Protein AF-A0A7V4J2F8-F1 (afdb_monomer_lite)

Secondary structure (DSSP, 8-state):
-EEEEEEETTSSS--TT-EEE-----S--SS-----EEE-TTEEEEEEEEE-GGG--SSEEEEEEEEEEGGGGSGGGTT-EEEEEEEEEETTEEEEEEEEEEE--SS-TT---EEEEEEEGGG--SEEEEEEEEE---HHHHGGGS-HHHHHHH-HHHHHHHHT-EEEEEEEEEEES---PSSEEE---SEEETT--EEEEEEESSSSSSEEEEEEESEEEEEEEEEEETTEEEEEEEEEE-STTS-EEEEEEETTEEEEEEESEEEPP-S-----EEEEEESS--HHHHHHHHHHHHHHT--SEEEEEEE-SS-------HHHHHHHHHHHHHTT-EEEEEE-S-GGG-SS-HHHHHHHHHHHGGGEEEEEEE-GGGHHHH-TTGGGS-HHHHHHHHHHHHHHHHHHHPPTTS-EEEEBS-GGGHHHHHHTT-SEEEEEESSS-HHHHHHHHHHHHHHHT-EEEEEEEIIIIISSSSSS---HHHHHHHHHHHHHHHHTT-SEEEEEEESS--GGG--S---TTGGG-----TT-HHHHHHHHHHHHHHHHHHHH---PPB--EEEEE-TT--TT---TTGGGGS-HHHHHHGGGGGGT-TT--SSS--TTS-S--------TT--EEEEETTS-HHHHTT-SEEEEES-----HHHHHHHHHHHHTT-EEEEEGGGGB--SSSS----BGGGGB-HHHHSEEEEEEEEE--EEEE-SHHHHTTS-SSEES----TTS-TTGGGS-TT-SS----EEEEEEESS-EEEEEETTS-EEEEEEEETTEEEEEE--SS-TTSHHHHHHHHHHHHHHHTTS--SEEEE-TTS-EEEEEE--SS-EEEEEEE--TTSTT-PEEEEEEETTEEEEEEE-BS--EEEEESSSEEEEE-STT-EEEEEEEETTEEEEEEE-TTS-EEEEEE--SS-EEEE-

Structure (mmCIF, N/CA/C/O backbone):
data_AF-A0A7V4J2F8-F1
#
_entry.id   AF-A0A7V4J2F8-F1
#
loop_
_atom_site.group_PDB
_atom_site.id
_atom_site.type_symbol
_atom_site.label_atom_id
_atom_site.label_alt_id
_atom_site.label_comp_id
_atom_site.label_asym_id
_atom_site.label_entity_id
_atom_site.label_seq_id
_atom_site.pdbx_PDB_ins_code
_atom_site.Cartn_x
_atom_site.Cartn_y
_atom_site.Cartn_z
_atom_site.occupancy
_atom_site.B_iso_or_equiv
_atom_site.auth_seq_id
_atom_site.auth_comp_id
_atom_site.auth_asym_id
_atom_site.auth_atom_id
_atom_site.pdbx_PDB_model_num
ATOM 1 N N . MET A 1 1 ? -4.121 13.197 54.131 1.00 58.00 1 MET A N 1
ATOM 2 C CA . MET A 1 1 ? -4.238 14.346 53.210 1.00 58.00 1 MET A CA 1
ATOM 3 C C . MET A 1 1 ? -4.792 15.534 53.979 1.00 58.00 1 MET A C 1
ATOM 5 O O . MET A 1 1 ? -5.691 15.304 54.782 1.00 58.00 1 MET A O 1
ATOM 9 N N . LYS A 1 2 ? -4.275 16.751 53.781 1.00 62.59 2 LYS A N 1
ATOM 10 C CA . LYS A 1 2 ? -4.737 17.962 54.493 1.00 62.59 2 LYS A CA 1
ATOM 11 C C . LYS A 1 2 ? -5.650 18.815 53.582 1.00 62.59 2 LYS A C 1
ATOM 13 O O . LYS A 1 2 ? -5.285 18.998 52.422 1.00 62.59 2 LYS A O 1
ATOM 18 N N . PRO A 1 3 ? -6.830 19.281 54.044 1.00 67.75 3 PRO A N 1
ATOM 19 C CA . PRO A 1 3 ? -7.666 20.204 53.271 1.00 67.75 3 PRO A CA 1
ATOM 20 C C . PRO A 1 3 ? -7.012 21.585 53.222 1.00 67.75 3 PRO A C 1
ATOM 22 O O . PRO A 1 3 ? -6.679 22.123 54.275 1.00 67.75 3 PRO A O 1
ATOM 25 N N . ILE A 1 4 ? -6.867 22.169 52.030 1.00 66.56 4 ILE A N 1
ATOM 26 C CA . ILE A 1 4 ? -6.385 23.559 51.893 1.00 66.56 4 ILE A CA 1
ATOM 27 C C . ILE A 1 4 ? -7.553 24.533 51.811 1.00 66.56 4 ILE A C 1
ATOM 29 O O . ILE A 1 4 ? -7.504 25.622 52.379 1.00 66.56 4 ILE A O 1
ATOM 33 N N . ARG A 1 5 ? -8.604 24.173 51.066 1.00 68.94 5 ARG A N 1
ATOM 34 C CA . ARG A 1 5 ? -9.694 25.100 50.756 1.00 68.94 5 ARG A CA 1
ATOM 35 C C . ARG A 1 5 ? -10.992 24.356 50.456 1.00 68.94 5 ARG A C 1
ATOM 37 O O . ARG A 1 5 ? -10.973 23.359 49.734 1.00 68.94 5 ARG A O 1
ATOM 44 N N . LYS A 1 6 ? -12.102 24.871 50.994 1.00 67.75 6 LYS A N 1
ATOM 45 C CA . LYS A 1 6 ? -13.468 24.549 50.562 1.00 67.75 6 LYS A CA 1
ATOM 46 C C . LYS A 1 6 ? -13.977 25.707 49.710 1.00 67.75 6 LYS A C 1
ATOM 48 O O . LYS A 1 6 ? -13.969 26.843 50.181 1.00 67.75 6 LYS A O 1
ATOM 53 N N . ILE A 1 7 ? -14.349 25.442 48.464 1.00 67.25 7 ILE A N 1
ATOM 54 C CA . ILE A 1 7 ? -14.753 26.464 47.493 1.00 67.25 7 ILE A CA 1
ATOM 55 C C . ILE A 1 7 ? -16.164 26.139 47.012 1.00 67.25 7 ILE A C 1
ATOM 57 O O . ILE A 1 7 ? -16.407 25.048 46.511 1.00 67.25 7 ILE A O 1
ATOM 61 N N . ASN A 1 8 ? -17.094 27.080 47.145 1.00 61.78 8 ASN A N 1
ATOM 62 C CA . ASN A 1 8 ? -18.420 26.939 46.551 1.00 61.78 8 ASN A CA 1
ATOM 63 C C . ASN A 1 8 ? -18.364 27.447 45.102 1.00 61.78 8 ASN A C 1
ATOM 65 O O . ASN A 1 8 ? -18.103 28.629 44.883 1.00 61.78 8 ASN A O 1
ATOM 69 N N . LEU A 1 9 ? -18.595 26.571 44.121 1.00 59.03 9 LEU A N 1
ATOM 70 C CA . LEU A 1 9 ? -18.497 26.904 42.694 1.00 59.03 9 LEU A CA 1
ATOM 71 C C . LEU A 1 9 ? -19.540 27.948 42.247 1.00 59.03 9 LEU A C 1
ATOM 73 O O . LEU A 1 9 ? -19.343 28.587 41.218 1.00 59.03 9 LEU A O 1
ATOM 77 N N . PHE A 1 10 ? -20.613 28.167 43.021 1.00 57.00 10 PHE A N 1
ATOM 78 C CA . PHE A 1 10 ? -21.730 29.053 42.666 1.00 57.00 10 PHE A CA 1
ATOM 79 C C . PHE A 1 10 ? -21.766 30.404 43.406 1.00 57.00 10 PHE A C 1
ATOM 81 O O . PHE A 1 10 ? -22.718 31.161 43.233 1.00 57.00 10 PHE A O 1
ATOM 88 N N . SER A 1 11 ? -20.764 30.759 44.224 1.00 48.66 11 SER A N 1
ATOM 89 C CA . SER A 1 11 ? -20.798 32.019 44.996 1.00 48.66 11 SER A CA 1
ATOM 90 C C . SER A 1 11 ? -20.391 33.278 44.209 1.00 48.66 11 SER A C 1
ATOM 92 O O . SER A 1 11 ? -20.384 34.370 44.772 1.00 48.66 11 SER A O 1
ATOM 94 N N . THR A 1 12 ? -20.037 33.160 42.926 1.00 42.59 12 THR A N 1
ATOM 95 C CA . THR A 1 12 ? -19.690 34.296 42.052 1.00 42.59 12 THR A CA 1
ATOM 96 C C . THR A 1 12 ? -20.675 34.385 40.891 1.00 42.59 12 THR A C 1
ATOM 98 O O . THR A 1 12 ? -20.758 33.471 40.080 1.00 42.59 12 THR A O 1
ATOM 101 N N . ALA A 1 13 ? -21.412 35.495 40.815 1.00 34.69 13 ALA A N 1
ATOM 102 C CA . ALA A 1 13 ? -22.593 35.727 39.976 1.00 34.69 13 ALA A CA 1
ATOM 103 C C . ALA A 1 13 ? -22.368 35.784 38.443 1.00 34.69 13 ALA A C 1
ATOM 105 O O . ALA A 1 13 ? -23.110 36.460 37.735 1.00 34.69 13 ALA A O 1
ATOM 106 N N . VAL A 1 14 ? -21.364 35.096 37.895 1.00 37.19 14 VAL A N 1
ATOM 107 C CA . VAL A 1 14 ? -21.058 35.126 36.459 1.00 37.19 14 VAL A CA 1
ATOM 108 C C . VAL A 1 14 ? -20.750 33.715 35.965 1.00 37.19 14 VAL A C 1
ATOM 110 O O . VAL A 1 14 ? -19.599 33.297 35.978 1.00 37.19 14 VAL A O 1
ATOM 113 N N . ASN A 1 15 ? -21.786 32.971 35.561 1.00 39.72 15 ASN A N 1
ATOM 114 C CA . ASN A 1 15 ? -21.872 32.283 34.261 1.00 39.72 15 ASN A CA 1
ATOM 115 C C . ASN A 1 15 ? -22.824 31.082 34.286 1.00 39.72 15 ASN A C 1
ATOM 117 O O . ASN A 1 15 ? -22.682 30.153 35.075 1.00 39.72 15 ASN A O 1
ATOM 121 N N . LYS A 1 16 ? -23.674 31.022 33.257 1.00 43.28 16 LYS A N 1
ATOM 122 C CA . LYS A 1 16 ? -24.413 29.834 32.795 1.00 43.28 16 LYS A CA 1
ATOM 123 C C . LYS A 1 16 ? -23.517 28.618 32.444 1.00 43.28 16 LYS A C 1
ATOM 125 O O . LYS A 1 16 ? -24.044 27.598 32.028 1.00 43.28 16 LYS A O 1
ATOM 130 N N . LYS A 1 17 ? -22.186 28.716 32.595 1.00 47.84 17 LYS A N 1
ATOM 131 C CA . LYS A 1 17 ? -21.175 27.712 32.207 1.00 47.84 17 LYS A CA 1
ATOM 132 C C . LYS A 1 17 ? -20.668 26.810 33.349 1.00 47.84 17 LYS A C 1
ATOM 134 O O . LYS A 1 17 ? -19.792 25.999 33.116 1.00 47.84 17 LYS A O 1
ATOM 139 N N . ARG A 1 18 ? -21.187 26.930 34.585 1.00 59.16 18 ARG A N 1
ATOM 140 C CA . ARG A 1 18 ? -20.761 26.097 35.746 1.00 59.16 18 ARG A CA 1
ATOM 141 C C . ARG A 1 18 ? -19.228 26.035 35.920 1.00 59.16 18 ARG A C 1
ATOM 143 O O . ARG A 1 18 ? -18.645 24.991 36.203 1.00 59.16 18 ARG A O 1
ATOM 150 N N . SER A 1 19 ? -18.587 27.187 35.760 1.00 56.09 19 SER A N 1
ATOM 151 C CA . SER A 1 19 ? -17.135 27.364 35.773 1.00 56.09 19 SER A CA 1
ATOM 152 C C . SER A 1 19 ? -16.706 28.208 36.974 1.00 56.09 19 SER A C 1
ATOM 154 O O . SER A 1 19 ? -17.251 29.297 37.176 1.00 56.09 19 SER A O 1
ATOM 156 N N . CYS A 1 20 ? -15.691 27.780 37.721 1.00 58.53 20 CYS A N 1
ATOM 157 C CA . CYS A 1 20 ? -14.977 28.632 38.667 1.00 58.53 20 CYS A CA 1
ATOM 158 C C . CYS A 1 20 ? -13.574 28.899 38.127 1.00 58.53 20 CYS A C 1
ATOM 160 O O . CYS A 1 20 ? -12.706 28.028 38.137 1.00 58.53 20 CYS A O 1
ATOM 162 N N . TYR A 1 21 ? -13.355 30.129 37.666 1.00 56.81 21 TYR A N 1
ATOM 163 C CA . TYR A 1 21 ? -12.029 30.596 37.291 1.00 56.81 21 TYR A CA 1
ATOM 164 C C . TYR A 1 21 ? -11.292 31.070 38.547 1.00 56.81 21 TYR A C 1
ATOM 166 O O . TYR A 1 21 ? -11.590 32.138 39.091 1.00 56.81 21 TYR A O 1
ATOM 174 N N . PHE A 1 22 ? -10.294 30.313 38.995 1.00 58.47 22 PHE A N 1
ATOM 175 C CA . PHE A 1 22 ? -9.264 30.779 39.923 1.00 58.47 22 PHE A CA 1
ATOM 176 C C . PHE A 1 22 ? -8.337 31.730 39.150 1.00 58.47 22 PHE A C 1
ATOM 178 O O . PHE A 1 22 ? -7.242 31.351 38.756 1.00 58.47 22 PHE A O 1
ATOM 185 N N . ARG A 1 23 ? -8.812 32.949 38.841 1.00 37.19 23 ARG A N 1
ATOM 186 C CA . ARG A 1 23 ? -8.096 33.925 37.991 1.00 37.19 23 ARG A CA 1
ATOM 187 C C . ARG A 1 23 ? -6.603 34.044 38.386 1.00 37.19 23 ARG A C 1
ATOM 189 O O . ARG A 1 23 ? -6.294 34.792 39.308 1.00 37.19 23 ARG A O 1
ATOM 196 N N . CYS A 1 24 ? -5.760 33.353 37.593 1.00 51.09 24 CYS A N 1
ATOM 197 C CA . CYS A 1 24 ? -4.451 32.666 37.795 1.00 51.09 24 CYS A CA 1
ATOM 198 C C . CYS A 1 24 ? -3.259 33.463 38.339 1.00 51.09 24 CYS A C 1
ATOM 200 O O . CYS A 1 24 ? -3.351 34.654 38.346 1.00 51.09 24 CYS A O 1
ATOM 202 N N . ARG A 1 25 ? -2.067 32.891 38.603 1.00 40.47 25 ARG A N 1
ATOM 203 C CA . ARG A 1 25 ? -0.754 33.519 38.257 1.00 40.47 25 ARG A CA 1
ATOM 204 C C . ARG A 1 25 ? 0.366 32.485 38.253 1.00 40.47 25 ARG A C 1
ATOM 206 O O . ARG A 1 25 ? 0.522 31.753 39.227 1.00 40.47 25 ARG A O 1
ATOM 213 N N . ASP A 1 26 ? 1.163 32.498 37.197 1.00 40.62 26 ASP A N 1
ATOM 214 C CA . ASP A 1 26 ? 2.503 31.916 37.110 1.00 40.62 26 ASP A CA 1
ATOM 215 C C . ASP A 1 26 ? 3.554 33.048 37.131 1.00 40.62 26 ASP A C 1
ATOM 217 O O . ASP A 1 26 ? 3.219 34.235 37.114 1.00 40.62 26 ASP A O 1
ATOM 221 N N . LYS A 1 27 ? 4.839 32.700 37.238 1.00 38.84 27 LYS A N 1
ATOM 222 C CA . LYS A 1 27 ? 5.956 33.664 37.278 1.00 38.84 27 LYS A CA 1
ATOM 223 C C . LYS A 1 27 ? 6.390 34.182 35.891 1.00 38.84 27 LYS A C 1
ATOM 225 O O . LYS A 1 27 ? 7.415 34.853 35.825 1.00 38.84 27 LYS A O 1
ATOM 230 N N . TYR A 1 28 ? 5.671 33.879 34.807 1.00 46.75 28 TYR A N 1
ATOM 231 C CA . TYR A 1 28 ? 6.245 33.941 33.456 1.00 46.75 28 TYR A CA 1
ATOM 232 C C . TYR A 1 28 ? 5.604 34.993 32.535 1.00 46.75 28 TYR A C 1
ATOM 234 O O . TYR A 1 28 ? 6.234 35.407 31.565 1.00 46.75 28 TYR A O 1
ATOM 242 N N . SER A 1 29 ? 4.374 35.455 32.799 1.00 42.09 29 SER A N 1
ATOM 243 C CA . SER A 1 29 ? 3.724 36.467 31.948 1.00 42.09 29 SER A CA 1
ATOM 244 C C . SER A 1 29 ? 4.232 37.882 32.275 1.00 42.09 29 SER A C 1
ATOM 246 O O . SER A 1 29 ? 4.095 38.339 33.412 1.00 42.09 29 SER A O 1
ATOM 248 N N . LEU A 1 30 ? 4.749 38.600 31.269 1.00 39.88 30 LEU A N 1
ATOM 249 C CA . LEU A 1 30 ? 5.246 39.990 31.334 1.00 39.88 30 LEU A CA 1
ATOM 250 C C . LEU A 1 30 ? 4.185 41.052 31.727 1.00 39.88 30 LEU A C 1
ATOM 252 O O . LEU A 1 30 ? 4.470 42.244 31.676 1.00 39.88 30 LEU A O 1
ATOM 256 N N . SER A 1 31 ? 2.979 40.661 32.156 1.00 36.88 31 SER A N 1
ATOM 257 C CA . SER A 1 31 ? 1.929 41.577 32.625 1.00 36.88 31 SER A CA 1
ATOM 258 C C . SER A 1 31 ? 1.246 41.096 33.923 1.00 36.88 31 SER A C 1
ATOM 260 O O . SER A 1 31 ? 0.548 40.085 33.926 1.00 36.88 31 SER A O 1
ATOM 262 N N . ASP A 1 32 ? 1.441 41.859 35.007 1.00 37.00 32 ASP A N 1
ATOM 263 C CA . ASP A 1 32 ? 0.617 42.050 36.224 1.00 37.00 32 ASP A CA 1
ATOM 264 C C . ASP A 1 32 ? 0.119 40.889 37.126 1.00 37.00 32 ASP A C 1
ATOM 266 O O . ASP A 1 32 ? 0.135 39.703 36.805 1.00 37.00 32 ASP A O 1
ATOM 270 N N . LYS A 1 33 ? -0.180 41.254 38.392 1.00 42.25 33 LYS A N 1
ATOM 271 C CA . LYS A 1 33 ? -0.530 40.400 39.559 1.00 42.25 33 LYS A CA 1
ATOM 272 C C . LYS A 1 33 ? -1.893 39.721 39.418 1.00 42.25 33 LYS A C 1
ATOM 274 O O . LYS A 1 33 ? -2.879 40.411 39.222 1.00 42.25 33 LYS A O 1
ATOM 279 N N . ARG A 1 34 ? -1.971 38.388 39.567 1.00 50.59 34 ARG A N 1
ATOM 280 C CA . ARG A 1 34 ? -3.223 37.593 39.597 1.00 50.59 34 ARG A CA 1
ATOM 281 C C . ARG A 1 34 ? -3.101 36.395 40.626 1.00 50.59 34 ARG A C 1
ATOM 283 O O . ARG A 1 34 ? -2.074 36.341 41.301 1.00 50.59 34 ARG A O 1
ATOM 290 N N . LEU A 1 35 ? -4.097 35.514 40.873 1.00 52.66 35 LEU A N 1
ATOM 291 C CA . LEU A 1 35 ? -4.219 34.535 42.003 1.00 52.66 35 LEU A CA 1
ATOM 292 C C . LEU A 1 35 ? -4.551 33.056 41.588 1.00 52.66 35 LEU A C 1
ATOM 294 O O . LEU A 1 35 ? -5.578 32.813 40.975 1.00 52.66 35 LEU A O 1
ATOM 298 N N . CYS A 1 36 ? -3.787 32.023 41.993 1.00 65.69 36 CYS A N 1
ATOM 299 C CA . CYS A 1 36 ? -4.056 30.583 41.701 1.00 65.69 36 CYS A CA 1
ATOM 300 C C . CYS A 1 36 ? -4.268 29.708 42.963 1.00 65.69 36 CYS A C 1
ATOM 302 O O . CYS A 1 36 ? -3.901 30.107 44.073 1.00 65.69 36 CYS A O 1
ATOM 304 N N . LEU A 1 37 ? -4.849 28.503 42.820 1.00 76.56 37 LEU A N 1
ATOM 305 C CA . LEU A 1 37 ? -4.942 27.529 43.921 1.00 76.56 37 LEU A CA 1
ATOM 306 C C . LEU A 1 37 ? -3.707 26.615 43.935 1.00 76.56 37 LEU A C 1
ATOM 308 O O . LEU A 1 37 ? -3.561 25.762 43.064 1.00 76.56 37 LEU A O 1
ATOM 312 N N . LYS A 1 38 ? -2.833 26.790 44.933 1.00 82.12 38 LYS A N 1
ATOM 313 C CA . LYS A 1 38 ? -1.652 25.945 45.169 1.00 82.12 38 LYS A CA 1
ATOM 314 C C . LYS A 1 38 ? -2.044 24.695 45.960 1.00 82.12 38 LYS A C 1
ATOM 316 O O . LYS A 1 38 ? -2.624 24.821 47.033 1.00 82.12 38 LYS A O 1
ATOM 321 N N . LEU A 1 39 ? -1.705 23.516 45.448 1.00 85.25 39 LEU A N 1
ATOM 322 C CA . LEU A 1 39 ? -1.874 22.210 46.082 1.00 85.25 39 LEU A CA 1
ATOM 323 C C . LEU A 1 39 ? -0.512 21.522 46.221 1.00 85.25 39 LEU A C 1
ATOM 325 O O . LEU A 1 39 ? 0.051 21.054 45.231 1.00 85.25 39 LEU A O 1
ATOM 329 N N . GLY A 1 40 ? 0.010 21.426 47.437 1.00 85.62 40 GLY A N 1
ATOM 330 C CA . GLY A 1 40 ? 1.216 20.670 47.760 1.00 85.62 40 GLY A CA 1
ATOM 331 C C . GLY A 1 40 ? 0.975 19.165 47.932 1.00 85.62 40 GLY A C 1
ATOM 332 O O . GLY A 1 40 ? -0.119 18.628 47.719 1.00 85.62 40 GLY A O 1
ATOM 333 N N . LYS A 1 41 ? 2.028 18.460 48.359 1.00 84.00 41 LYS A N 1
ATOM 334 C CA . LYS A 1 41 ? 2.027 17.001 48.527 1.00 84.00 41 LYS A CA 1
ATOM 335 C C . LYS A 1 41 ? 0.937 16.523 49.488 1.00 84.00 41 LYS A C 1
ATOM 337 O O . LYS A 1 41 ? 1.008 16.749 50.696 1.00 84.00 41 LYS A O 1
ATOM 342 N N . GLY A 1 42 ? 0.006 15.721 48.976 1.00 81.69 42 GLY A N 1
ATOM 343 C CA . GLY A 1 42 ? -1.054 15.118 49.784 1.00 81.69 42 GLY A CA 1
ATOM 344 C C . GLY A 1 42 ? -2.086 16.136 50.264 1.00 81.69 42 GLY A C 1
ATOM 345 O O . GLY A 1 42 ? -2.820 15.857 51.216 1.00 81.69 42 GLY A O 1
ATOM 346 N N . GLU A 1 43 ? -2.137 17.305 49.643 1.00 88.62 43 GLU A N 1
ATOM 347 C CA . GLU A 1 43 ? -3.151 18.307 49.901 1.00 88.62 43 GLU A CA 1
ATOM 348 C C . GLU A 1 43 ? -4.310 18.188 48.905 1.00 88.62 43 GLU A C 1
ATOM 350 O O . GLU A 1 43 ? -4.172 17.608 47.823 1.00 88.62 43 GLU A O 1
ATOM 355 N N . TYR A 1 44 ? -5.483 18.688 49.290 1.00 89.75 44 TYR A N 1
ATOM 356 C CA . TYR A 1 44 ? -6.666 18.643 48.437 1.00 89.75 44 TYR A CA 1
ATOM 357 C C . TYR A 1 44 ? -7.519 19.902 48.538 1.00 89.75 44 TYR A C 1
ATOM 359 O O . TYR A 1 44 ? -7.546 20.584 49.570 1.00 89.75 44 TYR A O 1
ATOM 367 N N . ALA A 1 45 ? -8.252 20.149 47.460 1.00 86.44 45 ALA A N 1
ATOM 368 C CA . ALA A 1 45 ? -9.330 21.114 47.384 1.00 86.44 45 ALA A CA 1
ATOM 369 C C . ALA A 1 45 ? -10.671 20.385 47.320 1.00 86.44 45 ALA A C 1
ATOM 371 O O . ALA A 1 45 ? -10.795 19.344 46.667 1.00 86.44 45 ALA A O 1
ATOM 372 N N . GLU A 1 46 ? -11.658 20.932 48.020 1.00 87.19 46 GLU A N 1
ATOM 373 C CA . GLU A 1 46 ? -13.042 20.477 47.960 1.00 87.19 46 GLU A CA 1
ATOM 374 C C . GLU A 1 46 ? -13.885 21.582 47.325 1.00 87.19 46 GLU A C 1
ATOM 376 O O . GLU A 1 46 ? -13.890 22.719 47.799 1.00 87.19 46 GLU A O 1
ATOM 381 N N . PHE A 1 47 ? -14.570 21.250 46.241 1.00 85.62 47 PHE A N 1
ATOM 382 C CA . PHE A 1 47 ? -15.447 22.145 45.508 1.00 85.62 47 PHE A CA 1
ATOM 383 C C . PHE A 1 47 ? -16.882 21.684 45.723 1.00 85.62 47 PHE A C 1
ATOM 385 O O . PHE A 1 47 ? -17.191 20.532 45.429 1.00 85.62 47 PHE A O 1
ATOM 392 N N . SER A 1 48 ? -17.756 22.540 46.243 1.00 83.31 48 SER A N 1
ATOM 393 C CA . SER A 1 48 ? -19.174 22.217 46.399 1.00 83.31 48 SER A CA 1
ATOM 394 C C . SER A 1 48 ? -20.036 23.025 45.445 1.00 83.31 48 SER A C 1
ATOM 396 O O . SER A 1 48 ? -19.710 24.160 45.095 1.00 83.31 48 SER A O 1
ATOM 398 N N . PHE A 1 49 ? -21.121 22.419 44.979 1.00 82.25 49 PHE A N 1
ATOM 399 C CA . PHE A 1 49 ? -22.002 23.024 43.989 1.00 82.25 49 PHE A CA 1
ATOM 400 C C . PHE A 1 49 ? -23.414 22.436 44.130 1.00 82.25 49 PHE A C 1
ATOM 402 O O . PHE A 1 49 ? -23.565 21.262 44.455 1.00 82.25 49 PHE A O 1
ATOM 409 N N . LYS A 1 50 ? -24.464 23.247 43.960 1.00 81.50 50 LYS A N 1
ATOM 410 C CA . LYS A 1 50 ? -25.863 22.814 44.058 1.00 81.50 50 LYS A CA 1
ATOM 411 C C . LYS A 1 50 ? -26.506 22.671 42.681 1.00 81.50 50 LYS A C 1
ATOM 413 O O . LYS A 1 50 ? -26.314 23.542 41.846 1.00 81.50 50 LYS A O 1
ATOM 418 N N . LEU A 1 51 ? -27.282 21.614 42.473 1.00 80.12 51 LEU A N 1
ATOM 419 C CA . LEU A 1 51 ? -28.068 21.411 41.253 1.00 80.12 51 LEU A CA 1
ATOM 420 C C . LEU A 1 51 ? -29.552 21.276 41.599 1.00 80.12 51 LEU A C 1
ATOM 422 O O . LEU A 1 51 ? -29.903 20.579 42.555 1.00 80.12 51 LEU A O 1
ATOM 426 N N . SER A 1 52 ? -30.416 21.934 40.832 1.00 81.50 52 SER A N 1
ATOM 427 C CA . SER A 1 52 ? -31.855 21.655 40.830 1.00 81.50 52 SER A CA 1
ATOM 428 C C . SER A 1 52 ? -32.182 20.430 39.966 1.00 81.50 52 SER A C 1
ATOM 430 O O . SER A 1 52 ? -31.351 19.951 39.198 1.00 81.50 52 SER A O 1
ATOM 432 N N . GLU A 1 53 ? -33.394 19.894 40.100 1.00 78.50 53 GLU A N 1
ATOM 433 C CA . GLU A 1 53 ? -33.829 18.703 39.356 1.00 78.50 53 GLU A CA 1
ATOM 434 C C . GLU A 1 53 ? -33.785 18.914 37.832 1.00 78.50 53 GLU A C 1
ATOM 436 O O . GLU A 1 53 ? -33.266 18.072 37.108 1.00 78.50 53 GLU A O 1
ATOM 441 N N . ASN A 1 54 ? -34.192 20.095 37.355 1.00 77.25 54 ASN A N 1
ATOM 442 C CA . ASN A 1 54 ? -34.191 20.457 35.930 1.00 77.25 54 ASN A CA 1
ATOM 443 C C . ASN A 1 54 ? -32.783 20.699 35.347 1.00 77.25 54 ASN A C 1
ATOM 445 O O . ASN A 1 54 ? -32.642 20.954 34.154 1.00 77.25 54 ASN A O 1
ATOM 449 N N . GLU A 1 55 ? -31.747 20.683 36.186 1.00 73.06 55 GLU A N 1
ATOM 450 C CA . GLU A 1 55 ? -30.354 20.944 35.811 1.00 73.06 55 GLU A CA 1
ATOM 451 C C . GLU A 1 55 ? -29.511 19.671 35.660 1.00 73.06 55 GLU A C 1
ATOM 453 O O . GLU A 1 55 ? -28.350 19.753 35.228 1.00 73.06 55 GLU A O 1
ATOM 458 N N . ILE A 1 56 ? -30.066 18.520 36.044 1.00 77.75 56 ILE A N 1
ATOM 459 C CA . ILE A 1 56 ? -29.448 17.209 35.871 1.00 77.75 56 ILE A CA 1
ATOM 460 C C . ILE A 1 56 ? -30.020 16.600 34.592 1.00 77.75 56 ILE A C 1
ATOM 462 O O . ILE A 1 56 ? -31.133 16.085 34.560 1.00 77.75 56 ILE A O 1
ATOM 466 N N . GLU A 1 57 ? -29.237 16.671 33.522 1.00 72.19 57 GLU A N 1
ATOM 467 C CA . GLU A 1 57 ? -29.537 16.020 32.256 1.00 72.19 57 GLU A CA 1
ATOM 468 C C . GLU A 1 57 ? -28.986 14.593 32.274 1.00 72.19 57 GLU A C 1
ATOM 470 O O . GLU A 1 57 ? -27.852 14.346 32.689 1.00 72.19 57 GLU A O 1
ATOM 475 N N . ASN A 1 58 ? -29.778 13.635 31.790 1.00 66.25 58 ASN A N 1
ATOM 476 C CA . ASN A 1 58 ? -29.313 12.262 31.617 1.00 66.25 58 ASN A CA 1
ATOM 477 C C . ASN A 1 58 ? -28.228 12.216 30.531 1.00 66.25 58 ASN A C 1
ATOM 479 O O . ASN A 1 58 ? -28.514 12.375 29.342 1.00 66.25 58 ASN A O 1
ATOM 483 N N . GLY A 1 59 ? -26.985 11.960 30.934 1.00 63.25 59 GLY A N 1
ATOM 484 C CA . GLY A 1 59 ? -25.855 11.883 30.018 1.00 63.25 59 GLY A CA 1
ATOM 485 C C . GLY A 1 59 ? -24.502 11.917 30.717 1.00 63.25 59 GLY A C 1
ATOM 486 O O . GLY A 1 59 ? -24.367 11.584 31.897 1.00 63.25 59 GLY A O 1
ATOM 487 N N . THR A 1 60 ? -23.486 12.306 29.953 1.00 67.75 60 THR A N 1
ATOM 488 C CA . THR A 1 60 ? -22.101 12.385 30.413 1.00 67.75 60 THR A CA 1
ATOM 489 C C . THR A 1 60 ? -21.743 13.836 30.703 1.00 67.75 60 THR A C 1
ATOM 491 O O . THR A 1 60 ? -22.025 14.744 29.924 1.00 67.75 60 THR A O 1
ATOM 494 N N . TYR A 1 61 ? -21.109 14.041 31.844 1.00 76.69 61 TYR A N 1
ATOM 495 C CA . TYR A 1 61 ? -20.532 15.308 32.249 1.00 76.69 61 TYR A CA 1
ATOM 496 C C . TYR A 1 61 ? -19.011 15.199 32.201 1.00 76.69 61 TYR A C 1
ATOM 498 O O . TYR A 1 61 ? -18.447 14.118 32.377 1.00 76.69 61 TYR A O 1
ATOM 506 N N . GLU A 1 62 ? -18.339 16.322 31.999 1.00 76.31 62 GLU A N 1
ATOM 507 C CA . GLU A 1 62 ? -16.890 16.426 32.147 1.00 76.31 62 GLU A CA 1
ATOM 508 C C . GLU A 1 62 ? -16.555 17.397 33.274 1.00 76.31 62 GLU A C 1
ATOM 510 O O . GLU A 1 62 ? -17.235 18.409 33.464 1.00 76.31 62 GLU A O 1
ATOM 515 N N . ILE A 1 63 ? -15.507 17.078 34.030 1.00 83.00 63 ILE A N 1
ATOM 516 C CA . ILE A 1 63 ? -14.824 18.049 34.879 1.00 83.00 63 ILE A CA 1
ATOM 517 C C . ILE A 1 63 ? -13.534 18.437 34.176 1.00 83.00 63 ILE A C 1
ATOM 519 O O . ILE A 1 63 ? -12.622 17.617 34.064 1.00 83.00 63 ILE A O 1
ATOM 523 N N . CYS A 1 64 ? -13.464 19.682 33.736 1.00 76.56 64 CYS A N 1
ATOM 524 C CA . CYS A 1 64 ? -12.290 20.267 33.118 1.00 76.56 64 CYS A CA 1
ATOM 525 C C . CYS A 1 64 ? -11.494 21.031 34.169 1.00 76.56 64 CYS A C 1
ATOM 527 O O . CYS A 1 64 ? -12.053 21.818 34.931 1.00 76.56 64 CYS A O 1
ATOM 529 N N . PHE A 1 65 ? -10.188 20.802 34.213 1.00 79.44 65 PHE A N 1
ATOM 530 C CA . PHE A 1 65 ? -9.251 21.566 35.025 1.00 79.44 65 PHE A CA 1
ATOM 531 C C . PHE A 1 65 ? -8.144 22.096 34.140 1.00 79.44 65 PHE A C 1
ATOM 533 O O . PHE A 1 65 ? -7.548 21.320 33.399 1.00 79.44 65 PHE A O 1
ATOM 540 N N . ALA A 1 66 ? -7.780 23.359 34.299 1.00 73.81 66 ALA A N 1
ATOM 541 C CA . ALA A 1 66 ? -6.499 23.838 33.809 1.00 73.81 66 ALA A CA 1
ATOM 542 C C . ALA A 1 66 ? -5.532 24.046 34.976 1.00 73.81 66 ALA A C 1
ATOM 544 O O . ALA A 1 66 ? -5.905 24.464 36.081 1.00 73.81 66 ALA A O 1
ATOM 545 N N . GLY A 1 67 ? -4.275 23.667 34.757 1.00 76.31 67 GLY A N 1
ATOM 546 C CA . GLY A 1 67 ? -3.267 23.647 35.810 1.00 76.31 67 GLY A CA 1
ATOM 547 C C . GLY A 1 67 ? -1.847 23.855 35.305 1.00 76.31 67 GLY A C 1
ATOM 548 O O . GLY A 1 67 ? -1.597 23.903 34.105 1.00 76.31 67 GLY A O 1
ATOM 549 N N . SER A 1 68 ? -0.898 23.908 36.235 1.00 75.50 68 SER A N 1
ATOM 550 C CA . SER A 1 68 ? 0.534 23.822 35.942 1.00 75.50 68 SER A CA 1
ATOM 551 C C . SER A 1 68 ? 1.315 23.353 37.170 1.00 75.50 68 SER A C 1
ATOM 553 O O . SER A 1 68 ? 0.925 23.626 38.305 1.00 75.50 68 SER A O 1
ATOM 555 N N . LEU A 1 69 ? 2.427 22.646 36.976 1.00 77.56 69 LEU A N 1
ATOM 556 C CA . LEU A 1 69 ? 3.327 22.291 38.075 1.00 77.56 69 LEU A CA 1
ATOM 557 C C . LEU A 1 69 ? 4.207 23.476 38.460 1.00 77.56 69 LEU A C 1
ATOM 559 O O . LEU A 1 69 ? 4.684 24.206 37.593 1.00 77.56 69 LEU A O 1
ATOM 563 N N . GLU A 1 70 ? 4.517 23.605 39.753 1.00 79.69 70 GLU A N 1
ATOM 564 C CA . GLU A 1 70 ? 5.504 24.590 40.209 1.00 79.69 70 GLU A CA 1
ATOM 565 C C . GLU A 1 70 ? 6.863 24.361 39.563 1.00 79.69 70 GLU A C 1
ATOM 567 O O . GLU A 1 70 ? 7.584 25.315 39.358 1.00 79.69 70 GLU A O 1
ATOM 572 N N . LEU A 1 71 ? 7.197 23.137 39.153 1.00 75.62 71 LEU A N 1
ATOM 573 C CA . LEU A 1 71 ? 8.447 22.859 38.447 1.00 75.62 71 LEU A CA 1
ATOM 574 C C . LEU A 1 71 ? 8.652 23.691 37.167 1.00 75.62 71 LEU A C 1
ATOM 576 O O . LEU A 1 71 ? 9.791 23.985 36.811 1.00 75.62 71 LEU A O 1
ATOM 580 N N . PHE A 1 72 ? 7.578 24.100 36.491 1.00 68.94 72 PHE A N 1
ATOM 581 C CA . PHE A 1 72 ? 7.678 24.963 35.310 1.00 68.94 72 PHE A CA 1
ATOM 582 C C . PHE A 1 72 ? 7.948 26.427 35.653 1.00 68.94 72 PHE A C 1
ATOM 584 O O . PHE A 1 72 ? 8.015 27.268 34.764 1.00 68.94 72 PHE A O 1
ATOM 591 N N . ASP A 1 73 ? 8.140 26.739 36.935 1.00 63.75 73 ASP A N 1
ATOM 592 C CA . ASP A 1 73 ? 8.458 28.073 37.402 1.00 63.75 73 ASP A CA 1
ATOM 593 C C . ASP A 1 73 ? 9.930 28.490 37.181 1.00 63.75 73 ASP A C 1
ATOM 595 O O . ASP A 1 73 ? 10.311 29.594 37.583 1.00 63.75 73 ASP A O 1
ATOM 599 N N . SER A 1 74 ? 10.742 27.670 36.497 1.00 54.72 74 SER A N 1
ATOM 600 C CA . SER A 1 74 ? 12.098 27.987 36.005 1.00 54.72 74 SER A CA 1
ATOM 601 C C . SER A 1 74 ? 12.201 27.804 34.473 1.00 54.72 74 SER A C 1
ATOM 603 O O . SER A 1 74 ? 11.868 26.733 33.963 1.00 54.72 74 SER A O 1
ATOM 605 N N . HIS A 1 75 ? 12.733 28.802 33.737 1.00 51.97 75 HIS A N 1
ATOM 606 C CA . HIS A 1 75 ? 13.042 28.723 32.291 1.00 51.97 75 HIS A CA 1
ATOM 607 C C . HIS A 1 75 ? 13.971 27.541 31.950 1.00 51.97 75 HIS A C 1
ATOM 609 O O . HIS A 1 75 ? 14.072 27.143 30.794 1.00 51.97 75 HIS A O 1
ATOM 615 N N . ALA A 1 76 ? 14.618 26.933 32.950 1.00 52.28 76 ALA A N 1
ATOM 616 C CA . ALA A 1 76 ? 15.418 25.723 32.787 1.00 52.28 76 ALA A CA 1
ATOM 617 C C . ALA A 1 76 ? 14.602 24.481 32.358 1.00 52.28 76 ALA A C 1
ATOM 619 O O . ALA A 1 76 ? 15.189 23.497 31.907 1.00 52.28 76 ALA A O 1
ATOM 620 N N . TYR A 1 77 ? 13.265 24.506 32.471 1.00 57.78 77 TYR A N 1
ATOM 621 C CA . TYR A 1 77 ? 12.400 23.343 32.213 1.00 57.78 77 TYR A CA 1
ATOM 622 C C . TYR A 1 77 ? 11.488 23.496 30.998 1.00 57.78 77 TYR A C 1
ATOM 624 O O . TYR A 1 77 ? 10.502 22.769 30.895 1.00 57.78 77 TYR A O 1
ATOM 632 N N . VAL A 1 78 ? 11.804 24.402 30.072 1.00 53.81 78 VAL A N 1
ATOM 633 C CA . VAL A 1 78 ? 11.120 24.541 28.774 1.00 53.81 78 VAL A CA 1
ATOM 634 C C . VAL A 1 78 ? 11.354 23.273 27.925 1.00 53.81 78 VAL A C 1
ATOM 636 O O . VAL A 1 78 ? 12.402 22.640 28.042 1.00 53.81 78 VAL A O 1
ATOM 639 N N . HIS A 1 79 ? 10.366 22.849 27.123 1.00 53.91 79 HIS A N 1
ATOM 640 C CA . HIS A 1 79 ? 10.356 21.603 26.319 1.00 53.91 79 HIS A CA 1
ATOM 641 C C . HIS A 1 79 ? 10.363 20.272 27.069 1.00 53.91 79 HIS A C 1
ATOM 643 O O . HIS A 1 79 ? 10.631 19.213 26.485 1.00 53.91 79 HIS A O 1
ATOM 649 N N . ARG A 1 80 ? 10.075 20.285 28.364 1.00 57.62 80 ARG A N 1
ATOM 650 C CA . ARG A 1 80 ? 10.084 19.068 29.166 1.00 57.62 80 ARG A CA 1
ATOM 651 C C . ARG A 1 80 ? 8.674 18.572 29.395 1.00 57.62 80 ARG A C 1
ATOM 653 O O . ARG A 1 80 ? 7.733 19.331 29.616 1.00 57.62 80 ARG A O 1
ATOM 660 N N . PHE A 1 81 ? 8.554 17.255 29.354 1.00 60.06 81 PHE A N 1
ATOM 661 C CA . PHE A 1 81 ? 7.351 16.573 29.774 1.00 60.06 81 PHE A CA 1
ATOM 662 C C . PHE A 1 81 ? 7.563 16.158 31.216 1.00 60.06 81 PHE A C 1
ATOM 664 O O . PHE A 1 81 ? 8.628 15.649 31.556 1.00 60.06 81 PHE A O 1
ATOM 671 N N . ILE A 1 82 ? 6.563 16.357 32.065 1.00 72.12 82 ILE A N 1
ATOM 672 C CA . ILE A 1 82 ? 6.651 16.086 33.505 1.00 72.12 82 ILE A CA 1
ATOM 673 C C . ILE A 1 82 ? 5.414 15.298 33.943 1.00 72.12 82 ILE A C 1
ATOM 675 O O . ILE A 1 82 ? 4.367 15.422 33.320 1.00 72.12 82 ILE A O 1
ATOM 679 N N . ASN A 1 83 ? 5.528 14.455 34.970 1.00 73.88 83 ASN A N 1
ATOM 680 C CA . ASN A 1 83 ? 4.401 13.695 35.514 1.00 73.88 83 ASN A CA 1
ATOM 681 C C . ASN A 1 83 ? 3.960 14.236 36.863 1.00 73.88 83 ASN A C 1
ATOM 683 O O . ASN A 1 83 ? 4.784 14.620 37.694 1.00 73.88 83 ASN A O 1
ATOM 687 N N . SER A 1 84 ? 2.666 14.137 37.122 1.00 81.62 84 SER A N 1
ATOM 688 C CA . SER A 1 84 ? 2.098 14.249 38.457 1.00 81.62 84 SER A CA 1
ATOM 689 C C . SER A 1 84 ? 1.070 13.141 38.670 1.00 81.62 84 SER A C 1
ATOM 691 O O . SER A 1 84 ? 0.668 12.461 37.731 1.00 81.62 84 SER A O 1
ATOM 693 N N . THR A 1 85 ? 0.660 12.913 39.911 1.00 85.31 85 THR A N 1
ATOM 694 C CA . THR A 1 85 ? -0.403 11.954 40.237 1.00 85.31 85 THR A CA 1
ATOM 695 C C . THR A 1 85 ? -1.498 12.654 41.012 1.00 85.31 85 THR A C 1
ATOM 697 O O . THR A 1 85 ? -1.215 13.295 42.032 1.00 85.31 85 THR A O 1
ATOM 700 N N . VAL A 1 86 ? -2.750 12.466 40.613 1.00 89.06 86 VAL A N 1
ATOM 701 C CA . VAL A 1 86 ? -3.899 13.080 41.285 1.00 89.06 86 VAL A CA 1
ATOM 702 C C . VAL A 1 86 ? -4.981 12.056 41.585 1.00 89.06 86 VAL A C 1
ATOM 704 O O . VAL A 1 86 ? -5.049 11.001 40.960 1.00 89.06 86 VAL A O 1
ATOM 707 N N . LEU A 1 87 ? -5.824 12.397 42.552 1.00 89.31 87 LEU A N 1
ATOM 708 C CA . LEU A 1 87 ? -7.033 11.663 42.893 1.00 89.31 87 LEU A CA 1
ATOM 709 C C . LEU A 1 87 ? -8.213 12.630 42.828 1.00 89.31 87 LEU A C 1
ATOM 711 O O . LEU A 1 87 ? -8.216 13.652 43.516 1.00 89.31 87 LEU A O 1
ATOM 715 N N . LEU A 1 88 ? -9.221 12.275 42.045 1.00 90.12 88 LEU A N 1
ATOM 716 C CA . LEU A 1 88 ? -10.448 13.023 41.856 1.00 90.12 88 LEU A CA 1
ATOM 717 C C . LEU A 1 88 ? -11.639 12.183 42.318 1.00 90.12 88 LEU A C 1
ATOM 719 O O . LEU A 1 88 ? -11.822 11.038 41.891 1.00 90.12 88 LEU A O 1
ATOM 723 N N . LYS A 1 89 ? -12.458 12.756 43.199 1.00 91.94 89 LYS A N 1
ATOM 724 C CA . LYS A 1 89 ? -13.702 12.141 43.668 1.00 91.94 89 LYS A CA 1
ATOM 725 C C . LYS A 1 89 ? -14.886 13.070 43.461 1.00 91.94 89 LYS A C 1
ATOM 727 O O . LYS A 1 89 ? -14.762 14.256 43.743 1.00 91.94 89 LYS A O 1
ATOM 732 N N . LEU A 1 90 ? -16.029 12.516 43.078 1.00 89.88 90 LEU A N 1
ATOM 733 C CA . LEU A 1 90 ? -17.323 13.192 43.047 1.00 89.88 90 LEU A CA 1
ATOM 734 C C . LEU A 1 90 ? -18.259 12.490 44.032 1.00 89.88 90 LEU A C 1
ATOM 736 O O . LEU A 1 90 ? -18.438 11.277 43.957 1.00 89.88 90 LEU A O 1
ATOM 740 N N . ASN A 1 91 ? -18.814 13.237 44.987 1.00 89.19 91 ASN A N 1
ATOM 741 C CA . ASN A 1 91 ? -19.713 12.726 46.024 1.00 89.19 91 ASN A CA 1
ATOM 742 C C . ASN A 1 91 ? -19.165 11.485 46.762 1.00 89.19 91 ASN A C 1
ATOM 744 O O . ASN A 1 91 ? -19.907 10.592 47.155 1.00 89.19 91 ASN A O 1
ATOM 748 N N . GLY A 1 92 ? -17.842 11.426 46.951 1.00 85.62 92 GLY A N 1
ATOM 749 C CA . GLY A 1 92 ? -17.142 10.311 47.604 1.00 85.62 92 GLY A CA 1
ATOM 750 C C . GLY A 1 92 ? -16.696 9.182 46.665 1.00 85.62 92 GLY A C 1
ATOM 751 O O . GLY A 1 92 ? -15.745 8.467 47.004 1.00 85.62 92 GLY A O 1
ATOM 752 N N . THR A 1 93 ? -17.287 9.081 45.475 1.00 83.75 93 THR A N 1
ATOM 753 C CA . THR A 1 93 ? -16.930 8.108 44.434 1.00 83.75 93 THR A CA 1
ATOM 754 C C . THR A 1 93 ? -15.681 8.560 43.690 1.00 83.75 93 THR A C 1
ATOM 756 O O . THR A 1 93 ? -15.597 9.702 43.247 1.00 83.75 93 THR A O 1
ATOM 759 N N . THR A 1 94 ? -14.688 7.680 43.552 1.00 85.19 94 THR A N 1
ATOM 760 C CA . THR A 1 94 ? -13.489 7.963 42.752 1.00 85.19 94 THR A CA 1
ATOM 761 C C . THR A 1 94 ? -13.848 7.983 41.274 1.00 85.19 94 THR A C 1
ATOM 763 O O . THR A 1 94 ? -14.296 6.969 40.750 1.00 85.19 94 THR A O 1
ATOM 766 N N . ILE A 1 95 ? -13.613 9.118 40.617 1.00 80.12 95 ILE A N 1
ATOM 767 C CA . ILE A 1 95 ? -13.774 9.256 39.163 1.00 80.12 95 ILE A CA 1
ATOM 768 C C . ILE A 1 95 ? -12.428 9.202 38.432 1.00 80.12 95 ILE A C 1
ATOM 770 O O . ILE A 1 95 ? -12.379 8.807 37.275 1.00 80.12 95 ILE A O 1
ATOM 774 N N . TYR A 1 96 ? -11.321 9.519 39.114 1.00 81.38 96 TYR A N 1
ATOM 775 C CA . TYR A 1 96 ? -9.973 9.353 38.573 1.00 81.38 96 TYR A CA 1
ATOM 776 C C . TYR A 1 96 ? -8.940 9.168 39.696 1.00 81.38 96 TYR A C 1
ATOM 778 O O . TYR A 1 96 ? -8.970 9.897 40.682 1.00 81.38 96 TYR A O 1
ATOM 786 N N . ASP A 1 97 ? -8.015 8.218 39.562 1.00 85.81 97 ASP A N 1
ATOM 787 C CA . ASP A 1 97 ? -6.830 8.065 40.427 1.00 85.81 97 ASP A CA 1
ATOM 788 C C . ASP A 1 97 ? -5.664 7.611 39.553 1.00 85.81 97 ASP A C 1
ATOM 790 O O . ASP A 1 97 ? -5.605 6.454 39.129 1.00 85.81 97 ASP A O 1
ATOM 794 N N . GLY A 1 98 ? -4.777 8.535 39.195 1.00 79.62 98 GLY A N 1
ATOM 795 C CA . GLY A 1 98 ? -3.813 8.245 38.142 1.00 79.62 98 GLY A CA 1
ATOM 796 C C . GLY A 1 98 ? -2.823 9.356 37.832 1.00 79.62 98 GLY A C 1
ATOM 797 O O . GLY A 1 98 ? -2.703 10.347 38.557 1.00 79.62 98 GLY A O 1
ATOM 798 N N . LEU A 1 99 ? -2.070 9.126 36.756 1.00 71.81 99 LEU A N 1
ATOM 799 C CA . LEU A 1 99 ? -1.012 9.996 36.254 1.00 71.81 99 LEU A CA 1
ATOM 800 C C . LEU A 1 99 ? -1.552 11.078 35.316 1.00 71.81 99 LEU A C 1
ATOM 802 O O . LEU A 1 99 ? -2.134 10.781 34.275 1.00 71.81 99 LEU A O 1
ATOM 806 N N . ILE A 1 100 ? -1.230 12.328 35.627 1.00 71.25 100 ILE A N 1
ATOM 807 C CA . ILE A 1 100 ? -1.361 13.448 34.700 1.00 71.25 100 ILE A CA 1
ATOM 808 C C . ILE A 1 100 ? 0.009 13.724 34.084 1.00 71.25 100 ILE A C 1
ATOM 810 O O . ILE A 1 100 ? 1.008 13.819 34.803 1.00 71.25 100 ILE A O 1
ATOM 814 N N . HIS A 1 101 ? 0.052 13.883 32.761 1.00 67.75 101 HIS A N 1
ATOM 815 C CA . HIS A 1 101 ? 1.257 14.330 32.068 1.00 67.75 101 HIS A CA 1
ATOM 816 C C . HIS A 1 101 ? 1.148 15.811 31.740 1.00 67.75 101 HIS A C 1
ATOM 818 O O . HIS A 1 101 ? 0.087 16.309 31.383 1.00 67.75 101 HIS A O 1
ATOM 824 N N . TRP A 1 102 ? 2.270 16.499 31.847 1.00 68.44 102 TRP A N 1
ATOM 825 C CA . TRP A 1 102 ? 2.404 17.929 31.645 1.00 68.44 102 TRP A CA 1
ATOM 826 C C . TRP A 1 102 ? 3.428 18.198 30.554 1.00 68.44 102 TRP A C 1
ATOM 828 O O . TRP A 1 102 ? 4.371 17.419 30.413 1.00 68.44 102 TRP A O 1
ATOM 838 N N . ARG A 1 103 ? 3.289 19.321 29.845 1.00 59.97 103 ARG A N 1
ATOM 839 C CA . ARG A 1 103 ? 4.256 19.804 28.854 1.00 59.97 103 ARG A CA 1
ATOM 840 C C . ARG A 1 103 ? 4.504 21.299 29.057 1.00 59.97 103 ARG A C 1
ATOM 842 O O . ARG A 1 103 ? 3.541 22.051 29.167 1.00 59.97 103 ARG A O 1
ATOM 849 N N . SER A 1 104 ? 5.767 21.718 29.068 1.00 57.41 104 SER A N 1
ATOM 850 C CA . SER A 1 104 ? 6.162 23.134 29.022 1.00 57.41 104 SER A CA 1
ATOM 851 C C . SER A 1 104 ? 6.388 23.623 27.580 1.00 57.41 104 SER A C 1
ATOM 853 O O . SER A 1 104 ? 6.889 22.865 26.745 1.00 57.41 104 SER A O 1
ATOM 855 N N . HIS A 1 105 ? 6.012 24.874 27.274 1.00 51.81 105 HIS A N 1
ATOM 856 C CA . HIS A 1 105 ? 6.060 25.484 25.929 1.00 51.81 105 HIS A CA 1
ATOM 857 C C . HIS A 1 105 ? 7.119 26.609 25.823 1.00 51.81 105 HIS A C 1
ATOM 859 O O . HIS A 1 105 ? 7.411 27.245 26.833 1.00 51.81 105 HIS A O 1
ATOM 865 N N . GLU A 1 106 ? 7.682 26.841 24.621 1.00 43.22 106 GLU A N 1
ATOM 866 C CA . GLU A 1 106 ? 8.827 27.746 24.347 1.00 43.22 106 GLU A CA 1
ATOM 867 C C . GLU A 1 106 ? 8.575 29.228 24.614 1.00 43.22 106 GLU A C 1
ATOM 869 O O . GLU A 1 106 ? 9.428 29.901 25.185 1.00 43.22 106 GLU A O 1
ATOM 874 N N . GLU A 1 107 ? 7.424 29.749 24.192 1.00 42.53 107 GLU A N 1
ATOM 875 C CA . GLU A 1 107 ? 7.312 31.199 23.967 1.00 42.53 107 GLU A CA 1
ATOM 876 C C . GLU A 1 107 ? 6.249 31.909 24.800 1.00 42.53 107 GLU A C 1
ATOM 878 O O . GLU A 1 107 ? 6.228 33.136 24.846 1.00 42.53 107 GLU A O 1
ATOM 883 N N . THR A 1 108 ? 5.398 31.182 25.528 1.00 41.84 108 THR A N 1
ATOM 884 C CA . THR A 1 108 ? 4.490 31.819 26.483 1.00 41.84 108 THR A CA 1
ATOM 885 C C . THR A 1 108 ? 4.330 30.986 27.748 1.00 41.84 108 THR A C 1
ATOM 887 O O . THR A 1 108 ? 3.800 29.880 27.764 1.00 41.84 108 THR A O 1
ATOM 890 N N . ALA A 1 109 ? 4.717 31.614 28.851 1.00 41.97 109 ALA A N 1
ATOM 891 C CA . ALA A 1 109 ? 4.162 31.483 30.195 1.00 41.97 109 ALA A CA 1
ATOM 892 C C . ALA A 1 109 ? 2.690 31.064 30.321 1.00 41.97 109 ALA A C 1
ATOM 894 O O . ALA A 1 109 ? 2.264 30.578 31.359 1.00 41.97 109 ALA A O 1
ATOM 895 N N . SER A 1 110 ? 1.898 31.394 29.303 1.00 47.12 110 SER A N 1
ATOM 896 C CA . SER A 1 110 ? 0.460 31.603 29.375 1.00 47.12 110 SER A CA 1
ATOM 897 C C . SER A 1 110 ? -0.355 30.349 29.063 1.00 47.12 110 SER A C 1
ATOM 899 O O . SER A 1 110 ? -1.574 30.385 29.212 1.00 47.12 110 SER A O 1
ATOM 901 N N . TYR A 1 111 ? 0.283 29.257 28.629 1.00 53.28 111 TYR A N 1
ATOM 902 C CA . TYR A 1 111 ? -0.406 28.011 28.295 1.00 53.28 111 TYR A CA 1
ATOM 903 C C . TYR A 1 111 ? -0.510 27.085 29.515 1.00 53.28 111 TYR A C 1
ATOM 905 O O . TYR A 1 111 ? 0.475 26.481 29.940 1.00 53.28 111 TYR A O 1
ATOM 913 N N . TRP A 1 112 ? -1.716 26.964 30.073 1.00 62.62 112 TRP A N 1
ATOM 914 C CA . TRP A 1 112 ? -2.047 25.991 31.116 1.00 62.62 112 TRP A CA 1
ATOM 915 C C . TRP A 1 112 ? -2.767 24.807 30.458 1.00 62.62 112 TRP A C 1
ATOM 917 O O . TRP A 1 112 ? -3.856 25.008 29.918 1.00 62.62 112 TRP A O 1
ATOM 927 N N . PRO A 1 113 ? -2.189 23.588 30.460 1.00 62.59 113 PRO A N 1
ATOM 928 C CA . PRO A 1 113 ? -2.855 22.417 29.904 1.00 62.59 113 PRO A CA 1
ATOM 929 C C . PRO A 1 113 ? -4.225 22.194 30.551 1.00 62.59 113 PRO A C 1
ATOM 931 O O . PRO A 1 113 ? -4.344 22.262 31.778 1.00 62.59 113 PRO A O 1
ATOM 934 N N . ILE A 1 114 ? -5.229 21.913 29.719 1.00 68.62 114 ILE A N 1
ATOM 935 C CA . ILE A 1 114 ? -6.583 21.549 30.142 1.00 68.62 114 ILE A CA 1
ATOM 936 C C . ILE A 1 114 ? -6.660 20.022 30.237 1.00 68.62 114 ILE A C 1
ATOM 938 O O . ILE A 1 114 ? -6.221 19.317 29.330 1.00 68.62 114 ILE A O 1
ATOM 942 N N . PHE A 1 115 ? -7.221 19.524 31.333 1.00 71.12 115 PHE A N 1
ATOM 943 C CA . PHE A 1 115 ? -7.470 18.112 31.594 1.00 71.12 115 PHE A CA 1
ATOM 944 C C . PHE A 1 115 ? -8.954 17.896 31.831 1.00 71.12 115 PHE A C 1
ATOM 946 O O . PHE A 1 115 ? -9.523 18.496 32.744 1.00 71.12 115 PHE A O 1
ATOM 953 N N . ASP A 1 116 ? -9.552 17.014 31.048 1.00 73.50 116 ASP A N 1
ATOM 954 C CA . ASP A 1 116 ? -10.946 16.619 31.156 1.00 73.50 116 ASP A CA 1
ATOM 955 C C . ASP A 1 116 ? -11.084 15.244 31.830 1.00 73.50 116 ASP A C 1
ATOM 957 O O . ASP A 1 116 ? -10.353 14.292 31.550 1.00 73.50 116 ASP A O 1
ATOM 961 N N . PHE A 1 117 ? -12.035 15.143 32.758 1.00 76.00 117 PHE A N 1
ATOM 962 C CA . PHE A 1 117 ? -12.392 13.899 33.434 1.00 76.00 117 PHE A CA 1
ATOM 963 C C . PHE A 1 117 ? -13.885 13.654 33.274 1.00 76.00 117 PHE A C 1
ATOM 965 O O . PHE A 1 117 ? -14.708 14.342 33.883 1.00 76.00 117 PHE A O 1
ATOM 972 N N . GLN A 1 118 ? -14.237 12.664 32.458 1.00 73.62 118 GLN A N 1
ATOM 973 C CA . GLN A 1 118 ? -15.630 12.314 32.211 1.00 73.62 118 GLN A CA 1
ATOM 974 C C . GLN A 1 118 ? -16.227 11.507 33.365 1.00 73.62 118 GLN A C 1
ATOM 976 O O . GLN A 1 118 ? -15.577 10.644 33.961 1.00 73.62 118 GLN A O 1
ATOM 981 N N . PHE A 1 119 ? -17.491 11.777 33.662 1.00 74.06 119 PHE A N 1
ATOM 982 C CA . PHE A 1 119 ? -18.289 11.052 34.638 1.00 74.06 119 PHE A CA 1
ATOM 983 C C . PHE A 1 119 ? -19.764 11.083 34.233 1.00 74.06 119 PHE A C 1
ATOM 985 O O . PHE A 1 119 ? -20.185 11.854 33.375 1.00 74.06 119 PHE A O 1
ATOM 992 N N . ASP A 1 120 ? -20.577 10.228 34.837 1.00 71.69 120 ASP A N 1
ATOM 993 C CA . ASP A 1 120 ? -21.990 10.141 34.485 1.00 71.69 120 ASP A CA 1
ATOM 994 C C . ASP A 1 120 ? -22.895 10.935 35.432 1.00 71.69 120 ASP A C 1
ATOM 996 O O . ASP A 1 120 ? -22.628 11.031 36.636 1.00 71.69 120 ASP A O 1
ATOM 1000 N N . ALA A 1 121 ? -24.002 11.440 34.881 1.00 75.88 121 ALA A N 1
ATOM 1001 C CA . ALA A 1 121 ? -25.063 12.141 35.596 1.00 75.88 121 ALA A CA 1
ATOM 1002 C C . ALA A 1 121 ? -25.524 11.444 36.888 1.00 75.88 121 ALA A C 1
ATOM 1004 O O . ALA A 1 121 ? -25.844 12.124 37.856 1.00 75.88 121 ALA A O 1
ATOM 1005 N N . SER A 1 122 ? -25.509 10.110 36.963 1.00 75.31 122 SER A N 1
ATOM 1006 C CA . SER A 1 122 ? -25.933 9.361 38.154 1.00 75.31 122 SER A CA 1
ATOM 1007 C C . SER A 1 122 ? -25.077 9.604 39.395 1.00 75.31 122 SER A C 1
ATOM 1009 O O . SER A 1 122 ? -25.463 9.220 40.496 1.00 75.31 122 SER A O 1
ATOM 1011 N N . LEU A 1 123 ? -23.861 10.128 39.221 1.00 80.75 123 LEU A N 1
ATOM 1012 C CA . LEU A 1 123 ? -23.014 10.518 40.344 1.00 80.75 123 LEU A CA 1
ATOM 1013 C C . LEU A 1 123 ? -23.404 11.891 40.898 1.00 80.75 123 LEU A C 1
ATOM 1015 O O . LEU A 1 123 ? -22.902 12.263 41.957 1.00 80.75 123 LEU A O 1
ATOM 1019 N N . LEU A 1 124 ? -24.277 12.631 40.211 1.00 83.38 124 LEU A N 1
ATOM 1020 C CA . LEU A 1 124 ? -24.867 13.876 40.678 1.00 83.38 124 LEU A CA 1
ATOM 1021 C C . LEU A 1 124 ? -26.129 13.592 41.493 1.00 83.38 124 LEU A C 1
ATOM 1023 O O . LEU A 1 124 ? -26.847 12.620 41.277 1.00 83.38 124 LEU A O 1
ATOM 1027 N N . LYS A 1 125 ? -26.410 14.484 42.434 1.00 87.12 125 LYS A N 1
ATOM 1028 C CA . LYS A 1 125 ? -27.625 14.485 43.249 1.00 87.12 125 LYS A CA 1
ATOM 1029 C C . LYS A 1 125 ? -28.297 15.844 43.168 1.00 87.12 125 LYS A C 1
ATOM 1031 O O . LYS A 1 125 ? -27.620 16.869 43.067 1.00 87.12 125 LYS A O 1
ATOM 1036 N N . VAL A 1 126 ? -29.623 15.848 43.262 1.00 84.00 126 VAL A N 1
ATOM 1037 C CA . VAL A 1 126 ? -30.382 17.079 43.499 1.00 84.00 126 VAL A CA 1
ATOM 1038 C C . VAL A 1 126 ? -29.927 17.668 44.837 1.00 84.00 126 VAL A C 1
ATOM 1040 O O . VAL A 1 126 ? -29.764 16.951 45.827 1.00 84.00 126 VAL A O 1
ATOM 1043 N N . GLY A 1 127 ? -29.672 18.973 44.864 1.00 85.94 127 GLY A N 1
ATOM 1044 C CA . GLY A 1 127 ? -29.059 19.650 46.001 1.00 85.94 127 GLY A CA 1
ATOM 1045 C C . GLY A 1 127 ? -27.532 19.664 45.923 1.00 85.94 127 GLY A C 1
ATOM 1046 O O . GLY A 1 127 ? -26.958 19.897 44.863 1.00 85.94 127 GLY A O 1
ATOM 1047 N N . GLU A 1 128 ? -26.860 19.515 47.065 1.00 86.75 128 GLU A N 1
ATOM 1048 C CA . GLU A 1 128 ? -25.418 19.757 47.188 1.00 86.75 128 GLU A CA 1
ATOM 1049 C C . GLU A 1 128 ? -24.564 18.572 46.723 1.00 86.75 128 GLU A C 1
ATOM 1051 O O . GLU A 1 128 ? -24.675 17.464 47.249 1.00 86.75 128 GLU A O 1
ATOM 1056 N N . ASN A 1 129 ? -23.652 18.848 45.795 1.00 88.00 129 ASN A N 1
ATOM 1057 C CA . ASN A 1 129 ? -22.641 17.954 45.247 1.00 88.00 129 ASN A CA 1
ATOM 1058 C C . ASN A 1 129 ? -21.243 18.415 45.664 1.00 88.00 129 ASN A C 1
ATOM 1060 O O . ASN A 1 129 ? -21.012 19.614 45.832 1.00 88.00 129 ASN A O 1
ATOM 1064 N N . THR A 1 130 ? -20.302 17.479 45.807 1.00 90.12 130 THR A N 1
ATOM 1065 C CA . THR A 1 130 ? -18.918 17.777 46.200 1.00 90.12 130 THR A CA 1
ATOM 1066 C C . THR A 1 130 ? -17.893 17.093 45.301 1.00 90.12 130 THR A C 1
ATOM 1068 O O . THR A 1 130 ? -17.939 15.885 45.084 1.00 90.12 130 THR A O 1
ATOM 1071 N N . ILE A 1 131 ? -16.921 17.860 44.814 1.00 89.88 131 ILE A N 1
ATOM 1072 C CA . ILE A 1 131 ? -15.745 17.375 44.092 1.00 89.88 131 ILE A CA 1
ATOM 1073 C C . ILE A 1 131 ? -14.533 17.525 44.990 1.00 89.88 131 ILE A C 1
ATOM 1075 O O . ILE A 1 131 ? -14.282 18.591 45.542 1.00 89.88 131 ILE A O 1
ATOM 1079 N N . LYS A 1 132 ? -13.737 16.470 45.099 1.00 91.38 132 LYS A N 1
ATOM 1080 C CA . LYS A 1 132 ? -12.458 16.490 45.796 1.00 91.38 132 LYS A CA 1
ATOM 1081 C C . LYS A 1 132 ? -11.339 16.242 44.802 1.00 91.38 132 LYS A C 1
ATOM 1083 O O . LYS A 1 132 ? -11.215 15.122 44.313 1.00 91.38 132 LYS A O 1
ATOM 1088 N N . PHE A 1 133 ? -10.509 17.254 44.573 1.00 90.50 133 PHE A N 1
ATOM 1089 C CA . PHE A 1 133 ? -9.279 17.142 43.791 1.00 90.50 133 PHE A CA 1
ATOM 1090 C C . PHE A 1 133 ? -8.084 17.106 44.746 1.00 90.50 133 PHE A C 1
ATOM 1092 O O . PHE A 1 133 ? -7.841 18.065 45.482 1.00 90.50 133 PHE A O 1
ATOM 1099 N N . ALA A 1 134 ? -7.337 16.006 44.754 1.00 90.88 134 ALA A N 1
ATOM 1100 C CA . ALA A 1 134 ? -6.180 15.812 45.617 1.00 90.88 134 ALA A CA 1
ATOM 1101 C C . ALA A 1 134 ? -4.895 15.647 44.803 1.00 90.88 134 ALA A C 1
ATOM 1103 O O . ALA A 1 134 ? -4.792 14.752 43.962 1.00 90.88 134 ALA A O 1
ATOM 1104 N N . ASN A 1 135 ? -3.881 16.456 45.117 1.00 91.19 135 ASN A N 1
ATOM 1105 C CA . ASN A 1 135 ? -2.540 16.257 44.589 1.00 91.19 135 ASN A CA 1
ATOM 1106 C C . ASN A 1 135 ? -1.841 15.164 45.408 1.00 91.19 135 ASN A C 1
ATOM 1108 O O . ASN A 1 135 ? -1.563 15.320 46.599 1.00 91.19 135 ASN A O 1
ATOM 1112 N N . THR A 1 136 ? -1.546 14.035 44.772 1.00 91.19 136 THR A N 1
ATOM 1113 C CA . THR A 1 136 ? -0.889 12.891 45.425 1.00 91.19 136 THR A CA 1
ATOM 1114 C C . THR A 1 136 ? 0.575 12.729 45.006 1.00 91.19 136 THR A C 1
ATOM 1116 O O . THR A 1 136 ? 1.224 11.750 45.378 1.00 91.19 136 THR A O 1
ATOM 1119 N N . THR A 1 137 ? 1.104 13.701 44.260 1.00 89.88 137 THR A N 1
ATOM 1120 C CA . THR A 1 137 ? 2.423 13.652 43.622 1.00 89.88 137 THR A CA 1
ATOM 1121 C C . THR A 1 137 ? 3.560 13.610 44.630 1.00 89.88 137 THR A C 1
ATOM 1123 O O . THR A 1 137 ? 3.596 14.351 45.610 1.00 89.88 137 THR A O 1
ATOM 1126 N N . SER A 1 138 ? 4.516 12.717 44.389 1.00 89.44 138 SER A N 1
ATOM 1127 C CA . SER A 1 138 ? 5.804 12.688 45.081 1.00 89.44 138 SER A CA 1
ATOM 1128 C C . SER A 1 138 ? 6.804 11.858 44.291 1.00 89.44 138 SER A C 1
ATOM 1130 O O . SER A 1 138 ? 6.388 10.933 43.599 1.00 89.44 138 SER A O 1
ATOM 1132 N N . ILE A 1 139 ? 8.108 12.096 44.475 1.00 83.38 139 ILE A N 1
ATOM 1133 C CA . ILE A 1 139 ? 9.167 11.270 43.862 1.00 83.38 139 ILE A CA 1
ATOM 1134 C C . ILE A 1 139 ? 8.926 9.776 44.130 1.00 83.38 139 ILE A C 1
ATOM 1136 O O . ILE A 1 139 ? 9.013 8.964 43.221 1.00 83.38 139 ILE A O 1
ATOM 1140 N N . LYS A 1 140 ? 8.536 9.403 45.359 1.00 85.12 140 LYS A N 1
ATOM 1141 C CA . LYS A 1 140 ? 8.248 8.003 45.713 1.00 85.12 140 LYS A CA 1
ATOM 1142 C C . LYS A 1 140 ? 7.043 7.428 44.956 1.00 85.12 140 LYS A C 1
ATOM 1144 O O . LYS A 1 140 ? 7.104 6.279 44.543 1.00 85.12 140 LYS A O 1
ATOM 1149 N N . LYS A 1 141 ? 5.948 8.191 44.820 1.00 80.50 141 LYS A N 1
ATOM 1150 C CA . LYS A 1 141 ? 4.730 7.728 44.123 1.00 80.50 141 LYS A CA 1
ATOM 1151 C C . LYS A 1 141 ? 4.923 7.712 42.602 1.00 80.50 141 LYS A C 1
ATOM 1153 O O . LYS A 1 141 ? 4.369 6.847 41.941 1.00 80.50 141 LYS A O 1
ATOM 1158 N N . LEU A 1 142 ? 5.729 8.636 42.080 1.00 71.25 142 LEU A N 1
ATOM 1159 C CA . LEU A 1 142 ? 6.165 8.644 40.688 1.00 71.25 142 LEU A CA 1
ATOM 1160 C C . LEU A 1 142 ? 7.151 7.505 40.399 1.00 71.25 142 LEU A C 1
ATOM 1162 O O . LEU A 1 142 ? 7.098 6.941 39.323 1.00 71.25 142 LEU A O 1
ATOM 1166 N N . GLY A 1 143 ? 8.029 7.116 41.324 1.00 77.50 143 GLY A N 1
ATOM 1167 C CA . GLY A 1 143 ? 8.971 6.018 41.089 1.00 77.50 143 GLY A CA 1
ATOM 1168 C C . GLY A 1 143 ? 9.798 6.245 39.817 1.00 77.50 143 GLY A C 1
ATOM 1169 O O . GLY A 1 143 ? 10.465 7.267 39.689 1.00 77.50 143 GLY A O 1
ATOM 1170 N N . GLU A 1 144 ? 9.709 5.320 38.861 1.00 58.22 144 GLU A N 1
ATOM 1171 C CA . GLU A 1 144 ? 10.381 5.401 37.551 1.00 58.22 144 GLU A CA 1
ATOM 1172 C C . GLU A 1 144 ? 9.841 6.501 36.618 1.00 58.22 144 GLU A C 1
ATOM 1174 O O . GLU A 1 144 ? 10.489 6.861 35.639 1.00 58.22 144 GLU A O 1
ATOM 1179 N N . PHE A 1 145 ? 8.675 7.071 36.929 1.00 57.56 145 PHE A N 1
ATOM 1180 C CA . PHE A 1 145 ? 8.094 8.206 36.211 1.00 57.56 145 PHE A CA 1
ATOM 1181 C C . PHE A 1 145 ? 8.699 9.555 36.621 1.00 57.56 145 PHE A C 1
ATOM 1183 O O . PHE A 1 145 ? 8.350 10.588 36.046 1.00 57.56 145 PHE A O 1
ATOM 1190 N N . PHE A 1 146 ? 9.547 9.588 37.649 1.00 74.69 146 PHE A N 1
ATOM 1191 C CA . PHE A 1 146 ? 10.287 10.791 38.005 1.00 74.69 146 PHE A CA 1
ATOM 1192 C C . PHE A 1 146 ? 11.537 10.901 37.127 1.00 74.69 146 PHE A C 1
ATOM 1194 O O . PHE A 1 146 ? 12.339 9.974 37.088 1.00 74.69 146 PHE A O 1
ATOM 1201 N N . ASP A 1 147 ? 11.720 12.034 36.446 1.00 69.06 147 ASP A N 1
ATOM 1202 C CA . ASP A 1 147 ? 12.931 12.291 35.665 1.00 69.06 147 ASP A CA 1
ATOM 1203 C C . ASP A 1 147 ? 14.097 12.644 36.611 1.00 69.06 147 ASP A C 1
ATOM 1205 O O . ASP A 1 147 ? 14.078 13.719 37.225 1.00 69.06 147 ASP A O 1
ATOM 1209 N N . PRO A 1 148 ? 15.112 11.767 36.758 1.00 72.75 148 PRO A N 1
ATOM 1210 C CA . PRO A 1 148 ? 16.196 11.979 37.714 1.00 72.75 148 PRO A CA 1
ATOM 1211 C C . PRO A 1 148 ? 17.017 13.236 37.407 1.00 72.75 148 PRO A C 1
ATOM 1213 O O . PRO A 1 148 ? 17.530 13.849 38.345 1.00 72.75 148 PRO A O 1
ATOM 1216 N N . ARG A 1 149 ? 17.047 13.692 36.146 1.00 72.06 149 ARG A N 1
ATOM 1217 C CA . ARG A 1 149 ? 17.766 14.906 35.721 1.00 72.06 149 ARG A CA 1
ATOM 1218 C C . ARG A 1 149 ? 17.261 16.162 36.429 1.00 72.06 149 ARG A C 1
ATOM 1220 O O . ARG A 1 149 ? 18.034 17.069 36.700 1.00 72.06 149 ARG A O 1
ATOM 1227 N N . ILE A 1 150 ? 15.988 16.187 36.834 1.00 75.75 150 ILE A N 1
ATOM 1228 C CA . ILE A 1 150 ? 15.431 17.296 37.627 1.00 75.75 150 ILE A CA 1
ATOM 1229 C C . ILE A 1 150 ? 16.139 17.395 38.989 1.00 75.75 150 ILE A C 1
ATOM 1231 O O . ILE A 1 150 ? 16.389 18.487 39.492 1.00 75.75 150 ILE A O 1
ATOM 1235 N N . SER A 1 151 ? 16.469 16.251 39.602 1.00 83.56 151 SER A N 1
ATOM 1236 C CA . SER A 1 151 ? 17.227 16.238 40.862 1.00 83.56 151 SER A CA 1
ATOM 1237 C C . SER A 1 151 ? 18.695 16.592 40.668 1.00 83.56 151 SER A C 1
ATOM 1239 O O . SER A 1 151 ? 19.283 17.149 41.590 1.00 83.56 151 SER A O 1
ATOM 1241 N N . GLU A 1 152 ? 19.281 16.258 39.518 1.00 79.50 152 GLU A N 1
ATOM 1242 C CA . GLU A 1 152 ? 20.654 16.646 39.170 1.00 79.50 152 GLU A CA 1
ATOM 1243 C C . GLU A 1 152 ? 20.766 18.167 38.989 1.00 79.50 152 GLU A C 1
ATOM 1245 O O . GLU A 1 152 ? 21.738 18.765 39.438 1.00 79.50 152 GLU A O 1
ATOM 1250 N N . GLU A 1 153 ? 19.740 18.797 38.413 1.00 78.81 153 GLU A N 1
ATOM 1251 C CA . GLU A 1 153 ? 19.734 20.228 38.091 1.00 78.81 153 GLU A CA 1
ATOM 1252 C C . GLU A 1 153 ? 19.300 21.138 39.258 1.00 78.81 153 GLU A C 1
ATOM 1254 O O . GLU A 1 153 ? 19.883 22.205 39.433 1.00 78.81 153 GLU A O 1
ATOM 1259 N N . LEU A 1 154 ? 18.299 20.752 40.067 1.00 79.75 154 LEU A N 1
ATOM 1260 C CA . LEU A 1 154 ? 17.797 21.570 41.201 1.00 79.75 154 LEU A CA 1
ATOM 1261 C C . LEU A 1 154 ? 18.286 21.101 42.570 1.00 79.75 154 LEU A C 1
ATOM 1263 O O . LEU A 1 154 ? 18.039 21.740 43.590 1.00 79.75 154 LEU A O 1
ATOM 1267 N N . GLY A 1 155 ? 18.894 19.921 42.633 1.00 86.69 155 GLY A N 1
ATOM 1268 C CA . GLY A 1 155 ? 19.015 19.181 43.878 1.00 86.69 155 GLY A CA 1
ATOM 1269 C C . GLY A 1 155 ? 17.713 18.458 44.249 1.00 86.69 155 GLY A C 1
ATOM 1270 O O . GLY A 1 155 ? 16.589 18.941 44.091 1.00 86.69 155 GLY A O 1
ATOM 1271 N N . LYS A 1 156 ? 17.864 17.256 44.813 1.00 86.44 156 LYS A N 1
ATOM 1272 C CA . LYS A 1 156 ? 16.765 16.323 45.129 1.00 86.44 156 LYS A CA 1
ATOM 1273 C C . LYS A 1 156 ? 15.653 16.916 46.006 1.00 86.44 156 LYS A C 1
ATOM 1275 O O . LYS A 1 156 ? 14.496 16.515 45.881 1.00 86.44 156 LYS A O 1
ATOM 1280 N N . LYS A 1 157 ? 16.000 17.832 46.917 1.00 87.88 157 LYS A N 1
ATOM 1281 C CA . LYS A 1 157 ? 15.040 18.467 47.831 1.00 87.88 157 LYS A CA 1
ATOM 1282 C C . LYS A 1 157 ? 14.118 19.429 47.080 1.00 87.88 157 LYS A C 1
ATOM 1284 O O . LYS A 1 157 ? 12.907 19.237 47.124 1.00 87.88 157 LYS A O 1
ATOM 1289 N N . GLU A 1 158 ? 14.683 20.388 46.348 1.00 86.06 158 GLU A N 1
ATOM 1290 C CA . GLU A 1 158 ? 13.911 21.362 45.567 1.00 86.06 158 GLU A CA 1
ATOM 1291 C C . GLU A 1 158 ? 13.104 20.668 44.463 1.00 86.06 158 GLU A C 1
ATOM 1293 O O . GLU A 1 158 ? 11.912 20.932 44.311 1.00 86.06 158 GLU A O 1
ATOM 1298 N N . ALA A 1 159 ? 13.701 19.692 43.770 1.00 84.44 159 ALA A N 1
ATOM 1299 C CA . ALA A 1 159 ? 12.999 18.871 42.786 1.00 84.44 159 ALA A CA 1
ATOM 1300 C C . ALA A 1 159 ? 11.765 18.174 43.385 1.00 84.44 159 ALA A C 1
ATOM 1302 O O . ALA A 1 159 ? 10.692 18.163 42.780 1.00 84.44 159 ALA A O 1
ATOM 1303 N N . GLY A 1 160 ? 11.907 17.607 44.588 1.00 87.38 160 GLY A N 1
ATOM 1304 C CA . GLY A 1 160 ? 10.827 16.931 45.302 1.00 87.38 160 GLY A CA 1
ATOM 1305 C C . GLY A 1 160 ? 9.722 17.864 45.795 1.00 87.38 160 GLY A C 1
ATOM 1306 O O . GLY A 1 160 ? 8.565 17.444 45.844 1.00 87.38 160 GLY A O 1
ATOM 1307 N N . GLU A 1 161 ? 10.059 19.105 46.142 1.00 87.50 161 GLU A N 1
ATOM 1308 C CA . GLU A 1 161 ? 9.098 20.137 46.541 1.00 87.50 161 GLU A CA 1
ATOM 1309 C C . GLU A 1 161 ? 8.326 20.656 45.322 1.00 87.50 161 GLU A C 1
ATOM 1311 O O . GLU A 1 161 ? 7.098 20.569 45.296 1.00 87.50 161 GLU A O 1
ATOM 1316 N N . LYS A 1 162 ? 9.031 21.079 44.266 1.00 86.00 162 LYS A N 1
ATOM 1317 C CA . LYS A 1 162 ? 8.417 21.656 43.061 1.00 86.00 162 LYS A CA 1
ATOM 1318 C C . LYS A 1 162 ? 7.556 20.670 42.275 1.00 86.00 162 LYS A C 1
ATOM 1320 O O . LYS A 1 162 ? 6.486 21.043 41.802 1.00 86.00 162 LYS A O 1
ATOM 1325 N N . ILE A 1 163 ? 7.966 19.402 42.160 1.00 86.12 163 ILE A N 1
ATOM 1326 C CA . ILE A 1 163 ? 7.152 18.368 41.491 1.00 86.12 163 ILE A CA 1
ATOM 1327 C C . ILE A 1 163 ? 5.871 18.054 42.271 1.00 86.12 163 ILE A C 1
ATOM 1329 O O . ILE A 1 163 ? 4.864 17.639 41.702 1.00 86.12 163 ILE A O 1
ATOM 1333 N N . ALA A 1 164 ? 5.911 18.218 43.592 1.00 90.06 164 ALA A N 1
ATOM 1334 C CA . ALA A 1 164 ? 4.790 17.920 44.463 1.00 90.06 164 ALA A CA 1
ATOM 1335 C C . ALA A 1 164 ? 3.868 19.126 44.679 1.00 90.06 164 ALA A C 1
ATOM 1337 O O . ALA A 1 164 ? 2.872 18.984 45.387 1.00 90.06 164 ALA A O 1
ATOM 1338 N N . THR A 1 165 ? 4.157 20.267 44.053 1.00 87.69 165 THR A N 1
ATOM 1339 C CA . THR A 1 165 ? 3.286 21.439 44.038 1.00 87.69 165 THR A CA 1
ATOM 1340 C C . THR A 1 165 ? 2.601 21.580 42.684 1.00 87.69 165 THR A C 1
ATOM 1342 O O . THR A 1 165 ? 3.244 21.710 41.643 1.00 87.69 165 THR A O 1
ATOM 1345 N N . LEU A 1 166 ? 1.275 21.630 42.724 1.00 86.31 166 LEU A N 1
ATOM 1346 C CA . LEU A 1 166 ? 0.406 21.864 41.582 1.00 86.31 166 LEU A CA 1
ATOM 1347 C C . LEU A 1 166 ? -0.342 23.186 41.755 1.00 86.31 166 LEU A C 1
ATOM 1349 O O . LEU A 1 166 ? -0.866 23.464 42.831 1.00 86.31 166 LEU A O 1
ATOM 1353 N N . TYR A 1 167 ? -0.446 23.961 40.688 1.00 81.19 167 TYR A N 1
ATOM 1354 C CA . TYR A 1 167 ? -1.311 25.126 40.593 1.00 81.19 167 TYR A CA 1
ATOM 1355 C C . TYR A 1 167 ? -2.534 24.796 39.733 1.00 81.19 167 TYR A C 1
ATOM 1357 O O . TYR A 1 167 ? -2.389 24.188 38.677 1.00 81.19 167 TYR A O 1
ATOM 1365 N N . LEU A 1 168 ? -3.728 25.201 40.175 1.00 78.94 168 LEU A N 1
ATOM 1366 C CA . LEU A 1 168 ? -4.977 25.122 39.403 1.00 78.94 168 LEU A CA 1
ATOM 1367 C C . LEU A 1 168 ? -5.489 26.536 39.077 1.00 78.94 168 LEU A C 1
ATOM 1369 O O . LEU A 1 168 ? -5.526 27.392 39.973 1.00 78.94 168 LEU A O 1
ATOM 1373 N N . SER A 1 169 ? -5.844 26.775 37.810 1.00 71.25 169 SER A N 1
ATOM 1374 C CA . SER A 1 169 ? -6.331 28.066 37.291 1.00 71.25 169 SER A CA 1
ATOM 1375 C C . SER A 1 169 ? -7.834 28.103 37.193 1.00 71.25 169 SER A C 1
ATOM 1377 O O . SER A 1 169 ? -8.439 29.136 37.436 1.00 71.25 169 SER A O 1
ATOM 1379 N N . ASP A 1 170 ? -8.461 26.990 36.857 1.00 72.19 170 ASP A N 1
ATOM 1380 C CA . ASP A 1 170 ? -9.903 26.921 36.738 1.00 72.19 170 ASP A CA 1
ATOM 1381 C C . ASP A 1 170 ? -10.380 25.482 36.833 1.00 72.19 170 ASP A C 1
ATOM 1383 O O . ASP A 1 170 ? -9.625 24.525 36.639 1.00 72.19 170 ASP A O 1
ATOM 1387 N N . ILE A 1 171 ? -11.643 25.373 37.222 1.00 76.62 171 ILE A N 1
ATOM 1388 C CA . ILE A 1 171 ? -12.438 24.162 37.146 1.00 76.62 171 ILE A CA 1
ATOM 1389 C C . ILE A 1 171 ? -13.737 24.512 36.428 1.00 76.62 171 ILE A C 1
ATOM 1391 O O . ILE A 1 171 ? -14.410 25.485 36.780 1.00 76.62 171 ILE A O 1
ATOM 1395 N N . GLU A 1 172 ? -14.112 23.710 35.448 1.00 74.88 172 GLU A N 1
ATOM 1396 C CA . GLU A 1 172 ? -15.383 23.814 34.744 1.00 74.88 172 GLU A CA 1
ATOM 1397 C C . GLU A 1 172 ? -16.088 22.460 34.770 1.00 74.88 172 GLU A C 1
ATOM 1399 O O . GLU A 1 172 ? -15.445 21.416 34.677 1.00 74.88 172 GLU A O 1
ATOM 1404 N N . ILE A 1 173 ? -17.408 22.471 34.959 1.00 74.69 173 ILE A N 1
ATOM 1405 C CA . ILE A 1 173 ? -18.235 21.269 34.848 1.00 74.69 173 ILE A CA 1
ATOM 1406 C C . ILE A 1 173 ? -19.176 21.463 33.672 1.00 74.69 173 ILE A C 1
ATOM 1408 O O . ILE A 1 173 ? -20.204 22.132 33.801 1.00 74.69 173 ILE A O 1
ATOM 1412 N N . ASN A 1 174 ? -18.855 20.844 32.544 1.00 71.06 174 ASN A N 1
ATOM 1413 C CA . ASN A 1 174 ? -19.690 20.935 31.357 1.00 71.06 174 ASN A CA 1
ATOM 1414 C C . ASN A 1 174 ? -20.573 19.699 31.236 1.00 71.06 174 ASN A C 1
ATOM 1416 O O . ASN A 1 174 ? -20.149 18.569 31.487 1.00 71.06 174 ASN A O 1
ATOM 1420 N N . PHE A 1 175 ? -21.821 19.916 30.826 1.00 61.50 175 PHE A N 1
ATOM 1421 C CA . PHE A 1 175 ? -22.581 18.842 30.208 1.00 61.50 175 PHE A CA 1
ATOM 1422 C C . PHE A 1 175 ? -22.030 18.649 28.799 1.00 61.50 175 PHE A C 1
ATOM 1424 O O . PHE A 1 175 ? -22.036 19.585 27.995 1.00 61.50 175 PHE A O 1
ATOM 1431 N N . VAL A 1 176 ? -21.534 17.453 28.505 1.00 60.72 176 VAL A N 1
ATOM 1432 C CA . VAL A 1 176 ? -21.042 17.128 27.171 1.00 60.72 176 VAL A CA 1
ATOM 1433 C C . VAL A 1 176 ? -22.187 16.455 26.444 1.00 60.72 176 VAL A C 1
ATOM 1435 O O . VAL A 1 176 ? -22.685 15.419 26.884 1.00 60.72 176 VAL A O 1
ATOM 1438 N N . HIS A 1 177 ? -22.603 17.024 25.312 1.00 45.06 177 HIS A N 1
ATOM 1439 C CA . HIS A 1 177 ? -23.614 16.424 24.442 1.00 45.06 177 HIS A CA 1
ATOM 1440 C C . HIS A 1 177 ? -23.029 15.216 23.687 1.00 45.06 177 HIS A C 1
ATOM 1442 O O . HIS A 1 177 ? -22.942 15.183 22.466 1.00 45.06 177 HIS A O 1
ATOM 1448 N N . SER A 1 178 ? -22.568 14.225 24.438 1.00 48.81 178 SER A N 1
ATOM 1449 C CA . SER A 1 178 ? -22.239 12.891 23.970 1.00 48.81 178 SER A CA 1
ATOM 1450 C C . SER A 1 178 ? -22.620 11.945 25.100 1.00 48.81 178 SER A C 1
ATOM 1452 O O . SER A 1 178 ? -21.789 11.585 25.935 1.00 48.81 178 SER A O 1
ATOM 1454 N N . PRO A 1 179 ? -23.916 11.625 25.241 1.00 46.53 179 PRO A N 1
ATOM 1455 C CA . PRO A 1 179 ? -24.346 10.780 26.329 1.00 46.53 179 PRO A CA 1
ATOM 1456 C C . PRO A 1 179 ? -23.808 9.380 26.043 1.00 46.53 179 PRO A C 1
ATOM 1458 O O . PRO A 1 179 ? -24.268 8.706 25.116 1.00 46.53 179 PRO A O 1
ATOM 1461 N N . ARG A 1 180 ? -22.870 8.901 26.864 1.00 54.78 180 ARG A N 1
ATOM 1462 C CA . ARG A 1 180 ? -22.676 7.458 27.006 1.00 54.78 180 ARG A CA 1
ATOM 1463 C C . ARG A 1 180 ? -23.944 6.916 27.672 1.00 54.78 180 ARG A C 1
ATOM 1465 O O . ARG A 1 180 ? -24.016 6.786 28.885 1.00 54.78 180 ARG A O 1
ATOM 1472 N N . LYS A 1 181 ? -25.001 6.698 26.884 1.00 62.03 181 LYS A N 1
ATOM 1473 C CA . LYS A 1 181 ? -26.251 6.109 27.374 1.00 62.03 181 LYS A CA 1
ATOM 1474 C C . LYS A 1 181 ? -25.970 4.657 27.719 1.00 62.03 181 LYS A C 1
ATOM 1476 O O . LYS A 1 181 ? -25.477 3.923 26.869 1.00 62.03 181 LYS A O 1
ATOM 1481 N N . TYR A 1 182 ? -26.276 4.257 28.947 1.00 67.75 182 TYR A N 1
ATOM 1482 C CA . TYR A 1 182 ? -26.233 2.856 29.339 1.00 67.75 182 TYR A CA 1
ATOM 1483 C C . TYR A 1 182 ? -27.643 2.277 29.372 1.00 67.75 182 TYR A C 1
ATOM 1485 O O . TYR A 1 182 ? -28.571 2.970 29.790 1.00 67.75 182 TYR A O 1
ATOM 1493 N N . PRO A 1 183 ? -27.791 1.012 28.973 1.00 82.44 183 PRO A N 1
ATOM 1494 C CA . PRO A 1 183 ? -26.750 0.176 28.373 1.00 82.44 183 PRO A CA 1
ATOM 1495 C C . PRO A 1 183 ? -26.474 0.560 26.906 1.00 82.44 183 PRO A C 1
ATOM 1497 O O . PRO A 1 183 ? -27.325 1.151 26.242 1.00 82.44 183 PRO A O 1
ATOM 1500 N N . ARG A 1 184 ? -25.279 0.238 26.393 1.00 85.44 184 ARG A N 1
ATOM 1501 C CA . ARG A 1 184 ? -24.880 0.534 24.998 1.00 85.44 184 ARG A CA 1
ATOM 1502 C C . ARG A 1 184 ? -24.330 -0.682 24.281 1.00 85.44 184 ARG A C 1
ATOM 1504 O O . ARG A 1 184 ? -23.771 -1.575 24.915 1.00 85.44 184 ARG A O 1
ATOM 1511 N N . ILE A 1 185 ? -24.427 -0.651 22.956 1.00 91.00 185 ILE A N 1
ATOM 1512 C CA . ILE A 1 185 ? -23.839 -1.636 22.055 1.00 91.00 185 ILE A CA 1
ATOM 1513 C C . ILE A 1 185 ? -22.736 -0.992 21.207 1.00 91.00 185 ILE A C 1
ATOM 1515 O O . ILE A 1 185 ? -22.916 0.109 20.691 1.00 91.00 185 ILE A O 1
ATOM 1519 N N . SER A 1 186 ? -21.603 -1.679 21.077 1.00 91.75 186 SER A N 1
ATOM 1520 C CA . SER A 1 186 ? -20.413 -1.209 20.356 1.00 91.75 186 SER A CA 1
ATOM 1521 C C . SER A 1 186 ? -19.804 -2.327 19.509 1.00 91.75 186 SER A C 1
ATOM 1523 O O . SER A 1 186 ? -20.017 -3.513 19.770 1.00 91.75 186 SER A O 1
ATOM 1525 N N . GLY A 1 187 ? -19.002 -1.955 18.506 1.00 91.56 187 GLY A N 1
ATOM 1526 C CA . GLY A 1 187 ? -18.272 -2.911 17.666 1.00 91.56 187 GLY A CA 1
ATOM 1527 C C . GLY A 1 187 ? -19.096 -3.532 16.536 1.00 91.56 187 GLY A C 1
ATOM 1528 O O . GLY A 1 187 ? -18.639 -4.490 15.915 1.00 91.56 187 GLY A O 1
ATOM 1529 N N . VAL A 1 188 ? -20.287 -2.997 16.247 1.00 93.50 188 VAL A N 1
ATOM 1530 C CA . VAL A 1 188 ? -21.116 -3.434 15.114 1.00 93.50 188 VAL A CA 1
ATOM 1531 C C . VAL A 1 188 ? -20.480 -2.927 13.810 1.00 93.50 188 VAL A C 1
ATOM 1533 O O . VAL A 1 188 ? -20.378 -1.714 13.622 1.00 93.50 188 VAL A O 1
ATOM 1536 N N . PRO A 1 189 ? -19.997 -3.809 12.917 1.00 92.62 189 PRO A N 1
ATOM 1537 C CA . PRO A 1 189 ? -19.380 -3.383 11.668 1.00 92.62 189 PRO A CA 1
ATOM 1538 C C . PRO A 1 189 ? -20.436 -2.892 10.667 1.00 92.62 189 PRO A C 1
ATOM 1540 O O . PRO A 1 189 ? -21.576 -3.344 10.698 1.00 92.62 189 PRO A O 1
ATOM 1543 N N . GLY A 1 190 ? -20.040 -2.025 9.728 1.00 88.88 190 GLY A N 1
ATOM 1544 C CA . GLY A 1 190 ? -20.935 -1.580 8.648 1.00 88.88 190 GLY A CA 1
ATOM 1545 C C . GLY A 1 190 ? -21.364 -2.724 7.722 1.00 88.88 190 GLY A C 1
ATOM 1546 O O . GLY A 1 190 ? -22.501 -2.774 7.266 1.00 88.88 190 GLY A O 1
ATOM 1547 N N . THR A 1 191 ? -20.460 -3.675 7.488 1.00 94.19 191 THR A N 1
ATOM 1548 C CA . THR A 1 191 ? -20.696 -4.873 6.669 1.00 94.19 191 THR A CA 1
ATOM 1549 C C . THR A 1 191 ? -20.013 -6.102 7.269 1.00 94.19 191 THR A C 1
ATOM 1551 O O . THR A 1 191 ? -19.048 -5.972 8.035 1.00 94.19 191 THR A O 1
ATOM 1554 N N . ALA A 1 192 ? -20.461 -7.303 6.905 1.00 95.62 192 ALA A N 1
ATOM 1555 C CA . ALA A 1 192 ? -19.840 -8.558 7.332 1.00 95.62 192 ALA A CA 1
ATOM 1556 C C . ALA A 1 192 ? -19.685 -9.552 6.171 1.00 95.62 192 ALA A C 1
ATOM 1558 O O . ALA A 1 192 ? -20.157 -9.310 5.064 1.00 95.62 192 ALA A O 1
ATOM 1559 N N . VAL A 1 193 ? -19.003 -10.668 6.427 1.00 97.12 193 VAL A N 1
ATOM 1560 C CA . VAL A 1 193 ? -18.818 -11.765 5.468 1.00 97.12 193 VAL A CA 1
ATOM 1561 C C . VAL A 1 193 ? -19.343 -13.045 6.106 1.00 97.12 193 VAL A C 1
ATOM 1563 O O . VAL A 1 193 ? -19.093 -13.302 7.285 1.00 97.12 193 VAL A O 1
ATOM 1566 N N . GLU A 1 194 ? -20.076 -13.839 5.335 1.00 96.81 194 GLU A N 1
ATOM 1567 C CA . GLU A 1 194 ? -20.581 -15.147 5.749 1.00 96.81 194 GLU A CA 1
ATOM 1568 C C . GLU A 1 194 ? -19.467 -16.023 6.351 1.00 96.81 194 GLU A C 1
ATOM 1570 O O . GLU A 1 194 ? -18.384 -16.186 5.781 1.00 96.81 194 GLU A O 1
ATOM 1575 N N . GLY A 1 195 ? -19.715 -16.567 7.544 1.00 97.12 195 GLY A N 1
ATOM 1576 C CA . GLY A 1 195 ? -18.763 -17.415 8.262 1.00 97.12 195 GLY A CA 1
ATOM 1577 C C . GLY A 1 195 ? -17.565 -16.688 8.891 1.00 97.12 195 GLY A C 1
ATOM 1578 O O . GLY A 1 195 ? -16.811 -17.321 9.632 1.00 97.12 195 GLY A O 1
ATOM 1579 N N . VAL A 1 196 ? -17.379 -15.382 8.662 1.00 96.31 196 VAL A N 1
ATOM 1580 C CA . VAL A 1 196 ? -16.280 -14.607 9.262 1.00 96.31 196 VAL A CA 1
ATOM 1581 C C . VAL A 1 196 ? -16.764 -13.934 10.554 1.00 96.31 196 VAL A C 1
ATOM 1583 O O . VAL A 1 196 ? -17.682 -13.112 10.506 1.00 96.31 196 VAL A O 1
ATOM 1586 N N . PRO A 1 197 ? -16.173 -14.256 11.722 1.00 96.31 197 PRO A N 1
ATOM 1587 C CA . PRO A 1 197 ? -16.620 -13.705 12.994 1.00 96.31 197 PRO A CA 1
ATOM 1588 C C . PRO A 1 197 ? -16.273 -12.220 13.158 1.00 96.31 197 PRO A C 1
ATOM 1590 O O . PRO A 1 197 ? -15.250 -11.745 12.666 1.00 96.31 197 PRO A O 1
ATOM 1593 N N . PHE A 1 198 ? -17.075 -11.521 13.959 1.00 95.81 198 PHE A N 1
ATOM 1594 C CA . PHE A 1 198 ? -16.734 -10.221 14.539 1.00 95.81 198 PHE A CA 1
ATOM 1595 C C . PHE A 1 198 ? -17.168 -10.143 16.011 1.00 95.81 198 PHE A C 1
ATOM 1597 O O . PHE A 1 198 ? -17.927 -10.987 16.497 1.00 95.81 198 PHE A O 1
ATOM 1604 N N . ILE A 1 199 ? -16.650 -9.148 16.736 1.00 96.88 199 ILE A N 1
ATOM 1605 C CA . ILE A 1 199 ? -16.908 -8.960 18.168 1.00 96.88 199 ILE A CA 1
ATOM 1606 C C . ILE A 1 199 ? -17.872 -7.798 18.386 1.00 96.88 199 ILE A C 1
ATOM 1608 O O . ILE A 1 199 ? -17.595 -6.681 17.956 1.00 96.88 199 ILE A O 1
ATOM 1612 N N . ILE A 1 200 ? -18.951 -8.066 19.118 1.00 96.31 200 ILE A N 1
ATOM 1613 C CA . ILE A 1 200 ? -19.865 -7.063 19.667 1.00 96.31 200 ILE A CA 1
ATOM 1614 C C . ILE A 1 200 ? -19.610 -6.932 21.166 1.00 96.31 200 ILE A C 1
ATOM 1616 O O . ILE A 1 200 ? -19.376 -7.923 21.864 1.00 96.31 200 ILE A O 1
ATOM 1620 N N . GLU A 1 201 ? -19.695 -5.706 21.661 1.00 94.38 201 GLU A N 1
ATOM 1621 C CA . GLU A 1 201 ? -19.679 -5.386 23.081 1.00 94.38 201 GLU A CA 1
ATOM 1622 C C . GLU A 1 201 ? -21.028 -4.818 23.515 1.00 94.38 201 GLU A C 1
ATOM 1624 O O . GLU A 1 201 ? -21.540 -3.898 22.881 1.00 94.38 201 GLU A O 1
ATOM 1629 N N . VAL A 1 202 ? -21.552 -5.309 24.638 1.00 92.88 202 VAL A N 1
ATOM 1630 C CA . VAL A 1 202 ? -22.627 -4.655 25.389 1.00 92.88 202 VAL A CA 1
ATOM 1631 C C . VAL A 1 202 ? -22.041 -4.128 26.698 1.00 92.88 202 VAL A C 1
ATOM 1633 O O . VAL A 1 202 ? -21.492 -4.899 27.487 1.00 92.88 202 VAL A O 1
ATOM 1636 N N . SER A 1 203 ? -22.115 -2.814 26.918 1.00 87.31 203 SER A N 1
ATOM 1637 C CA . SER A 1 203 ? -21.653 -2.181 28.163 1.00 87.31 203 SER A CA 1
ATOM 1638 C C . SER A 1 203 ? -22.824 -1.947 29.119 1.00 87.31 203 SER A C 1
ATOM 1640 O O . SER A 1 203 ? -23.843 -1.383 28.714 1.00 87.31 203 SER A O 1
ATOM 1642 N N . SER A 1 204 ? -22.649 -2.326 30.386 1.00 82.12 204 SER A N 1
ATOM 1643 C CA . SER A 1 204 ? -23.624 -2.133 31.467 1.00 82.12 204 SER A CA 1
ATOM 1644 C C . SER A 1 204 ? -22.957 -1.676 32.762 1.00 82.12 204 SER A C 1
ATOM 1646 O O . SER A 1 204 ? -21.748 -1.819 32.952 1.00 82.12 204 SER A O 1
ATOM 1648 N N . ARG A 1 205 ? -23.759 -1.195 33.713 1.00 74.44 205 ARG A N 1
ATOM 1649 C CA . ARG A 1 205 ? -23.270 -0.804 35.050 1.00 74.44 205 ARG A CA 1
ATOM 1650 C C . ARG A 1 205 ? -23.271 -1.926 36.073 1.00 74.44 205 ARG A C 1
ATOM 1652 O O . ARG A 1 205 ? -22.630 -1.806 37.110 1.00 74.44 205 ARG A O 1
ATOM 1659 N N . GLN A 1 206 ? -23.988 -3.004 35.784 1.00 70.69 206 GLN A N 1
ATOM 1660 C CA . GLN A 1 206 ? -24.142 -4.141 36.682 1.00 70.69 206 GLN A CA 1
ATOM 1661 C C . GLN A 1 206 ? -23.319 -5.346 36.208 1.00 70.69 206 GLN A C 1
ATOM 1663 O O . GLN A 1 206 ? -23.084 -5.518 35.012 1.00 70.69 206 GLN A O 1
ATOM 1668 N N . GLU A 1 207 ? -22.873 -6.167 37.162 1.00 66.88 207 GLU A N 1
ATOM 1669 C CA . GLU A 1 207 ? -21.803 -7.153 36.973 1.00 66.88 207 GLU A CA 1
ATOM 1670 C C . GLU A 1 207 ? -22.181 -8.370 36.127 1.00 66.88 207 GLU A C 1
ATOM 1672 O O . GLU A 1 207 ? -21.384 -8.795 35.291 1.00 66.88 207 GLU A O 1
ATOM 1677 N N . LYS A 1 208 ? -23.356 -8.977 36.353 1.00 54.12 208 LYS A N 1
ATOM 1678 C CA . LYS A 1 208 ? -23.579 -10.361 35.884 1.00 54.12 208 LYS A CA 1
ATOM 1679 C C . LYS A 1 208 ? -25.012 -10.801 35.559 1.00 54.12 208 LYS A C 1
ATOM 1681 O O . LYS A 1 208 ? -25.179 -11.935 35.131 1.00 54.12 208 LYS A O 1
ATOM 1686 N N . LYS A 1 209 ? -26.028 -9.948 35.722 1.00 54.44 209 LYS A N 1
ATOM 1687 C CA . LYS A 1 209 ? -27.431 -10.255 35.352 1.00 54.44 209 LYS A CA 1
ATOM 1688 C C . LYS A 1 209 ? -28.045 -9.265 34.363 1.00 54.44 209 LYS A C 1
ATOM 1690 O O . LYS A 1 209 ? -29.231 -9.346 34.083 1.00 54.44 209 LYS A O 1
ATOM 1695 N N . SER A 1 210 ? -27.250 -8.328 33.858 1.00 65.06 210 SER A N 1
ATOM 1696 C CA . SER A 1 210 ? -27.763 -7.286 32.985 1.00 65.06 210 SER A CA 1
ATOM 1697 C C . SER A 1 210 ? -28.031 -7.823 31.583 1.00 65.06 210 SER A C 1
ATOM 1699 O O . SER A 1 210 ? -29.129 -7.602 31.112 1.00 65.06 210 SER A O 1
ATOM 1701 N N . VAL A 1 211 ? -27.109 -8.558 30.938 1.00 86.75 211 VAL A N 1
ATOM 1702 C CA . VAL A 1 211 ? -27.199 -8.850 29.491 1.00 86.75 211 VAL A CA 1
ATOM 1703 C C . VAL A 1 211 ? -27.642 -10.280 29.154 1.00 86.75 211 VAL A C 1
ATOM 1705 O O . VAL A 1 211 ? -26.895 -11.232 29.375 1.00 86.75 211 VAL A O 1
ATOM 1708 N N . GLU A 1 212 ? -28.793 -10.421 28.496 1.00 89.56 212 GLU A N 1
ATOM 1709 C CA . GLU A 1 212 ? -29.305 -11.682 27.941 1.00 89.56 212 GLU A CA 1
ATOM 1710 C C . GLU A 1 212 ? -29.491 -11.591 26.420 1.00 89.56 212 GLU A C 1
ATOM 1712 O O . GLU A 1 212 ? -29.941 -10.575 25.893 1.00 89.56 212 GLU A O 1
ATOM 1717 N N . LEU A 1 213 ? -29.162 -12.660 25.685 1.00 93.06 213 LEU A N 1
ATOM 1718 C CA . LEU A 1 213 ? -29.470 -12.754 24.255 1.00 93.06 213 LEU A CA 1
ATOM 1719 C C . LEU A 1 213 ? -30.971 -13.026 24.083 1.00 93.06 213 LEU A C 1
ATOM 1721 O O . LEU A 1 213 ? -31.439 -14.117 24.396 1.00 93.06 213 LEU A O 1
ATOM 1725 N N . LYS A 1 214 ? -31.714 -12.055 23.547 1.00 94.12 214 LYS A N 1
ATOM 1726 C CA . LYS A 1 214 ? -33.160 -12.165 23.302 1.00 94.12 214 LYS A CA 1
ATOM 1727 C C . LYS A 1 214 ? -33.468 -12.957 22.035 1.00 94.12 214 LYS A C 1
ATOM 1729 O O . LYS A 1 214 ? -34.363 -13.795 22.024 1.00 94.12 214 LYS A O 1
ATOM 1734 N N . SER A 1 215 ? -32.767 -12.645 20.949 1.00 95.94 215 SER A N 1
ATOM 1735 C CA . SER A 1 215 ? -32.924 -13.317 19.658 1.00 95.94 215 SER A CA 1
ATOM 1736 C C . SER A 1 215 ? -31.745 -13.026 18.738 1.00 95.94 215 SER A C 1
ATOM 1738 O O . SER A 1 215 ? -31.072 -12.000 18.868 1.00 95.94 215 SER A O 1
ATOM 1740 N N . SER A 1 216 ? -31.513 -13.918 17.779 1.00 96.62 216 SER A N 1
ATOM 1741 C CA . SER A 1 216 ? -30.588 -13.700 16.673 1.00 96.62 216 SER A CA 1
ATOM 1742 C C . SER A 1 216 ? -31.222 -14.144 15.355 1.00 96.62 216 SER A C 1
ATOM 1744 O O . SER A 1 216 ? -31.933 -15.145 15.294 1.00 96.62 216 SER A O 1
ATOM 1746 N N . GLU A 1 217 ? -30.969 -13.385 14.296 1.00 97.50 217 GLU A N 1
ATOM 1747 C CA . GLU A 1 217 ? -31.411 -13.652 12.931 1.00 97.50 217 GLU A CA 1
ATOM 1748 C C . GLU A 1 217 ? -30.183 -13.635 12.020 1.00 97.50 217 GLU A C 1
ATOM 1750 O O . GLU A 1 217 ? -29.357 -12.723 12.094 1.00 97.50 217 GLU A O 1
ATOM 1755 N N . ASN A 1 218 ? -30.033 -14.676 11.194 1.00 97.12 218 ASN A N 1
ATOM 1756 C CA . ASN A 1 218 ? -28.859 -14.879 10.336 1.00 97.12 218 ASN A CA 1
ATOM 1757 C C . ASN A 1 218 ? -27.504 -14.810 11.083 1.00 97.12 218 ASN A C 1
ATOM 1759 O O . ASN A 1 218 ? -26.474 -14.460 10.507 1.00 97.12 218 ASN A O 1
ATOM 1763 N N . ALA A 1 219 ? -27.495 -15.132 12.377 1.00 97.88 219 ALA A N 1
ATOM 1764 C CA . ALA A 1 219 ? -26.340 -14.952 13.243 1.00 97.88 219 ALA A CA 1
ATOM 1765 C C . ALA A 1 219 ? -26.224 -16.087 14.265 1.00 97.88 219 ALA A C 1
ATOM 1767 O O . ALA A 1 219 ? -27.164 -16.362 15.016 1.00 97.88 219 ALA A O 1
ATOM 1768 N N . SER A 1 220 ? -25.039 -16.697 14.335 1.00 98.00 220 SER A N 1
ATOM 1769 C CA . SER A 1 220 ? -24.621 -17.531 15.464 1.00 98.00 220 SER A CA 1
ATOM 1770 C C . SER A 1 220 ? -23.868 -16.664 16.467 1.00 98.00 220 SER A C 1
ATOM 1772 O O . SER A 1 220 ? -22.865 -16.037 16.122 1.00 98.00 220 SER A O 1
ATOM 1774 N N . VAL A 1 221 ? -24.334 -16.644 17.715 1.00 98.00 221 VAL A N 1
ATOM 1775 C CA . VAL A 1 221 ? -23.811 -15.768 18.769 1.00 98.00 221 VAL A CA 1
ATOM 1776 C C . VAL A 1 221 ? -23.219 -16.612 19.891 1.00 98.00 221 VAL A C 1
ATOM 1778 O O . VAL A 1 221 ? -23.889 -17.483 20.441 1.00 98.00 221 VAL A O 1
ATOM 1781 N N . LYS A 1 222 ? -21.963 -16.342 20.253 1.00 96.75 222 LYS A N 1
ATOM 1782 C CA . LYS A 1 222 ? -21.268 -17.005 21.363 1.00 96.75 222 LYS A CA 1
ATOM 1783 C C . LYS A 1 222 ? -20.771 -15.971 22.380 1.00 96.75 222 LYS A C 1
ATOM 1785 O O . LYS A 1 222 ? -19.953 -15.127 22.006 1.00 96.75 222 LYS A O 1
ATOM 1790 N N . PRO A 1 223 ? -21.184 -16.036 23.658 1.00 94.69 223 PRO A N 1
ATOM 1791 C CA . PRO A 1 223 ? -20.621 -15.177 24.695 1.00 94.69 223 PRO A CA 1
ATOM 1792 C C . PRO A 1 223 ? -19.142 -15.522 24.934 1.00 94.69 223 PRO A C 1
ATOM 1794 O O . PRO A 1 223 ? -18.760 -16.694 24.974 1.00 94.69 223 PRO A O 1
ATOM 1797 N N . LEU A 1 224 ? -18.305 -14.495 25.085 1.00 92.94 224 LEU A N 1
ATOM 1798 C CA . LEU A 1 224 ? -16.866 -14.616 25.359 1.00 92.94 224 LEU A CA 1
ATOM 1799 C C . LEU A 1 224 ? -16.495 -14.255 26.805 1.00 92.94 224 LEU A C 1
ATOM 1801 O O . LEU A 1 224 ? -15.352 -14.449 27.213 1.00 92.94 224 LEU A O 1
ATOM 1805 N N . GLY A 1 225 ? -17.456 -13.745 27.575 1.00 89.75 225 GLY A N 1
ATOM 1806 C CA . GLY A 1 225 ? -17.299 -13.397 28.982 1.00 89.75 225 GLY A CA 1
ATOM 1807 C C . GLY A 1 225 ? -17.363 -11.896 29.254 1.00 89.75 225 GLY A C 1
ATOM 1808 O O . GLY A 1 225 ? -17.412 -11.060 28.346 1.00 89.75 225 GLY A O 1
ATOM 1809 N N . THR A 1 226 ? -17.337 -11.580 30.543 1.00 88.69 226 THR A N 1
ATOM 1810 C CA . THR A 1 226 ? -17.542 -10.235 31.086 1.00 88.69 226 THR A CA 1
ATOM 1811 C C . THR A 1 226 ? -16.318 -9.811 31.881 1.00 88.69 226 THR A C 1
ATOM 1813 O O . THR A 1 226 ? -15.739 -10.625 32.601 1.00 88.69 226 THR A O 1
ATOM 1816 N N . ALA A 1 227 ? -15.931 -8.541 31.782 1.00 85.00 227 ALA A N 1
ATOM 1817 C CA . ALA A 1 227 ? -14.972 -7.955 32.714 1.00 85.00 227 ALA A CA 1
ATOM 1818 C C . ALA A 1 227 ? -15.326 -6.501 33.015 1.00 85.00 227 ALA A C 1
ATOM 1820 O O . ALA A 1 227 ? -15.925 -5.825 32.178 1.00 85.00 227 ALA A O 1
ATOM 1821 N N . PHE A 1 228 ? -14.929 -6.041 34.198 1.00 76.94 228 PHE A N 1
ATOM 1822 C CA . PHE A 1 228 ? -15.002 -4.636 34.565 1.00 76.94 228 PHE A CA 1
ATOM 1823 C C . PHE A 1 228 ? -13.818 -3.889 33.938 1.00 76.94 228 PHE A C 1
ATOM 1825 O O . PHE A 1 228 ? -12.665 -4.114 34.314 1.00 76.94 228 PHE A O 1
ATOM 1832 N N . GLU A 1 229 ? -14.090 -3.045 32.948 1.00 75.69 229 GLU A N 1
ATOM 1833 C CA . GLU A 1 229 ? -13.097 -2.268 32.205 1.00 75.69 229 GLU A CA 1
ATOM 1834 C C . GLU A 1 229 ? -13.591 -0.829 32.069 1.00 75.69 229 GLU A C 1
ATOM 1836 O O . GLU A 1 229 ? -14.743 -0.594 31.716 1.00 75.69 229 GLU A O 1
ATOM 1841 N N . MET A 1 230 ? -12.709 0.135 32.340 1.00 68.50 230 MET A N 1
ATOM 1842 C CA . MET A 1 230 ? -12.997 1.570 32.190 1.00 68.50 230 MET A CA 1
ATOM 1843 C C . MET A 1 230 ? -14.240 2.055 32.961 1.00 68.50 230 MET A C 1
ATOM 1845 O O . MET A 1 230 ? -14.965 2.927 32.502 1.00 68.50 230 MET A O 1
ATOM 1849 N N . GLY A 1 231 ? -14.479 1.501 34.154 1.00 65.31 231 GLY A N 1
ATOM 1850 C CA . GLY A 1 231 ? -15.585 1.916 35.026 1.00 65.31 231 GLY A CA 1
ATOM 1851 C C . GLY A 1 231 ? -16.923 1.228 34.742 1.00 65.31 231 GLY A C 1
ATOM 1852 O O . GLY A 1 231 ? -17.917 1.555 35.386 1.00 65.31 231 GLY A O 1
ATOM 1853 N N . GLU A 1 232 ? -16.958 0.265 33.820 1.00 75.75 232 GLU A N 1
ATOM 1854 C CA . GLU A 1 232 ? -18.179 -0.412 33.380 1.00 75.75 232 GLU A CA 1
ATOM 1855 C C . GLU A 1 232 ? -17.959 -1.917 33.214 1.00 75.75 232 GLU A C 1
ATOM 1857 O O . GLU A 1 232 ? -16.841 -2.385 32.994 1.00 75.75 232 GLU A O 1
ATOM 1862 N N . TYR A 1 233 ? -19.041 -2.692 33.235 1.00 82.19 233 TYR A N 1
ATOM 1863 C CA . TYR A 1 233 ? -19.003 -4.099 32.853 1.00 82.19 233 TYR A CA 1
ATOM 1864 C C . TYR A 1 233 ? -19.170 -4.245 31.341 1.00 82.19 233 TYR A C 1
ATOM 1866 O O . TYR A 1 233 ? -20.175 -3.826 30.766 1.00 82.19 233 TYR A O 1
ATOM 1874 N N . LYS A 1 234 ? -18.173 -4.858 30.699 1.00 87.19 234 LYS A N 1
ATOM 1875 C CA . LYS A 1 234 ? -18.125 -5.102 29.253 1.00 87.19 234 LYS A CA 1
ATOM 1876 C C . LYS A 1 234 ? -18.393 -6.574 28.962 1.00 87.19 234 LYS A C 1
ATOM 1878 O O . LYS A 1 234 ? -17.540 -7.429 29.245 1.00 87.19 234 LYS A O 1
ATOM 1883 N N . HIS A 1 235 ? -19.557 -6.858 28.385 1.00 92.50 235 HIS A N 1
ATOM 1884 C CA . HIS A 1 235 ? -19.995 -8.192 27.969 1.00 92.50 235 HIS A CA 1
ATOM 1885 C C . HIS A 1 235 ? -19.691 -8.377 26.485 1.00 92.50 235 HIS A C 1
ATOM 1887 O O . HIS A 1 235 ? -20.193 -7.623 25.653 1.00 92.50 235 HIS A O 1
ATOM 1893 N N . LEU A 1 236 ? -18.845 -9.350 26.146 1.00 94.62 236 LEU A N 1
ATOM 1894 C CA . LEU A 1 236 ? -18.413 -9.567 24.765 1.00 94.62 236 LEU A CA 1
ATOM 1895 C C . LEU A 1 236 ? -19.104 -10.772 24.140 1.00 94.62 236 LEU A C 1
ATOM 1897 O O . LEU A 1 236 ? -19.195 -11.843 24.747 1.00 94.62 236 LEU A O 1
ATOM 1901 N N . PHE A 1 237 ? -19.507 -10.609 22.885 1.00 96.69 237 PHE A N 1
ATOM 1902 C CA . PHE A 1 237 ? -20.154 -11.635 22.083 1.00 96.69 237 PHE A CA 1
ATOM 1903 C C . PHE A 1 237 ? -19.430 -11.767 20.747 1.00 96.69 237 PHE A C 1
ATOM 1905 O O . PHE A 1 237 ? -19.210 -10.783 20.042 1.00 96.69 237 PHE A O 1
ATOM 1912 N N . ARG A 1 238 ? -19.071 -12.997 20.383 1.00 97.88 238 ARG A N 1
ATOM 1913 C CA . ARG A 1 238 ? -18.621 -13.329 19.033 1.00 97.88 238 ARG A CA 1
ATOM 1914 C C . ARG A 1 238 ? -19.840 -13.631 18.178 1.00 97.88 238 ARG A C 1
ATOM 1916 O O . ARG A 1 238 ? -20.593 -14.548 18.506 1.00 97.88 238 ARG A O 1
ATOM 1923 N N . VAL A 1 239 ? -20.001 -12.895 17.087 1.00 98.31 239 VAL A N 1
ATOM 1924 C CA . VAL A 1 239 ? -21.092 -13.072 16.127 1.00 98.31 239 VAL A CA 1
ATOM 1925 C C . VAL A 1 239 ? -20.528 -13.603 14.818 1.00 98.31 239 VAL A C 1
ATOM 1927 O O . VAL A 1 239 ? -19.546 -13.071 14.307 1.00 98.31 239 VAL A O 1
ATOM 1930 N N . VAL A 1 240 ? -21.141 -14.662 14.294 1.00 98.38 240 VAL A N 1
ATOM 1931 C CA . VAL A 1 240 ? -20.819 -15.259 12.994 1.00 98.38 240 VAL A CA 1
ATOM 1932 C C . VAL A 1 240 ? -22.054 -15.145 12.096 1.00 98.38 240 VAL A C 1
ATOM 1934 O O . VAL A 1 240 ? -23.062 -15.789 12.405 1.00 98.38 240 VAL A O 1
ATOM 1937 N N . PRO A 1 241 ? -22.009 -14.351 11.010 1.00 97.81 241 PRO A N 1
ATOM 1938 C CA . PRO A 1 241 ? -23.079 -14.318 10.017 1.00 97.81 241 PRO A CA 1
ATOM 1939 C C . PRO A 1 241 ? -23.233 -15.677 9.331 1.00 97.81 241 PRO A C 1
ATOM 1941 O O . PRO A 1 241 ? -22.231 -16.298 8.968 1.00 97.81 241 PRO A O 1
ATOM 1944 N N . LEU A 1 242 ? -24.472 -16.131 9.143 1.00 97.50 242 LEU A N 1
ATOM 1945 C CA . LEU A 1 242 ? -24.766 -17.494 8.678 1.00 97.50 242 LEU A CA 1
ATOM 1946 C C . LEU A 1 242 ? -25.053 -17.611 7.181 1.00 97.50 242 LEU A C 1
ATOM 1948 O O . LEU A 1 242 ? -24.934 -18.699 6.630 1.00 97.50 242 LEU A O 1
ATOM 1952 N N . SER A 1 243 ? -25.495 -16.538 6.535 1.00 95.06 243 SER A N 1
ATOM 1953 C CA . SER A 1 243 ? -25.867 -16.542 5.121 1.00 95.06 243 SER A CA 1
ATOM 1954 C C . SER A 1 243 ? -25.630 -15.177 4.494 1.00 95.06 243 SER A C 1
ATOM 1956 O O . SER A 1 243 ? -26.037 -14.148 5.045 1.00 95.06 243 SER A O 1
ATOM 1958 N N . ALA A 1 244 ? -25.012 -15.173 3.317 1.00 94.44 244 ALA A N 1
ATOM 1959 C CA . ALA A 1 244 ? -24.846 -13.973 2.509 1.00 94.44 244 ALA A CA 1
ATOM 1960 C C . ALA A 1 244 ? -26.193 -13.428 1.989 1.00 94.44 244 ALA A C 1
ATOM 1962 O O . ALA A 1 244 ? -27.168 -14.167 1.836 1.00 94.44 244 ALA A O 1
ATOM 1963 N N . GLY A 1 245 ? -26.257 -12.120 1.734 1.00 90.50 245 GLY A N 1
ATOM 1964 C CA . GLY A 1 245 ? -27.432 -11.431 1.187 1.00 90.50 245 GLY A CA 1
ATOM 1965 C C . GLY A 1 245 ? -28.601 -11.226 2.159 1.00 90.50 245 GLY A C 1
ATOM 1966 O O . GLY A 1 245 ? -29.614 -10.640 1.781 1.00 90.50 245 GLY A O 1
ATOM 1967 N N . LYS A 1 246 ? -28.476 -11.681 3.411 1.00 91.38 246 LYS A N 1
ATOM 1968 C CA . LYS A 1 246 ? -29.473 -11.490 4.473 1.00 91.38 246 LYS A CA 1
ATOM 1969 C C . LYS A 1 246 ? -28.935 -10.562 5.557 1.00 91.38 246 LYS A C 1
ATOM 1971 O O . LYS A 1 246 ? -27.752 -10.618 5.887 1.00 91.38 246 LYS A O 1
ATOM 1976 N N . VAL A 1 247 ? -29.822 -9.777 6.163 1.00 93.06 247 VAL A N 1
ATOM 1977 C CA . VAL A 1 247 ? -29.498 -8.945 7.330 1.00 93.06 247 VAL A CA 1
ATOM 1978 C C . VAL A 1 247 ? -29.055 -9.844 8.484 1.00 93.06 247 VAL A C 1
ATOM 1980 O O . VAL A 1 247 ? -29.701 -10.850 8.768 1.00 93.06 247 VAL A O 1
ATOM 1983 N N . CYS A 1 248 ? -27.947 -9.501 9.138 1.00 95.88 248 CYS A N 1
ATOM 1984 C CA . CYS A 1 248 ? -27.477 -10.161 10.356 1.00 95.88 248 CYS A CA 1
ATOM 1985 C C . CYS A 1 248 ? -27.885 -9.309 11.558 1.00 95.88 248 CYS A C 1
ATOM 1987 O O . CYS A 1 248 ? -27.381 -8.197 11.726 1.00 95.88 248 CYS A O 1
ATOM 1989 N N . LYS A 1 249 ? -28.784 -9.826 12.400 1.00 97.56 249 LYS A N 1
ATOM 1990 C CA . LYS A 1 249 ? -29.383 -9.070 13.504 1.00 97.56 249 LYS A CA 1
ATOM 1991 C C . LYS A 1 249 ? -29.288 -9.827 14.818 1.00 97.56 249 LYS A C 1
ATOM 1993 O O . LYS A 1 249 ? -29.558 -11.024 14.881 1.00 97.56 249 LYS A O 1
ATOM 1998 N N . VAL A 1 250 ? -28.922 -9.125 15.883 1.00 97.88 250 VAL A N 1
ATOM 1999 C CA . VAL A 1 250 ? -28.807 -9.683 17.233 1.00 97.88 250 VAL A CA 1
ATOM 2000 C C . VAL A 1 250 ? -29.440 -8.721 18.229 1.00 97.88 250 VAL A C 1
ATOM 2002 O O . VAL A 1 250 ? -29.096 -7.541 18.256 1.00 97.88 250 VAL A O 1
ATOM 2005 N N . ASN A 1 251 ? -30.355 -9.228 19.053 1.00 97.25 251 ASN A N 1
ATOM 2006 C CA . ASN A 1 251 ? -31.046 -8.451 20.076 1.00 97.25 251 ASN A CA 1
ATOM 2007 C C . ASN A 1 251 ? -30.623 -8.919 21.466 1.00 97.25 251 ASN A C 1
ATOM 2009 O O . ASN A 1 251 ? -30.696 -10.110 21.776 1.00 97.25 251 ASN A O 1
ATOM 2013 N N . PHE A 1 252 ? -30.257 -7.974 22.319 1.00 94.75 252 PHE A N 1
ATOM 2014 C CA . PHE A 1 252 ? -29.929 -8.199 23.718 1.00 94.75 252 PHE A CA 1
ATOM 2015 C C . PHE A 1 252 ? -30.962 -7.514 24.609 1.00 94.75 252 PHE A C 1
ATOM 2017 O O . PHE A 1 252 ? -31.479 -6.455 24.258 1.00 94.75 252 PHE A O 1
ATOM 2024 N N . ILE A 1 253 ? -31.251 -8.099 25.763 1.00 91.94 253 ILE A N 1
ATOM 2025 C CA . ILE A 1 253 ? -31.902 -7.412 26.878 1.00 91.94 253 ILE A CA 1
ATOM 2026 C C . ILE A 1 253 ? -30.787 -7.002 27.827 1.00 91.94 253 ILE A C 1
ATOM 2028 O O . ILE A 1 253 ? -29.994 -7.854 28.210 1.00 91.94 253 ILE A O 1
ATOM 2032 N N . CYS A 1 254 ? -30.697 -5.718 28.156 1.00 88.44 254 CYS A N 1
ATOM 2033 C CA . CYS A 1 254 ? -29.776 -5.186 29.144 1.00 88.44 254 CYS A CA 1
ATOM 2034 C C . CYS A 1 254 ? -30.485 -4.184 30.043 1.00 88.44 254 CYS A C 1
ATOM 2036 O O . CYS A 1 254 ? -31.034 -3.229 29.519 1.00 88.44 254 CYS A O 1
ATOM 2038 N N . ASP A 1 255 ? -30.466 -4.371 31.365 1.00 79.69 255 ASP A N 1
ATOM 2039 C CA . ASP A 1 255 ? -31.079 -3.432 32.322 1.00 79.69 255 ASP A CA 1
ATOM 2040 C C . ASP A 1 255 ? -32.511 -3.011 31.892 1.00 79.69 255 ASP A C 1
ATOM 2042 O O . ASP A 1 255 ? -32.828 -1.829 31.822 1.00 79.69 255 ASP A O 1
ATOM 2046 N N . GLU A 1 256 ? -33.340 -3.993 31.501 1.00 81.81 256 GLU A N 1
ATOM 2047 C CA . GLU A 1 256 ? -34.702 -3.837 30.933 1.00 81.81 256 GLU A CA 1
ATOM 2048 C C . GLU A 1 256 ? -34.792 -3.184 29.534 1.00 81.81 256 GLU A C 1
ATOM 2050 O O . GLU A 1 256 ? -35.829 -3.270 28.872 1.00 81.81 256 GLU A O 1
ATOM 2055 N N . ALA A 1 257 ? -33.705 -2.610 29.018 1.00 84.69 257 ALA A N 1
ATOM 2056 C CA . ALA A 1 257 ? -33.624 -2.067 27.667 1.00 84.69 257 ALA A CA 1
ATOM 2057 C C . ALA A 1 257 ? -33.335 -3.157 26.621 1.00 84.69 257 ALA A C 1
ATOM 2059 O O . ALA A 1 257 ? -32.522 -4.057 26.827 1.00 84.69 257 ALA A O 1
ATOM 2060 N N . VAL A 1 258 ? -33.959 -3.049 25.445 1.00 90.81 258 VAL A N 1
ATOM 2061 C CA . VAL A 1 258 ? -33.637 -3.903 24.292 1.00 90.81 258 VAL A CA 1
ATOM 2062 C C . VAL A 1 258 ? -32.604 -3.198 23.419 1.00 90.81 258 VAL A C 1
ATOM 2064 O O . VAL A 1 258 ? -32.877 -2.139 22.858 1.00 90.81 258 VAL A O 1
ATOM 2067 N N . LEU A 1 259 ? -31.430 -3.806 23.270 1.00 93.44 259 LEU A N 1
ATOM 2068 C CA . LEU A 1 259 ? -30.352 -3.327 22.409 1.00 93.44 259 LEU A CA 1
ATOM 2069 C C . LEU A 1 259 ? -30.275 -4.172 21.142 1.00 93.44 259 LEU A C 1
ATOM 2071 O O . LEU A 1 259 ? -30.255 -5.397 21.211 1.00 93.44 259 LEU A O 1
ATOM 2075 N N . THR A 1 260 ? -30.202 -3.519 19.986 1.00 95.31 260 THR A N 1
ATOM 2076 C CA . THR A 1 260 ? -30.144 -4.184 18.679 1.00 95.31 260 THR A CA 1
ATOM 2077 C C . THR A 1 260 ? -28.807 -3.899 18.007 1.00 95.31 260 THR A C 1
ATOM 2079 O O . THR A 1 260 ? -28.448 -2.739 17.825 1.00 95.31 260 THR A O 1
ATOM 2082 N N . ALA A 1 261 ? -28.093 -4.949 17.604 1.00 95.44 261 ALA A N 1
ATOM 2083 C CA . ALA A 1 261 ? -27.022 -4.862 16.618 1.00 95.44 261 ALA A CA 1
ATOM 2084 C C . ALA A 1 261 ? -27.527 -5.387 15.280 1.00 95.44 261 ALA A C 1
ATOM 2086 O O . ALA A 1 261 ? -28.025 -6.509 15.203 1.00 95.44 261 ALA A O 1
ATOM 2087 N N . GLU A 1 262 ? -27.358 -4.594 14.230 1.00 95.56 262 GLU A N 1
ATOM 2088 C CA . GLU A 1 262 ? -27.789 -4.943 12.884 1.00 95.56 262 GLU A CA 1
ATOM 2089 C C . GLU A 1 262 ? -26.667 -4.659 11.886 1.00 95.56 262 GLU A C 1
ATOM 2091 O O . GLU A 1 262 ? -26.088 -3.575 11.881 1.00 95.56 262 GLU A O 1
ATOM 2096 N N . VAL A 1 263 ? -26.363 -5.650 11.050 1.00 94.44 263 VAL A N 1
ATOM 2097 C CA . VAL A 1 263 ? -25.463 -5.529 9.904 1.00 94.44 263 VAL A CA 1
ATOM 2098 C C . VAL A 1 263 ? -26.305 -5.739 8.652 1.00 94.44 263 VAL A C 1
ATOM 2100 O O . VAL A 1 263 ? -26.747 -6.859 8.380 1.00 94.44 263 VAL A O 1
ATOM 2103 N N . GLY A 1 264 ? -26.541 -4.654 7.911 1.00 90.31 264 GLY A N 1
ATOM 2104 C CA . GLY A 1 264 ? -27.436 -4.653 6.749 1.00 90.31 264 GLY A CA 1
ATOM 2105 C C . GLY A 1 264 ? -26.936 -5.522 5.593 1.00 90.31 264 GLY A C 1
ATOM 2106 O O . GLY A 1 264 ? -27.732 -6.195 4.942 1.00 90.31 264 GLY A O 1
ATOM 2107 N N . THR A 1 265 ? -25.615 -5.580 5.392 1.00 93.50 265 THR A N 1
ATOM 2108 C CA . THR A 1 265 ? -25.005 -6.293 4.261 1.00 93.50 265 THR A CA 1
ATOM 2109 C C . THR A 1 265 ? -24.043 -7.377 4.733 1.00 93.50 265 THR A C 1
ATOM 2111 O O . THR A 1 265 ? -23.011 -7.094 5.351 1.00 93.50 265 THR A O 1
ATOM 2114 N N . VAL A 1 266 ? -24.363 -8.628 4.391 1.00 95.62 266 VAL A N 1
ATOM 2115 C CA . VAL A 1 266 ? -23.492 -9.798 4.574 1.00 95.62 266 VAL A CA 1
ATOM 2116 C C . VAL A 1 266 ? -23.045 -10.304 3.203 1.00 95.62 266 VAL A C 1
ATOM 2118 O O . VAL A 1 266 ? -23.863 -10.796 2.428 1.00 95.62 266 VAL A O 1
ATOM 2121 N N . TYR A 1 267 ? -21.755 -10.188 2.903 1.00 96.38 267 TYR A N 1
ATOM 2122 C CA . TYR A 1 267 ? -21.147 -10.647 1.655 1.00 96.38 267 TYR A CA 1
ATOM 2123 C C . TYR A 1 267 ? -20.883 -12.155 1.661 1.00 96.38 267 TYR A C 1
ATOM 2125 O O . TYR A 1 267 ? -20.662 -12.761 2.713 1.00 96.38 267 TYR A O 1
ATOM 2133 N N . SER A 1 268 ? -20.843 -12.749 0.472 1.00 95.62 268 SER A N 1
ATOM 2134 C CA . SER A 1 268 ? -20.388 -14.123 0.275 1.00 95.62 268 SER A CA 1
ATOM 2135 C C . SER A 1 268 ? -18.895 -14.240 0.558 1.00 95.62 268 SER A C 1
ATOM 2137 O O . SER A 1 268 ? -18.103 -13.346 0.241 1.00 95.62 268 SER A O 1
ATOM 2139 N N . ASN A 1 269 ? -18.494 -15.359 1.152 1.00 95.56 269 ASN A N 1
ATOM 2140 C CA . ASN A 1 269 ? -17.093 -15.655 1.414 1.00 95.56 269 ASN A CA 1
ATOM 2141 C C . ASN A 1 269 ? -16.439 -16.287 0.178 1.00 95.56 269 ASN A C 1
ATOM 2143 O O . ASN A 1 269 ? -16.861 -17.348 -0.276 1.00 95.56 269 ASN A O 1
ATOM 2147 N N . SER A 1 270 ? -15.389 -15.658 -0.351 1.00 89.50 270 SER A N 1
ATOM 2148 C CA . SER A 1 270 ? -14.619 -16.200 -1.480 1.00 89.50 270 SER A CA 1
ATOM 2149 C C . SER A 1 270 ? -13.718 -17.382 -1.098 1.00 89.50 270 SER A C 1
ATOM 2151 O O . SER A 1 270 ? -13.154 -18.028 -1.980 1.00 89.50 270 SER A O 1
ATOM 2153 N N . GLY A 1 271 ? -13.525 -17.636 0.201 1.00 87.94 271 GLY A N 1
ATOM 2154 C CA . GLY A 1 271 ? -12.595 -18.631 0.740 1.00 87.94 271 GLY A CA 1
ATOM 2155 C C . GLY A 1 271 ? -11.127 -18.188 0.760 1.00 87.94 271 GLY A C 1
ATOM 2156 O O . GLY A 1 271 ? -10.316 -18.839 1.409 1.00 87.94 271 GLY A O 1
ATOM 2157 N N . ASN A 1 272 ? -10.786 -17.071 0.106 1.00 81.75 272 ASN A N 1
ATOM 2158 C CA . ASN A 1 272 ? -9.408 -16.598 -0.079 1.00 81.75 272 ASN A CA 1
ATOM 2159 C C . ASN A 1 272 ? -9.207 -15.142 0.381 1.00 81.75 272 ASN A C 1
ATOM 2161 O O . ASN A 1 272 ? -8.332 -14.441 -0.126 1.00 81.75 272 ASN A O 1
ATOM 2165 N N . MET A 1 273 ? -10.028 -14.654 1.316 1.00 90.88 273 MET A N 1
ATOM 2166 C CA . MET A 1 273 ? -9.902 -13.289 1.830 1.00 90.88 273 MET A CA 1
ATOM 2167 C C . MET A 1 273 ? -8.600 -13.135 2.633 1.00 90.88 273 MET A C 1
ATOM 2169 O O . MET A 1 273 ? -8.471 -13.667 3.735 1.00 90.88 273 MET A O 1
ATOM 2173 N N . GLU A 1 274 ? -7.633 -12.408 2.071 1.00 91.81 274 GLU A N 1
ATOM 2174 C CA . GLU A 1 274 ? -6.370 -12.075 2.741 1.00 91.81 274 GLU A CA 1
ATOM 2175 C C . GLU A 1 274 ? -6.597 -11.151 3.949 1.00 91.81 274 GLU A C 1
ATOM 2177 O O . GLU A 1 274 ? -7.539 -10.371 3.975 1.00 91.81 274 GLU A O 1
ATOM 2182 N N . GLU A 1 275 ? -5.715 -11.196 4.948 1.00 92.38 275 GLU A N 1
ATOM 2183 C CA . GLU A 1 275 ? -5.771 -10.289 6.102 1.00 92.38 275 GLU A CA 1
ATOM 2184 C C . GLU A 1 275 ? -5.417 -8.847 5.691 1.00 92.38 275 GLU A C 1
ATOM 2186 O O . GLU A 1 275 ? -4.390 -8.614 5.052 1.00 92.38 275 GLU A O 1
ATOM 2191 N N . LEU A 1 276 ? -6.244 -7.875 6.094 1.00 96.25 276 LEU A N 1
ATOM 2192 C CA . LEU A 1 276 ? -5.960 -6.442 5.980 1.00 96.25 276 LEU A CA 1
ATOM 2193 C C . LEU A 1 276 ? -5.831 -5.830 7.377 1.00 96.25 276 LEU A C 1
ATOM 2195 O O . LEU A 1 276 ? -6.780 -5.872 8.158 1.00 96.25 276 LEU A O 1
ATOM 2199 N N . ILE A 1 277 ? -4.685 -5.219 7.669 1.00 96.06 277 ILE A N 1
ATOM 2200 C CA . ILE A 1 277 ? -4.431 -4.479 8.910 1.00 96.06 277 ILE A CA 1
ATOM 2201 C C . ILE A 1 277 ? -4.518 -2.987 8.592 1.00 96.06 277 ILE A C 1
ATOM 2203 O O . ILE A 1 277 ? -3.708 -2.467 7.827 1.00 96.06 277 ILE A O 1
ATOM 2207 N N . THR A 1 278 ? -5.491 -2.273 9.151 1.00 95.06 278 THR A N 1
ATOM 2208 C CA . THR A 1 278 ? -5.653 -0.848 8.859 1.00 95.06 278 THR A CA 1
ATOM 2209 C C . THR A 1 278 ? -6.216 -0.050 10.023 1.00 95.06 278 THR A C 1
ATOM 2211 O O . THR A 1 278 ? -7.104 -0.512 10.746 1.00 95.06 278 THR A O 1
ATOM 2214 N N . GLY A 1 279 ? -5.693 1.157 10.209 1.00 91.50 279 GLY A N 1
ATOM 2215 C CA . GLY A 1 279 ? -6.230 2.099 11.176 1.00 91.50 279 GLY A CA 1
ATOM 2216 C C . GLY A 1 279 ? -5.292 3.258 11.509 1.00 91.50 279 GLY A C 1
ATOM 2217 O O . GLY A 1 279 ? -4.188 3.354 10.957 1.00 91.50 279 GLY A O 1
ATOM 2218 N N . PRO A 1 280 ? -5.760 4.164 12.380 1.00 86.44 280 PRO A N 1
ATOM 2219 C CA . PRO A 1 280 ? -5.066 5.392 12.721 1.00 86.44 280 PRO A CA 1
ATOM 2220 C C . PRO A 1 280 ? -3.861 5.151 13.638 1.00 86.44 280 PRO A C 1
ATOM 2222 O O . PRO A 1 280 ? -3.706 4.090 14.257 1.00 86.44 280 PRO A O 1
ATOM 2225 N N . GLY A 1 281 ? -3.022 6.177 13.719 1.00 82.00 281 GLY A N 1
ATOM 2226 C CA . GLY A 1 281 ? -1.902 6.272 14.639 1.00 82.00 281 GLY A CA 1
ATOM 2227 C C . GLY A 1 281 ? -2.178 7.158 15.849 1.00 82.00 281 GLY A C 1
ATOM 2228 O O . GLY A 1 281 ? -3.135 7.942 15.880 1.00 82.00 281 GLY A O 1
ATOM 2229 N N . VAL A 1 282 ? -1.327 6.981 16.857 1.00 76.62 282 VAL A N 1
ATOM 2230 C CA . VAL A 1 282 ? -1.329 7.707 18.123 1.00 76.62 282 VAL A CA 1
ATOM 2231 C C . VAL A 1 282 ? 0.097 8.112 18.490 1.00 76.62 282 VAL A C 1
ATOM 2233 O O . VAL A 1 282 ? 0.894 7.285 18.948 1.00 76.62 282 VAL A O 1
ATOM 2236 N N . GLU A 1 283 ? 0.413 9.391 18.293 1.00 66.75 283 GLU A N 1
ATOM 2237 C CA . GLU A 1 283 ? 1.774 9.930 18.412 1.00 66.75 283 GLU A CA 1
ATOM 2238 C C . GLU A 1 283 ? 1.908 11.063 19.410 1.00 66.75 283 GLU A C 1
ATOM 2240 O O . GLU A 1 283 ? 3.040 11.400 19.703 1.00 66.75 283 GLU A O 1
ATOM 2245 N N . THR A 1 284 ? 0.832 11.652 19.937 1.00 54.88 284 THR A N 1
ATOM 2246 C CA . THR A 1 284 ? 0.925 12.684 20.987 1.00 54.88 284 THR A CA 1
ATOM 2247 C C . THR A 1 284 ? -0.330 12.719 21.852 1.00 54.88 284 THR A C 1
ATOM 2249 O O . THR A 1 284 ? -1.123 13.656 21.798 1.00 54.88 284 THR A O 1
ATOM 2252 N N . THR A 1 285 ? -0.540 11.695 22.675 1.00 55.44 285 THR A N 1
ATOM 2253 C CA . THR A 1 285 ? -1.721 11.639 23.551 1.00 55.44 285 THR A CA 1
ATOM 2254 C C . THR A 1 285 ? -1.309 11.529 25.001 1.00 55.44 285 THR A C 1
ATOM 2256 O O . THR A 1 285 ? -0.454 10.721 25.359 1.00 55.44 285 THR A O 1
ATOM 2259 N N . TYR A 1 286 ? -1.950 12.306 25.871 1.00 62.31 286 TYR A N 1
ATOM 2260 C CA . TYR A 1 286 ? -1.840 12.074 27.301 1.00 62.31 286 TYR A CA 1
ATOM 2261 C C . TYR A 1 286 ? -2.393 10.680 27.634 1.00 62.31 286 TYR A C 1
ATOM 2263 O O . TYR A 1 286 ? -3.464 10.312 27.163 1.00 62.31 286 TYR A O 1
ATOM 2271 N N . TRP A 1 287 ? -1.715 9.895 28.477 1.00 66.19 287 TRP A N 1
ATOM 2272 C CA . TRP A 1 287 ? -2.154 8.527 28.804 1.00 66.19 287 TRP A CA 1
ATOM 2273 C C . TRP A 1 287 ? -3.633 8.421 29.226 1.00 66.19 287 TRP A C 1
ATOM 2275 O O . TRP A 1 287 ? -4.300 7.444 28.897 1.00 66.19 287 TRP A O 1
ATOM 2285 N N . HIS A 1 288 ? -4.175 9.446 29.898 1.00 63.50 288 HIS A N 1
ATOM 2286 C CA . HIS A 1 288 ? -5.584 9.495 30.303 1.00 63.50 288 HIS A CA 1
ATOM 2287 C C . HIS A 1 288 ? -6.576 9.645 29.133 1.00 63.50 288 HIS A C 1
ATOM 2289 O O . HIS A 1 288 ? -7.709 9.197 29.262 1.00 63.50 288 HIS A O 1
ATOM 2295 N N . GLN A 1 289 ? -6.160 10.199 27.990 1.00 67.56 289 GLN A N 1
ATOM 2296 C CA . GLN A 1 289 ? -6.977 10.336 26.774 1.00 67.56 289 GLN A CA 1
ATOM 2297 C C . GLN A 1 289 ? -6.855 9.127 25.833 1.00 67.56 289 GLN A C 1
ATOM 2299 O O . GLN A 1 289 ? -7.749 8.878 25.023 1.00 67.56 289 GLN A O 1
ATOM 2304 N N . LEU A 1 290 ? -5.782 8.336 25.961 1.00 73.19 290 LEU A N 1
ATOM 2305 C CA . LEU A 1 290 ? -5.544 7.158 25.123 1.00 73.19 290 LEU A CA 1
ATOM 2306 C C . LEU A 1 290 ? -6.671 6.127 25.244 1.00 73.19 290 LEU A C 1
ATOM 2308 O O . LEU A 1 290 ? -7.155 5.616 24.239 1.00 73.19 290 LEU A O 1
ATOM 2312 N N . LEU A 1 291 ? -7.089 5.820 26.474 1.00 72.88 291 LEU A N 1
ATOM 2313 C CA . LEU A 1 291 ? -8.104 4.799 26.730 1.00 72.88 291 LEU A CA 1
ATOM 2314 C C . LEU A 1 291 ? -9.483 5.189 26.152 1.00 72.88 291 LEU A C 1
ATOM 2316 O O . LEU A 1 291 ? -10.012 4.385 25.382 1.00 72.88 291 LEU A O 1
ATOM 2320 N N . PRO A 1 292 ? -10.031 6.399 26.406 1.00 69.88 292 PRO A N 1
ATOM 2321 C CA . PRO A 1 292 ? -11.259 6.860 25.753 1.00 69.88 292 PRO A CA 1
ATOM 2322 C C . PRO A 1 292 ? -11.205 6.823 24.220 1.00 69.88 292 PRO A C 1
ATOM 2324 O O . PRO A 1 292 ? -12.117 6.284 23.597 1.00 69.88 292 PRO A O 1
ATOM 2327 N N . GLY A 1 293 ? -10.118 7.305 23.600 1.00 75.00 293 GLY A N 1
ATOM 2328 C CA . GLY A 1 293 ? -10.003 7.295 22.135 1.00 75.00 293 GLY A CA 1
ATOM 2329 C C . GLY A 1 293 ? -9.985 5.885 21.536 1.00 75.00 293 GLY A C 1
ATOM 2330 O O . GLY A 1 293 ? -10.465 5.674 20.425 1.00 75.00 293 GLY A O 1
ATOM 2331 N N . ILE A 1 294 ? -9.490 4.896 22.285 1.00 80.69 294 ILE A N 1
ATOM 2332 C CA . ILE A 1 294 ? -9.482 3.487 21.870 1.00 80.69 294 ILE A CA 1
ATOM 2333 C C . ILE A 1 294 ? -10.860 2.836 22.018 1.00 80.69 294 ILE A C 1
ATOM 2335 O O . ILE A 1 294 ? -11.229 1.984 21.200 1.00 80.69 294 ILE A O 1
ATOM 2339 N N . GLU A 1 295 ? -11.641 3.239 23.022 1.00 79.06 295 GLU A N 1
ATOM 2340 C CA . GLU A 1 295 ? -13.050 2.850 23.099 1.00 79.06 295 GLU A CA 1
ATOM 2341 C C . GLU A 1 295 ? -13.830 3.361 21.897 1.00 79.06 295 GLU A C 1
ATOM 2343 O O . GLU A 1 295 ? -14.522 2.576 21.243 1.00 79.06 295 GLU A O 1
ATOM 2348 N N . ASP A 1 296 ? -13.662 4.638 21.563 1.00 78.12 296 ASP A N 1
ATOM 2349 C CA . ASP A 1 296 ? -14.371 5.245 20.445 1.00 78.12 296 ASP A CA 1
ATOM 2350 C C . ASP A 1 296 ? -13.894 4.679 19.099 1.00 78.12 296 ASP A C 1
ATOM 2352 O O . ASP A 1 296 ? -14.716 4.432 18.215 1.00 78.12 296 ASP A O 1
ATOM 2356 N N . PHE A 1 297 ? -12.598 4.371 18.958 1.00 85.44 297 PHE A N 1
ATOM 2357 C CA . PHE A 1 297 ? -12.062 3.658 17.795 1.00 85.44 297 PHE A CA 1
ATOM 2358 C C . PHE A 1 297 ? -12.789 2.328 17.559 1.00 85.44 297 PHE A C 1
ATOM 2360 O O . PHE A 1 297 ? -13.222 2.020 16.443 1.00 85.44 297 PHE A O 1
ATOM 2367 N N . PHE A 1 298 ? -12.971 1.545 18.627 1.00 88.25 298 PHE A N 1
ATOM 2368 C CA . PHE A 1 298 ? -13.696 0.282 18.555 1.00 88.25 298 PHE A CA 1
ATOM 2369 C C . PHE A 1 298 ? -15.189 0.493 18.276 1.00 88.25 298 PHE A C 1
ATOM 2371 O O . PHE A 1 298 ? -15.756 -0.210 17.437 1.00 88.25 298 PHE A O 1
ATOM 2378 N N . ALA A 1 299 ? -15.817 1.448 18.965 1.00 83.62 299 ALA A N 1
ATOM 2379 C CA . ALA A 1 299 ? -17.248 1.715 18.866 1.00 83.62 299 ALA A CA 1
ATOM 2380 C C . ALA A 1 299 ? -17.649 2.204 17.469 1.00 83.62 299 ALA A C 1
ATOM 2382 O O . ALA A 1 299 ? -18.627 1.712 16.911 1.00 83.62 299 ALA A O 1
ATOM 2383 N N . MET A 1 300 ? -16.865 3.113 16.887 1.00 81.38 300 MET A N 1
ATOM 2384 C CA . MET A 1 300 ? -17.101 3.673 15.554 1.00 81.38 300 MET A CA 1
ATOM 2385 C C . MET A 1 300 ? -16.613 2.760 14.418 1.00 81.38 300 MET A C 1
ATOM 2387 O O . MET A 1 300 ? -16.886 3.032 13.248 1.00 81.38 300 MET A O 1
ATOM 2391 N N . GLY A 1 301 ? -15.860 1.700 14.737 1.00 84.94 301 GLY A N 1
ATOM 2392 C CA . GLY A 1 301 ? -15.279 0.801 13.742 1.00 84.94 301 GLY A CA 1
ATOM 2393 C C . GLY A 1 301 ? -14.296 1.507 12.805 1.00 84.94 301 GLY A C 1
ATOM 2394 O O . GLY A 1 301 ? -14.257 1.191 11.615 1.00 84.94 301 GLY A O 1
ATOM 2395 N N . THR A 1 302 ? -13.516 2.465 13.316 1.00 85.00 302 THR A N 1
ATOM 2396 C CA . THR A 1 302 ? -12.570 3.300 12.547 1.00 85.00 302 THR A CA 1
ATOM 2397 C C . THR A 1 302 ? -11.275 2.555 12.207 1.00 85.00 302 THR A C 1
ATOM 2399 O O . THR A 1 302 ? -10.173 3.074 12.355 1.00 85.00 302 THR A O 1
ATOM 2402 N N . GLY A 1 303 ? -11.412 1.319 11.724 1.00 91.56 303 GLY A N 1
ATOM 2403 C CA . GLY A 1 303 ? -10.321 0.401 11.418 1.00 91.56 303 GLY A CA 1
ATOM 2404 C C . GLY A 1 303 ? -10.353 -0.867 12.272 1.00 91.56 303 GLY A C 1
ATOM 2405 O O . GLY A 1 303 ? -11.286 -1.141 13.033 1.00 91.56 303 GLY A O 1
ATOM 2406 N N . ASN A 1 304 ? -9.324 -1.690 12.109 1.00 94.75 304 ASN A N 1
ATOM 2407 C CA . ASN A 1 304 ? -9.103 -2.897 12.903 1.00 94.75 304 ASN A CA 1
ATOM 2408 C C . ASN A 1 304 ? -7.714 -2.948 13.547 1.00 94.75 304 ASN A C 1
ATOM 2410 O O . ASN A 1 304 ? -7.448 -3.889 14.291 1.00 94.75 304 ASN A O 1
ATOM 2414 N N . CYS A 1 305 ? -6.872 -1.945 13.301 1.00 94.00 305 CYS A N 1
ATOM 2415 C CA . CYS A 1 305 ? -5.568 -1.776 13.913 1.00 94.00 305 CYS A CA 1
ATOM 2416 C C . CYS A 1 305 ? -5.447 -0.413 14.584 1.00 94.00 305 CYS A C 1
ATOM 2418 O O . CYS A 1 305 ? -5.995 0.567 14.093 1.00 94.00 305 CYS A O 1
ATOM 2420 N N . ILE A 1 306 ? -4.655 -0.343 15.646 1.00 89.88 306 ILE A N 1
ATOM 2421 C CA . ILE A 1 306 ? -4.158 0.921 16.175 1.00 89.88 306 ILE A CA 1
ATOM 2422 C C . ILE A 1 306 ? -2.633 0.927 16.191 1.00 89.88 306 ILE A C 1
ATOM 2424 O O . ILE A 1 306 ? -1.998 0.005 16.708 1.00 89.88 306 ILE A O 1
ATOM 2428 N N . ARG A 1 307 ? -2.026 1.956 15.605 1.00 87.50 307 ARG A N 1
ATOM 2429 C CA . ARG A 1 307 ? -0.582 2.172 15.715 1.00 87.50 307 ARG A CA 1
ATOM 2430 C C . ARG A 1 307 ? -0.324 3.089 16.906 1.00 87.50 307 ARG A C 1
ATOM 2432 O O . ARG A 1 307 ? -0.922 4.150 17.004 1.00 87.50 307 ARG A O 1
ATOM 2439 N N . ILE A 1 308 ? 0.568 2.687 17.803 1.00 82.19 308 ILE A N 1
ATOM 2440 C CA . ILE A 1 308 ? 0.939 3.476 18.977 1.00 82.19 308 ILE A CA 1
ATOM 2441 C C . ILE A 1 308 ? 2.450 3.671 18.964 1.00 82.19 308 ILE A C 1
ATOM 2443 O O . ILE A 1 308 ? 3.216 2.701 18.962 1.00 82.19 308 ILE A O 1
ATOM 2447 N N . SER A 1 309 ? 2.879 4.928 18.955 1.00 76.31 309 SER A N 1
ATOM 2448 C CA . SER A 1 309 ? 4.293 5.271 19.065 1.00 76.31 309 SER A CA 1
ATOM 2449 C C . SER A 1 309 ? 4.712 5.231 20.537 1.00 76.31 309 SER A C 1
ATOM 2451 O O . SER A 1 309 ? 4.186 5.986 21.355 1.00 76.31 309 SER A O 1
ATOM 2453 N N . ILE A 1 310 ? 5.622 4.321 20.901 1.00 72.88 310 ILE A N 1
ATOM 2454 C CA . ILE A 1 310 ? 6.061 4.125 22.298 1.00 72.88 310 ILE A CA 1
ATOM 2455 C C . ILE A 1 310 ? 7.370 4.855 22.628 1.00 72.88 310 ILE A C 1
ATOM 2457 O O . ILE A 1 310 ? 7.639 5.089 23.801 1.00 72.88 310 ILE A O 1
ATOM 2461 N N . ASP A 1 311 ? 8.159 5.237 21.615 1.00 63.44 311 ASP A N 1
ATOM 2462 C CA . ASP A 1 311 ? 9.455 5.921 21.755 1.00 63.44 311 ASP A CA 1
ATOM 2463 C C . ASP A 1 311 ? 9.714 6.853 20.555 1.00 63.44 311 ASP A C 1
ATOM 2465 O O . ASP A 1 311 ? 10.479 6.519 19.642 1.00 63.44 311 ASP A O 1
ATOM 2469 N N . ASP A 1 312 ? 9.047 8.004 20.531 1.00 56.66 312 ASP A N 1
ATOM 2470 C CA . ASP A 1 312 ? 9.054 8.940 19.401 1.00 56.66 312 ASP A CA 1
ATOM 2471 C C . ASP A 1 312 ? 9.947 10.177 19.636 1.00 56.66 312 ASP A C 1
ATOM 2473 O O . ASP A 1 312 ? 10.253 10.556 20.769 1.00 56.66 312 ASP A O 1
ATOM 2477 N N . PHE A 1 313 ? 10.368 10.850 18.563 1.00 46.84 313 PHE A N 1
ATOM 2478 C CA . PHE A 1 313 ? 10.828 12.243 18.615 1.00 46.84 313 PHE A CA 1
ATOM 2479 C C . PHE A 1 313 ? 9.687 13.187 19.023 1.00 46.84 313 PHE A C 1
ATOM 2481 O O . PHE A 1 313 ? 9.937 14.157 19.739 1.00 46.84 313 PHE A O 1
ATOM 2488 N N . LEU A 1 314 ? 8.455 12.839 18.636 1.00 45.75 314 LEU A N 1
ATOM 2489 C CA . LEU A 1 314 ? 7.213 13.577 18.888 1.00 45.75 314 LEU A CA 1
ATOM 2490 C C . LEU A 1 314 ? 6.632 13.389 20.299 1.00 45.75 314 LEU A C 1
ATOM 2492 O O . LEU A 1 314 ? 6.003 14.282 20.866 1.00 45.75 314 LEU A O 1
ATOM 2496 N N . ASN A 1 315 ? 6.917 12.229 20.885 1.00 46.47 315 ASN A N 1
ATOM 2497 C CA . ASN A 1 315 ? 6.488 11.767 22.192 1.00 46.47 315 ASN A CA 1
ATOM 2498 C C . ASN A 1 315 ? 7.682 11.755 23.132 1.00 46.47 315 ASN A C 1
ATOM 2500 O O . ASN A 1 315 ? 8.434 10.787 23.213 1.00 46.47 315 ASN A O 1
ATOM 2504 N N . ASN A 1 316 ? 7.742 12.744 24.007 1.00 44.25 316 ASN A N 1
ATOM 2505 C CA . ASN A 1 316 ? 8.260 12.495 25.345 1.00 44.25 316 ASN A CA 1
ATOM 2506 C C . ASN A 1 316 ? 7.118 11.950 26.222 1.00 44.25 316 ASN A C 1
ATOM 2508 O O . ASN A 1 316 ? 6.930 12.401 27.354 1.00 44.25 316 ASN A O 1
ATOM 2512 N N . LEU A 1 317 ? 6.379 10.938 25.733 1.00 46.03 317 LEU A N 1
ATOM 2513 C CA . LEU A 1 317 ? 5.705 10.029 26.651 1.00 46.03 317 LEU A CA 1
ATOM 2514 C C . LEU A 1 317 ? 6.782 9.590 27.642 1.00 46.03 317 LEU A C 1
ATOM 2516 O O . LEU A 1 317 ? 7.915 9.224 27.294 1.00 46.03 317 LEU A O 1
ATOM 2520 N N . HIS A 1 318 ? 6.484 9.769 28.918 1.00 48.94 318 HIS A N 1
ATOM 2521 C CA . HIS A 1 318 ? 7.345 9.262 29.969 1.00 48.94 318 HIS A CA 1
ATOM 2522 C C . HIS A 1 318 ? 7.523 7.759 29.810 1.00 48.94 318 HIS A C 1
ATOM 2524 O O . HIS A 1 318 ? 6.817 7.127 29.031 1.00 48.94 318 HIS A O 1
ATOM 2530 N N . HIS A 1 319 ? 8.479 7.177 30.528 1.00 57.59 319 HIS A N 1
ATOM 2531 C CA . HIS A 1 319 ? 8.547 5.725 30.626 1.00 57.59 319 HIS A CA 1
ATOM 2532 C C . HIS A 1 319 ? 7.199 5.234 31.171 1.00 57.59 319 HIS A C 1
ATOM 2534 O O . HIS A 1 319 ? 6.959 5.366 32.366 1.00 57.59 319 HIS A O 1
ATOM 2540 N N . ILE A 1 320 ? 6.296 4.759 30.304 1.00 64.69 320 ILE A N 1
ATOM 2541 C CA . ILE A 1 320 ? 5.052 4.114 30.714 1.00 64.69 320 ILE A CA 1
ATOM 2542 C C . ILE A 1 320 ? 5.429 2.661 31.002 1.00 64.69 320 ILE A C 1
ATOM 2544 O O . ILE A 1 320 ? 5.750 1.924 30.066 1.00 64.69 320 ILE A O 1
ATOM 2548 N N . PRO A 1 321 ? 5.426 2.234 32.272 1.00 66.81 321 PRO A N 1
ATOM 2549 C CA . PRO A 1 321 ? 5.843 0.918 32.688 1.00 66.81 321 PRO A CA 1
ATOM 2550 C C . PRO A 1 321 ? 4.957 -0.119 32.038 1.00 66.81 321 PRO A C 1
ATOM 2552 O O . PRO A 1 321 ? 3.740 0.058 31.927 1.00 66.81 321 PRO A O 1
ATOM 2555 N N . THR A 1 322 ? 5.552 -1.253 31.693 1.00 76.25 322 THR A N 1
ATOM 2556 C CA . THR A 1 322 ? 4.860 -2.411 31.123 1.00 76.25 322 THR A CA 1
ATOM 2557 C C . THR A 1 322 ? 3.536 -2.739 31.828 1.00 76.25 322 THR A C 1
ATOM 2559 O O . THR A 1 322 ? 2.558 -2.990 31.125 1.00 76.25 322 THR A O 1
ATOM 2562 N N . PRO A 1 323 ? 3.422 -2.700 33.179 1.00 79.19 323 PRO A N 1
ATOM 2563 C CA . PRO A 1 323 ? 2.149 -2.938 33.861 1.00 79.19 323 PRO A CA 1
ATOM 2564 C C . PRO A 1 323 ? 0.992 -2.016 33.453 1.00 79.19 323 PRO A C 1
ATOM 2566 O O . PRO A 1 323 ? -0.148 -2.471 33.451 1.00 79.19 323 PRO A O 1
ATOM 2569 N N . GLN A 1 324 ? 1.261 -0.760 33.084 1.00 75.12 324 GLN A N 1
ATOM 2570 C CA . GLN A 1 324 ? 0.225 0.180 32.639 1.00 75.12 324 GLN A CA 1
ATOM 2571 C C . GLN A 1 324 ? -0.271 -0.152 31.226 1.00 75.12 324 GLN A C 1
ATOM 2573 O O . GLN A 1 324 ? -1.451 0.006 30.937 1.00 75.12 324 GLN A O 1
ATOM 2578 N N . TRP A 1 325 ? 0.577 -0.719 30.365 1.00 81.38 325 TRP A N 1
ATOM 2579 C CA . TRP A 1 325 ? 0.167 -1.184 29.035 1.00 81.38 325 TRP A CA 1
ATOM 2580 C C . TRP A 1 325 ? -0.746 -2.412 29.072 1.00 81.38 325 TRP A C 1
ATOM 2582 O O . TRP A 1 325 ? -1.560 -2.603 28.172 1.00 81.38 325 TRP A O 1
ATOM 2592 N N . ILE A 1 326 ? -0.642 -3.252 30.107 1.00 84.19 326 ILE A N 1
ATOM 2593 C CA . ILE A 1 326 ? -1.364 -4.531 30.189 1.00 84.19 326 ILE A CA 1
ATOM 2594 C C . ILE A 1 326 ? -2.890 -4.368 30.046 1.00 84.19 326 ILE A C 1
ATOM 2596 O O . ILE A 1 326 ? -3.459 -5.096 29.230 1.00 84.19 326 ILE A O 1
ATOM 2600 N N . PRO A 1 327 ? -3.575 -3.468 30.786 1.00 82.31 327 PRO A N 1
ATOM 2601 C CA . PRO A 1 327 ? -5.004 -3.215 30.597 1.00 82.31 327 PRO A CA 1
ATOM 2602 C C . PRO A 1 327 ? -5.369 -2.850 29.158 1.00 82.31 327 PRO A C 1
ATOM 2604 O O . PRO A 1 327 ? -6.333 -3.390 28.620 1.00 82.31 327 PRO A O 1
ATOM 2607 N N . LEU A 1 328 ? -4.566 -1.999 28.517 1.00 85.25 328 LEU A N 1
ATOM 2608 C CA . LEU A 1 328 ? -4.812 -1.575 27.146 1.00 85.25 328 LEU A CA 1
ATOM 2609 C C . LEU A 1 328 ? -4.663 -2.733 26.148 1.00 85.25 328 LEU A C 1
ATOM 2611 O O . LEU A 1 328 ? -5.537 -2.960 25.313 1.00 85.25 328 LEU A O 1
ATOM 2615 N N . ILE A 1 329 ? -3.579 -3.504 26.252 1.00 90.56 329 ILE A N 1
ATOM 2616 C CA . ILE A 1 329 ? -3.363 -4.655 25.367 1.00 90.56 329 ILE A CA 1
ATOM 2617 C C . ILE A 1 329 ? -4.459 -5.706 25.578 1.00 90.56 329 ILE A C 1
ATOM 2619 O O . ILE A 1 329 ? -4.996 -6.236 24.608 1.00 90.56 329 ILE A O 1
ATOM 2623 N N . LYS A 1 330 ? -4.870 -5.965 26.827 1.00 89.00 330 LYS A N 1
ATOM 2624 C CA . LYS A 1 330 ? -6.008 -6.853 27.119 1.00 89.00 330 LYS A CA 1
ATOM 2625 C C . LYS A 1 330 ? -7.306 -6.346 26.493 1.00 89.00 330 LYS A C 1
ATOM 2627 O O . LYS A 1 330 ? -8.044 -7.155 25.930 1.00 89.00 330 LYS A O 1
ATOM 2632 N N . TYR A 1 331 ? -7.559 -5.037 26.556 1.00 89.44 331 TYR A N 1
ATOM 2633 C CA . TYR A 1 331 ? -8.728 -4.418 25.937 1.00 89.44 331 TYR A CA 1
ATOM 2634 C C . TYR A 1 331 ? -8.778 -4.709 24.427 1.00 89.44 331 TYR A C 1
ATOM 2636 O O . TYR A 1 331 ? -9.808 -5.168 23.926 1.00 89.44 331 TYR A O 1
ATOM 2644 N N . LEU A 1 332 ? -7.660 -4.510 23.721 1.00 92.75 332 LEU A N 1
ATOM 2645 C CA . LEU A 1 332 ? -7.547 -4.745 22.276 1.00 92.75 332 LEU A CA 1
ATOM 2646 C C . LEU A 1 332 ? -7.666 -6.234 21.919 1.00 92.75 332 LEU A C 1
ATOM 2648 O O . LEU A 1 332 ? -8.432 -6.595 21.024 1.00 92.75 332 LEU A O 1
ATOM 2652 N N . VAL A 1 333 ? -6.976 -7.109 22.658 1.00 94.38 333 VAL A N 1
ATOM 2653 C CA . VAL A 1 333 ? -6.965 -8.562 22.414 1.00 94.38 333 VAL A CA 1
ATOM 2654 C C . VAL A 1 333 ? -8.346 -9.182 22.604 1.00 94.38 333 VAL A C 1
ATOM 2656 O O . VAL A 1 333 ? -8.786 -9.959 21.757 1.00 94.38 333 VAL A O 1
ATOM 2659 N N . ARG A 1 334 ? -9.076 -8.808 23.665 1.00 93.00 334 ARG A N 1
ATOM 2660 C CA . ARG A 1 334 ? -10.450 -9.294 23.897 1.00 93.00 334 ARG A CA 1
ATOM 2661 C C . ARG A 1 334 ? -11.408 -8.933 22.753 1.00 93.00 334 ARG A C 1
ATOM 2663 O O . ARG A 1 334 ? -12.388 -9.641 22.539 1.00 93.00 334 ARG A O 1
ATOM 2670 N N . ARG A 1 335 ? -11.112 -7.852 22.028 1.00 93.75 335 ARG A N 1
ATOM 2671 C CA . ARG A 1 335 ? -11.893 -7.319 20.900 1.00 93.75 335 ARG A CA 1
ATOM 2672 C C . ARG A 1 335 ? -11.317 -7.696 19.532 1.00 93.75 335 ARG A C 1
ATOM 2674 O O . ARG A 1 335 ? -11.787 -7.175 18.524 1.00 93.75 335 ARG A O 1
ATOM 2681 N N . GLU A 1 336 ? -10.314 -8.577 19.509 1.00 95.19 336 GLU A N 1
ATOM 2682 C CA . GLU A 1 336 ? -9.608 -9.041 18.308 1.00 95.19 336 GLU A CA 1
ATOM 2683 C C . GLU A 1 336 ? -9.084 -7.892 17.426 1.00 95.19 336 GLU A C 1
ATOM 2685 O O . GLU A 1 336 ? -9.180 -7.933 16.200 1.00 95.19 336 GLU A O 1
ATOM 2690 N N . ARG A 1 337 ? -8.541 -6.838 18.052 1.00 94.88 337 ARG A N 1
ATOM 2691 C CA . ARG A 1 337 ? -7.961 -5.683 17.351 1.00 94.88 337 ARG A CA 1
ATOM 2692 C C . ARG A 1 337 ? -6.451 -5.797 17.244 1.00 94.88 337 ARG A C 1
ATOM 2694 O O . ARG A 1 337 ? -5.780 -6.122 18.223 1.00 94.88 337 ARG A O 1
ATOM 2701 N N . TYR A 1 338 ? -5.936 -5.503 16.052 1.00 95.94 338 TYR A N 1
ATOM 2702 C CA . TYR A 1 338 ? -4.506 -5.421 15.814 1.00 95.94 338 TYR A CA 1
ATOM 2703 C C . TYR A 1 338 ? -3.924 -4.201 16.510 1.00 95.94 338 TYR A C 1
ATOM 2705 O O . TYR A 1 338 ? -4.595 -3.183 16.708 1.00 95.94 338 TYR A O 1
ATOM 2713 N N . PHE A 1 339 ? -2.647 -4.289 16.845 1.00 93.19 339 PHE A N 1
ATOM 2714 C CA . PHE A 1 339 ? -1.902 -3.140 17.315 1.00 93.19 339 PHE A CA 1
ATOM 2715 C C . PHE A 1 339 ? -0.444 -3.211 16.889 1.00 93.19 339 PHE A C 1
ATOM 2717 O O . PHE A 1 339 ? 0.155 -4.286 16.833 1.00 93.19 339 PHE A O 1
ATOM 2724 N N . ALA A 1 340 ? 0.127 -2.047 16.611 1.00 88.75 340 ALA A N 1
ATOM 2725 C CA . ALA A 1 340 ? 1.553 -1.875 16.382 1.00 88.75 340 ALA A CA 1
ATOM 2726 C C . ALA A 1 340 ? 2.127 -1.018 17.511 1.00 88.75 340 ALA A C 1
ATOM 2728 O O . ALA A 1 340 ? 1.576 0.037 17.823 1.00 88.75 340 ALA A O 1
ATOM 2729 N N . LEU A 1 341 ? 3.231 -1.466 18.110 1.00 83.69 341 LEU A N 1
ATOM 2730 C CA . LEU A 1 341 ? 4.002 -0.681 19.075 1.00 83.69 341 LEU A CA 1
ATOM 2731 C C . LEU A 1 341 ? 5.302 -0.273 18.392 1.00 83.69 341 LEU A C 1
ATOM 2733 O O . LEU A 1 341 ? 6.196 -1.098 18.188 1.00 83.69 341 LEU A O 1
ATOM 2737 N N . GLN A 1 342 ? 5.376 0.987 17.985 1.00 75.88 342 GLN A N 1
ATOM 2738 C CA . GLN A 1 342 ? 6.457 1.481 17.147 1.00 75.88 342 GLN A CA 1
ATOM 2739 C C . GLN A 1 342 ? 7.542 2.161 17.982 1.00 75.88 342 GLN A C 1
ATOM 2741 O O . GLN A 1 342 ? 7.278 3.074 18.765 1.00 75.88 342 GLN A O 1
ATOM 2746 N N . ARG A 1 343 ? 8.782 1.711 17.769 1.00 73.31 343 ARG A N 1
ATOM 2747 C CA . ARG A 1 343 ? 9.999 2.376 18.239 1.00 73.31 343 ARG A CA 1
ATOM 2748 C C . ARG A 1 343 ? 10.536 3.235 17.104 1.00 73.31 343 ARG A C 1
ATOM 2750 O O . ARG A 1 343 ? 10.991 2.687 16.100 1.00 73.31 343 ARG A O 1
ATOM 2757 N N . ILE A 1 344 ? 10.480 4.553 17.257 1.00 63.25 344 ILE A N 1
ATOM 2758 C CA . ILE A 1 344 ? 11.055 5.482 16.274 1.00 63.25 344 ILE A CA 1
ATOM 2759 C C . ILE A 1 344 ? 12.498 5.833 16.661 1.00 63.25 344 ILE A C 1
ATOM 2761 O O . ILE A 1 344 ? 13.341 6.040 15.794 1.00 63.25 344 ILE A O 1
ATOM 2765 N N . ARG A 1 345 ? 12.849 5.763 17.954 1.00 55.19 345 ARG A N 1
ATOM 2766 C CA . ARG A 1 345 ? 14.243 5.868 18.417 1.00 55.19 345 ARG A CA 1
ATOM 2767 C C . ARG A 1 345 ? 14.984 4.523 18.472 1.00 55.19 345 ARG A C 1
ATOM 2769 O O . ARG A 1 345 ? 14.431 3.466 18.776 1.00 55.19 345 ARG A O 1
ATOM 2776 N N . VAL A 1 346 ? 16.290 4.597 18.211 1.00 48.28 346 VAL A N 1
ATOM 2777 C CA . VAL A 1 346 ? 17.284 3.510 18.316 1.00 48.28 346 VAL A CA 1
ATOM 2778 C C . VAL A 1 346 ? 17.360 2.982 19.777 1.00 48.28 346 VAL A C 1
ATOM 2780 O O . VAL A 1 346 ? 17.192 3.781 20.699 1.00 48.28 346 VAL A O 1
ATOM 2783 N N . PRO A 1 347 ? 17.624 1.676 20.036 1.00 40.59 347 PRO A N 1
ATOM 2784 C CA . PRO A 1 347 ? 17.488 0.995 21.332 1.00 40.59 347 PRO A CA 1
ATOM 2785 C C . PRO A 1 347 ? 18.126 1.674 22.540 1.00 40.59 347 PRO A C 1
ATOM 2787 O O . PRO A 1 347 ? 17.614 1.525 23.642 1.00 40.59 347 PRO A O 1
ATOM 2790 N N . HIS A 1 348 ? 19.203 2.439 22.361 1.00 41.16 348 HIS A N 1
ATOM 2791 C CA . HIS A 1 348 ? 19.862 3.134 23.470 1.00 41.16 348 HIS A CA 1
ATOM 2792 C C . HIS A 1 348 ? 19.003 4.246 24.102 1.00 41.16 348 HIS A C 1
ATOM 2794 O O . HIS A 1 348 ? 19.330 4.711 25.189 1.00 41.16 348 HIS A O 1
ATOM 2800 N N . TYR A 1 349 ? 17.899 4.645 23.454 1.00 43.50 349 TYR A N 1
ATOM 2801 C CA . TYR A 1 349 ? 16.982 5.687 23.931 1.00 43.50 349 TYR A CA 1
ATOM 2802 C C . TYR A 1 349 ? 15.540 5.200 24.142 1.00 43.50 349 TYR A C 1
ATOM 2804 O O . TYR A 1 349 ? 14.691 6.001 24.533 1.00 43.50 349 TYR A O 1
ATOM 2812 N N . SER A 1 350 ? 15.253 3.920 23.871 1.00 53.88 350 SER A N 1
ATOM 2813 C CA . SER A 1 350 ? 13.926 3.332 24.084 1.00 53.88 350 SER A CA 1
ATOM 2814 C C . SER A 1 350 ? 13.683 3.160 25.581 1.00 53.88 350 SER A C 1
ATOM 2816 O O . SER A 1 350 ? 14.484 2.535 26.283 1.00 53.88 350 SER A O 1
ATOM 2818 N N . LYS A 1 351 ? 12.589 3.732 26.084 1.00 62.75 351 LYS A N 1
ATOM 2819 C CA . LYS A 1 351 ? 12.226 3.646 27.500 1.00 62.75 351 LYS A CA 1
ATOM 2820 C C . LYS A 1 351 ? 11.690 2.243 27.819 1.00 62.75 351 LYS A C 1
ATOM 2822 O O . LYS A 1 351 ? 12.048 1.685 28.851 1.00 62.75 351 LYS A O 1
ATOM 2827 N N . ILE A 1 352 ? 10.927 1.614 26.919 1.00 72.31 352 ILE A N 1
ATOM 2828 C CA . ILE A 1 352 ? 10.450 0.231 27.108 1.00 72.31 352 ILE A CA 1
ATOM 2829 C C . ILE A 1 352 ? 11.550 -0.765 26.730 1.00 72.31 352 ILE A C 1
ATOM 2831 O O . ILE A 1 352 ? 11.913 -0.905 25.562 1.00 72.31 352 ILE A O 1
ATOM 2835 N N . GLN A 1 353 ? 12.033 -1.536 27.704 1.00 76.25 353 GLN A N 1
ATOM 2836 C CA . GLN A 1 353 ? 13.060 -2.557 27.480 1.00 76.25 353 GLN A CA 1
ATOM 2837 C C . GLN A 1 353 ? 12.595 -3.652 26.503 1.00 76.25 353 GLN A C 1
ATOM 2839 O O . GLN A 1 353 ? 11.417 -3.992 26.418 1.00 76.25 353 GLN A O 1
ATOM 2844 N N . HIS A 1 354 ? 13.533 -4.272 25.777 1.00 81.62 354 HIS A N 1
ATOM 2845 C CA . HIS A 1 354 ? 13.225 -5.310 24.775 1.00 81.62 354 HIS A CA 1
ATOM 2846 C C . HIS A 1 354 ? 12.431 -6.498 25.332 1.00 81.62 354 HIS A C 1
ATOM 2848 O O . HIS A 1 354 ? 11.470 -6.951 24.714 1.00 81.62 354 HIS A O 1
ATOM 2854 N N . LYS A 1 355 ? 12.779 -6.956 26.541 1.00 85.00 355 LYS A N 1
ATOM 2855 C CA . LYS A 1 355 ? 12.058 -8.028 27.252 1.00 85.00 355 LYS A CA 1
ATOM 2856 C C . LYS A 1 355 ? 10.598 -7.662 27.550 1.00 85.00 355 LYS A C 1
ATOM 2858 O O . LYS A 1 355 ? 9.715 -8.513 27.489 1.00 85.00 355 LYS A O 1
ATOM 2863 N N . ASP A 1 356 ? 10.355 -6.393 27.858 1.00 85.25 356 ASP A N 1
ATOM 2864 C CA . ASP A 1 356 ? 9.049 -5.865 28.224 1.00 85.25 356 ASP A CA 1
ATOM 2865 C C . ASP A 1 356 ? 8.172 -5.684 26.987 1.00 85.25 356 ASP A C 1
ATOM 2867 O O . ASP A 1 356 ? 7.014 -6.100 26.985 1.00 85.25 356 ASP A O 1
ATOM 2871 N N . LEU A 1 357 ? 8.753 -5.186 25.893 1.00 86.62 357 LEU A N 1
ATOM 2872 C CA . LEU A 1 357 ? 8.080 -5.146 24.600 1.00 86.62 357 LEU A CA 1
ATOM 2873 C C . LEU A 1 357 ? 7.712 -6.556 24.118 1.00 86.62 357 LEU A C 1
ATOM 2875 O O . LEU A 1 357 ? 6.586 -6.767 23.670 1.00 86.62 357 LEU A O 1
ATOM 2879 N N . LYS A 1 358 ? 8.612 -7.541 24.279 1.00 91.31 358 LYS A N 1
ATOM 2880 C CA . LYS A 1 358 ? 8.304 -8.945 23.971 1.00 91.31 358 LYS A CA 1
ATOM 2881 C C . LYS A 1 358 ? 7.095 -9.438 24.763 1.00 91.31 358 LYS A C 1
ATOM 2883 O O . LYS A 1 358 ? 6.216 -10.063 24.187 1.00 91.31 358 LYS A O 1
ATOM 2888 N N . LYS A 1 359 ? 7.021 -9.132 26.061 1.00 92.56 359 LYS A N 1
ATOM 2889 C CA . LYS A 1 359 ? 5.881 -9.515 26.904 1.00 92.56 359 LYS A CA 1
ATOM 2890 C C . LYS A 1 359 ? 4.562 -8.937 26.377 1.00 92.56 359 LYS A C 1
ATOM 2892 O O . LYS A 1 359 ? 3.565 -9.653 26.345 1.00 92.56 359 LYS A O 1
ATOM 2897 N N . LEU A 1 360 ? 4.552 -7.674 25.945 1.00 91.62 360 LEU A N 1
ATOM 2898 C CA . LEU A 1 360 ? 3.365 -7.049 25.345 1.00 91.62 360 LEU A CA 1
ATOM 2899 C C . LEU A 1 360 ? 3.007 -7.680 23.990 1.00 91.62 360 LEU A C 1
ATOM 2901 O O . LEU A 1 360 ? 1.833 -7.938 23.730 1.00 91.62 360 LEU A O 1
ATOM 2905 N N . ALA A 1 361 ? 4.007 -7.988 23.161 1.00 93.62 361 ALA A N 1
ATOM 2906 C CA . ALA A 1 361 ? 3.816 -8.683 21.890 1.00 93.62 361 ALA A CA 1
ATOM 2907 C C . ALA A 1 361 ? 3.264 -10.107 22.090 1.00 93.62 361 ALA A C 1
ATOM 2909 O O . ALA A 1 361 ? 2.292 -10.486 21.443 1.00 93.62 361 ALA A O 1
ATOM 2910 N N . ASP A 1 362 ? 3.810 -10.876 23.038 1.00 95.81 362 ASP A N 1
ATOM 2911 C CA . ASP A 1 362 ? 3.342 -12.225 23.387 1.00 95.81 362 ASP A CA 1
ATOM 2912 C C . ASP A 1 362 ? 1.877 -12.211 23.854 1.00 95.81 362 ASP A C 1
ATOM 2914 O O . ASP A 1 362 ? 1.114 -13.108 23.503 1.00 95.81 362 ASP A O 1
ATOM 2918 N N . MET A 1 363 ? 1.459 -11.177 24.596 1.00 95.44 363 MET A N 1
ATOM 2919 C CA . MET A 1 363 ? 0.053 -10.991 24.975 1.00 95.44 363 MET A CA 1
ATOM 2920 C C . MET A 1 363 ? -0.858 -10.730 23.769 1.00 95.44 363 MET A C 1
ATOM 2922 O O . MET A 1 363 ? -2.008 -11.166 23.777 1.00 95.44 363 MET A O 1
ATOM 2926 N N . GLY A 1 364 ? -0.363 -10.012 22.757 1.00 94.81 364 GLY A N 1
ATOM 2927 C CA . GLY A 1 364 ? -1.079 -9.772 21.503 1.00 94.81 364 GLY A CA 1
ATOM 2928 C C . GLY A 1 364 ? -1.128 -10.988 20.580 1.00 94.81 364 GLY A C 1
ATOM 2929 O O . GLY A 1 364 ? -2.091 -11.167 19.830 1.00 94.81 364 GLY A O 1
ATOM 2930 N N . GLY A 1 365 ? -0.093 -11.830 20.621 1.00 94.94 365 GLY A N 1
ATOM 2931 C CA . GLY A 1 365 ? 0.078 -12.950 19.703 1.00 94.94 365 GLY A CA 1
ATOM 2932 C C . GLY A 1 365 ? -0.019 -12.482 18.249 1.00 94.94 365 GLY A C 1
ATOM 2933 O O . GLY A 1 365 ? 0.631 -11.521 17.848 1.00 94.94 365 GLY A O 1
ATOM 2934 N N . LYS A 1 366 ? -0.900 -13.115 17.464 1.00 93.75 366 LYS A N 1
ATOM 2935 C CA . LYS A 1 366 ? -1.129 -12.764 16.049 1.00 93.75 366 LYS A CA 1
ATOM 2936 C C . LYS A 1 366 ? -1.663 -11.342 15.814 1.00 93.75 366 LYS A C 1
ATOM 2938 O O . LYS A 1 366 ? -1.582 -10.857 14.693 1.00 93.75 366 LYS A O 1
ATOM 2943 N N . LEU A 1 367 ? -2.237 -10.703 16.839 1.00 96.06 367 LEU A N 1
ATOM 2944 C CA . LEU A 1 367 ? -2.782 -9.343 16.745 1.00 96.06 367 LEU A CA 1
ATOM 2945 C C . LEU A 1 367 ? -1.686 -8.276 16.858 1.00 96.06 367 LEU A C 1
ATOM 2947 O O . LEU A 1 367 ? -1.931 -7.108 16.564 1.00 96.06 367 LEU A O 1
ATOM 2951 N N . PHE A 1 368 ? -0.469 -8.652 17.253 1.00 95.25 368 PHE A N 1
ATOM 2952 C CA . PHE A 1 368 ? 0.664 -7.744 17.189 1.00 95.25 368 PHE A CA 1
ATOM 2953 C C . PHE A 1 368 ? 1.127 -7.607 15.731 1.00 95.25 368 PHE A C 1
ATOM 2955 O O . PHE A 1 368 ? 1.686 -8.539 15.149 1.00 95.25 368 PHE A O 1
ATOM 2962 N N . ALA A 1 369 ? 0.879 -6.442 15.128 1.00 92.00 369 ALA A N 1
ATOM 2963 C CA . ALA A 1 369 ? 1.156 -6.172 13.713 1.00 92.00 369 ALA A CA 1
ATOM 2964 C C . ALA A 1 369 ? 2.662 -6.172 13.386 1.00 92.00 369 ALA A C 1
ATOM 2966 O O . ALA A 1 369 ? 3.054 -6.378 12.237 1.00 92.00 369 ALA A O 1
ATOM 2967 N N . GLY A 1 370 ? 3.497 -6.018 14.414 1.00 88.94 370 GLY A N 1
ATOM 2968 C CA . GLY A 1 370 ? 4.943 -6.149 14.352 1.00 88.94 370 GLY A CA 1
ATOM 2969 C C . GLY A 1 370 ? 5.655 -4.995 15.041 1.00 88.94 370 GLY A C 1
ATOM 2970 O O . GLY A 1 370 ? 5.051 -3.997 15.438 1.00 88.94 370 GLY A O 1
ATOM 2971 N N . VAL A 1 371 ? 6.965 -5.155 15.189 1.00 86.88 371 VAL A N 1
ATOM 2972 C CA . VAL A 1 371 ? 7.862 -4.115 15.698 1.00 86.88 371 VAL A CA 1
ATOM 2973 C C . VAL A 1 371 ? 8.621 -3.488 14.532 1.00 86.88 371 VAL A C 1
ATOM 2975 O O . VAL A 1 371 ? 9.088 -4.195 13.641 1.00 86.88 371 VAL A O 1
ATOM 2978 N N . SER A 1 372 ? 8.716 -2.162 14.518 1.00 85.88 372 SER A N 1
ATOM 2979 C CA . SER A 1 372 ? 9.270 -1.406 13.395 1.00 85.88 372 SER A CA 1
ATOM 2980 C C . SER A 1 372 ? 10.777 -1.166 13.511 1.00 85.88 372 SER A C 1
ATOM 2982 O O . SER A 1 372 ? 11.268 -0.761 14.567 1.00 85.88 372 SER A O 1
ATOM 2984 N N . ILE A 1 373 ? 11.493 -1.288 12.396 1.00 87.50 373 ILE A N 1
ATOM 2985 C CA . ILE A 1 373 ? 12.756 -0.579 12.157 1.00 87.50 373 ILE A CA 1
ATOM 2986 C C . ILE A 1 373 ? 12.397 0.746 11.475 1.00 87.50 373 ILE A C 1
ATOM 2988 O O . ILE A 1 373 ? 11.965 0.742 10.323 1.00 87.50 373 ILE A O 1
ATOM 2992 N N . ALA A 1 374 ? 12.537 1.859 12.194 1.00 82.75 374 ALA A N 1
ATOM 2993 C CA . ALA A 1 374 ? 12.231 3.186 11.668 1.00 82.75 374 ALA A CA 1
ATOM 2994 C C . ALA A 1 374 ? 13.383 3.743 10.817 1.00 82.75 374 ALA A C 1
ATOM 2996 O O . ALA A 1 374 ? 14.544 3.671 11.226 1.00 82.75 374 ALA A O 1
ATOM 2997 N N . GLU A 1 375 ? 13.020 4.260 9.645 1.00 81.75 375 GLU A N 1
ATOM 2998 C CA . GLU A 1 375 ? 13.815 5.071 8.717 1.00 81.75 375 GLU A CA 1
ATOM 2999 C C . GLU A 1 375 ? 15.266 4.601 8.500 1.00 81.75 375 GLU A C 1
ATOM 3001 O O . GLU A 1 375 ? 16.203 5.407 8.564 1.00 81.75 375 GLU A O 1
ATOM 3006 N N . PRO A 1 376 ? 15.521 3.299 8.244 1.00 85.69 376 PRO A N 1
ATOM 3007 C CA . PRO A 1 376 ? 16.884 2.826 8.051 1.00 85.69 376 PRO A CA 1
ATOM 3008 C C . PRO A 1 376 ? 17.582 3.541 6.887 1.00 85.69 376 PRO A C 1
ATOM 3010 O O . PRO A 1 376 ? 18.803 3.686 6.936 1.00 85.69 376 PRO A O 1
ATOM 3013 N N . VAL A 1 377 ? 16.851 4.034 5.877 1.00 81.88 377 VAL A N 1
ATOM 3014 C CA . VAL A 1 377 ? 17.404 4.837 4.771 1.00 81.88 377 VAL A CA 1
ATOM 3015 C C . VAL A 1 377 ? 18.230 6.046 5.220 1.00 81.88 377 VAL A C 1
ATOM 3017 O O . VAL A 1 377 ? 19.164 6.437 4.513 1.00 81.88 377 VAL A O 1
ATOM 3020 N N . LEU A 1 378 ? 17.963 6.611 6.406 1.00 80.50 378 LEU A N 1
ATOM 3021 C CA . LEU A 1 378 ? 18.706 7.760 6.936 1.00 80.50 378 LEU A CA 1
ATOM 3022 C C . LEU A 1 378 ? 20.197 7.471 7.133 1.00 80.50 378 LEU A C 1
ATOM 3024 O O . LEU A 1 378 ? 20.998 8.408 7.175 1.00 80.50 378 LEU A O 1
ATOM 3028 N N . PHE A 1 379 ? 20.600 6.195 7.153 1.00 82.88 379 PHE A N 1
ATOM 3029 C CA . PHE A 1 379 ? 22.000 5.794 7.018 1.00 82.88 379 PHE A CA 1
ATOM 3030 C C . PHE A 1 379 ? 22.713 6.562 5.892 1.00 82.88 379 PHE A C 1
ATOM 3032 O O . PHE A 1 379 ? 23.805 7.091 6.091 1.00 82.88 379 PHE A O 1
ATOM 3039 N N . PHE A 1 380 ? 22.074 6.702 4.725 1.00 77.19 380 PHE A N 1
ATOM 3040 C CA . PHE A 1 380 ? 22.680 7.371 3.575 1.00 77.19 380 PHE A CA 1
ATOM 3041 C C . PHE A 1 380 ? 22.805 8.891 3.743 1.00 77.19 380 PHE A C 1
ATOM 3043 O O . PHE A 1 380 ? 23.689 9.490 3.125 1.00 77.19 380 PHE A O 1
ATOM 3050 N N . ALA A 1 381 ? 21.961 9.516 4.566 1.00 72.12 381 ALA A N 1
ATOM 3051 C CA . ALA A 1 381 ? 22.039 10.944 4.865 1.00 72.12 381 ALA A CA 1
ATOM 3052 C C . ALA A 1 381 ? 23.155 11.260 5.878 1.00 72.12 381 ALA A C 1
ATOM 3054 O O . ALA A 1 381 ? 23.825 12.290 5.753 1.00 72.12 381 ALA A O 1
ATOM 3055 N N . HIS A 1 382 ? 23.375 10.363 6.844 1.00 72.81 382 HIS A N 1
ATOM 3056 C CA . HIS A 1 382 ? 24.274 10.569 7.984 1.00 72.81 382 HIS A CA 1
ATOM 3057 C C . HIS A 1 382 ? 25.687 9.996 7.821 1.00 72.81 382 HIS A C 1
ATOM 3059 O O . HIS A 1 382 ? 26.507 10.194 8.714 1.00 72.81 382 HIS A O 1
ATOM 3065 N N . ASP A 1 383 ? 25.996 9.330 6.706 1.00 68.62 383 ASP A N 1
ATOM 3066 C CA . ASP A 1 383 ? 27.339 8.822 6.400 1.00 68.62 383 ASP A CA 1
ATOM 3067 C C . ASP A 1 383 ? 28.084 9.730 5.392 1.00 68.62 383 ASP A C 1
ATOM 3069 O O . ASP A 1 383 ? 28.010 9.523 4.174 1.00 68.62 383 ASP A O 1
ATOM 3073 N N . PRO A 1 384 ? 28.789 10.782 5.860 1.00 59.66 384 PRO A N 1
ATOM 3074 C CA . PRO A 1 384 ? 29.554 11.673 4.995 1.00 59.66 384 PRO A CA 1
ATOM 3075 C C . PRO A 1 384 ? 30.804 11.013 4.395 1.00 59.66 384 PRO A C 1
ATOM 3077 O O . PRO A 1 384 ? 31.245 11.470 3.341 1.00 59.66 384 PRO A O 1
ATOM 3080 N N . ALA A 1 385 ? 31.356 9.959 5.012 1.00 58.66 385 ALA A N 1
ATOM 3081 C CA . ALA A 1 385 ? 32.490 9.207 4.462 1.00 58.66 385 ALA A CA 1
ATOM 3082 C C . ALA A 1 385 ? 32.039 8.340 3.276 1.00 58.66 385 ALA A C 1
ATOM 3084 O O . ALA A 1 385 ? 32.657 8.377 2.209 1.00 58.66 385 ALA A O 1
ATOM 3085 N N . GLY A 1 386 ? 30.875 7.695 3.403 1.00 60.94 386 GLY A N 1
ATOM 3086 C CA . GLY A 1 386 ? 30.240 6.924 2.337 1.00 60.94 386 GLY A CA 1
ATOM 3087 C C . GLY A 1 386 ? 29.938 7.732 1.072 1.00 60.94 386 GLY A C 1
ATOM 3088 O O . GLY A 1 386 ? 29.859 7.142 -0.003 1.00 60.94 386 GLY A O 1
ATOM 3089 N N . LYS A 1 387 ? 29.851 9.077 1.146 1.00 59.06 387 LYS A N 1
ATOM 3090 C CA . LYS A 1 387 ? 29.673 9.982 -0.017 1.00 59.06 387 LYS A CA 1
ATOM 3091 C C . LYS A 1 387 ? 30.818 9.936 -1.043 1.00 59.06 387 LYS A C 1
ATOM 3093 O O . LYS A 1 387 ? 30.659 10.476 -2.133 1.00 59.06 387 LYS A O 1
ATOM 3098 N N . GLN A 1 388 ? 31.952 9.329 -0.696 1.00 58.38 388 GLN A N 1
ATOM 3099 C CA . GLN A 1 388 ? 33.139 9.197 -1.553 1.00 58.38 388 GLN A CA 1
ATOM 3100 C C . GLN A 1 388 ? 33.455 7.731 -1.905 1.00 58.38 388 GLN A C 1
ATOM 3102 O O . GLN A 1 388 ? 34.418 7.460 -2.619 1.00 58.38 388 GLN A O 1
ATOM 3107 N N . GLU A 1 389 ? 32.669 6.779 -1.395 1.00 64.44 389 GLU A N 1
ATOM 3108 C CA . GLU A 1 389 ? 32.911 5.346 -1.561 1.00 64.44 389 GLU A CA 1
ATOM 3109 C C . GLU A 1 389 ? 32.156 4.744 -2.750 1.00 64.44 389 GLU A C 1
ATOM 3111 O O . GLU A 1 389 ? 31.134 5.253 -3.205 1.00 64.44 389 GLU A O 1
ATOM 3116 N N . ASP A 1 390 ? 32.668 3.615 -3.233 1.00 74.81 390 ASP A N 1
ATOM 3117 C CA . ASP A 1 390 ? 32.017 2.758 -4.219 1.00 74.81 390 ASP A CA 1
ATOM 3118 C C . ASP A 1 390 ? 30.594 2.361 -3.801 1.00 74.81 390 ASP A C 1
ATOM 3120 O O . ASP A 1 390 ? 30.349 2.009 -2.646 1.00 74.81 390 ASP A O 1
ATOM 3124 N N . LEU A 1 391 ? 29.648 2.422 -4.745 1.00 75.44 391 LEU A N 1
ATOM 3125 C CA . LEU A 1 391 ? 28.226 2.226 -4.461 1.00 75.44 391 LEU A CA 1
ATOM 3126 C C . LEU A 1 391 ? 27.935 0.811 -3.938 1.00 75.44 391 LEU A C 1
ATOM 3128 O O . LEU A 1 391 ? 27.108 0.657 -3.038 1.00 75.44 391 LEU A O 1
ATOM 3132 N N . GLY A 1 392 ? 28.665 -0.201 -4.420 1.00 80.94 392 GLY A N 1
ATOM 3133 C CA . GLY A 1 392 ? 28.588 -1.564 -3.896 1.00 80.94 392 GLY A CA 1
ATOM 3134 C C . GLY A 1 392 ? 29.068 -1.648 -2.448 1.00 80.94 392 GLY A C 1
ATOM 3135 O O . GLY A 1 392 ? 28.347 -2.162 -1.592 1.00 80.94 392 GLY A O 1
ATOM 3136 N N . LYS A 1 393 ? 30.224 -1.046 -2.130 1.00 83.19 393 LYS A N 1
ATOM 3137 C CA . LYS A 1 393 ? 30.720 -0.968 -0.738 1.00 83.19 393 LYS A CA 1
ATOM 3138 C C . LYS A 1 393 ? 29.736 -0.250 0.183 1.00 83.19 393 LYS A C 1
ATOM 3140 O O . LYS A 1 393 ? 29.497 -0.702 1.304 1.00 83.19 393 LYS A O 1
ATOM 3145 N N . ARG A 1 394 ? 29.122 0.829 -0.304 1.00 81.50 394 ARG A N 1
ATOM 3146 C CA . ARG A 1 394 ? 28.129 1.605 0.442 1.00 81.50 394 ARG A CA 1
ATOM 3147 C C . ARG A 1 394 ? 26.852 0.803 0.704 1.00 81.50 394 ARG A C 1
ATOM 3149 O O . ARG A 1 394 ? 26.328 0.836 1.817 1.00 81.50 394 ARG A O 1
ATOM 3156 N N . ILE A 1 395 ? 26.369 0.051 -0.286 1.00 85.31 395 ILE A N 1
ATOM 3157 C CA . ILE A 1 395 ? 25.221 -0.854 -0.130 1.00 85.31 395 ILE A CA 1
ATOM 3158 C C . ILE A 1 395 ? 25.559 -2.007 0.821 1.00 85.31 395 ILE A C 1
ATOM 3160 O O . ILE A 1 395 ? 24.723 -2.377 1.644 1.00 85.31 395 ILE A O 1
ATOM 3164 N N . ASP A 1 396 ? 26.776 -2.547 0.793 1.00 88.31 396 ASP A N 1
ATOM 3165 C CA . ASP A 1 396 ? 27.198 -3.580 1.744 1.00 88.31 396 ASP A CA 1
ATOM 3166 C C . ASP A 1 396 ? 27.305 -3.048 3.179 1.00 88.31 396 ASP A C 1
ATOM 3168 O O . ASP A 1 396 ? 26.831 -3.703 4.118 1.00 88.31 396 ASP A O 1
ATOM 3172 N N . ALA A 1 397 ? 27.846 -1.840 3.361 1.00 87.88 397 ALA A N 1
ATOM 3173 C CA . ALA A 1 397 ? 27.846 -1.147 4.648 1.00 87.88 397 ALA A CA 1
ATOM 3174 C C . ALA A 1 397 ? 26.411 -0.929 5.153 1.00 87.88 397 ALA A C 1
ATOM 3176 O O . ALA A 1 397 ? 26.103 -1.239 6.309 1.00 87.88 397 ALA A O 1
ATOM 3177 N N . TYR A 1 398 ? 25.511 -0.508 4.261 1.00 87.44 398 TYR A N 1
ATOM 3178 C CA . TYR A 1 398 ? 24.094 -0.356 4.558 1.00 87.44 398 TYR A CA 1
ATOM 3179 C C . TYR A 1 398 ? 23.421 -1.678 4.950 1.00 87.44 398 TYR A C 1
ATOM 3181 O O . TYR A 1 398 ? 22.734 -1.748 5.967 1.00 87.44 398 TYR A O 1
ATOM 3189 N N . LYS A 1 399 ? 23.654 -2.764 4.205 1.00 91.62 399 LYS A N 1
ATOM 3190 C CA . LYS A 1 399 ? 23.116 -4.099 4.516 1.00 91.62 399 LYS A CA 1
ATOM 3191 C C . LYS A 1 399 ? 23.627 -4.609 5.863 1.00 91.62 399 LYS A C 1
ATOM 3193 O O . LYS A 1 399 ? 22.864 -5.219 6.614 1.00 91.62 399 LYS A O 1
ATOM 3198 N N . LYS A 1 400 ? 24.895 -4.345 6.202 1.00 93.00 400 LYS A N 1
ATOM 3199 C CA . LYS A 1 400 ? 25.468 -4.665 7.519 1.00 93.00 400 LYS A CA 1
ATOM 3200 C C . LYS A 1 400 ? 24.797 -3.854 8.630 1.00 93.00 400 LYS A C 1
ATOM 3202 O O . LYS A 1 400 ? 24.436 -4.431 9.656 1.00 93.00 400 LYS A O 1
ATOM 3207 N N . TYR A 1 401 ? 24.594 -2.553 8.415 1.00 91.31 401 TYR A N 1
ATOM 3208 C CA . TYR A 1 401 ? 23.841 -1.690 9.326 1.00 91.31 401 TYR A CA 1
ATOM 3209 C C . TYR A 1 401 ? 22.413 -2.214 9.530 1.00 91.31 401 TYR A C 1
ATOM 3211 O O . TYR A 1 401 ? 22.009 -2.460 10.666 1.00 91.31 401 TYR A O 1
ATOM 3219 N N . PHE A 1 402 ? 21.677 -2.470 8.447 1.00 92.44 402 PHE A N 1
ATOM 3220 C CA . PHE A 1 402 ? 20.298 -2.950 8.507 1.00 92.44 402 PHE A CA 1
ATOM 3221 C C . PHE A 1 402 ? 20.194 -4.299 9.221 1.00 92.44 402 PHE A C 1
ATOM 3223 O O . PHE A 1 402 ? 19.328 -4.463 10.076 1.00 92.44 402 PHE A O 1
ATOM 3230 N N . ARG A 1 403 ? 21.098 -5.250 8.942 1.00 94.75 403 ARG A N 1
ATOM 3231 C CA . ARG A 1 403 ? 21.129 -6.547 9.638 1.00 94.75 403 ARG A CA 1
ATOM 3232 C C . ARG A 1 403 ? 21.292 -6.372 11.148 1.00 94.75 403 ARG A C 1
ATOM 3234 O O . ARG A 1 403 ? 20.539 -6.973 11.905 1.00 94.75 403 ARG A O 1
ATOM 3241 N N . LYS A 1 404 ? 22.205 -5.497 11.579 1.00 91.75 404 LYS A N 1
ATOM 3242 C CA . LYS A 1 404 ? 22.380 -5.177 13.002 1.00 91.75 404 LYS A CA 1
ATOM 3243 C C . LYS A 1 404 ? 21.094 -4.599 13.607 1.00 91.75 404 LYS A C 1
ATOM 3245 O O . LYS A 1 404 ? 20.660 -5.045 14.663 1.00 91.75 404 LYS A O 1
ATOM 3250 N N . ARG A 1 405 ? 20.443 -3.649 12.920 1.00 88.69 405 ARG A N 1
ATOM 3251 C CA . ARG A 1 405 ? 19.160 -3.072 13.368 1.00 88.69 405 ARG A CA 1
ATOM 3252 C C . ARG A 1 405 ? 18.054 -4.124 13.452 1.00 88.69 405 ARG A C 1
ATOM 3254 O O . ARG A 1 405 ? 17.269 -4.102 14.396 1.00 88.69 405 ARG A O 1
ATOM 3261 N N . LEU A 1 406 ? 18.008 -5.047 12.495 1.00 91.44 406 LEU A N 1
ATOM 3262 C CA . LEU A 1 406 ? 17.065 -6.159 12.483 1.00 91.44 406 LEU A CA 1
ATOM 3263 C C . LEU A 1 406 ? 17.281 -7.087 13.681 1.00 91.44 406 LEU A C 1
ATOM 3265 O O . LEU A 1 406 ? 16.314 -7.399 14.368 1.00 91.44 406 LEU A O 1
ATOM 3269 N N . GLU A 1 407 ? 18.521 -7.477 13.972 1.00 90.25 407 GLU A N 1
ATOM 3270 C CA . GLU A 1 407 ? 18.870 -8.303 15.138 1.00 90.25 407 GLU A CA 1
ATOM 3271 C C . GLU A 1 407 ? 18.502 -7.618 16.464 1.00 90.25 407 GLU A C 1
ATOM 3273 O O . GLU A 1 407 ? 17.934 -8.252 17.351 1.00 90.25 407 GLU A O 1
ATOM 3278 N N . GLU A 1 408 ? 18.751 -6.311 16.581 1.00 86.62 408 GLU A N 1
ATOM 3279 C CA . GLU A 1 408 ? 18.418 -5.513 17.770 1.00 86.62 408 GLU A CA 1
ATOM 3280 C C . GLU A 1 408 ? 16.905 -5.388 18.010 1.00 86.62 408 GLU A C 1
ATOM 3282 O O . GLU A 1 408 ? 16.460 -5.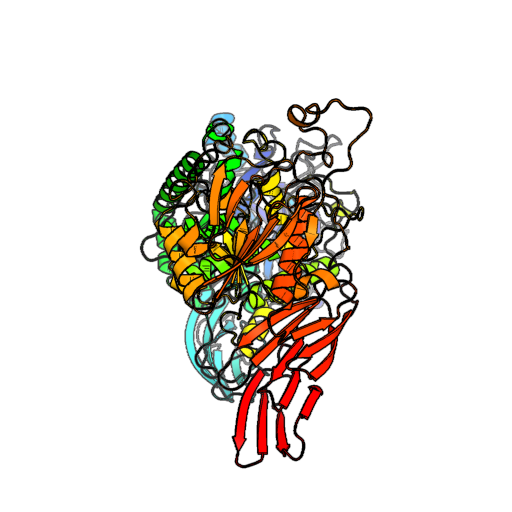278 19.154 1.00 86.62 408 GLU A O 1
ATOM 3287 N N . VAL A 1 409 ? 16.107 -5.365 16.939 1.00 86.38 409 VAL A N 1
ATOM 3288 C CA . VAL A 1 409 ? 14.658 -5.129 16.999 1.00 86.38 409 VAL A CA 1
ATOM 3289 C C . VAL A 1 409 ? 13.850 -6.431 16.967 1.00 86.38 409 VAL A C 1
ATOM 3291 O O . VAL A 1 409 ? 12.731 -6.456 17.481 1.00 86.38 409 VAL A O 1
ATOM 3294 N N . ARG A 1 410 ? 14.391 -7.533 16.431 1.00 90.31 410 ARG A N 1
ATOM 3295 C CA . ARG A 1 410 ? 13.676 -8.812 16.316 1.00 90.31 410 ARG A CA 1
ATOM 3296 C C . ARG A 1 410 ? 13.187 -9.292 17.683 1.00 90.31 410 ARG A C 1
ATOM 3298 O O . ARG A 1 410 ? 13.949 -9.464 18.635 1.00 90.31 410 ARG A O 1
ATOM 3305 N N . LEU A 1 411 ? 11.893 -9.587 17.740 1.00 91.19 411 LEU A N 1
ATOM 3306 C CA . LEU A 1 411 ? 11.261 -10.309 18.836 1.00 91.19 411 LEU A CA 1
ATOM 3307 C C . LEU A 1 411 ? 10.996 -11.747 18.363 1.00 91.19 411 LEU A C 1
ATOM 3309 O O . LEU A 1 411 ? 10.288 -11.929 17.368 1.00 91.19 411 LEU A O 1
ATOM 3313 N N . PRO A 1 412 ? 11.560 -12.781 19.017 1.00 90.19 412 PRO A N 1
ATOM 3314 C CA . PRO A 1 412 ? 11.322 -14.168 18.625 1.00 90.19 412 PRO A CA 1
ATOM 3315 C C . PRO A 1 412 ? 9.823 -14.494 18.581 1.00 90.19 412 PRO A C 1
ATOM 3317 O O . PRO A 1 412 ? 9.109 -14.214 19.543 1.00 90.19 412 PRO A O 1
ATOM 3320 N N . GLY A 1 413 ? 9.362 -15.077 17.470 1.00 90.50 413 GLY A N 1
ATOM 3321 C CA . GLY A 1 413 ? 7.954 -15.434 17.243 1.00 90.50 413 GLY A CA 1
ATOM 3322 C C . GLY A 1 413 ? 7.061 -14.315 16.690 1.00 90.50 413 GLY A C 1
ATOM 3323 O O . GLY A 1 413 ? 5.914 -14.589 16.353 1.00 90.50 413 GLY A O 1
ATOM 3324 N N . HIS A 1 414 ? 7.573 -13.087 16.543 1.00 92.19 414 HIS A N 1
ATOM 3325 C CA . HIS A 1 414 ? 6.793 -11.924 16.095 1.00 92.19 414 HIS A CA 1
ATOM 3326 C C . HIS A 1 414 ? 7.345 -11.310 14.811 1.00 92.19 414 HIS A C 1
ATOM 3328 O O . HIS A 1 414 ? 8.538 -11.439 14.517 1.00 92.19 414 HIS A O 1
ATOM 3334 N N . LYS A 1 415 ? 6.472 -10.638 14.049 1.00 92.25 415 LYS A N 1
ATOM 3335 C CA . LYS A 1 415 ? 6.827 -9.955 12.796 1.00 92.25 415 LYS A CA 1
ATOM 3336 C C . LYS A 1 415 ? 7.727 -8.743 13.070 1.00 92.25 415 LYS A C 1
ATOM 3338 O O . LYS A 1 415 ? 7.490 -7.991 14.020 1.00 92.25 415 LYS A O 1
ATOM 3343 N N . VAL A 1 416 ? 8.715 -8.526 12.208 1.00 92.12 416 VAL A N 1
ATOM 3344 C CA . VAL A 1 416 ? 9.431 -7.250 12.101 1.00 92.12 416 VAL A CA 1
ATOM 3345 C C . VAL A 1 416 ? 8.988 -6.540 10.836 1.00 92.12 416 VAL A C 1
ATOM 3347 O O . VAL A 1 416 ? 8.997 -7.114 9.744 1.00 92.12 416 VAL A O 1
ATOM 3350 N N . VAL A 1 417 ? 8.615 -5.280 11.008 1.00 92.62 417 VAL A N 1
ATOM 3351 C CA . VAL A 1 417 ? 8.221 -4.388 9.926 1.00 92.62 417 VAL A CA 1
ATOM 3352 C C . VAL A 1 417 ? 9.248 -3.272 9.776 1.00 92.62 417 VAL A C 1
ATOM 3354 O O . VAL A 1 417 ? 10.040 -3.015 10.682 1.00 92.62 417 VAL A O 1
ATOM 3357 N N . THR A 1 418 ? 9.271 -2.604 8.635 1.00 90.38 418 THR A N 1
ATOM 3358 C CA . THR A 1 418 ? 9.949 -1.305 8.505 1.00 90.38 418 THR A CA 1
ATOM 3359 C C . THR A 1 418 ? 8.950 -0.180 8.708 1.00 90.38 418 THR A C 1
ATOM 3361 O O . THR A 1 418 ? 7.753 -0.415 8.829 1.00 90.38 418 THR A O 1
ATOM 3364 N N . PHE A 1 419 ? 9.451 1.041 8.768 1.00 86.25 419 PHE A N 1
ATOM 3365 C CA . PHE A 1 419 ? 8.694 2.257 8.525 1.00 86.25 419 PHE A CA 1
ATOM 3366 C C . PHE A 1 419 ? 9.658 3.190 7.802 1.00 86.25 419 PHE A C 1
ATOM 3368 O O . PHE A 1 419 ? 10.595 3.668 8.438 1.00 86.25 419 PHE A O 1
ATOM 3375 N N . ASP A 1 420 ? 9.547 3.317 6.478 1.00 84.88 420 ASP A N 1
ATOM 3376 C CA . ASP A 1 420 ? 10.614 3.954 5.697 1.00 84.88 420 ASP A CA 1
ATOM 3377 C C . ASP A 1 420 ? 10.152 4.515 4.345 1.00 84.88 420 ASP A C 1
ATOM 3379 O O . ASP A 1 420 ? 9.455 3.824 3.598 1.00 84.88 420 ASP A O 1
ATOM 3383 N N . SER A 1 421 ? 10.590 5.723 3.987 1.00 79.06 421 SER A N 1
ATOM 3384 C CA . SER A 1 421 ? 10.345 6.379 2.688 1.00 79.06 421 SER A CA 1
ATOM 3385 C C . SER A 1 421 ? 11.416 6.008 1.657 1.00 79.06 421 SER A C 1
ATOM 3387 O O . SER A 1 421 ? 12.126 6.850 1.104 1.00 79.06 421 SER A O 1
ATOM 3389 N N . SER A 1 422 ? 11.590 4.702 1.442 1.00 78.12 422 SER A N 1
ATOM 3390 C CA . SER A 1 422 ? 12.738 4.164 0.708 1.00 78.12 422 SER A CA 1
ATOM 3391 C C . SER A 1 422 ? 12.433 2.881 -0.067 1.00 78.12 422 SER A C 1
ATOM 3393 O O . SER A 1 422 ? 13.272 1.980 -0.161 1.00 78.12 422 SER A O 1
ATOM 3395 N N . GLY A 1 423 ? 11.245 2.773 -0.667 1.00 80.19 423 GLY A N 1
ATOM 3396 C CA . GLY A 1 423 ? 10.761 1.544 -1.302 1.00 80.19 423 GLY A CA 1
ATOM 3397 C C . GLY A 1 423 ? 11.772 0.904 -2.258 1.00 80.19 423 GLY A C 1
ATOM 3398 O O . GLY A 1 423 ? 11.869 -0.320 -2.322 1.00 80.19 423 GLY A O 1
ATOM 3399 N N . GLY A 1 424 ? 12.607 1.699 -2.934 1.00 83.94 424 GLY A N 1
ATOM 3400 C CA . GLY A 1 424 ? 13.697 1.213 -3.790 1.00 83.94 424 GLY A CA 1
ATOM 3401 C C . GLY A 1 424 ? 14.678 0.225 -3.131 1.00 83.94 424 GLY A C 1
ATOM 3402 O O . GLY A 1 424 ? 15.242 -0.641 -3.808 1.00 83.94 424 GLY A O 1
ATOM 3403 N N . MET A 1 425 ? 14.832 0.299 -1.808 1.00 87.81 425 MET A N 1
ATOM 3404 C CA . MET A 1 425 ? 15.688 -0.578 -1.002 1.00 87.81 425 MET A CA 1
ATOM 3405 C C . MET A 1 425 ? 14.961 -1.824 -0.480 1.00 87.81 425 MET A C 1
ATOM 3407 O O . MET A 1 425 ? 15.608 -2.741 0.028 1.00 87.81 425 MET A O 1
ATOM 3411 N N . CYS A 1 426 ? 13.640 -1.916 -0.664 1.00 90.00 426 CYS A N 1
ATOM 3412 C CA . CYS A 1 426 ? 12.785 -2.975 -0.123 1.00 90.00 426 CYS A CA 1
ATOM 3413 C C . CYS A 1 426 ? 13.284 -4.393 -0.446 1.00 90.00 426 CYS A C 1
ATOM 3415 O O . CYS A 1 426 ? 13.283 -5.276 0.414 1.00 90.00 426 CYS A O 1
ATOM 3417 N N . GLY A 1 427 ? 13.796 -4.611 -1.662 1.00 90.94 427 GLY A N 1
ATOM 3418 C CA . GLY A 1 427 ? 14.364 -5.909 -2.031 1.00 90.94 427 GLY A CA 1
ATOM 3419 C C . GLY A 1 427 ? 15.561 -6.328 -1.172 1.00 90.94 427 GLY A C 1
ATOM 3420 O O . GLY A 1 427 ? 15.681 -7.505 -0.849 1.00 90.94 427 GLY A O 1
ATOM 3421 N N . HIS A 1 428 ? 16.410 -5.390 -0.740 1.00 91.44 428 HIS A N 1
ATOM 3422 C CA . HIS A 1 428 ? 17.499 -5.701 0.190 1.00 91.44 428 HIS A CA 1
ATOM 3423 C C . HIS A 1 428 ? 16.971 -6.047 1.585 1.00 91.44 428 HIS A C 1
ATOM 3425 O O . HIS A 1 428 ? 17.517 -6.932 2.241 1.00 91.44 428 HIS A O 1
ATOM 3431 N N . TYR A 1 429 ? 15.886 -5.412 2.036 1.00 92.62 429 TYR A N 1
ATOM 3432 C CA . TYR A 1 429 ? 15.298 -5.720 3.340 1.00 92.62 429 TYR A CA 1
ATOM 3433 C C . TYR A 1 429 ? 14.756 -7.145 3.401 1.00 92.62 429 TYR A C 1
ATOM 3435 O O . TYR A 1 429 ? 15.038 -7.871 4.357 1.00 92.62 429 TYR A O 1
ATOM 3443 N N . TYR A 1 430 ? 14.026 -7.573 2.368 1.00 94.62 430 TYR A N 1
ATOM 3444 C CA . TYR A 1 430 ? 13.492 -8.935 2.319 1.00 94.62 430 TYR A CA 1
ATOM 3445 C C . TYR A 1 430 ? 14.592 -9.993 2.242 1.00 94.62 430 TYR A C 1
ATOM 3447 O O . TYR A 1 430 ? 14.493 -11.005 2.934 1.00 94.62 430 TYR A O 1
ATOM 3455 N N . GLN A 1 431 ? 15.676 -9.743 1.501 1.00 92.44 431 GLN A N 1
ATOM 3456 C CA . GLN A 1 431 ? 16.850 -10.629 1.505 1.00 92.44 431 GLN A CA 1
ATOM 3457 C C . GLN A 1 431 ? 17.467 -10.803 2.890 1.00 92.44 431 GLN A C 1
ATOM 3459 O O . GLN A 1 431 ? 17.980 -11.872 3.210 1.00 92.44 431 GLN A O 1
ATOM 3464 N N . LEU A 1 432 ? 17.454 -9.742 3.697 1.00 93.88 432 LEU A N 1
ATOM 3465 C CA . LEU A 1 432 ? 18.020 -9.750 5.041 1.00 93.88 432 LEU A CA 1
ATOM 3466 C C . LEU A 1 432 ? 17.066 -10.341 6.088 1.00 93.88 432 LEU A C 1
ATOM 3468 O O . LEU A 1 432 ? 17.469 -10.476 7.239 1.00 93.88 432 LEU A O 1
ATOM 3472 N N . GLY A 1 433 ? 15.848 -10.739 5.701 1.00 93.44 433 GLY A N 1
ATOM 3473 C CA . GLY A 1 433 ? 14.897 -11.422 6.579 1.00 93.44 433 GLY A CA 1
ATOM 3474 C C . GLY A 1 433 ? 13.801 -10.531 7.168 1.00 93.44 433 GLY A C 1
ATOM 3475 O O . GLY A 1 433 ? 13.203 -10.906 8.179 1.00 93.44 433 GLY A O 1
ATOM 3476 N N . LEU A 1 434 ? 13.522 -9.368 6.566 1.00 94.94 434 LEU A N 1
ATOM 3477 C CA . LEU A 1 434 ? 12.339 -8.571 6.908 1.00 94.94 434 LEU A CA 1
ATOM 3478 C C . LEU A 1 434 ? 11.043 -9.362 6.635 1.00 94.94 434 LEU A C 1
ATOM 3480 O O . LEU A 1 434 ? 10.952 -10.100 5.649 1.00 94.94 434 LEU A O 1
ATOM 3484 N N . ASP A 1 435 ? 10.022 -9.189 7.481 1.00 94.75 435 ASP A N 1
ATOM 3485 C CA . ASP A 1 435 ? 8.722 -9.836 7.272 1.00 94.75 435 ASP A CA 1
ATOM 3486 C C . ASP A 1 435 ? 7.793 -9.004 6.380 1.00 94.75 435 ASP A C 1
ATOM 3488 O O . ASP A 1 435 ? 7.186 -9.563 5.466 1.00 94.75 435 ASP A O 1
ATOM 3492 N N . VAL A 1 436 ? 7.689 -7.691 6.630 1.00 94.38 436 VAL A N 1
ATOM 3493 C CA . VAL A 1 436 ? 6.801 -6.776 5.887 1.00 94.38 436 VAL A CA 1
ATOM 3494 C C . VAL A 1 436 ? 7.450 -5.399 5.729 1.00 94.38 436 VAL A C 1
ATOM 3496 O O . VAL A 1 436 ? 7.825 -4.772 6.719 1.00 94.38 436 VAL A O 1
ATOM 3499 N N . GLN A 1 437 ? 7.544 -4.900 4.496 1.00 94.12 437 GLN A N 1
ATOM 3500 C CA . GLN A 1 437 ? 7.875 -3.495 4.239 1.00 94.12 437 GLN A CA 1
ATOM 3501 C C . GLN A 1 437 ? 6.650 -2.616 4.475 1.00 94.12 437 GLN A C 1
ATOM 3503 O O . GLN A 1 437 ? 5.619 -2.858 3.849 1.00 94.12 437 GLN A O 1
ATOM 3508 N N . ILE A 1 438 ? 6.779 -1.571 5.293 1.00 93.06 438 ILE A N 1
ATOM 3509 C CA . ILE A 1 438 ? 5.791 -0.490 5.382 1.00 93.06 438 ILE A CA 1
ATOM 3510 C C . ILE A 1 438 ? 6.429 0.766 4.794 1.00 93.06 438 ILE A C 1
ATOM 3512 O O . ILE A 1 438 ? 7.258 1.412 5.437 1.00 93.06 438 ILE A O 1
ATOM 3516 N N . SER A 1 439 ? 6.075 1.076 3.545 1.00 91.06 439 SER A N 1
ATOM 3517 C CA . SER A 1 439 ? 6.570 2.275 2.866 1.00 91.06 439 SER A CA 1
ATOM 3518 C C . SER A 1 439 ? 5.902 3.516 3.427 1.00 91.06 439 SER A C 1
ATOM 3520 O O . SER A 1 439 ? 4.675 3.610 3.443 1.00 91.06 439 SER A O 1
ATOM 3522 N N . GLU A 1 440 ? 6.699 4.490 3.834 1.00 85.38 440 GLU A N 1
ATOM 3523 C CA . GLU A 1 440 ? 6.181 5.816 4.106 1.00 85.38 440 GLU A CA 1
ATOM 3524 C C . GLU A 1 440 ? 5.809 6.492 2.777 1.00 85.38 440 GLU A C 1
ATOM 3526 O O . GLU A 1 440 ? 6.631 6.646 1.873 1.00 85.38 440 GLU A O 1
ATOM 3531 N N . ILE A 1 441 ? 4.543 6.874 2.646 1.00 82.62 441 ILE A N 1
ATOM 3532 C CA . ILE A 1 441 ? 3.984 7.516 1.455 1.00 82.62 441 ILE A CA 1
ATOM 3533 C C . ILE A 1 441 ? 3.581 8.951 1.775 1.00 82.62 441 ILE A C 1
ATOM 3535 O O . ILE A 1 441 ? 3.242 9.269 2.912 1.00 82.62 441 ILE A O 1
ATOM 3539 N N . ALA A 1 442 ? 3.613 9.802 0.745 1.00 72.75 442 ALA A N 1
ATOM 3540 C CA . ALA A 1 442 ? 3.486 11.261 0.742 1.00 72.75 442 ALA A CA 1
ATOM 3541 C C . ALA A 1 442 ? 4.770 12.125 0.888 1.00 72.75 442 ALA A C 1
ATOM 3543 O O . ALA A 1 442 ? 4.756 13.244 0.354 1.00 72.75 442 ALA A O 1
ATOM 3544 N N . PRO A 1 443 ? 5.916 11.658 1.435 1.00 66.25 443 PRO A N 1
ATOM 3545 C CA . PRO A 1 443 ? 7.188 12.382 1.347 1.00 66.25 443 PRO A CA 1
ATOM 3546 C C . PRO A 1 443 ? 7.754 12.470 -0.071 1.00 66.25 443 PRO A C 1
ATOM 3548 O O . PRO A 1 443 ? 8.470 13.430 -0.368 1.00 66.25 443 PRO A O 1
ATOM 3551 N N . ALA A 1 444 ? 7.378 11.556 -0.981 1.00 66.25 444 ALA A N 1
ATOM 3552 C CA . ALA A 1 444 ? 7.815 11.498 -2.389 1.00 66.25 444 ALA A CA 1
ATOM 3553 C C . ALA A 1 444 ? 6.633 11.269 -3.369 1.00 66.25 444 ALA A C 1
ATOM 3555 O O . ALA A 1 444 ? 5.534 11.765 -3.124 1.00 66.25 444 ALA A O 1
ATOM 3556 N N . CYS A 1 445 ? 6.860 10.610 -4.511 1.00 76.88 445 CYS A N 1
ATOM 3557 C CA . CYS A 1 445 ? 5.818 10.140 -5.431 1.00 76.88 445 CYS A CA 1
ATOM 3558 C C . CYS A 1 445 ? 5.265 8.801 -4.901 1.00 76.88 445 CYS A C 1
ATOM 3560 O O . CYS A 1 445 ? 5.985 7.807 -4.908 1.00 76.88 445 CYS A O 1
ATOM 3562 N N . ASN A 1 446 ? 4.016 8.752 -4.427 1.00 86.88 446 ASN A N 1
ATOM 3563 C CA . ASN A 1 446 ? 3.456 7.581 -3.731 1.00 86.88 446 ASN A CA 1
ATOM 3564 C C . ASN A 1 446 ? 3.431 6.345 -4.626 1.00 86.88 446 ASN A C 1
ATOM 3566 O O . ASN A 1 446 ? 3.792 5.259 -4.191 1.00 86.88 446 ASN A O 1
ATOM 3570 N N . ILE A 1 447 ? 3.063 6.515 -5.896 1.00 88.00 447 ILE A N 1
ATOM 3571 C CA . ILE A 1 447 ? 2.995 5.393 -6.836 1.00 88.00 447 ILE A CA 1
ATOM 3572 C C . ILE A 1 447 ? 4.374 4.757 -7.099 1.00 88.00 447 ILE A C 1
ATOM 3574 O O . ILE A 1 447 ? 4.443 3.576 -7.433 1.00 88.00 447 ILE A O 1
ATOM 3578 N N . LEU A 1 448 ? 5.482 5.489 -6.898 1.00 86.62 448 LEU A N 1
ATOM 3579 C CA . LEU A 1 448 ? 6.830 4.908 -6.934 1.00 86.62 448 LEU A CA 1
ATOM 3580 C C . LEU A 1 448 ? 7.047 3.964 -5.747 1.00 86.62 448 LEU A C 1
ATOM 3582 O O . LEU A 1 448 ? 7.498 2.838 -5.940 1.00 86.62 448 LEU A O 1
ATOM 3586 N N . GLU A 1 449 ? 6.710 4.412 -4.537 1.00 89.38 449 GLU A N 1
ATOM 3587 C CA . GLU A 1 449 ? 6.816 3.608 -3.315 1.00 89.38 449 GLU A CA 1
ATOM 3588 C C . GLU A 1 449 ? 5.998 2.320 -3.421 1.00 89.38 449 GLU A C 1
ATOM 3590 O O . GLU A 1 449 ? 6.498 1.233 -3.129 1.00 89.38 449 GLU A O 1
ATOM 3595 N N . GLU A 1 450 ? 4.773 2.423 -3.937 1.00 93.31 450 GLU A N 1
ATOM 3596 C CA . GLU A 1 450 ? 3.924 1.264 -4.207 1.00 93.31 450 GLU A CA 1
ATOM 3597 C C . GLU A 1 450 ? 4.555 0.326 -5.247 1.00 93.31 450 GLU A C 1
ATOM 3599 O O . GLU A 1 450 ? 4.570 -0.887 -5.048 1.00 93.31 450 GLU A O 1
ATOM 3604 N N . SER A 1 451 ? 5.120 0.868 -6.332 1.00 93.94 451 SER A N 1
ATOM 3605 C CA . SER A 1 451 ? 5.770 0.083 -7.394 1.00 93.94 451 SER A CA 1
ATOM 3606 C C . SER A 1 451 ? 6.992 -0.684 -6.886 1.00 93.94 451 SER A C 1
ATOM 3608 O O . SER A 1 451 ? 7.175 -1.857 -7.224 1.00 93.94 451 SER A O 1
ATOM 3610 N N . CYS A 1 452 ? 7.810 -0.048 -6.046 1.00 93.12 452 CYS A N 1
ATOM 3611 C CA . CYS A 1 452 ? 8.964 -0.676 -5.413 1.00 93.12 452 CYS A CA 1
ATOM 3612 C C . CYS A 1 452 ? 8.566 -1.750 -4.404 1.00 93.12 452 CYS A C 1
ATOM 3614 O O . CYS A 1 452 ? 9.052 -2.881 -4.473 1.00 93.12 452 CYS A O 1
ATOM 3616 N N . SER A 1 453 ? 7.672 -1.414 -3.476 1.00 94.75 453 SER A N 1
ATOM 3617 C CA . SER A 1 453 ? 7.288 -2.318 -2.395 1.00 94.75 453 SER A CA 1
ATOM 3618 C C . SER A 1 453 ? 6.500 -3.514 -2.910 1.00 94.75 453 SER A C 1
ATOM 3620 O O . SER A 1 453 ? 6.796 -4.643 -2.518 1.00 94.75 453 SER A O 1
ATOM 3622 N N . ARG A 1 454 ? 5.580 -3.311 -3.860 1.00 96.06 454 ARG A N 1
ATOM 3623 C CA . ARG A 1 454 ? 4.854 -4.400 -4.528 1.00 96.06 454 ARG A CA 1
ATOM 3624 C C . ARG A 1 454 ? 5.783 -5.284 -5.355 1.00 96.06 454 ARG A C 1
ATOM 3626 O O . ARG A 1 454 ? 5.714 -6.508 -5.230 1.00 96.06 454 ARG A O 1
ATOM 3633 N N . GLY A 1 455 ? 6.661 -4.685 -6.163 1.00 95.94 455 GLY A N 1
ATOM 3634 C CA . GLY A 1 455 ? 7.599 -5.422 -7.010 1.00 95.94 455 GLY A CA 1
ATOM 3635 C C . GLY A 1 455 ? 8.553 -6.298 -6.196 1.00 95.94 455 GLY A C 1
ATOM 3636 O O . GLY A 1 455 ? 8.682 -7.495 -6.475 1.00 95.94 455 GLY A O 1
ATOM 3637 N N . ALA A 1 456 ? 9.136 -5.743 -5.129 1.00 95.56 456 ALA A N 1
ATOM 3638 C CA . ALA A 1 456 ? 9.980 -6.481 -4.194 1.00 95.56 456 ALA A CA 1
ATOM 3639 C C . ALA A 1 456 ? 9.194 -7.546 -3.411 1.00 95.56 456 ALA A C 1
ATOM 3641 O O . ALA A 1 456 ? 9.610 -8.702 -3.372 1.00 95.56 456 ALA A O 1
ATOM 3642 N N . ALA A 1 457 ? 8.041 -7.206 -2.831 1.00 95.75 457 ALA A N 1
ATOM 3643 C CA . ALA A 1 457 ? 7.248 -8.154 -2.047 1.00 95.75 457 ALA A CA 1
ATOM 3644 C C . ALA A 1 457 ? 6.790 -9.346 -2.896 1.00 95.75 457 ALA A C 1
ATOM 3646 O O . ALA A 1 457 ? 6.941 -10.496 -2.485 1.00 95.75 457 ALA A O 1
ATOM 3647 N N . SER A 1 458 ? 6.340 -9.090 -4.125 1.00 94.94 458 SER A N 1
ATOM 3648 C CA . SER A 1 458 ? 5.971 -10.143 -5.069 1.00 94.94 458 SER A CA 1
ATOM 3649 C C . SER A 1 458 ? 7.170 -11.013 -5.470 1.00 94.94 458 SER A C 1
ATOM 3651 O O . SER A 1 458 ? 7.023 -12.230 -5.562 1.00 94.94 458 SER A O 1
ATOM 3653 N N . ALA A 1 459 ? 8.360 -10.430 -5.656 1.00 94.62 459 ALA A N 1
ATOM 3654 C CA . ALA A 1 459 ? 9.574 -11.185 -5.975 1.00 94.62 459 ALA A CA 1
ATOM 3655 C C . ALA A 1 459 ? 10.015 -12.141 -4.850 1.00 94.62 459 ALA A C 1
ATOM 3657 O O . ALA A 1 459 ? 10.575 -13.198 -5.136 1.00 94.62 459 ALA A O 1
ATOM 3658 N N . PHE A 1 460 ? 9.742 -11.790 -3.589 1.00 94.50 460 PHE A N 1
ATOM 3659 C CA . PHE A 1 460 ? 10.109 -12.585 -2.411 1.00 94.50 460 PHE A CA 1
ATOM 3660 C C . PHE A 1 460 ? 8.941 -13.374 -1.791 1.00 94.50 460 PHE A C 1
ATOM 3662 O O . PHE A 1 460 ? 9.137 -14.045 -0.777 1.00 94.50 460 PHE A O 1
ATOM 3669 N N . GLY A 1 461 ? 7.732 -13.308 -2.362 1.00 93.12 461 GLY A N 1
ATOM 3670 C CA . GLY A 1 461 ? 6.540 -13.958 -1.799 1.00 93.12 461 GLY A CA 1
ATOM 3671 C C . GLY A 1 461 ? 6.143 -13.407 -0.423 1.00 93.12 461 GLY A C 1
ATOM 3672 O O . GLY A 1 461 ? 5.746 -14.164 0.463 1.00 93.12 461 GLY A O 1
ATOM 3673 N N . LYS A 1 462 ? 6.307 -12.098 -0.218 1.00 93.75 462 LYS A N 1
ATOM 3674 C CA . LYS A 1 462 ? 6.035 -11.383 1.037 1.00 93.75 462 LYS A CA 1
ATOM 3675 C C . LYS A 1 462 ? 4.835 -10.445 0.891 1.00 93.75 462 LYS A C 1
ATOM 3677 O O . LYS A 1 462 ? 4.407 -10.125 -0.215 1.00 93.75 462 LYS A O 1
ATOM 3682 N N . GLN A 1 463 ? 4.301 -9.994 2.024 1.00 92.38 463 GLN A N 1
ATOM 3683 C CA . GLN A 1 463 ? 3.323 -8.905 2.079 1.00 92.38 463 GLN A CA 1
ATOM 3684 C C . GLN A 1 463 ? 4.036 -7.560 2.199 1.00 92.38 463 GLN A C 1
ATOM 3686 O O . GLN A 1 463 ? 5.153 -7.496 2.703 1.00 92.38 463 GLN A O 1
ATOM 3691 N N . TRP A 1 464 ? 3.360 -6.482 1.811 1.00 95.94 464 TRP A N 1
ATOM 3692 C CA . TRP A 1 464 ? 3.818 -5.112 2.031 1.00 95.94 464 TRP A CA 1
ATOM 3693 C C . TRP A 1 464 ? 2.660 -4.222 2.489 1.00 95.94 464 TRP A C 1
ATOM 3695 O O . TRP A 1 464 ? 1.485 -4.608 2.446 1.00 95.94 464 TRP A O 1
ATOM 3705 N N . GLY A 1 465 ? 3.001 -3.028 2.944 1.00 95.38 465 GLY A N 1
ATOM 3706 C CA . GLY A 1 465 ? 2.066 -2.031 3.416 1.00 95.38 465 GLY A CA 1
ATOM 3707 C C . GLY A 1 465 ? 2.580 -0.614 3.237 1.00 95.38 465 GLY A C 1
ATOM 3708 O O . GLY A 1 465 ? 3.672 -0.383 2.715 1.00 95.38 465 GLY A O 1
ATOM 3709 N N . VAL A 1 466 ? 1.778 0.332 3.702 1.00 93.44 466 VAL A N 1
ATOM 3710 C CA . VAL A 1 466 ? 2.097 1.752 3.702 1.00 93.44 466 VAL A CA 1
ATOM 3711 C C . VAL A 1 466 ? 1.846 2.361 5.067 1.00 93.44 466 VAL A C 1
ATOM 3713 O O . VAL A 1 466 ? 0.962 1.920 5.814 1.00 93.44 466 VAL A O 1
ATOM 3716 N N . ALA A 1 467 ? 2.601 3.412 5.353 1.00 88.94 467 ALA A N 1
ATOM 3717 C CA . ALA A 1 467 ? 2.256 4.358 6.381 1.00 88.94 467 ALA A CA 1
ATOM 3718 C C . ALA A 1 467 ? 2.264 5.786 5.848 1.00 88.94 467 ALA A C 1
ATOM 3720 O O . ALA A 1 467 ? 3.067 6.127 4.992 1.00 88.94 467 ALA A O 1
ATOM 3721 N N . THR A 1 468 ? 1.354 6.627 6.327 1.00 83.25 468 THR A N 1
ATOM 3722 C CA . THR A 1 468 ? 1.324 8.045 5.945 1.00 83.25 468 THR A CA 1
ATOM 3723 C C . THR A 1 468 ? 1.272 8.908 7.179 1.00 83.25 468 THR A C 1
ATOM 3725 O O . THR A 1 468 ? 0.453 8.672 8.069 1.00 83.25 468 THR A O 1
ATOM 3728 N N . ALA A 1 469 ? 2.092 9.952 7.203 1.00 77.31 469 ALA A N 1
ATOM 3729 C CA . ALA A 1 469 ? 1.996 10.953 8.237 1.00 77.31 469 ALA A CA 1
ATOM 3730 C C . ALA A 1 469 ? 0.892 11.962 7.938 1.00 77.31 469 ALA A C 1
ATOM 3732 O O . ALA A 1 469 ? 1.025 12.852 7.094 1.00 77.31 469 ALA A O 1
ATOM 3733 N N . MET A 1 470 ? -0.234 11.827 8.637 1.00 73.12 470 MET A N 1
ATOM 3734 C CA . MET A 1 470 ? -1.352 12.751 8.494 1.00 73.12 470 MET A CA 1
ATOM 3735 C C . MET A 1 470 ? -0.962 14.185 8.816 1.00 73.12 470 MET A C 1
ATOM 3737 O O . MET A 1 470 ? -1.422 15.114 8.151 1.00 73.12 470 MET A O 1
ATOM 3741 N N . HIS A 1 471 ? -0.127 14.370 9.835 1.00 65.25 471 HIS A N 1
ATOM 3742 C CA . HIS A 1 471 ? 0.272 15.694 10.286 1.00 65.25 471 HIS A CA 1
ATOM 3743 C C . HIS A 1 471 ? 1.115 16.421 9.236 1.00 65.25 471 HIS A C 1
ATOM 3745 O O . HIS A 1 471 ? 0.828 17.580 8.947 1.00 65.25 471 HIS A O 1
ATOM 3751 N N . TRP A 1 472 ? 2.029 15.726 8.556 1.00 65.88 472 TRP A N 1
ATOM 3752 C CA . TRP A 1 472 ? 2.838 16.312 7.485 1.00 65.88 472 TRP A CA 1
ATOM 3753 C C . TRP A 1 472 ? 2.085 16.516 6.168 1.00 65.88 472 TRP A C 1
ATOM 3755 O O . TRP A 1 472 ? 2.254 17.538 5.503 1.00 65.88 472 TRP A O 1
ATOM 3765 N N . TYR A 1 473 ? 1.268 15.541 5.762 1.00 68.69 473 TYR A N 1
ATOM 3766 C CA . TYR A 1 473 ? 0.817 15.456 4.366 1.00 68.69 473 TYR A CA 1
ATOM 3767 C C . TYR A 1 473 ? -0.687 15.620 4.182 1.00 68.69 473 TYR A C 1
ATOM 3769 O O . TYR A 1 473 ? -1.148 15.997 3.102 1.00 68.69 473 TYR A O 1
ATOM 3777 N N . SER A 1 474 ? -1.447 15.364 5.246 1.00 62.69 474 SER A N 1
ATOM 3778 C CA . SER A 1 474 ? -2.904 15.487 5.253 1.00 62.69 474 SER A CA 1
ATOM 3779 C C . SER A 1 474 ? -3.390 16.708 6.043 1.00 62.69 474 SER A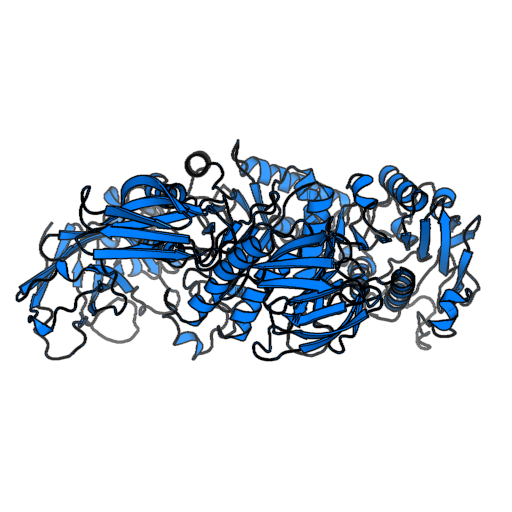 C 1
ATOM 3781 O O . SER A 1 474 ? -4.579 16.951 6.032 1.00 62.69 474 SER A O 1
ATOM 3783 N N . GLY A 1 475 ? -2.522 17.523 6.662 1.00 55.47 475 GLY A N 1
ATOM 3784 C CA . GLY A 1 475 ? -2.899 18.815 7.273 1.00 55.47 475 GLY A CA 1
ATOM 3785 C C . GLY A 1 475 ? -3.156 18.802 8.791 1.00 55.47 475 GLY A C 1
ATOM 3786 O O . GLY A 1 475 ? -3.743 19.746 9.318 1.00 55.47 475 GLY A O 1
ATOM 3787 N N . GLN A 1 476 ? -2.756 17.744 9.509 1.00 48.56 476 GLN A N 1
ATOM 3788 C CA . GLN A 1 476 ? -2.838 17.689 10.983 1.00 48.56 476 GLN A CA 1
ATOM 3789 C C . GLN A 1 476 ? -1.650 18.376 11.706 1.00 48.56 476 GLN A C 1
ATOM 3791 O O . GLN A 1 476 ? -1.605 18.363 12.927 1.00 48.56 476 GLN A O 1
ATOM 3796 N N . GLY A 1 477 ? -0.688 18.963 10.987 1.00 46.34 477 GLY A N 1
ATOM 3797 C CA . GLY A 1 477 ? 0.486 19.627 11.578 1.00 46.34 477 GLY A CA 1
ATOM 3798 C C . GLY A 1 477 ? 1.416 20.312 10.569 1.00 46.34 477 GLY A C 1
ATOM 3799 O O . GLY A 1 477 ? 2.593 20.497 10.851 1.00 46.34 477 GLY A O 1
ATOM 3800 N N . ALA A 1 478 ? 0.915 20.661 9.383 1.00 44.84 478 ALA A N 1
ATOM 3801 C CA . ALA A 1 478 ? 1.679 21.322 8.328 1.00 44.84 478 ALA A CA 1
ATOM 3802 C C . ALA A 1 478 ? 1.026 22.660 7.959 1.00 44.84 478 ALA A C 1
ATOM 3804 O O . ALA A 1 478 ? -0.095 22.932 8.373 1.00 44.84 478 ALA A O 1
ATOM 3805 N N . GLN A 1 479 ? 1.720 23.442 7.131 1.00 45.22 479 GLN A N 1
ATOM 3806 C CA . GLN A 1 479 ? 1.390 24.746 6.522 1.00 45.22 479 GLN A CA 1
ATOM 3807 C C . GLN A 1 479 ? -0.020 24.906 5.882 1.00 45.22 479 GLN A C 1
ATOM 3809 O O . GLN A 1 479 ? -0.255 25.879 5.167 1.00 45.22 479 GLN A O 1
ATOM 3814 N N . TYR A 1 480 ? -0.951 23.961 6.057 1.00 51.72 480 TYR A N 1
ATOM 3815 C CA . TYR A 1 480 ? -2.218 23.848 5.336 1.00 51.72 480 TYR A CA 1
ATOM 3816 C C . TYR A 1 480 ? -3.395 23.542 6.274 1.00 51.72 480 TYR A C 1
ATOM 3818 O O . TYR A 1 480 ? -3.278 22.719 7.182 1.00 51.72 480 TYR A O 1
ATOM 3826 N N . ALA A 1 481 ? -4.560 24.132 5.991 1.00 58.06 481 ALA A N 1
ATOM 3827 C CA . ALA A 1 481 ? -5.819 23.785 6.647 1.00 58.06 481 ALA A CA 1
ATOM 3828 C C . ALA A 1 481 ? -6.226 22.320 6.369 1.00 58.06 481 ALA A C 1
ATOM 3830 O O . ALA A 1 481 ? -5.914 21.761 5.314 1.00 58.06 481 ALA A O 1
ATOM 3831 N N . TYR A 1 482 ? -6.926 21.698 7.324 1.00 69.44 482 TYR A N 1
ATOM 3832 C CA . TYR A 1 482 ? -7.449 20.336 7.191 1.00 69.44 482 TYR A CA 1
ATOM 3833 C C . TYR A 1 482 ? -8.878 20.386 6.637 1.00 69.44 482 TYR A C 1
ATOM 3835 O O . TYR A 1 482 ? -9.835 20.553 7.392 1.00 69.44 482 TYR A O 1
ATOM 3843 N N . ASP A 1 483 ? -8.999 20.284 5.314 1.00 76.00 483 ASP A N 1
ATOM 3844 C CA . ASP A 1 483 ? -10.232 20.475 4.542 1.00 76.00 483 ASP A CA 1
ATOM 3845 C C . ASP A 1 483 ? -10.700 19.189 3.823 1.00 76.00 483 ASP A C 1
ATOM 3847 O O . ASP A 1 483 ? -10.116 18.108 3.961 1.00 76.00 483 ASP A O 1
ATOM 3851 N N . ASP A 1 484 ? -11.763 19.298 3.024 1.00 85.06 484 ASP A N 1
ATOM 3852 C CA . ASP A 1 484 ? -12.306 18.183 2.244 1.00 85.06 484 ASP A CA 1
ATOM 3853 C C . ASP A 1 484 ? -11.318 17.608 1.217 1.00 85.06 484 ASP A C 1
ATOM 3855 O O . ASP A 1 484 ? -11.329 16.399 0.970 1.00 85.06 484 ASP A O 1
ATOM 3859 N N . ALA A 1 485 ? -10.428 18.427 0.646 1.00 84.75 485 ALA A N 1
ATOM 3860 C CA . ALA A 1 485 ? -9.408 17.949 -0.287 1.00 84.75 485 ALA A CA 1
ATOM 3861 C C . ALA A 1 485 ? -8.390 17.056 0.437 1.00 84.75 485 ALA A C 1
ATOM 3863 O O . ALA A 1 485 ? -7.968 16.021 -0.088 1.00 84.75 485 ALA A O 1
ATOM 3864 N N . ARG A 1 486 ? -8.037 17.395 1.680 1.00 82.75 486 ARG A N 1
ATOM 3865 C CA . ARG A 1 486 ? -7.177 16.556 2.523 1.00 82.75 486 ARG A CA 1
ATOM 3866 C C . ARG A 1 486 ? -7.846 15.267 2.969 1.00 82.75 486 ARG A C 1
ATOM 3868 O O . ARG A 1 486 ? -7.203 14.218 2.925 1.00 82.75 486 ARG A O 1
ATOM 3875 N N . VAL A 1 487 ? -9.129 15.312 3.324 1.00 85.94 487 VAL A N 1
ATOM 3876 C CA . VAL A 1 487 ? -9.916 14.097 3.592 1.00 85.94 487 VAL A CA 1
ATOM 3877 C C . VAL A 1 487 ? -9.967 13.204 2.347 1.00 85.94 487 VAL A C 1
ATOM 3879 O O . VAL A 1 487 ? -9.756 11.993 2.439 1.00 85.94 487 VAL A O 1
ATOM 3882 N N . CYS A 1 488 ? -10.172 13.796 1.169 1.00 89.81 488 CYS A N 1
ATOM 3883 C CA . CYS A 1 488 ? -10.145 13.078 -0.099 1.00 89.81 488 CYS A CA 1
ATOM 3884 C C . CYS A 1 488 ? -8.771 12.456 -0.381 1.00 89.81 488 CYS A C 1
ATOM 3886 O O . CYS A 1 488 ? -8.698 11.302 -0.803 1.00 89.81 488 CYS A O 1
ATOM 3888 N N . TYR A 1 489 ? -7.677 13.182 -0.136 1.00 88.25 489 TYR A N 1
ATOM 3889 C CA . TYR A 1 489 ? -6.321 12.654 -0.290 1.00 88.25 489 TYR A CA 1
ATOM 3890 C C . TYR A 1 489 ? -6.068 11.454 0.630 1.00 88.25 489 TYR A C 1
ATOM 3892 O O . TYR A 1 489 ? -5.548 10.428 0.196 1.00 88.25 489 TYR A O 1
ATOM 3900 N N . ALA A 1 490 ? -6.505 11.559 1.880 1.00 88.12 490 ALA A N 1
ATOM 3901 C CA . ALA A 1 490 ? -6.466 10.485 2.856 1.00 88.12 490 ALA A CA 1
ATOM 3902 C C . ALA A 1 490 ? -7.174 9.209 2.366 1.00 88.12 490 ALA A C 1
ATOM 3904 O O . ALA A 1 490 ? -6.618 8.111 2.449 1.00 88.12 490 ALA A O 1
ATOM 3905 N N . TRP A 1 491 ? -8.386 9.344 1.823 1.00 91.62 491 TRP A N 1
ATOM 3906 C CA . TRP A 1 491 ? -9.111 8.214 1.240 1.00 91.62 491 TRP A CA 1
ATOM 3907 C C . TRP A 1 491 ? -8.403 7.680 -0.007 1.00 91.62 491 TRP A C 1
ATOM 3909 O O . TRP A 1 491 ? -8.256 6.466 -0.143 1.00 91.62 491 TRP A O 1
ATOM 3919 N N . LEU A 1 492 ? -7.904 8.560 -0.883 1.00 92.75 492 LEU A N 1
ATOM 3920 C CA . LEU A 1 492 ? -7.160 8.161 -2.079 1.00 92.75 492 LEU A CA 1
ATOM 3921 C C . LEU A 1 492 ? -5.954 7.299 -1.702 1.00 92.75 492 LEU A C 1
ATOM 3923 O O . LEU A 1 492 ? -5.760 6.243 -2.295 1.00 92.75 492 LEU A O 1
ATOM 3927 N N . VAL A 1 493 ? -5.199 7.704 -0.680 1.00 92.25 493 VAL A N 1
ATOM 3928 C CA . VAL A 1 493 ? -4.078 6.932 -0.140 1.00 92.25 493 VAL A CA 1
ATOM 3929 C C . VAL A 1 493 ? -4.506 5.520 0.263 1.00 92.25 493 VAL A C 1
ATOM 3931 O O . VAL A 1 493 ? -3.875 4.547 -0.156 1.00 92.25 493 VAL A O 1
ATOM 3934 N N . MET A 1 494 ? -5.586 5.392 1.037 1.00 93.25 494 MET A N 1
ATOM 3935 C CA . MET A 1 494 ? -6.082 4.096 1.509 1.00 93.25 494 MET A CA 1
ATOM 3936 C C . MET A 1 494 ? -6.514 3.180 0.354 1.00 93.25 494 MET A C 1
ATOM 3938 O O . MET A 1 494 ? -6.052 2.041 0.258 1.00 93.25 494 MET A O 1
ATOM 3942 N N . PHE A 1 495 ? -7.381 3.673 -0.534 1.00 95.75 495 PHE A N 1
ATOM 3943 C CA . PHE A 1 495 ? -7.933 2.871 -1.627 1.00 95.75 495 PHE A CA 1
ATOM 3944 C C . PHE A 1 495 ? -6.883 2.544 -2.690 1.00 95.75 495 PHE A C 1
ATOM 3946 O O . PHE A 1 495 ? -6.802 1.394 -3.122 1.00 95.75 495 PHE A O 1
ATOM 3953 N N . HIS A 1 496 ? -6.049 3.512 -3.079 1.00 95.81 496 HIS A N 1
ATOM 3954 C CA . HIS A 1 496 ? -5.006 3.295 -4.080 1.00 95.81 496 HIS A CA 1
ATOM 3955 C C . HIS A 1 496 ? -3.967 2.282 -3.586 1.00 95.81 496 HIS A C 1
ATOM 3957 O O . HIS A 1 496 ? -3.670 1.327 -4.301 1.00 95.81 496 HIS A O 1
ATOM 3963 N N . SER A 1 497 ? -3.504 2.404 -2.335 1.00 95.69 497 SER A N 1
ATOM 3964 C CA . SER A 1 497 ? -2.536 1.456 -1.763 1.00 95.69 497 SER A CA 1
ATOM 3965 C C . SER A 1 497 ? -3.121 0.043 -1.661 1.00 95.69 497 SER A C 1
ATOM 3967 O O . SER A 1 497 ? -2.453 -0.933 -2.007 1.00 95.69 497 SER A O 1
ATOM 3969 N N . TYR A 1 498 ? -4.385 -0.096 -1.239 1.00 97.44 498 TYR A N 1
ATOM 3970 C CA . TYR A 1 498 ? -5.064 -1.398 -1.187 1.00 97.44 498 TYR A CA 1
ATOM 3971 C C . TYR A 1 498 ? -5.205 -2.036 -2.576 1.00 97.44 498 TYR A C 1
ATOM 3973 O O . TYR A 1 498 ? -4.935 -3.232 -2.735 1.00 97.44 498 TYR A O 1
ATOM 3981 N N . LEU A 1 499 ? -5.570 -1.236 -3.585 1.00 97.75 499 LEU A N 1
ATOM 3982 C CA . LEU A 1 499 ? -5.668 -1.672 -4.980 1.00 97.75 499 LEU A CA 1
ATOM 3983 C C . LEU A 1 499 ? -4.291 -1.993 -5.591 1.00 97.75 499 LEU A C 1
ATOM 3985 O O . LEU A 1 499 ? -4.144 -2.911 -6.397 1.00 97.75 499 LEU A O 1
ATOM 3989 N N . ALA A 1 500 ? -3.235 -1.321 -5.141 1.00 96.62 500 ALA A N 1
ATOM 3990 C CA . ALA A 1 500 ? -1.865 -1.715 -5.440 1.00 96.62 500 ALA A CA 1
ATOM 3991 C C . ALA A 1 500 ? -1.465 -3.027 -4.728 1.00 96.62 500 ALA A C 1
ATOM 3993 O O . ALA A 1 500 ? -0.429 -3.599 -5.040 1.00 96.62 500 ALA A O 1
ATOM 3994 N N . GLY A 1 501 ? -2.269 -3.559 -3.805 1.00 96.25 501 GLY A N 1
ATOM 3995 C CA . GLY A 1 501 ? -2.000 -4.824 -3.116 1.00 96.25 501 GLY A CA 1
ATOM 3996 C C . GLY A 1 501 ? -1.375 -4.677 -1.728 1.00 96.25 501 GLY A C 1
ATOM 3997 O O . GLY A 1 501 ? -0.907 -5.674 -1.182 1.00 96.25 501 GLY A O 1
ATOM 3998 N N . ALA A 1 502 ? -1.367 -3.478 -1.138 1.00 96.81 502 ALA A N 1
ATOM 3999 C CA . ALA A 1 502 ? -0.976 -3.300 0.257 1.00 96.81 502 ALA A CA 1
ATOM 4000 C C . ALA A 1 502 ? -1.945 -4.046 1.194 1.00 96.81 502 ALA A C 1
ATOM 4002 O O . ALA A 1 502 ? -3.163 -4.082 0.968 1.00 96.81 502 ALA A O 1
ATOM 4003 N N . ARG A 1 503 ? -1.400 -4.634 2.264 1.00 95.50 503 ARG A N 1
ATOM 4004 C CA . ARG A 1 503 ? -2.157 -5.367 3.302 1.00 95.50 503 ARG A CA 1
ATOM 4005 C C . ARG A 1 503 ? -1.951 -4.843 4.713 1.00 95.50 503 ARG A C 1
ATOM 4007 O O . ARG A 1 503 ? -2.613 -5.298 5.640 1.00 95.50 503 ARG A O 1
ATOM 4014 N N . GLN A 1 504 ? -1.096 -3.840 4.864 1.00 95.06 504 GLN A N 1
ATOM 4015 C CA . GLN A 1 504 ? -1.025 -3.027 6.068 1.00 95.06 504 GLN A CA 1
ATOM 4016 C C . GLN A 1 504 ? -1.116 -1.555 5.663 1.00 95.06 504 GLN A C 1
ATOM 4018 O O . GLN A 1 504 ? -0.323 -1.103 4.846 1.00 95.06 504 GLN A O 1
ATOM 4023 N N . ILE A 1 505 ? -2.109 -0.824 6.164 1.00 94.50 505 ILE A N 1
ATOM 4024 C CA . ILE A 1 505 ? -2.344 0.591 5.839 1.00 94.50 505 ILE A CA 1
ATOM 4025 C C . ILE A 1 505 ? -2.538 1.327 7.158 1.00 94.50 505 ILE A C 1
ATOM 4027 O O . ILE A 1 505 ? -3.645 1.378 7.704 1.00 94.50 505 ILE A O 1
ATOM 4031 N N . LEU A 1 506 ? -1.431 1.831 7.692 1.00 90.31 506 LEU A N 1
ATOM 4032 C CA . LEU A 1 506 ? -1.354 2.442 9.015 1.00 90.31 506 LEU A CA 1
ATOM 4033 C C . LEU A 1 506 ? -1.127 3.939 8.875 1.00 90.31 506 LEU A C 1
ATOM 4035 O O . LEU A 1 506 ? -0.483 4.384 7.933 1.00 90.31 506 LEU A O 1
ATOM 4039 N N . TRP A 1 507 ? -1.637 4.745 9.789 1.00 85.38 507 TRP A N 1
ATOM 4040 C CA . TRP A 1 507 ? -1.349 6.179 9.769 1.00 85.38 507 TRP A CA 1
ATOM 4041 C C . TRP A 1 507 ? -0.404 6.579 10.894 1.00 85.38 507 TRP A C 1
ATOM 4043 O O . TRP A 1 507 ? -0.333 5.917 11.925 1.00 85.38 507 TRP A O 1
ATOM 4053 N N . GLU A 1 508 ? 0.356 7.648 10.666 1.00 79.31 508 GLU A N 1
ATOM 4054 C CA . GLU A 1 508 ? 0.868 8.506 11.729 1.00 79.31 508 GLU A CA 1
ATOM 4055 C C . GLU A 1 508 ? -0.147 9.611 11.966 1.00 79.31 508 GLU A C 1
ATOM 4057 O O . GLU A 1 508 ? -0.330 10.483 11.113 1.00 79.31 508 GLU A O 1
ATOM 4062 N N . GLY A 1 509 ? -0.830 9.564 13.092 1.00 73.50 509 GLY A N 1
ATOM 4063 C CA . GLY A 1 509 ? -1.887 10.487 13.458 1.00 73.50 509 GLY A CA 1
ATOM 4064 C C . GLY A 1 509 ? -3.261 9.964 13.095 1.00 73.50 509 GLY A C 1
ATOM 4065 O O . GLY A 1 509 ? -3.478 8.799 12.744 1.00 73.50 509 GLY A O 1
ATOM 4066 N N . GLY A 1 510 ? -4.225 10.867 13.193 1.00 69.69 510 GLY A N 1
ATOM 4067 C CA . GLY A 1 510 ? -5.616 10.608 12.839 1.00 69.69 510 GLY A CA 1
ATOM 4068 C C . GLY A 1 510 ? -6.508 10.194 13.986 1.00 69.69 510 GLY A C 1
ATOM 4069 O O . GLY A 1 510 ? -7.725 10.359 13.861 1.00 69.69 510 GLY A O 1
ATOM 4070 N N . MET A 1 511 ? -5.953 9.732 15.111 1.00 69.88 511 MET A N 1
ATOM 4071 C CA . MET A 1 511 ? -6.752 9.548 16.323 1.00 69.88 511 MET A CA 1
ATOM 4072 C C . MET A 1 511 ? -6.889 10.848 17.132 1.00 69.88 511 MET A C 1
ATOM 4074 O O . MET A 1 511 ? -7.987 11.131 17.602 1.00 69.88 511 MET A O 1
ATOM 4078 N N . PHE A 1 512 ? -5.835 11.672 17.217 1.00 61.59 512 PHE A N 1
ATOM 4079 C CA . PHE A 1 512 ? -5.818 12.921 17.997 1.00 61.59 512 PHE A CA 1
ATOM 4080 C C . PHE A 1 512 ? -5.119 14.079 17.271 1.00 61.59 512 PHE A C 1
ATOM 4082 O O . PHE A 1 512 ? -4.628 13.915 16.151 1.00 61.59 512 PHE A O 1
ATOM 4089 N N . ASP A 1 513 ? -5.126 15.250 17.914 1.00 54.12 513 ASP A N 1
ATOM 4090 C CA . ASP A 1 513 ? -4.358 16.426 17.517 1.00 54.12 513 ASP A CA 1
ATOM 4091 C C . ASP A 1 513 ? -2.853 16.210 17.763 1.00 54.12 513 ASP A C 1
ATOM 4093 O O . ASP A 1 513 ? -2.436 15.924 18.887 1.00 54.12 513 ASP A O 1
ATOM 4097 N N . ASN A 1 514 ? -2.050 16.364 16.705 1.00 51.75 514 ASN A N 1
ATOM 4098 C CA . ASN A 1 514 ? -0.587 16.268 16.739 1.00 51.75 514 ASN A CA 1
ATOM 4099 C C . ASN A 1 514 ? 0.094 17.653 16.613 1.00 51.75 514 ASN A C 1
ATOM 4101 O O . ASN A 1 514 ? 1.318 17.730 16.477 1.00 51.75 514 ASN A O 1
ATOM 4105 N N . LEU A 1 515 ? -0.667 18.757 16.660 1.00 46.50 515 LEU A N 1
ATOM 4106 C CA . LEU A 1 515 ? -0.195 20.096 16.282 1.00 46.50 515 LEU A CA 1
ATOM 4107 C C . LEU A 1 515 ? 1.015 20.662 17.045 1.00 46.50 515 LEU A C 1
ATOM 4109 O O . LEU A 1 515 ? 1.830 21.319 16.398 1.00 46.50 515 LEU A O 1
ATOM 4113 N N . PRO A 1 516 ? 1.231 20.467 18.359 1.00 46.22 516 PRO A N 1
ATOM 4114 C CA . PRO A 1 516 ? 2.190 21.334 19.037 1.00 46.22 516 PRO A CA 1
ATOM 4115 C C . PRO A 1 516 ? 3.663 20.925 18.865 1.00 46.22 516 PRO A C 1
ATOM 4117 O O . PRO A 1 516 ? 4.496 21.403 19.630 1.00 46.22 516 PRO A O 1
ATOM 4120 N N . VAL A 1 517 ? 4.035 20.004 17.965 1.00 41.25 517 VAL A N 1
ATOM 4121 C CA . VAL A 1 517 ? 5.435 19.523 17.868 1.00 41.25 517 VAL A CA 1
ATOM 4122 C C . VAL A 1 517 ? 6.218 20.064 16.666 1.00 41.25 517 VAL A C 1
ATOM 4124 O O . VAL A 1 517 ? 7.446 20.084 16.716 1.00 41.25 517 VAL A O 1
ATOM 4127 N N . TYR A 1 518 ? 5.557 20.610 15.643 1.00 44.38 518 TYR A N 1
ATOM 4128 C CA . TYR A 1 518 ? 6.241 21.179 14.476 1.00 44.38 518 TYR A CA 1
ATOM 4129 C C . TYR A 1 518 ? 5.791 22.623 14.215 1.00 44.38 518 TYR A C 1
ATOM 4131 O O . TYR A 1 518 ? 5.009 22.903 13.315 1.00 44.38 518 TYR A O 1
ATOM 4139 N N . ASN A 1 519 ? 6.333 23.561 15.001 1.00 43.53 519 ASN A N 1
ATOM 4140 C CA . ASN A 1 519 ? 6.097 25.016 14.937 1.00 43.53 519 ASN A CA 1
ATOM 4141 C C . ASN A 1 519 ? 6.654 25.714 13.673 1.00 43.53 519 ASN A C 1
ATOM 4143 O O . ASN A 1 519 ? 6.913 26.918 13.681 1.00 43.53 519 ASN A O 1
ATOM 4147 N N . PHE A 1 520 ? 6.846 25.012 12.556 1.00 37.34 520 PHE A N 1
ATOM 4148 C CA . PHE A 1 520 ? 7.315 25.664 11.336 1.00 37.34 520 PHE A CA 1
ATOM 4149 C C . PHE A 1 520 ? 6.137 26.294 10.582 1.00 37.34 520 PHE A C 1
ATOM 4151 O O . PHE A 1 520 ? 5.551 25.690 9.689 1.00 37.34 520 PHE A O 1
ATOM 4158 N N . ILE A 1 521 ? 5.876 27.564 10.912 1.00 41.69 521 ILE A N 1
ATOM 4159 C CA . ILE A 1 521 ? 5.056 28.513 10.142 1.00 41.69 521 ILE A CA 1
ATOM 4160 C C . ILE A 1 521 ? 3.553 28.187 10.198 1.00 41.69 521 ILE A C 1
ATOM 4162 O O . ILE A 1 521 ? 2.968 27.661 9.253 1.00 41.69 521 ILE A O 1
ATOM 4166 N N . LEU A 1 522 ? 2.912 28.560 11.306 1.00 42.44 522 LEU A N 1
ATOM 4167 C CA . LEU A 1 522 ? 1.454 28.635 11.407 1.00 42.44 522 LEU A CA 1
ATOM 4168 C C . LEU A 1 522 ? 1.015 30.097 11.252 1.00 42.44 522 LEU A C 1
ATOM 4170 O O . LEU A 1 522 ? 1.516 30.976 11.955 1.00 42.44 522 LEU A O 1
ATOM 4174 N N . SER A 1 523 ? 0.093 30.365 10.322 1.00 43.22 523 SER A N 1
ATOM 4175 C CA . SER A 1 523 ? -0.557 31.677 10.195 1.00 43.22 523 SER A CA 1
ATOM 4176 C C . SER A 1 523 ? -1.407 31.970 11.432 1.00 43.22 523 SER A C 1
ATOM 4178 O O . SER A 1 523 ? -1.904 31.042 12.061 1.00 43.22 523 SER A O 1
ATOM 4180 N N . GLU A 1 524 ? -1.635 33.244 11.757 1.00 40.34 524 GLU A N 1
ATOM 4181 C CA . GLU A 1 524 ? -2.466 33.693 12.894 1.00 40.34 524 GLU A CA 1
ATOM 4182 C C . GLU A 1 524 ? -3.879 33.057 12.916 1.00 40.34 524 GLU A C 1
ATOM 4184 O O . GLU A 1 524 ? -4.462 32.845 13.976 1.00 40.34 524 GLU A O 1
ATOM 4189 N N . GLU A 1 525 ? -4.410 32.672 11.750 1.00 40.38 525 GLU A N 1
ATOM 4190 C CA . GLU A 1 525 ? -5.669 31.923 11.609 1.00 40.38 525 GLU A CA 1
ATOM 4191 C C . GLU A 1 525 ? -5.547 30.452 12.038 1.00 40.38 525 GLU A C 1
ATOM 4193 O O . GLU A 1 525 ? -6.462 29.912 12.654 1.00 40.38 525 GLU A O 1
ATOM 4198 N N . SER A 1 526 ? -4.393 29.824 11.796 1.00 43.16 526 SER A N 1
ATOM 4199 C CA . SER A 1 526 ? -4.083 28.455 12.232 1.00 43.16 526 SER A CA 1
ATOM 4200 C C . SER A 1 526 ? -3.976 28.353 13.762 1.00 43.16 526 SER A C 1
ATOM 4202 O O . SER A 1 526 ? -4.262 27.304 14.334 1.00 43.16 526 SER A O 1
ATOM 4204 N N . TRP A 1 527 ? -3.628 29.460 14.437 1.00 38.06 527 TRP A N 1
ATOM 4205 C CA . TRP A 1 527 ? -3.569 29.557 15.902 1.00 38.06 527 TRP A CA 1
ATOM 4206 C C . TRP A 1 527 ? -4.942 29.569 16.584 1.00 38.06 527 TRP A C 1
ATOM 4208 O O . TRP A 1 527 ? -5.014 29.457 17.803 1.00 38.06 527 TRP A O 1
ATOM 4218 N N . ARG A 1 528 ? -6.053 29.733 15.862 1.00 39.53 528 ARG A N 1
ATOM 4219 C CA . ARG A 1 528 ? -7.391 29.757 16.488 1.00 39.53 528 ARG A CA 1
ATOM 4220 C C . ARG A 1 528 ? -8.028 28.371 16.615 1.00 39.53 528 ARG A C 1
ATOM 4222 O O . ARG A 1 528 ? -9.072 28.247 17.247 1.00 39.53 528 ARG A O 1
ATOM 4229 N N . ASP A 1 529 ? -7.373 27.345 16.074 1.00 41.97 529 ASP A N 1
ATOM 4230 C CA . ASP A 1 529 ? -7.954 26.026 15.795 1.00 41.97 529 ASP A CA 1
ATOM 4231 C C . ASP A 1 529 ? -7.453 24.902 16.738 1.00 41.97 529 ASP A C 1
ATOM 4233 O O . ASP A 1 529 ? -7.754 23.735 16.504 1.00 41.97 529 ASP A O 1
ATOM 4237 N N . PHE A 1 530 ? -6.727 25.230 17.827 1.00 41.28 530 PHE A N 1
ATOM 4238 C CA . PHE A 1 530 ? -6.084 24.301 18.801 1.00 41.28 530 PHE A CA 1
ATOM 4239 C C . PHE A 1 530 ? -7.007 23.287 19.501 1.00 41.28 530 PHE A C 1
ATOM 4241 O O . PHE A 1 530 ? -6.571 22.503 20.340 1.00 41.28 530 PHE A O 1
ATOM 4248 N N . GLY A 1 531 ? -8.299 23.311 19.200 1.00 46.00 531 GLY A N 1
ATOM 4249 C CA . GLY A 1 531 ? -9.285 22.405 19.757 1.00 46.00 531 GLY A CA 1
ATOM 4250 C C . GLY A 1 531 ? -9.646 21.264 18.818 1.00 46.00 531 GLY A C 1
ATOM 4251 O O . GLY A 1 531 ? -10.813 20.879 18.841 1.00 46.00 531 GLY A O 1
ATOM 4252 N N . ARG A 1 532 ? -8.746 20.723 17.976 1.00 50.88 532 ARG A N 1
ATOM 4253 C CA . ARG A 1 532 ? -9.075 19.553 17.132 1.00 50.88 532 ARG A CA 1
ATOM 4254 C C . ARG A 1 532 ? -9.187 18.284 17.978 1.00 50.88 532 ARG A C 1
ATOM 4256 O O . ARG A 1 532 ? -8.381 17.362 17.925 1.00 50.88 532 ARG A O 1
ATOM 4263 N N . ARG A 1 533 ? -10.250 18.265 18.773 1.00 53.00 533 ARG A N 1
ATOM 4264 C CA . ARG A 1 533 ? -10.740 17.173 19.593 1.00 53.00 533 ARG A CA 1
ATOM 4265 C C . ARG A 1 533 ? -10.972 15.937 18.732 1.00 53.00 533 ARG A C 1
ATOM 4267 O O . ARG A 1 533 ? -11.161 16.014 17.515 1.00 53.00 533 ARG A O 1
ATOM 4274 N N . TYR A 1 534 ? -11.033 14.791 19.401 1.00 59.44 534 TYR A N 1
ATOM 4275 C CA . TYR A 1 534 ? -11.420 13.526 18.787 1.00 59.44 534 TYR A CA 1
ATOM 4276 C C . TYR A 1 534 ? -12.690 13.665 17.922 1.00 59.44 534 TYR A C 1
ATOM 4278 O O . TYR A 1 534 ? -12.755 13.093 16.840 1.00 59.44 534 TYR A O 1
ATOM 4286 N N . ASP A 1 535 ? -13.661 14.484 18.324 1.00 63.47 535 ASP A N 1
ATOM 4287 C CA . ASP A 1 535 ? -14.935 14.696 17.627 1.00 63.47 535 ASP A CA 1
ATOM 4288 C C . ASP A 1 535 ? -14.898 15.725 16.475 1.00 63.47 535 ASP A C 1
ATOM 4290 O O . ASP A 1 535 ? -15.947 16.023 15.904 1.00 63.47 535 ASP A O 1
ATOM 4294 N N . HIS A 1 536 ? -13.729 16.257 16.087 1.00 71.12 536 HIS A N 1
ATOM 4295 C CA . HIS A 1 536 ? -13.650 17.225 14.988 1.00 71.12 536 HIS A CA 1
ATOM 4296 C C . HIS A 1 536 ? -14.224 16.629 13.682 1.00 71.12 536 HIS A C 1
ATOM 4298 O O . HIS A 1 536 ? -13.718 15.596 13.220 1.00 71.12 536 HIS A O 1
ATOM 4304 N N . PRO A 1 537 ? -15.208 17.275 13.018 1.00 75.56 537 PRO A N 1
ATOM 4305 C CA . PRO A 1 537 ? -15.944 16.677 11.899 1.00 75.56 537 PRO A CA 1
ATOM 4306 C C . PRO A 1 537 ? -15.062 16.177 10.752 1.00 75.56 537 PRO A C 1
ATOM 4308 O O . PRO A 1 537 ? -15.279 15.086 10.230 1.00 75.56 537 PRO A O 1
ATOM 4311 N N . MET A 1 538 ? -14.017 16.926 10.383 1.00 77.12 538 MET A N 1
ATOM 4312 C CA . MET A 1 538 ? -13.107 16.497 9.313 1.00 77.12 538 MET A CA 1
ATOM 4313 C C . MET A 1 538 ? -12.228 15.304 9.719 1.00 77.12 538 MET A C 1
ATOM 4315 O O . MET A 1 538 ? -11.920 14.458 8.881 1.00 77.12 538 MET A O 1
ATOM 4319 N N . LEU A 1 539 ? -11.842 15.196 10.998 1.00 75.56 539 LEU A N 1
ATOM 4320 C CA . LEU A 1 539 ? -11.063 14.052 11.485 1.00 75.56 539 LEU A CA 1
ATOM 4321 C C . LEU A 1 539 ? -11.936 12.800 11.561 1.00 75.56 539 LEU A C 1
ATOM 4323 O O . LEU A 1 539 ? -11.501 11.722 11.157 1.00 75.56 539 LEU A O 1
ATOM 4327 N N . VAL A 1 540 ? -13.189 12.959 11.996 1.00 79.81 540 VAL A N 1
ATOM 4328 C CA . VAL A 1 540 ? -14.210 11.907 11.926 1.00 79.81 540 VAL A CA 1
ATOM 4329 C C . VAL A 1 540 ? -14.377 11.436 10.479 1.00 79.81 540 VAL A C 1
ATOM 4331 O O . VAL A 1 540 ? -14.199 10.247 10.214 1.00 79.81 540 VAL A O 1
ATOM 4334 N N . LYS A 1 541 ? -14.595 12.358 9.532 1.00 84.50 541 LYS A N 1
ATOM 4335 C CA . LYS A 1 541 ? -14.745 12.052 8.098 1.00 84.50 541 LYS A CA 1
ATOM 4336 C C . LYS A 1 541 ? -13.514 11.346 7.517 1.00 84.50 541 LYS A C 1
ATOM 4338 O O . LYS A 1 541 ? -13.635 10.409 6.734 1.00 84.50 541 LYS A O 1
ATOM 4343 N N . ALA A 1 542 ? -12.308 11.727 7.927 1.00 84.38 542 ALA A N 1
ATOM 4344 C CA . ALA A 1 542 ? -11.096 11.028 7.510 1.00 84.38 542 ALA A CA 1
ATOM 4345 C C . ALA A 1 542 ? -11.038 9.592 8.048 1.00 84.38 542 ALA A C 1
ATOM 4347 O O . ALA A 1 542 ? -10.784 8.662 7.279 1.00 84.38 542 ALA A O 1
ATOM 4348 N N . ARG A 1 543 ? -11.352 9.393 9.335 1.00 84.31 543 ARG A N 1
ATOM 4349 C CA . ARG A 1 543 ? -11.386 8.065 9.966 1.00 84.31 543 ARG A CA 1
ATOM 4350 C C . ARG A 1 543 ? -12.485 7.154 9.418 1.00 84.31 543 ARG A C 1
ATOM 4352 O O . ARG A 1 543 ? -12.302 5.937 9.415 1.00 84.31 543 ARG A O 1
ATOM 4359 N N . GLU A 1 544 ? -13.579 7.705 8.888 1.00 88.19 544 GLU A N 1
ATOM 4360 C CA . GLU A 1 544 ? -14.559 6.921 8.119 1.00 88.19 544 GLU A CA 1
ATOM 4361 C C . GLU A 1 544 ? -13.916 6.195 6.931 1.00 88.19 544 GLU A C 1
ATOM 4363 O O . GLU A 1 544 ? -14.397 5.131 6.541 1.00 88.19 544 GLU A O 1
ATOM 4368 N N . GLY A 1 545 ? -12.813 6.724 6.388 1.00 90.88 545 GLY A N 1
ATOM 4369 C CA . GLY A 1 545 ? -12.033 6.085 5.331 1.00 90.88 545 GLY A CA 1
ATOM 4370 C C . GLY A 1 545 ? -11.572 4.678 5.705 1.00 90.88 545 GLY A C 1
ATOM 4371 O O . GLY A 1 545 ? -11.699 3.768 4.892 1.00 90.88 545 GLY A O 1
ATOM 4372 N N . PHE A 1 546 ? -11.142 4.457 6.953 1.00 92.31 546 PHE A N 1
ATOM 4373 C CA . PHE A 1 546 ? -10.723 3.132 7.426 1.00 92.31 546 PHE A CA 1
ATOM 4374 C C . PHE A 1 546 ? -11.882 2.139 7.479 1.00 92.31 546 PHE A C 1
ATOM 4376 O O . PHE A 1 546 ? -11.740 0.986 7.070 1.00 92.31 546 PHE A O 1
ATOM 4383 N N . ARG A 1 547 ? -13.049 2.593 7.953 1.00 91.38 547 ARG A N 1
ATOM 4384 C CA . ARG A 1 547 ? -14.268 1.777 7.969 1.00 91.38 547 ARG A CA 1
ATOM 4385 C C . ARG A 1 547 ? -14.680 1.406 6.545 1.00 91.38 547 ARG A C 1
ATOM 4387 O O . ARG A 1 547 ? -14.882 0.229 6.259 1.00 91.38 547 ARG A O 1
ATOM 4394 N N . LYS A 1 548 ? -14.725 2.393 5.644 1.00 93.62 548 LYS A N 1
ATOM 4395 C CA . LYS A 1 548 ? -15.025 2.183 4.221 1.00 93.62 548 LYS A CA 1
ATOM 4396 C C . LYS A 1 548 ? -14.024 1.232 3.571 1.00 93.62 548 LYS A C 1
ATOM 4398 O O . LYS A 1 548 ? -14.431 0.344 2.837 1.00 93.62 548 LYS A O 1
ATOM 4403 N N . LEU A 1 549 ? -12.734 1.359 3.864 1.00 96.06 549 LEU A N 1
ATOM 4404 C CA . LEU A 1 549 ? -11.723 0.450 3.337 1.00 96.06 549 LEU A CA 1
ATOM 4405 C C . LEU A 1 549 ? -11.957 -0.999 3.804 1.00 96.06 549 LEU A C 1
ATOM 4407 O O . LEU A 1 549 ? -11.841 -1.922 3.000 1.00 96.06 549 LEU A O 1
ATOM 4411 N N . LEU A 1 550 ? -12.325 -1.217 5.072 1.00 95.56 550 LEU A N 1
ATOM 4412 C CA . LEU A 1 550 ? -12.686 -2.552 5.566 1.00 95.56 550 LEU A CA 1
ATOM 4413 C C . LEU A 1 550 ? -13.955 -3.095 4.898 1.00 95.56 550 LEU A C 1
ATOM 4415 O O . LEU A 1 550 ? -14.003 -4.277 4.562 1.00 95.56 550 LEU A O 1
ATOM 4419 N N . ASP A 1 551 ? -14.965 -2.252 4.685 1.00 94.56 551 ASP A N 1
ATOM 4420 C CA . ASP A 1 551 ? -16.187 -2.640 3.975 1.00 94.56 551 ASP A CA 1
ATOM 4421 C C . ASP A 1 551 ? -15.887 -2.997 2.506 1.00 94.56 551 ASP A C 1
ATOM 4423 O O . ASP A 1 551 ? -16.351 -4.023 2.009 1.00 94.56 551 ASP A O 1
ATOM 4427 N N . PHE A 1 552 ? -15.020 -2.226 1.843 1.00 95.94 552 PHE A N 1
ATOM 4428 C CA . PHE A 1 552 ? -14.519 -2.522 0.499 1.00 95.94 552 PHE A CA 1
ATOM 4429 C C . PHE A 1 552 ? -13.742 -3.839 0.452 1.00 95.94 552 PHE A C 1
ATOM 4431 O O . PHE A 1 552 ? -13.963 -4.664 -0.430 1.00 95.94 552 PHE A O 1
ATOM 4438 N N . HIS A 1 553 ? -12.861 -4.075 1.424 1.00 96.56 553 HIS A N 1
ATOM 4439 C CA . HIS A 1 553 ? -12.093 -5.310 1.525 1.00 96.56 553 HIS A CA 1
ATOM 4440 C C . HIS A 1 553 ? -12.996 -6.544 1.679 1.00 96.56 553 HIS A C 1
ATOM 4442 O O . HIS A 1 553 ? -12.775 -7.551 1.005 1.00 96.56 553 HIS A O 1
ATOM 4448 N N . ARG A 1 554 ? -14.046 -6.450 2.505 1.00 95.56 554 ARG A N 1
ATOM 4449 C CA . ARG A 1 554 ? -15.045 -7.516 2.698 1.00 95.56 554 ARG A CA 1
ATOM 4450 C C . ARG A 1 554 ? -15.894 -7.762 1.454 1.00 95.56 554 ARG A C 1
ATOM 4452 O O . ARG A 1 554 ? -16.186 -8.919 1.154 1.00 95.56 554 ARG A O 1
ATOM 4459 N N . ALA A 1 555 ? -16.263 -6.703 0.735 1.00 94.81 555 ALA A N 1
ATOM 4460 C CA . ALA A 1 555 ? -16.998 -6.817 -0.520 1.00 94.81 555 ALA A CA 1
ATOM 4461 C C . ALA A 1 555 ? -16.130 -7.477 -1.602 1.00 94.81 555 ALA A C 1
ATOM 4463 O O . ALA A 1 555 ? -16.527 -8.462 -2.224 1.00 94.81 555 ALA A O 1
ATOM 4464 N N . GLN A 1 556 ? -14.916 -6.960 -1.804 1.00 94.88 556 GLN A N 1
ATOM 4465 C CA . GLN A 1 556 ? -14.120 -7.281 -2.985 1.00 94.88 556 GLN A CA 1
ATOM 4466 C C . GLN A 1 556 ? -13.184 -8.477 -2.813 1.00 94.88 556 GLN A C 1
ATOM 4468 O O . GLN A 1 556 ? -12.944 -9.186 -3.794 1.00 94.88 556 GLN A O 1
ATOM 4473 N N . GLN A 1 557 ? -12.656 -8.709 -1.605 1.00 94.75 557 GLN A N 1
ATOM 4474 C CA . GLN A 1 557 ? -11.790 -9.849 -1.263 1.00 94.75 557 GLN A CA 1
ATOM 4475 C C . GLN A 1 557 ? -10.700 -10.081 -2.328 1.00 94.75 557 GLN A C 1
ATOM 4477 O O . GLN A 1 557 ? -10.561 -11.162 -2.899 1.00 94.75 557 GLN A O 1
ATOM 4482 N N . LEU A 1 558 ? -9.992 -9.002 -2.686 1.00 93.94 558 LEU A N 1
ATOM 4483 C CA . LEU A 1 558 ? -9.019 -8.998 -3.779 1.00 93.94 558 LEU A CA 1
ATOM 4484 C C . LEU A 1 558 ? -7.744 -9.753 -3.392 1.00 93.94 558 LEU A C 1
ATOM 4486 O O . LEU A 1 558 ? -7.243 -9.600 -2.280 1.00 93.94 558 LEU A O 1
ATOM 4490 N N . SER A 1 559 ? -7.190 -10.497 -4.349 1.00 90.88 559 SER A N 1
ATOM 4491 C CA . SER A 1 559 ? -5.830 -11.044 -4.296 1.00 90.88 559 SER A CA 1
ATOM 4492 C C . SER A 1 559 ? -4.788 -9.954 -4.595 1.00 90.88 559 SER A C 1
ATOM 4494 O O . SER A 1 559 ? -5.094 -8.759 -4.591 1.00 90.88 559 SER A O 1
ATOM 4496 N N . SER A 1 560 ? -3.549 -10.343 -4.907 1.00 90.81 560 SER A N 1
ATOM 4497 C CA . SER A 1 560 ? -2.572 -9.434 -5.525 1.00 90.81 560 SER A CA 1
ATOM 4498 C C . SER A 1 560 ? -3.016 -8.990 -6.933 1.00 90.81 560 SER A C 1
ATOM 4500 O O . SER A 1 560 ? -3.597 -9.804 -7.663 1.00 90.81 560 SER A O 1
ATOM 4502 N N . PRO A 1 561 ? -2.747 -7.733 -7.340 1.00 95.31 561 PRO A N 1
ATOM 4503 C CA . PRO A 1 561 ? -3.055 -7.256 -8.685 1.00 95.31 561 PRO A CA 1
ATOM 4504 C C . PRO A 1 561 ? -2.138 -7.891 -9.739 1.00 95.31 561 PRO A C 1
ATOM 4506 O O . PRO A 1 561 ? -1.007 -8.291 -9.462 1.00 95.31 561 PRO A O 1
ATOM 4509 N N . THR A 1 562 ? -2.625 -7.958 -10.976 1.00 95.12 562 THR A N 1
ATOM 4510 C CA . THR A 1 562 ? -1.838 -8.359 -12.147 1.00 95.12 562 THR A CA 1
ATOM 4511 C C . THR A 1 562 ? -1.025 -7.166 -12.652 1.00 95.12 562 THR A C 1
ATOM 4513 O O . THR A 1 562 ? -1.592 -6.114 -12.945 1.00 95.12 562 THR A O 1
ATOM 4516 N N . VAL A 1 563 ? 0.292 -7.342 -12.778 1.00 96.31 563 VAL A N 1
ATOM 4517 C CA . VAL A 1 563 ? 1.229 -6.326 -13.281 1.00 96.31 563 VAL A CA 1
ATOM 4518 C C . VAL A 1 563 ? 2.047 -6.931 -14.413 1.00 96.31 563 VAL A C 1
ATOM 4520 O O . VAL A 1 563 ? 2.672 -7.973 -14.236 1.00 96.31 563 VAL A O 1
ATOM 4523 N N . GLU A 1 564 ? 2.028 -6.294 -15.583 1.00 94.69 564 GLU A N 1
ATOM 4524 C CA . GLU A 1 564 ? 2.610 -6.861 -16.807 1.00 94.69 564 GLU A CA 1
ATOM 4525 C C . GLU A 1 564 ? 3.975 -6.265 -17.170 1.00 94.69 564 GLU A C 1
ATOM 4527 O O . GLU A 1 564 ? 4.720 -6.868 -17.944 1.00 94.69 564 GLU A O 1
ATOM 4532 N N . PHE A 1 565 ? 4.325 -5.113 -16.596 1.00 97.50 565 PHE A N 1
ATOM 4533 C CA . PHE A 1 565 ? 5.565 -4.392 -16.874 1.00 97.50 565 PHE A CA 1
ATOM 4534 C C . PHE A 1 565 ? 6.411 -4.257 -15.611 1.00 97.50 565 PHE A C 1
ATOM 4536 O O . PHE A 1 565 ? 5.888 -3.977 -14.529 1.00 97.50 565 PHE A O 1
ATOM 4543 N N . GLY A 1 566 ? 7.721 -4.443 -15.753 1.00 96.81 566 GLY A N 1
ATOM 4544 C CA . GLY A 1 566 ? 8.665 -4.299 -14.653 1.00 96.81 566 GLY A CA 1
ATOM 4545 C C . GLY A 1 566 ? 9.911 -3.517 -15.053 1.00 96.81 566 GLY A C 1
ATOM 4546 O O . GLY A 1 566 ? 10.376 -3.572 -16.191 1.00 96.81 566 GLY A O 1
ATOM 4547 N N . VAL A 1 567 ? 10.481 -2.807 -14.091 1.00 96.56 567 VAL A N 1
ATOM 4548 C CA . VAL A 1 567 ? 11.814 -2.216 -14.168 1.00 96.56 567 VAL A CA 1
ATOM 4549 C C . VAL A 1 567 ? 12.704 -2.941 -13.174 1.00 96.56 567 VAL A C 1
ATOM 4551 O O . VAL A 1 567 ? 12.354 -3.082 -12.006 1.00 96.56 567 VAL A O 1
ATOM 4554 N N . ILE A 1 568 ? 13.858 -3.410 -13.621 1.00 95.81 568 ILE A N 1
ATOM 4555 C CA . ILE A 1 568 ? 14.839 -4.048 -12.755 1.00 95.81 568 ILE A CA 1
ATOM 4556 C C . ILE A 1 568 ? 15.623 -2.948 -12.036 1.00 95.81 568 ILE A C 1
ATOM 4558 O O . ILE A 1 568 ? 16.267 -2.127 -12.688 1.00 95.81 568 ILE A O 1
ATOM 4562 N N . ARG A 1 569 ? 15.604 -2.962 -10.701 1.00 93.06 569 ARG A N 1
ATOM 4563 C CA . ARG A 1 569 ? 16.578 -2.230 -9.883 1.00 93.06 569 ARG A CA 1
ATOM 4564 C C . ARG A 1 569 ? 17.891 -3.001 -9.945 1.00 93.06 569 ARG A C 1
ATOM 4566 O O . ARG A 1 569 ? 17.957 -4.120 -9.427 1.00 93.06 569 ARG A O 1
ATOM 4573 N N . GLY A 1 570 ? 18.877 -2.435 -10.640 1.00 92.50 570 GLY A N 1
ATOM 4574 C CA . GLY A 1 570 ? 20.143 -3.094 -10.948 1.00 92.50 570 GLY A CA 1
ATOM 4575 C C . GLY A 1 570 ? 20.948 -3.500 -9.713 1.00 92.50 570 GLY A C 1
ATOM 4576 O O . GLY A 1 570 ? 20.673 -3.088 -8.581 1.00 92.50 570 GLY A O 1
ATOM 4577 N N . ILE A 1 571 ? 21.963 -4.336 -9.930 1.00 91.12 571 ILE A N 1
ATOM 4578 C CA . ILE A 1 571 ? 22.920 -4.677 -8.873 1.00 91.12 571 ILE A CA 1
ATOM 4579 C C . ILE A 1 571 ? 23.713 -3.420 -8.526 1.00 91.12 571 ILE A C 1
ATOM 4581 O O . ILE A 1 571 ? 24.190 -2.714 -9.414 1.00 91.12 571 ILE A O 1
ATOM 4585 N N . ASN A 1 572 ? 23.862 -3.179 -7.225 1.00 85.62 572 ASN A N 1
ATOM 4586 C CA . ASN A 1 572 ? 24.447 -1.968 -6.664 1.00 85.62 572 ASN A CA 1
ATOM 4587 C C . ASN A 1 572 ? 23.689 -0.680 -7.031 1.00 85.62 572 ASN A C 1
ATOM 4589 O O . ASN A 1 572 ? 24.295 0.377 -7.016 1.00 85.62 572 ASN A O 1
ATOM 4593 N N . ASP A 1 573 ? 22.403 -0.726 -7.382 1.00 85.19 573 ASP A N 1
ATOM 4594 C CA . ASP A 1 573 ? 21.633 0.486 -7.691 1.00 85.19 573 ASP A CA 1
ATOM 4595 C C . ASP A 1 573 ? 20.889 1.052 -6.471 1.00 85.19 573 ASP A C 1
ATOM 4597 O O . ASP A 1 573 ? 20.489 0.309 -5.571 1.00 85.19 573 ASP A O 1
ATOM 4601 N N . MET A 1 574 ? 20.663 2.370 -6.452 1.00 77.88 574 MET A N 1
ATOM 4602 C CA . MET A 1 574 ? 20.003 3.072 -5.341 1.00 77.88 574 MET A CA 1
ATOM 4603 C C . MET A 1 574 ? 19.031 4.157 -5.854 1.00 77.88 574 MET A C 1
ATOM 4605 O O . MET A 1 574 ? 19.343 5.350 -5.809 1.00 77.88 574 MET A O 1
ATOM 4609 N N . PRO A 1 575 ? 17.815 3.785 -6.301 1.00 71.19 575 PRO A N 1
ATOM 4610 C CA . PRO A 1 575 ? 16.889 4.681 -7.018 1.00 71.19 575 PRO A CA 1
ATOM 4611 C C . PRO A 1 575 ? 16.333 5.873 -6.211 1.00 71.19 575 PRO A C 1
ATOM 4613 O O . PRO A 1 575 ? 15.675 6.750 -6.771 1.00 71.19 575 PRO A O 1
ATOM 4616 N N . ILE A 1 576 ? 16.596 5.930 -4.904 1.00 59.66 576 ILE A N 1
ATOM 4617 C CA . ILE A 1 576 ? 15.993 6.876 -3.948 1.00 59.66 576 ILE A CA 1
ATOM 4618 C C . ILE A 1 576 ? 16.933 7.996 -3.469 1.00 59.66 576 ILE A C 1
ATOM 4620 O O . ILE A 1 576 ? 16.475 8.930 -2.819 1.00 59.66 576 ILE A O 1
ATOM 4624 N N . SER A 1 577 ? 18.238 7.931 -3.756 1.00 53.78 577 SER A N 1
ATOM 4625 C CA . SER A 1 577 ? 19.231 8.832 -3.135 1.00 53.78 577 SER A CA 1
ATOM 4626 C C . SER A 1 577 ? 19.957 9.761 -4.102 1.00 53.78 577 SER A C 1
ATOM 4628 O O . SER A 1 577 ? 20.890 10.451 -3.692 1.00 53.78 577 SER A O 1
ATOM 4630 N N . TYR A 1 578 ? 19.546 9.821 -5.366 1.00 52.09 578 TYR A N 1
ATOM 4631 C CA . TYR A 1 578 ? 20.174 10.730 -6.313 1.00 52.09 578 TYR A CA 1
ATOM 4632 C C . TYR A 1 578 ? 19.703 12.176 -6.085 1.00 52.09 578 TYR A C 1
ATOM 4634 O O . TYR A 1 578 ? 18.580 12.543 -6.413 1.00 52.09 578 TYR A O 1
ATOM 4642 N N . SER A 1 579 ? 20.581 13.000 -5.515 1.00 47.22 579 SER A N 1
ATOM 4643 C CA . SER A 1 579 ? 20.509 14.468 -5.541 1.00 47.22 579 SER A CA 1
ATOM 4644 C C . SER A 1 579 ? 21.719 15.044 -6.278 1.00 47.22 579 SER A C 1
ATOM 4646 O O . SER A 1 579 ? 22.755 14.379 -6.387 1.00 47.22 579 SER A O 1
ATOM 4648 N N . ASP A 1 580 ? 21.653 16.312 -6.685 1.00 43.28 580 ASP A N 1
ATOM 4649 C CA . ASP A 1 580 ? 22.791 17.027 -7.286 1.00 43.28 580 ASP A CA 1
ATOM 4650 C C . ASP A 1 580 ? 24.038 17.022 -6.382 1.00 43.28 580 ASP A C 1
ATOM 4652 O O . ASP A 1 580 ? 25.161 17.113 -6.864 1.00 43.28 580 ASP A O 1
ATOM 4656 N N . SER A 1 581 ? 23.881 16.827 -5.066 1.00 43.19 581 SER A N 1
ATOM 4657 C CA . SER A 1 581 ? 25.001 16.676 -4.122 1.00 43.19 581 SER A CA 1
ATOM 4658 C C . SER A 1 581 ? 25.646 15.278 -4.124 1.00 43.19 581 SER A C 1
ATOM 4660 O O . SER A 1 581 ? 26.819 15.137 -3.776 1.00 43.19 581 SER A O 1
ATOM 4662 N N . THR A 1 582 ? 24.908 14.249 -4.558 1.00 45.97 582 THR A N 1
ATOM 4663 C CA . THR A 1 582 ? 25.421 12.888 -4.818 1.00 45.97 582 THR A CA 1
ATOM 4664 C C . THR A 1 582 ? 25.970 12.728 -6.238 1.00 45.97 582 THR A C 1
ATOM 4666 O O . THR A 1 582 ? 26.532 11.692 -6.564 1.00 45.97 582 THR A O 1
ATOM 4669 N N . SER A 1 583 ? 25.891 13.767 -7.076 1.00 43.25 583 SER A N 1
ATOM 4670 C CA . SER A 1 583 ? 26.505 13.809 -8.415 1.00 43.25 583 SER A CA 1
ATOM 4671 C C . SER A 1 583 ? 28.029 13.626 -8.419 1.00 43.25 583 SER A C 1
ATOM 4673 O O . SER A 1 583 ? 28.610 13.353 -9.468 1.00 43.25 583 SER A O 1
ATOM 4675 N N . ARG A 1 584 ? 28.680 13.702 -7.245 1.00 42.41 584 ARG A N 1
ATOM 4676 C CA . ARG A 1 584 ? 30.109 13.395 -7.056 1.00 42.41 584 ARG A CA 1
ATOM 4677 C C . ARG A 1 584 ? 30.492 11.971 -7.480 1.00 42.41 584 ARG A C 1
ATOM 4679 O O . ARG A 1 584 ? 31.681 11.693 -7.587 1.00 42.41 584 ARG A O 1
ATOM 4686 N N . TYR A 1 585 ? 29.514 11.102 -7.748 1.00 49.44 585 TYR A N 1
ATOM 4687 C CA . TYR A 1 585 ? 29.739 9.755 -8.263 1.00 49.44 585 TYR A CA 1
ATOM 4688 C C . TYR A 1 585 ? 29.864 9.640 -9.794 1.00 49.44 585 TYR A C 1
ATOM 4690 O O . TYR A 1 585 ? 30.252 8.580 -10.244 1.00 49.44 585 TYR A O 1
ATOM 4698 N N . GLY A 1 586 ? 29.695 10.694 -10.606 1.00 52.59 586 GLY A N 1
ATOM 4699 C CA . GLY A 1 586 ? 30.319 10.721 -11.949 1.00 52.59 586 GLY A CA 1
ATOM 4700 C C . GLY A 1 586 ? 29.440 10.537 -13.197 1.00 52.59 586 GLY A C 1
ATOM 4701 O O . GLY A 1 586 ? 29.960 10.713 -14.294 1.00 52.59 586 GLY A O 1
ATOM 4702 N N . ASP A 1 587 ? 28.123 10.308 -13.102 1.00 57.09 587 ASP A N 1
ATOM 4703 C CA . ASP A 1 587 ? 27.211 10.531 -14.246 1.00 57.09 587 ASP A CA 1
ATOM 4704 C C . ASP A 1 587 ? 25.754 10.797 -13.810 1.00 57.09 587 ASP A C 1
ATOM 4706 O O . ASP A 1 587 ? 25.021 9.891 -13.423 1.00 57.09 587 ASP A O 1
ATOM 4710 N N . MET A 1 588 ? 25.267 12.036 -13.942 1.00 60.84 588 MET A N 1
ATOM 4711 C CA . MET A 1 588 ? 23.865 12.387 -13.637 1.00 60.84 588 MET A CA 1
ATOM 4712 C C . MET A 1 588 ? 22.834 11.637 -14.506 1.00 60.84 588 MET A C 1
ATOM 4714 O O . MET A 1 588 ? 21.637 11.649 -14.204 1.00 60.84 588 MET A O 1
ATOM 4718 N N . SER A 1 589 ? 23.264 10.978 -15.588 1.00 65.81 589 SER A N 1
ATOM 4719 C CA . SER A 1 589 ? 22.391 10.197 -16.463 1.00 65.81 589 SER A CA 1
ATOM 4720 C C . SER A 1 589 ? 21.786 8.952 -15.807 1.00 65.81 589 SER A C 1
ATOM 4722 O O . SER A 1 589 ? 20.708 8.540 -16.231 1.00 65.81 589 SER A O 1
ATOM 4724 N N . MET A 1 590 ? 22.391 8.372 -14.762 1.00 72.00 590 MET A N 1
ATOM 4725 C CA . MET A 1 590 ? 21.803 7.191 -14.101 1.00 72.00 590 MET A CA 1
ATOM 4726 C C . MET A 1 590 ? 20.569 7.571 -13.290 1.00 72.00 590 MET A C 1
ATOM 4728 O O . MET A 1 590 ? 19.523 6.942 -13.425 1.00 72.00 590 MET A O 1
ATOM 4732 N N . ALA A 1 591 ? 20.668 8.644 -12.500 1.00 69.38 591 ALA A N 1
ATOM 4733 C CA . ALA A 1 591 ? 19.546 9.197 -11.750 1.00 69.38 591 ALA A CA 1
ATOM 4734 C C . ALA A 1 591 ? 18.390 9.534 -12.695 1.00 69.38 591 ALA A C 1
ATOM 4736 O O . ALA A 1 591 ? 17.277 9.037 -12.550 1.00 69.38 591 ALA A O 1
ATOM 4737 N N . ARG A 1 592 ? 18.703 10.285 -13.755 1.00 76.81 592 ARG A N 1
ATOM 4738 C CA . ARG A 1 592 ? 17.739 10.676 -14.785 1.00 76.81 592 ARG A CA 1
ATOM 4739 C C . ARG A 1 592 ? 17.206 9.500 -15.607 1.00 76.81 592 ARG A C 1
ATOM 4741 O O . ARG A 1 592 ? 16.117 9.609 -16.156 1.00 76.81 592 ARG A O 1
ATOM 4748 N N . SER A 1 593 ? 17.904 8.361 -15.667 1.00 83.38 593 SER A N 1
ATOM 4749 C CA . SER A 1 593 ? 17.410 7.146 -16.338 1.00 83.38 593 SER A CA 1
ATOM 4750 C C . SER A 1 593 ? 16.112 6.651 -15.690 1.00 83.38 593 SER A C 1
ATOM 4752 O O . SER A 1 593 ? 15.210 6.173 -16.372 1.00 83.38 593 SER A O 1
ATOM 4754 N N . TRP A 1 594 ? 15.938 6.872 -14.384 1.00 85.44 594 TRP A N 1
ATOM 4755 C CA . TRP A 1 594 ? 14.682 6.570 -13.696 1.00 85.44 594 TRP A CA 1
ATOM 4756 C C . TRP A 1 594 ? 13.499 7.425 -14.172 1.00 85.44 594 TRP A C 1
ATOM 4758 O O . TRP A 1 594 ? 12.353 6.997 -14.046 1.00 85.44 594 TRP A O 1
ATOM 4768 N N . ALA A 1 595 ? 13.734 8.579 -14.809 1.00 83.69 595 ALA A N 1
ATOM 4769 C CA . ALA A 1 595 ? 12.671 9.378 -15.417 1.00 83.69 595 ALA A CA 1
ATOM 4770 C C . ALA A 1 595 ? 11.976 8.674 -16.594 1.00 83.69 595 ALA A C 1
ATOM 4772 O O . ALA A 1 595 ? 10.857 9.060 -16.931 1.00 83.69 595 ALA A O 1
ATOM 4773 N N . LEU A 1 596 ? 12.557 7.608 -17.166 1.00 90.25 596 LEU A N 1
ATOM 4774 C CA . LEU A 1 596 ? 11.866 6.766 -18.151 1.00 90.25 596 LEU A CA 1
ATOM 4775 C C . LEU A 1 596 ? 10.624 6.068 -17.569 1.00 90.25 596 LEU A C 1
ATOM 4777 O O . LEU A 1 596 ? 9.743 5.664 -18.329 1.00 90.25 596 LEU A O 1
ATOM 4781 N N . LEU A 1 597 ? 10.470 6.011 -16.239 1.00 91.31 597 LEU A N 1
ATOM 4782 C CA . LEU A 1 597 ? 9.207 5.614 -15.611 1.00 91.31 597 LEU A CA 1
ATOM 4783 C C . LEU A 1 597 ? 8.019 6.471 -16.074 1.00 91.31 597 LEU A C 1
ATOM 4785 O O . LEU A 1 597 ? 6.895 5.979 -16.022 1.00 91.31 597 LEU A O 1
ATOM 4789 N N . LYS A 1 598 ? 8.239 7.688 -16.603 1.00 89.56 598 LYS A N 1
ATOM 4790 C CA . LYS A 1 598 ? 7.201 8.538 -17.219 1.00 89.56 598 LYS A CA 1
ATOM 4791 C C . LYS A 1 598 ? 6.448 7.865 -18.378 1.00 89.56 598 LYS A C 1
ATOM 4793 O O . LYS A 1 598 ? 5.325 8.272 -18.678 1.00 89.56 598 LYS A O 1
ATOM 4798 N N . VAL A 1 599 ? 6.999 6.810 -18.991 1.00 92.56 599 VAL A N 1
ATOM 4799 C CA . VAL A 1 599 ? 6.261 5.972 -19.955 1.00 92.56 599 VAL A CA 1
ATOM 4800 C C . VAL A 1 599 ? 5.036 5.337 -19.292 1.00 92.56 599 VAL A C 1
ATOM 4802 O O . VAL A 1 599 ? 3.941 5.403 -19.847 1.00 92.56 599 VAL A O 1
ATOM 4805 N N . PHE A 1 600 ? 5.211 4.776 -18.095 1.00 93.50 600 PHE A N 1
ATOM 4806 C CA . PHE A 1 600 ? 4.161 4.097 -17.329 1.00 93.50 600 PHE A CA 1
ATOM 4807 C C . PHE A 1 600 ? 3.430 5.034 -16.363 1.00 93.50 600 PHE A C 1
ATOM 4809 O O . PHE A 1 600 ? 2.258 4.821 -16.069 1.00 93.50 600 PHE A O 1
ATOM 4816 N N . LEU A 1 601 ? 4.121 6.069 -15.881 1.00 91.44 601 LEU A N 1
ATOM 4817 C CA . LEU A 1 601 ? 3.697 6.981 -14.825 1.00 91.44 601 LEU A CA 1
ATOM 4818 C C . LEU A 1 601 ? 3.901 8.442 -15.281 1.00 91.44 601 LEU A C 1
ATOM 4820 O O . LEU A 1 601 ? 4.864 9.078 -14.853 1.00 91.44 601 LEU A O 1
ATOM 4824 N N . PRO A 1 602 ? 3.030 9.017 -16.133 1.00 87.50 602 PRO A N 1
ATOM 4825 C CA . PRO A 1 602 ? 3.231 10.343 -16.737 1.00 87.50 602 PRO A CA 1
ATOM 4826 C C . PRO A 1 602 ? 3.517 11.507 -15.769 1.00 87.50 602 PRO A C 1
ATOM 4828 O O . PRO A 1 602 ? 4.064 12.529 -16.183 1.00 87.50 602 PRO A O 1
ATOM 4831 N N . HIS A 1 603 ? 3.150 11.390 -14.489 1.00 81.06 603 HIS A N 1
ATOM 4832 C CA . HIS A 1 603 ? 3.422 12.401 -13.454 1.00 81.06 603 HIS A CA 1
ATOM 4833 C C . HIS A 1 603 ? 4.551 12.038 -12.497 1.00 81.06 603 HIS A C 1
ATOM 4835 O O . HIS A 1 603 ? 4.728 12.708 -11.480 1.00 81.06 603 HIS A O 1
ATOM 4841 N N . PHE A 1 604 ? 5.326 11.006 -12.823 1.00 81.00 604 PHE A N 1
ATOM 4842 C CA . PHE A 1 604 ? 6.515 10.640 -12.079 1.00 81.00 604 PHE A CA 1
ATOM 4843 C C . PHE A 1 604 ? 7.485 11.824 -11.967 1.00 81.00 604 PHE A C 1
ATOM 4845 O O . PHE A 1 604 ? 7.874 12.437 -12.968 1.00 81.00 604 PHE A O 1
ATOM 4852 N N . CYS A 1 605 ? 7.896 12.119 -10.735 1.00 66.75 605 CYS A N 1
ATOM 4853 C CA . CYS A 1 605 ? 8.945 13.078 -10.428 1.00 66.75 605 CYS A CA 1
ATOM 4854 C C . CYS A 1 605 ? 9.874 12.520 -9.344 1.00 66.75 605 CYS A C 1
ATOM 4856 O O . CYS A 1 605 ? 9.432 12.011 -8.313 1.00 66.75 605 CYS A O 1
ATOM 4858 N N . GLN A 1 606 ? 11.177 12.644 -9.580 1.00 58.78 606 GLN A N 1
ATOM 4859 C CA . GLN A 1 606 ? 12.217 12.354 -8.599 1.00 58.78 606 GLN A CA 1
ATOM 4860 C C . GLN A 1 606 ? 12.546 13.682 -7.899 1.00 58.78 606 GLN A C 1
ATOM 4862 O O . GLN A 1 606 ? 12.884 14.653 -8.568 1.00 58.78 606 GLN A O 1
ATOM 4867 N N . GLY A 1 607 ? 12.366 13.779 -6.577 1.00 51.16 607 GLY A N 1
ATOM 4868 C CA . GLY A 1 607 ? 12.704 15.001 -5.823 1.00 51.16 607 GLY A CA 1
ATOM 4869 C C . GLY A 1 607 ? 11.575 16.023 -5.599 1.00 51.16 607 GLY A C 1
ATOM 4870 O O . GLY A 1 607 ? 11.840 17.164 -5.235 1.00 51.16 607 GLY A O 1
ATOM 4871 N N . GLY A 1 608 ? 10.303 15.642 -5.764 1.00 42.69 608 GLY A N 1
ATOM 4872 C CA . GLY A 1 608 ? 9.181 16.347 -5.117 1.00 42.69 608 GLY A CA 1
ATOM 4873 C C . GLY A 1 608 ? 8.705 17.672 -5.734 1.00 42.69 608 GLY A C 1
ATOM 4874 O O . GLY A 1 608 ? 7.726 18.232 -5.236 1.00 42.69 608 GLY A O 1
ATOM 4875 N N . ARG A 1 609 ? 9.299 18.162 -6.830 1.00 39.47 609 ARG A N 1
ATOM 4876 C CA . ARG A 1 609 ? 8.747 19.278 -7.624 1.00 39.47 609 ARG A CA 1
ATOM 4877 C C . ARG A 1 609 ? 8.506 18.847 -9.068 1.00 39.47 609 ARG A C 1
ATOM 4879 O O . ARG A 1 609 ? 9.369 18.253 -9.703 1.00 39.47 609 ARG A O 1
ATOM 4886 N N . LEU A 1 610 ? 7.306 19.124 -9.580 1.00 40.59 610 LEU A N 1
ATOM 4887 C CA . LEU A 1 610 ? 6.994 18.955 -11.000 1.00 40.59 610 LEU A CA 1
ATOM 4888 C C . LEU A 1 610 ? 7.681 20.065 -11.804 1.00 40.59 610 LEU A C 1
ATOM 4890 O O . LEU A 1 610 ? 7.629 21.225 -11.407 1.00 40.59 610 LEU A O 1
ATOM 4894 N N . GLU A 1 611 ? 8.184 19.737 -12.995 1.00 38.75 611 GLU A N 1
ATOM 4895 C CA . GLU A 1 611 ? 8.706 20.700 -13.987 1.00 38.75 611 GLU A CA 1
ATOM 4896 C C . GLU A 1 611 ? 7.642 21.713 -14.478 1.00 38.75 611 GLU A C 1
ATOM 4898 O O . GLU A 1 611 ? 7.950 22.654 -15.197 1.00 38.75 611 GLU A O 1
ATOM 4903 N N . SER A 1 612 ? 6.368 21.549 -14.097 1.00 37.47 612 SER A N 1
ATOM 4904 C CA . SER A 1 612 ? 5.226 22.257 -14.700 1.00 37.47 612 SER A CA 1
ATOM 4905 C C . SER A 1 612 ? 4.940 23.680 -14.195 1.00 37.47 612 SER A C 1
ATOM 4907 O O . SER A 1 612 ? 3.902 24.236 -14.552 1.00 37.47 612 SER A O 1
ATOM 4909 N N . GLY A 1 613 ? 5.782 24.276 -13.343 1.00 34.16 613 GLY A N 1
ATOM 4910 C CA . GLY A 1 613 ? 5.583 25.654 -12.852 1.00 34.16 613 GLY A CA 1
ATOM 4911 C C . GLY A 1 613 ? 4.291 25.893 -12.045 1.00 34.16 613 GLY A C 1
ATOM 4912 O O . GLY A 1 613 ? 3.977 27.028 -11.704 1.00 34.16 613 GLY A O 1
ATOM 4913 N N . ARG A 1 614 ? 3.528 24.838 -11.725 1.00 38.22 614 ARG A N 1
ATOM 4914 C CA . ARG A 1 614 ? 2.345 24.885 -10.855 1.00 38.22 614 ARG A CA 1
ATOM 4915 C C . ARG A 1 614 ? 2.739 24.428 -9.453 1.00 38.22 614 ARG A C 1
ATOM 4917 O O . ARG A 1 614 ? 3.317 23.356 -9.302 1.00 38.22 614 ARG A O 1
ATOM 4924 N N . ASN A 1 615 ? 2.348 25.190 -8.433 1.00 48.19 615 ASN A N 1
ATOM 4925 C CA . ASN A 1 615 ? 2.601 24.925 -7.006 1.00 48.19 615 ASN A CA 1
ATOM 4926 C C . ASN A 1 615 ? 1.873 23.681 -6.434 1.00 48.19 615 ASN A C 1
ATOM 4928 O O . ASN A 1 615 ? 1.701 23.578 -5.223 1.00 48.19 615 ASN A O 1
ATOM 4932 N N . ILE A 1 616 ? 1.418 22.735 -7.266 1.00 54.12 616 ILE A N 1
ATOM 4933 C CA . ILE A 1 616 ? 0.652 21.561 -6.823 1.00 54.12 616 ILE A CA 1
ATOM 4934 C C . ILE A 1 616 ? 1.511 20.309 -6.954 1.00 54.12 616 ILE A C 1
ATOM 4936 O O . ILE A 1 616 ? 1.896 19.902 -8.050 1.00 54.12 616 ILE A O 1
ATOM 4940 N N . ARG A 1 617 ? 1.759 19.660 -5.821 1.00 62.88 617 ARG A N 1
ATOM 4941 C CA . ARG A 1 617 ? 2.443 18.375 -5.744 1.00 62.88 617 ARG A CA 1
ATOM 4942 C C . ARG A 1 617 ? 1.510 17.239 -6.190 1.00 62.88 617 ARG A C 1
ATOM 4944 O O . ARG A 1 617 ? 0.471 17.015 -5.575 1.00 62.88 617 ARG A O 1
ATOM 4951 N N . ARG A 1 618 ? 1.880 16.495 -7.242 1.00 72.12 618 ARG A N 1
ATOM 4952 C CA . ARG A 1 618 ? 1.171 15.269 -7.660 1.00 72.12 618 ARG A CA 1
ATOM 4953 C C . ARG A 1 618 ? 1.809 14.048 -6.997 1.00 72.12 618 ARG A C 1
ATOM 4955 O O . ARG A 1 618 ? 2.883 13.617 -7.395 1.00 72.12 618 ARG A O 1
ATOM 4962 N N . TRP A 1 619 ? 1.148 13.510 -5.973 1.00 79.25 619 TRP A N 1
ATOM 4963 C CA . TRP A 1 619 ? 1.573 12.285 -5.283 1.00 79.25 619 TRP A CA 1
ATOM 4964 C C . TRP A 1 619 ? 1.308 11.008 -6.084 1.00 79.25 619 TRP A C 1
ATOM 4966 O O . TRP A 1 619 ? 2.019 10.022 -5.920 1.00 79.25 619 TRP A O 1
ATOM 4976 N N . TYR A 1 620 ? 0.318 11.044 -6.971 1.00 87.06 620 TYR A N 1
ATOM 4977 C CA . TYR A 1 620 ? -0.097 9.931 -7.817 1.00 87.06 620 TYR A CA 1
ATOM 4978 C C . TYR A 1 620 ? 0.015 10.296 -9.299 1.00 87.06 620 TYR A C 1
ATOM 4980 O O . TYR A 1 620 ? 0.129 11.469 -9.666 1.00 87.06 620 TYR A O 1
ATOM 4988 N N . SER A 1 621 ? -0.027 9.272 -10.148 1.00 87.62 621 SER A N 1
ATOM 4989 C CA . SER A 1 621 ? 0.012 9.387 -11.604 1.00 87.62 621 SER A CA 1
ATOM 4990 C C . SER A 1 621 ? -1.100 8.544 -12.225 1.00 87.62 621 SER A C 1
ATOM 4992 O O . SER A 1 621 ? -1.497 7.538 -11.637 1.00 87.62 621 SER A O 1
ATOM 4994 N N . ALA A 1 622 ? -1.556 8.903 -13.428 1.00 90.31 622 ALA A N 1
ATOM 4995 C CA . ALA A 1 622 ? -2.245 7.948 -14.291 1.00 90.31 622 ALA A CA 1
ATOM 4996 C C . ALA A 1 622 ? -1.341 6.767 -14.659 1.00 90.31 622 ALA A C 1
ATOM 4998 O O . ALA A 1 622 ? -0.111 6.857 -14.569 1.00 90.31 622 ALA A O 1
ATOM 4999 N N . THR A 1 623 ? -1.977 5.689 -15.113 1.00 94.00 623 THR A N 1
ATOM 5000 C CA . THR A 1 623 ? -1.332 4.438 -15.533 1.00 94.00 623 THR A CA 1
ATOM 5001 C C . THR A 1 623 ? -1.832 4.014 -16.919 1.00 94.00 623 THR A C 1
ATOM 5003 O O . THR A 1 623 ? -2.611 3.074 -17.036 1.00 94.00 623 THR A O 1
ATOM 5006 N N . PRO A 1 624 ? -1.428 4.689 -18.014 1.00 92.50 624 PRO A N 1
ATOM 5007 C CA . PRO A 1 624 ? -1.962 4.434 -19.362 1.00 92.50 624 PRO A CA 1
ATOM 5008 C C . PRO A 1 624 ? -1.813 2.980 -19.836 1.00 92.50 624 PRO A C 1
ATOM 5010 O O . PRO A 1 624 ? -2.671 2.491 -20.564 1.00 92.50 624 PRO A O 1
ATOM 5013 N N . TYR A 1 625 ? -0.771 2.279 -19.379 1.00 93.25 625 TYR A N 1
ATOM 5014 C CA . TYR A 1 625 ? -0.497 0.876 -19.715 1.00 93.25 625 TYR A CA 1
ATOM 5015 C C . TYR A 1 625 ? -0.694 -0.077 -18.521 1.00 93.25 625 TYR A C 1
ATOM 5017 O O . TYR A 1 625 ? -0.292 -1.236 -18.579 1.00 93.25 625 TYR A O 1
ATOM 5025 N N . GLY A 1 626 ? -1.312 0.402 -17.437 1.00 93.25 626 GLY A N 1
ATOM 5026 C CA . GLY A 1 626 ? -1.432 -0.316 -16.169 1.00 93.25 626 GLY A CA 1
ATOM 5027 C C . GLY A 1 626 ? -0.271 -0.036 -15.218 1.00 93.25 626 GLY A C 1
ATOM 5028 O O . GLY A 1 626 ? 0.563 0.839 -15.456 1.00 93.25 626 GLY A O 1
ATOM 5029 N N . GLN A 1 627 ? -0.256 -0.757 -14.100 1.00 94.62 627 GLN A N 1
ATOM 5030 C CA . GLN A 1 627 ? 0.778 -0.627 -13.075 1.00 94.62 627 GLN A CA 1
ATOM 5031 C C . GLN A 1 627 ? 2.150 -1.084 -13.609 1.00 94.62 627 GLN A C 1
ATOM 5033 O O . GLN A 1 627 ? 2.228 -1.911 -14.520 1.00 94.62 627 GLN A O 1
ATOM 5038 N N . VAL A 1 628 ? 3.229 -0.584 -13.006 1.00 96.31 628 VAL A N 1
ATOM 5039 C CA . VAL A 1 628 ? 4.610 -1.022 -13.265 1.00 96.31 628 VAL A CA 1
ATOM 5040 C C . VAL A 1 628 ? 5.275 -1.397 -11.948 1.00 96.31 628 VAL A C 1
ATOM 5042 O O . VAL A 1 628 ? 5.091 -0.706 -10.953 1.00 96.31 628 VAL A O 1
ATOM 5045 N N . ASP A 1 629 ? 6.025 -2.492 -11.911 1.00 96.88 629 ASP A N 1
ATOM 5046 C CA . ASP A 1 629 ? 6.776 -2.896 -10.716 1.00 96.88 629 ASP A CA 1
ATOM 5047 C C . ASP A 1 629 ? 8.240 -2.486 -10.801 1.00 96.88 629 ASP A C 1
ATOM 5049 O O . ASP A 1 629 ? 8.826 -2.482 -11.882 1.00 96.88 629 ASP A O 1
ATOM 5053 N N . ILE A 1 630 ? 8.862 -2.241 -9.648 1.00 95.25 630 ILE A N 1
ATOM 5054 C CA . ILE A 1 630 ? 10.321 -2.189 -9.540 1.00 95.25 630 ILE A CA 1
ATOM 5055 C C . ILE A 1 630 ? 10.802 -3.467 -8.858 1.00 95.25 630 ILE A C 1
ATOM 5057 O O . ILE A 1 630 ? 10.446 -3.774 -7.719 1.00 95.25 630 ILE A O 1
ATOM 5061 N N . VAL A 1 631 ? 11.588 -4.242 -9.595 1.00 95.56 631 VAL A N 1
ATOM 5062 C CA . VAL A 1 631 ? 11.936 -5.626 -9.285 1.00 95.56 631 VAL A CA 1
ATOM 5063 C C . VAL A 1 631 ? 13.420 -5.706 -8.943 1.00 95.56 631 VAL A C 1
ATOM 5065 O O . VAL A 1 631 ? 14.246 -5.261 -9.738 1.00 95.56 631 VAL A O 1
ATOM 5068 N N . PRO A 1 632 ? 13.802 -6.280 -7.796 1.00 94.75 632 PRO A N 1
ATOM 5069 C CA . PRO A 1 632 ? 15.209 -6.471 -7.448 1.00 94.75 632 PRO A CA 1
ATOM 5070 C C . PRO A 1 632 ? 15.934 -7.369 -8.461 1.00 94.75 632 PRO A C 1
ATOM 5072 O O . PRO A 1 632 ? 15.445 -8.457 -8.771 1.00 94.75 632 PRO A O 1
ATOM 5075 N N . ALA A 1 633 ? 17.117 -6.966 -8.937 1.00 95.06 633 ALA A N 1
ATOM 5076 C CA . ALA A 1 633 ? 17.953 -7.798 -9.813 1.00 95.06 633 ALA A CA 1
ATOM 5077 C C . ALA A 1 633 ? 18.337 -9.148 -9.179 1.00 95.06 633 ALA A C 1
ATOM 5079 O O . ALA A 1 633 ? 18.591 -10.137 -9.871 1.00 95.06 633 ALA A O 1
ATOM 5080 N N . GLU A 1 634 ? 18.364 -9.208 -7.853 1.00 92.00 634 GLU A N 1
ATOM 5081 C CA . GLU A 1 634 ? 18.677 -10.407 -7.088 1.00 92.00 634 GLU A CA 1
ATOM 5082 C C . GLU A 1 634 ? 17.478 -11.344 -6.884 1.00 92.00 634 GLU A C 1
ATOM 5084 O O . GLU A 1 634 ? 17.612 -12.370 -6.219 1.00 92.00 634 GLU A O 1
ATOM 5089 N N . ALA A 1 635 ? 16.302 -11.006 -7.416 1.00 92.88 635 ALA A N 1
ATOM 5090 C CA . ALA A 1 635 ? 15.157 -11.903 -7.389 1.00 92.88 635 ALA A CA 1
ATOM 5091 C C . ALA A 1 635 ? 15.454 -13.221 -8.133 1.00 92.88 635 ALA A C 1
ATOM 5093 O O . ALA A 1 635 ? 16.299 -13.278 -9.039 1.00 92.88 635 ALA A O 1
ATOM 5094 N N . ASP A 1 636 ? 14.729 -14.282 -7.764 1.00 92.19 636 ASP A N 1
ATOM 5095 C CA . ASP A 1 636 ? 14.778 -15.555 -8.486 1.00 92.19 636 ASP A CA 1
ATOM 5096 C C . ASP A 1 636 ? 14.282 -15.382 -9.930 1.00 92.19 636 ASP A C 1
ATOM 5098 O O . ASP A 1 636 ? 1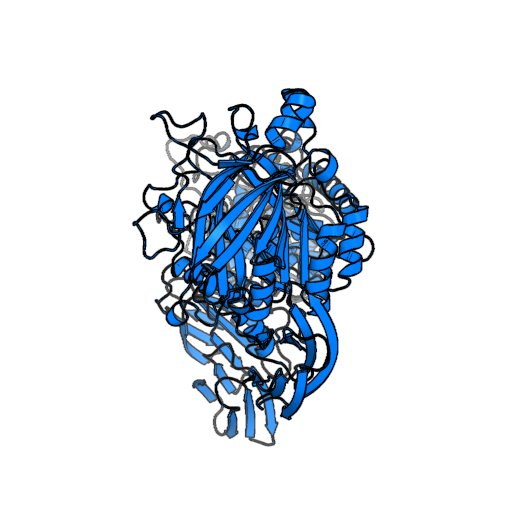3.417 -14.551 -10.217 1.00 92.19 636 ASP A O 1
ATOM 5102 N N . LYS A 1 637 ? 14.774 -16.217 -10.851 1.00 91.50 637 LYS A N 1
ATOM 5103 C CA . LYS A 1 637 ? 14.387 -16.169 -12.270 1.00 91.50 637 LYS A CA 1
ATOM 5104 C C . LYS A 1 637 ? 12.871 -16.264 -12.503 1.00 91.50 637 LYS A C 1
ATOM 5106 O O . LYS A 1 637 ? 12.368 -15.662 -13.452 1.00 91.50 637 LYS A O 1
ATOM 5111 N N . LYS A 1 638 ? 12.121 -16.959 -11.636 1.00 92.50 638 LYS A N 1
ATOM 5112 C CA . LYS A 1 638 ? 10.649 -17.036 -11.719 1.00 92.50 638 LYS A CA 1
ATOM 5113 C C . LYS A 1 638 ? 9.969 -15.687 -11.472 1.00 92.50 638 LYS A C 1
ATOM 5115 O O . LYS A 1 638 ? 8.869 -15.461 -11.967 1.00 92.50 638 LYS A O 1
ATOM 5120 N N . ALA A 1 639 ? 10.609 -14.773 -10.743 1.00 94.38 639 ALA A N 1
ATOM 5121 C CA . ALA A 1 639 ? 10.070 -13.436 -10.524 1.00 94.38 639 ALA A CA 1
ATOM 5122 C C . ALA A 1 639 ? 10.094 -12.584 -11.802 1.00 94.38 639 ALA A C 1
ATOM 5124 O O . ALA A 1 639 ? 9.312 -11.645 -11.909 1.00 94.38 639 ALA A O 1
ATOM 5125 N N . PHE A 1 640 ? 10.956 -12.898 -12.776 1.00 96.50 640 PHE A N 1
ATOM 5126 C CA . PHE A 1 640 ? 11.024 -12.175 -14.049 1.00 96.50 640 PHE A CA 1
ATOM 5127 C C . PHE A 1 640 ? 9.952 -12.649 -15.036 1.00 96.50 640 PHE A C 1
ATOM 5129 O O . PHE A 1 640 ? 9.410 -11.842 -15.787 1.00 96.50 640 PHE A O 1
ATOM 5136 N N . SER A 1 641 ? 9.575 -13.931 -15.001 1.00 94.50 641 SER A N 1
ATOM 5137 C CA . SER A 1 641 ? 8.659 -14.523 -15.988 1.00 94.50 641 SER A CA 1
ATOM 5138 C C . SER A 1 641 ? 7.216 -14.009 -15.931 1.00 94.50 641 SER A C 1
ATOM 5140 O O . SER A 1 641 ? 6.444 -14.305 -16.837 1.00 94.50 641 SER A O 1
ATOM 5142 N N . LYS A 1 642 ? 6.830 -13.255 -14.892 1.00 93.06 642 LYS A N 1
ATOM 5143 C CA . LYS A 1 642 ? 5.500 -12.620 -14.811 1.00 93.06 642 LYS A CA 1
ATOM 5144 C C . LYS A 1 642 ? 5.352 -11.389 -15.711 1.00 93.06 642 LYS A C 1
ATOM 5146 O O . LYS A 1 642 ? 4.228 -10.983 -15.984 1.00 93.06 642 LYS A O 1
ATOM 5151 N N . TYR A 1 643 ? 6.457 -10.801 -16.170 1.00 97.06 643 TYR A N 1
ATOM 5152 C CA . TYR A 1 643 ? 6.428 -9.556 -16.932 1.00 97.06 643 TYR A CA 1
ATOM 5153 C C . TYR A 1 643 ? 6.537 -9.806 -18.433 1.00 97.06 643 TYR A C 1
ATOM 5155 O O . TYR A 1 643 ? 7.454 -10.489 -18.897 1.00 97.06 643 TYR A O 1
ATOM 5163 N N . LYS A 1 644 ? 5.654 -9.164 -19.204 1.00 96.81 644 LYS A N 1
ATOM 5164 C CA . LYS A 1 644 ? 5.742 -9.084 -20.670 1.00 96.81 644 LYS A CA 1
ATOM 5165 C C . LYS A 1 644 ? 7.019 -8.368 -21.104 1.00 96.81 644 LYS A C 1
ATOM 5167 O O . LYS A 1 644 ? 7.652 -8.770 -22.080 1.00 96.81 644 LYS A O 1
ATOM 5172 N N . MET A 1 645 ? 7.400 -7.331 -20.357 1.00 97.75 645 MET A N 1
ATOM 5173 C CA . MET A 1 645 ? 8.630 -6.587 -20.582 1.00 97.75 645 MET A CA 1
ATOM 5174 C C . MET A 1 645 ? 9.318 -6.204 -19.272 1.00 97.75 645 MET A C 1
ATOM 5176 O O . MET A 1 645 ? 8.672 -5.737 -18.330 1.00 97.75 645 MET A O 1
ATOM 5180 N N . LEU A 1 646 ? 10.640 -6.368 -19.267 1.00 98.25 646 LEU A N 1
ATOM 5181 C CA . LEU A 1 646 ? 11.555 -5.851 -18.262 1.00 98.25 646 LEU A CA 1
ATOM 5182 C C . LEU A 1 646 ? 12.446 -4.767 -18.867 1.00 98.25 646 LEU A C 1
ATOM 5184 O O . LEU A 1 646 ? 12.919 -4.892 -19.997 1.00 98.25 646 LEU A O 1
ATOM 5188 N N . SER A 1 647 ? 12.718 -3.728 -18.088 1.00 97.25 647 SER A N 1
ATOM 5189 C CA . SER A 1 647 ? 13.665 -2.670 -18.450 1.00 97.25 647 SER A CA 1
ATOM 5190 C C . SER A 1 647 ? 14.745 -2.550 -17.389 1.00 97.25 647 SER A C 1
ATOM 5192 O O . SER A 1 647 ? 14.436 -2.557 -16.202 1.00 97.25 647 SER A O 1
ATOM 5194 N N . LEU A 1 648 ? 15.998 -2.397 -17.801 1.00 94.88 648 LEU A N 1
ATOM 5195 C CA . LEU A 1 648 ? 17.083 -2.016 -16.900 1.00 94.88 648 LEU A CA 1
ATOM 5196 C C . LEU A 1 648 ? 17.226 -0.490 -16.941 1.00 94.88 648 LEU A C 1
ATOM 5198 O O . LEU A 1 648 ? 17.431 0.069 -18.019 1.00 94.88 648 LEU A O 1
ATOM 5202 N N . LEU A 1 649 ? 17.053 0.160 -15.788 1.00 90.50 649 LEU A N 1
ATOM 5203 C CA . LEU A 1 649 ? 17.223 1.602 -15.574 1.00 90.50 649 LEU A CA 1
ATOM 5204 C C . LEU A 1 649 ? 18.192 1.821 -14.403 1.00 90.50 649 LEU A C 1
ATOM 5206 O O . LEU A 1 649 ? 18.503 0.880 -13.677 1.00 90.50 649 LEU A O 1
ATOM 5210 N N . GLY A 1 650 ? 18.634 3.064 -14.197 1.00 86.62 650 GLY A N 1
ATOM 5211 C CA . GLY A 1 650 ? 19.587 3.376 -13.129 1.00 86.62 650 GLY A CA 1
ATOM 5212 C C . GLY A 1 650 ? 20.967 2.772 -13.368 1.00 86.62 650 GLY A C 1
ATOM 5213 O O . GLY A 1 650 ? 21.357 2.554 -14.513 1.00 86.62 650 GLY A O 1
ATOM 5214 N N . TRP A 1 651 ? 21.712 2.534 -12.290 1.00 87.38 651 TRP A N 1
ATOM 5215 C CA . TRP A 1 651 ? 22.989 1.825 -12.344 1.00 87.38 651 TRP A CA 1
ATOM 5216 C C . TRP A 1 651 ? 22.779 0.308 -12.414 1.00 87.38 651 TRP A C 1
ATOM 5218 O O . TRP A 1 651 ? 21.779 -0.223 -11.936 1.00 87.38 651 TRP A O 1
ATOM 5228 N N . ASN A 1 652 ? 23.752 -0.415 -12.968 1.00 91.06 652 ASN A N 1
ATOM 5229 C CA . ASN A 1 652 ? 23.834 -1.860 -12.801 1.00 91.06 652 ASN A CA 1
ATOM 5230 C C . ASN A 1 652 ? 25.271 -2.357 -12.928 1.00 91.06 652 ASN A C 1
ATOM 5232 O O . ASN A 1 652 ? 25.897 -2.174 -13.968 1.00 91.06 652 ASN A O 1
ATOM 5236 N N . THR A 1 653 ? 25.737 -3.091 -11.920 1.00 91.56 653 THR A N 1
ATOM 5237 C CA . THR A 1 653 ? 26.939 -3.924 -12.029 1.00 91.56 653 THR A CA 1
ATOM 5238 C C . THR A 1 653 ? 26.543 -5.314 -12.536 1.00 91.56 653 THR A C 1
ATOM 5240 O O . THR A 1 653 ? 26.012 -6.142 -11.794 1.00 91.56 653 THR A O 1
ATOM 5243 N N . MET A 1 654 ? 26.778 -5.595 -13.815 1.00 95.19 654 MET A N 1
ATOM 5244 C CA . MET A 1 654 ? 26.403 -6.864 -14.431 1.00 95.19 654 MET A CA 1
ATOM 5245 C C . MET A 1 654 ? 27.192 -8.033 -13.836 1.00 95.19 654 MET A C 1
ATOM 5247 O O . MET A 1 654 ? 28.419 -8.034 -13.791 1.00 95.19 654 MET A O 1
ATOM 5251 N N . THR A 1 655 ? 26.481 -9.081 -13.427 1.00 96.19 655 THR A N 1
ATOM 5252 C CA . THR A 1 655 ? 27.073 -10.343 -12.968 1.00 96.19 655 THR A CA 1
ATOM 5253 C C . THR A 1 655 ? 26.743 -11.466 -13.941 1.00 96.19 655 THR A C 1
ATOM 5255 O O . THR A 1 655 ? 25.770 -11.389 -14.692 1.00 96.19 655 THR A O 1
ATOM 5258 N N . LYS A 1 656 ? 27.518 -12.559 -13.908 1.00 96.88 656 LYS A N 1
ATOM 5259 C CA . LYS A 1 656 ? 27.209 -13.764 -14.699 1.00 96.88 656 LYS A CA 1
ATOM 5260 C C . LYS A 1 656 ? 25.817 -14.317 -14.385 1.00 96.88 656 LYS A C 1
ATOM 5262 O O . LYS A 1 656 ? 25.120 -14.761 -15.289 1.00 96.88 656 LYS A O 1
ATOM 5267 N N . GLU A 1 657 ? 25.413 -14.266 -13.115 1.00 97.00 657 GLU A N 1
ATOM 5268 C CA . GLU A 1 657 ? 24.090 -14.719 -12.684 1.00 97.00 657 GLU A CA 1
ATOM 5269 C C . GLU A 1 657 ? 22.980 -13.853 -13.290 1.00 97.00 657 GLU A C 1
ATOM 5271 O O . GLU A 1 657 ? 22.059 -14.387 -13.907 1.00 97.00 657 GLU A O 1
ATOM 5276 N N . LEU A 1 658 ? 23.070 -12.521 -13.166 1.00 97.75 658 LEU A N 1
ATOM 5277 C CA . LEU A 1 658 ? 22.068 -11.626 -13.745 1.00 97.75 658 LEU A CA 1
ATOM 5278 C C . LEU A 1 658 ? 22.030 -11.752 -15.271 1.00 97.75 658 LEU A C 1
ATOM 5280 O O . LEU A 1 658 ? 20.944 -11.872 -15.831 1.00 97.75 658 LEU A O 1
ATOM 5284 N N . TYR A 1 659 ? 23.188 -11.807 -15.934 1.00 98.38 659 TYR A N 1
ATOM 5285 C CA . TYR A 1 659 ? 23.268 -12.013 -17.381 1.00 98.38 659 TYR A CA 1
ATOM 5286 C C . TYR A 1 659 ? 22.553 -13.306 -17.804 1.00 98.38 659 TYR A C 1
ATOM 5288 O O . TYR A 1 659 ? 21.702 -13.271 -18.692 1.00 98.38 659 TYR A O 1
ATOM 5296 N N . GLY A 1 660 ? 22.810 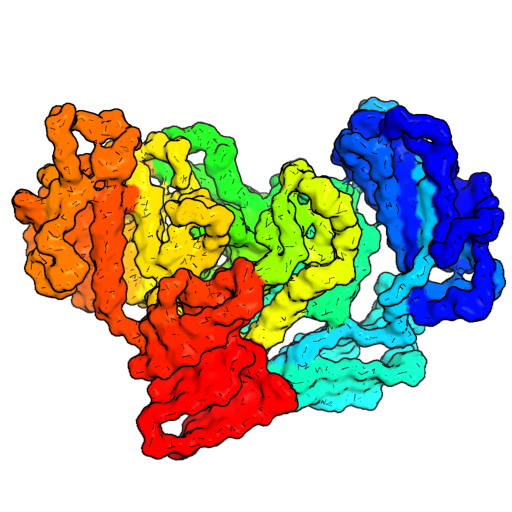-14.422 -17.112 1.00 97.88 660 GLY A N 1
ATOM 5297 C CA . GLY A 1 660 ? 22.123 -15.694 -17.350 1.00 97.88 660 GLY A CA 1
ATOM 5298 C C . GLY A 1 660 ? 20.607 -15.611 -17.132 1.00 97.88 660 GLY A C 1
ATOM 5299 O O . GLY A 1 660 ? 19.841 -16.096 -17.964 1.00 97.88 660 GLY A O 1
ATOM 5300 N N . LYS A 1 661 ? 20.150 -14.927 -16.072 1.00 97.56 661 LYS A N 1
ATOM 5301 C CA . LYS A 1 661 ? 18.713 -14.697 -15.824 1.00 97.56 661 LYS A CA 1
ATOM 5302 C C . LYS A 1 661 ? 18.056 -13.878 -16.937 1.00 97.56 661 LYS A C 1
ATOM 5304 O O . LYS A 1 661 ? 16.936 -14.196 -17.332 1.00 97.56 661 LYS A O 1
ATOM 5309 N N . LEU A 1 662 ? 18.735 -12.852 -17.452 1.00 98.50 662 LEU A N 1
ATOM 5310 C CA . LEU A 1 662 ? 18.241 -12.033 -18.565 1.00 98.50 662 LEU A CA 1
ATOM 5311 C C . LEU A 1 662 ? 18.170 -12.838 -19.869 1.00 98.50 662 LEU A C 1
ATOM 5313 O O . LEU A 1 662 ? 17.168 -12.757 -20.579 1.00 98.50 662 LEU A O 1
ATOM 5317 N N . VAL A 1 663 ? 19.187 -13.658 -20.151 1.00 98.38 663 VAL A N 1
ATOM 5318 C CA . VAL A 1 663 ? 19.188 -14.599 -21.282 1.00 98.38 663 VAL A CA 1
ATOM 5319 C C . VAL A 1 663 ? 18.006 -15.559 -21.191 1.00 98.38 663 VAL A C 1
ATOM 5321 O O . VAL A 1 663 ? 17.241 -15.671 -22.150 1.00 98.38 663 VAL A O 1
ATOM 5324 N N . ASP A 1 664 ? 17.808 -16.210 -20.044 1.00 98.06 664 ASP A N 1
ATOM 5325 C CA . ASP A 1 664 ? 16.700 -17.145 -19.840 1.00 98.06 664 ASP A CA 1
ATOM 5326 C C . ASP A 1 664 ? 15.337 -16.455 -19.947 1.00 98.06 664 ASP A C 1
ATOM 5328 O O . ASP A 1 664 ? 14.417 -17.000 -20.561 1.00 98.06 664 ASP A O 1
ATOM 5332 N N . TYR A 1 665 ? 15.198 -15.255 -19.382 1.00 98.50 665 TYR A N 1
ATOM 5333 C CA . TYR A 1 665 ? 13.974 -14.462 -19.469 1.00 98.50 665 TYR A CA 1
ATOM 5334 C C . TYR A 1 665 ? 13.590 -14.180 -20.927 1.00 98.50 665 TYR A C 1
ATOM 5336 O O . TYR A 1 665 ? 12.473 -14.501 -21.344 1.00 98.50 665 TYR A O 1
ATOM 5344 N N . VAL A 1 666 ? 14.526 -13.652 -21.724 1.00 98.56 666 VAL A N 1
ATOM 5345 C CA . VAL A 1 666 ? 14.273 -13.336 -23.138 1.00 98.56 666 VAL A CA 1
ATOM 5346 C C . VAL A 1 666 ? 14.042 -14.616 -23.943 1.00 98.56 666 VAL A C 1
ATOM 5348 O O . VAL A 1 666 ? 13.045 -14.720 -24.659 1.00 98.56 666 VAL A O 1
ATOM 5351 N N . ARG A 1 667 ? 14.887 -15.642 -23.772 1.00 98.38 667 ARG A N 1
ATOM 5352 C CA . ARG A 1 667 ? 14.766 -16.933 -24.474 1.00 98.38 667 ARG A CA 1
ATOM 5353 C C . ARG A 1 667 ? 13.378 -17.559 -24.294 1.00 98.38 667 ARG A C 1
ATOM 5355 O O . ARG A 1 667 ? 12.836 -18.127 -25.247 1.00 98.38 667 ARG A O 1
ATOM 5362 N N . ASN A 1 668 ? 12.785 -17.406 -23.109 1.00 97.88 668 ASN A N 1
ATOM 5363 C CA . ASN A 1 668 ? 11.471 -17.949 -22.762 1.00 97.88 668 ASN A CA 1
ATOM 5364 C C . ASN A 1 668 ? 10.269 -17.068 -23.152 1.00 97.88 668 ASN A C 1
ATOM 5366 O O . ASN A 1 668 ? 9.136 -17.476 -22.900 1.00 97.88 668 ASN A O 1
ATOM 5370 N N . GLY A 1 669 ? 10.473 -15.924 -23.812 1.00 97.38 669 GLY A N 1
ATOM 5371 C CA . GLY A 1 669 ? 9.382 -15.081 -24.329 1.00 97.38 669 GLY A CA 1
ATOM 5372 C C . GLY A 1 669 ? 9.334 -13.664 -23.768 1.00 97.38 669 GLY A C 1
ATOM 5373 O O . GLY A 1 669 ? 8.496 -12.878 -24.205 1.00 97.38 669 GLY A O 1
ATOM 5374 N N . GLY A 1 670 ? 10.216 -13.324 -22.827 1.00 98.12 670 GLY A N 1
ATOM 5375 C CA . GLY A 1 670 ? 10.315 -11.979 -22.274 1.00 98.12 670 GLY A CA 1
ATOM 5376 C C . GLY A 1 670 ? 10.828 -10.951 -23.284 1.00 98.12 670 GLY A C 1
ATOM 5377 O O . GLY A 1 670 ? 11.571 -11.281 -24.211 1.00 98.12 670 GLY A O 1
ATOM 5378 N N . THR A 1 671 ? 10.453 -9.686 -23.090 1.00 98.62 671 THR A N 1
ATOM 5379 C CA . THR A 1 671 ? 11.039 -8.558 -23.825 1.00 98.62 671 THR A CA 1
ATOM 5380 C C . THR A 1 671 ? 11.926 -7.734 -22.906 1.00 98.62 671 THR A C 1
ATOM 5382 O O . THR A 1 671 ? 11.478 -7.298 -21.852 1.00 98.62 671 THR A O 1
ATOM 5385 N N . LEU A 1 672 ? 13.176 -7.499 -23.291 1.00 98.62 672 LEU A N 1
ATOM 5386 C CA . LEU A 1 672 ? 14.134 -6.732 -22.496 1.00 98.62 672 LEU A CA 1
ATOM 5387 C C . LEU A 1 672 ? 14.473 -5.407 -23.182 1.00 98.62 672 LEU A C 1
ATOM 5389 O O . LEU A 1 672 ? 14.871 -5.414 -24.344 1.00 98.62 672 LEU A O 1
ATOM 5393 N N . PHE A 1 673 ? 14.382 -4.290 -22.463 1.00 98.00 673 PHE A N 1
ATOM 5394 C CA . PHE A 1 673 ? 15.010 -3.024 -22.854 1.00 98.00 673 PHE A CA 1
ATOM 5395 C C . PHE A 1 673 ? 16.255 -2.774 -22.000 1.00 98.00 673 PHE A C 1
ATOM 5397 O O . PHE A 1 673 ? 16.190 -2.770 -20.768 1.00 98.00 673 PHE A O 1
ATOM 5404 N N . VAL A 1 674 ? 17.395 -2.574 -22.656 1.00 96.94 674 VAL A N 1
ATOM 5405 C CA . VAL A 1 674 ? 18.695 -2.411 -21.998 1.00 96.94 674 VAL A CA 1
ATOM 5406 C C . VAL A 1 674 ? 19.591 -1.474 -22.812 1.00 96.94 674 VAL A C 1
ATOM 5408 O O . VAL A 1 674 ? 19.388 -1.283 -24.006 1.00 96.94 674 VAL A O 1
ATOM 5411 N N . SER A 1 675 ? 20.592 -0.881 -22.165 1.00 93.62 675 SER A N 1
ATOM 5412 C CA . SER A 1 675 ? 21.600 -0.016 -22.780 1.00 93.62 675 SER A CA 1
ATOM 5413 C C . SER A 1 675 ? 22.960 -0.688 -22.646 1.00 93.62 675 SER A C 1
ATOM 5415 O O . SER A 1 675 ? 23.163 -1.429 -21.681 1.00 93.62 675 SER A O 1
ATOM 5417 N N . THR A 1 676 ? 23.891 -0.417 -23.563 1.00 92.69 676 THR A N 1
ATOM 5418 C CA . THR A 1 676 ? 25.268 -0.938 -23.485 1.00 92.69 676 THR A CA 1
ATOM 5419 C C . THR A 1 676 ? 25.896 -0.645 -22.117 1.00 92.69 676 THR A C 1
ATOM 5421 O O . THR A 1 676 ? 26.481 -1.542 -21.515 1.00 92.69 676 THR A O 1
ATOM 5424 N N . ALA A 1 677 ? 25.662 0.552 -21.566 1.00 88.50 677 ALA A N 1
ATOM 5425 C CA . ALA A 1 677 ? 26.125 0.959 -20.237 1.00 88.50 677 ALA A CA 1
ATOM 5426 C C . ALA A 1 677 ? 25.762 -0.024 -19.100 1.00 88.50 677 ALA A C 1
ATOM 5428 O O . ALA A 1 677 ? 26.542 -0.195 -18.170 1.00 88.50 677 ALA A O 1
ATOM 5429 N N . HIS A 1 678 ? 24.624 -0.726 -19.184 1.00 92.88 678 HIS A N 1
ATOM 5430 C CA . HIS A 1 678 ? 24.179 -1.652 -18.133 1.00 92.88 678 HIS A CA 1
ATOM 5431 C C . HIS A 1 678 ? 24.936 -2.994 -18.120 1.00 92.88 678 HIS A C 1
ATOM 5433 O O . HIS A 1 678 ? 24.719 -3.799 -17.213 1.00 92.88 678 HIS A O 1
ATOM 5439 N N . PHE A 1 679 ? 25.789 -3.268 -19.115 1.00 94.62 679 PHE A N 1
ATOM 5440 C CA . PHE A 1 679 ? 26.600 -4.491 -19.196 1.00 94.62 679 PHE A CA 1
ATOM 5441 C C . PHE A 1 679 ? 27.979 -4.360 -18.546 1.00 94.62 679 PHE A C 1
ATOM 5443 O O . PHE A 1 679 ? 28.761 -5.315 -18.589 1.00 94.62 679 PHE A O 1
ATOM 5450 N N . THR A 1 680 ? 28.289 -3.200 -17.965 1.00 89.94 680 THR A N 1
ATOM 5451 C CA . THR A 1 680 ? 29.534 -3.013 -17.221 1.00 89.94 680 THR A CA 1
ATOM 5452 C C . THR A 1 680 ? 29.600 -3.948 -16.009 1.00 89.94 680 THR A C 1
ATOM 5454 O O . THR A 1 680 ? 28.589 -4.197 -15.353 1.00 89.94 680 THR A O 1
ATOM 5457 N N . VAL A 1 681 ? 30.784 -4.481 -15.713 1.00 91.88 681 VAL A N 1
ATOM 5458 C CA . VAL A 1 681 ? 31.110 -5.179 -14.459 1.00 91.88 681 VAL A CA 1
ATOM 5459 C C . VAL A 1 681 ? 31.746 -4.237 -13.440 1.00 91.88 681 VAL A C 1
ATOM 5461 O O . VAL A 1 681 ? 32.104 -4.673 -12.345 1.00 91.88 681 VAL A O 1
ATOM 5464 N N . ASP A 1 682 ? 31.888 -2.957 -13.790 1.00 84.62 682 ASP A N 1
ATOM 5465 C CA . ASP A 1 682 ? 32.406 -1.946 -12.885 1.00 84.62 682 ASP A CA 1
ATOM 5466 C C . ASP A 1 682 ? 31.497 -1.838 -11.656 1.00 84.62 682 ASP A C 1
ATOM 5468 O O . ASP A 1 682 ? 30.263 -1.879 -11.729 1.00 84.62 682 ASP A O 1
ATOM 5472 N N . THR A 1 683 ? 32.121 -1.686 -10.494 1.00 78.19 683 THR A N 1
ATOM 5473 C CA . THR A 1 683 ? 31.426 -1.376 -9.237 1.00 78.19 683 THR A CA 1
ATOM 5474 C C . THR A 1 683 ? 31.373 0.133 -8.990 1.00 78.19 683 THR A C 1
ATOM 5476 O O . THR A 1 683 ? 30.531 0.612 -8.228 1.00 78.19 683 THR A O 1
ATOM 5479 N N . PHE A 1 684 ? 32.228 0.884 -9.698 1.00 69.56 684 PHE A N 1
ATOM 5480 C CA . PHE A 1 684 ? 32.386 2.327 -9.587 1.00 69.56 684 PHE A CA 1
ATOM 5481 C C . PHE A 1 684 ? 32.117 3.026 -10.923 1.00 69.56 684 PHE A C 1
ATOM 5483 O O . PHE A 1 684 ? 32.562 2.598 -11.983 1.00 69.56 684 PHE A O 1
ATOM 5490 N N . GLN A 1 685 ? 31.470 4.183 -10.861 1.00 62.62 685 GLN A N 1
ATOM 5491 C CA . GLN A 1 685 ? 31.073 5.021 -11.999 1.00 62.62 685 GLN A CA 1
ATOM 5492 C C . GLN A 1 685 ? 32.235 5.829 -12.616 1.00 62.62 685 GLN A C 1
ATOM 5494 O O . GLN A 1 685 ? 32.041 6.927 -13.127 1.00 62.62 685 GLN A O 1
ATOM 5499 N N . LYS A 1 686 ? 33.459 5.285 -12.607 1.00 60.62 686 LYS A N 1
ATOM 5500 C CA . LYS A 1 686 ? 34.628 5.885 -13.283 1.00 60.62 686 LYS A CA 1
ATOM 5501 C C . LYS A 1 686 ? 34.563 5.748 -14.802 1.00 60.62 686 LYS A C 1
ATOM 5503 O O . LYS A 1 686 ? 35.425 6.294 -15.478 1.00 60.62 686 LYS A O 1
ATOM 5508 N N . LEU A 1 687 ? 33.524 5.073 -15.312 1.00 61.94 687 LEU A N 1
ATOM 5509 C CA . LEU A 1 687 ? 33.270 4.889 -16.737 1.00 61.94 687 LEU A CA 1
ATOM 5510 C C . LEU A 1 687 ? 34.483 4.230 -17.421 1.00 61.94 687 LEU A C 1
ATOM 5512 O O . LEU A 1 687 ? 34.906 4.656 -18.490 1.00 61.94 687 LEU A O 1
ATOM 5516 N N . GLU A 1 688 ? 35.065 3.210 -16.776 1.00 70.62 688 GLU A N 1
ATOM 5517 C CA . GLU A 1 688 ? 36.136 2.391 -17.370 1.00 70.62 688 GLU A CA 1
ATOM 5518 C C . GLU A 1 688 ? 35.572 1.442 -18.439 1.00 70.62 688 GLU A C 1
ATOM 5520 O O . GLU A 1 688 ? 36.287 1.049 -19.357 1.00 70.62 688 GLU A O 1
ATOM 5525 N N . TRP A 1 689 ? 34.268 1.139 -18.357 1.00 75.56 689 TRP A N 1
ATOM 5526 C CA . TRP A 1 689 ? 33.509 0.350 -19.329 1.00 75.56 689 TRP A CA 1
ATOM 5527 C C . TRP A 1 689 ? 34.034 -1.073 -19.485 1.00 75.56 689 TRP A C 1
ATOM 5529 O O . TRP A 1 689 ? 34.018 -1.647 -20.576 1.00 75.56 689 TRP A O 1
ATOM 5539 N N . ASN A 1 690 ? 34.450 -1.685 -18.374 1.00 87.94 690 ASN A N 1
ATOM 5540 C CA . ASN A 1 690 ? 34.778 -3.102 -18.376 1.00 87.94 690 ASN A CA 1
ATOM 5541 C C . ASN A 1 690 ? 33.483 -3.896 -18.570 1.00 87.94 690 ASN A C 1
ATOM 5543 O O . ASN A 1 690 ? 32.674 -4.016 -17.656 1.00 87.94 690 ASN A O 1
ATOM 5547 N N . PHE A 1 691 ? 33.248 -4.442 -19.761 1.00 92.19 691 PHE A N 1
ATOM 5548 C CA . PHE A 1 691 ? 32.019 -5.186 -20.036 1.00 92.19 691 PHE A CA 1
ATOM 5549 C C . PHE A 1 691 ? 32.106 -6.654 -19.617 1.00 92.19 691 PHE A C 1
ATOM 5551 O O . PHE A 1 691 ? 33.147 -7.313 -19.743 1.00 92.19 691 PHE A O 1
ATOM 5558 N N . ILE A 1 692 ? 30.964 -7.206 -19.194 1.00 95.94 692 ILE A N 1
ATOM 5559 C CA . ILE A 1 692 ? 30.804 -8.649 -18.993 1.00 95.94 692 ILE A CA 1
ATOM 5560 C C . ILE A 1 692 ? 31.216 -9.395 -20.269 1.00 95.94 692 ILE A C 1
ATOM 5562 O O . ILE A 1 692 ? 31.023 -8.907 -21.383 1.00 95.94 692 ILE A O 1
ATOM 5566 N N . ASN A 1 693 ? 31.832 -10.569 -20.109 1.00 96.06 693 ASN A N 1
ATOM 5567 C CA . ASN A 1 693 ? 32.350 -11.377 -21.219 1.00 96.06 693 ASN A CA 1
ATOM 5568 C C . ASN A 1 693 ? 33.300 -10.611 -22.164 1.00 96.06 693 ASN A C 1
ATOM 5570 O O . ASN A 1 693 ? 33.397 -10.951 -23.341 1.00 96.06 693 ASN A O 1
ATOM 5574 N N . LYS A 1 694 ? 34.002 -9.579 -21.666 1.00 94.75 694 LYS A N 1
ATOM 5575 C CA . LYS A 1 694 ? 34.898 -8.726 -22.468 1.00 94.75 694 LYS A CA 1
ATOM 5576 C C . LYS A 1 694 ? 34.187 -8.111 -23.685 1.00 94.75 694 LYS A C 1
ATOM 5578 O O . LYS A 1 694 ? 34.739 -8.094 -24.779 1.00 94.75 694 LYS A O 1
ATOM 5583 N N . GLY A 1 695 ? 32.935 -7.685 -23.501 1.00 94.12 695 GLY A N 1
ATOM 5584 C CA . GLY A 1 695 ? 32.123 -7.072 -24.557 1.00 94.12 695 GLY A CA 1
ATOM 5585 C C . GLY A 1 695 ? 31.417 -8.068 -25.479 1.00 94.12 695 GLY A C 1
ATOM 5586 O O . GLY A 1 695 ? 30.633 -7.646 -26.330 1.00 94.12 695 GLY A O 1
ATOM 5587 N N . ASP A 1 696 ? 31.624 -9.380 -25.312 1.00 97.00 696 ASP A N 1
ATOM 5588 C CA . ASP A 1 696 ? 30.861 -10.389 -26.045 1.00 97.00 696 ASP A CA 1
ATOM 5589 C C . ASP A 1 696 ? 29.450 -10.559 -25.469 1.00 97.00 696 ASP A C 1
ATOM 5591 O O . ASP A 1 696 ? 29.198 -11.311 -24.523 1.00 97.00 696 ASP A O 1
ATOM 5595 N N . LEU A 1 697 ? 28.516 -9.838 -26.084 1.00 97.50 697 LEU A N 1
ATOM 5596 C CA . LEU A 1 697 ? 27.091 -9.870 -25.779 1.00 97.50 697 LEU A CA 1
ATOM 5597 C C . LEU A 1 697 ? 26.316 -10.648 -26.852 1.00 97.50 697 LEU A C 1
ATOM 5599 O O . LEU A 1 697 ? 25.101 -10.477 -26.979 1.00 97.50 697 LEU A O 1
ATOM 5603 N N . SER A 1 698 ? 26.990 -11.484 -27.649 1.00 96.88 698 SER A N 1
ATOM 5604 C CA . SER A 1 698 ? 26.376 -12.191 -28.778 1.00 96.88 698 SER A CA 1
ATOM 5605 C C . SER A 1 698 ? 25.242 -13.118 -28.335 1.00 96.88 698 SER A C 1
ATOM 5607 O O . SER A 1 698 ? 24.214 -13.189 -29.007 1.00 96.88 698 SER A O 1
ATOM 5609 N N . GLU A 1 699 ? 25.372 -13.756 -27.167 1.00 97.31 699 GLU A N 1
ATOM 5610 C CA . GLU A 1 699 ? 24.343 -14.654 -26.636 1.00 97.31 699 GLU A CA 1
ATOM 5611 C C . GLU A 1 699 ? 23.033 -13.939 -26.290 1.00 97.31 699 GLU A C 1
ATOM 5613 O O . GLU A 1 699 ? 21.973 -14.521 -26.519 1.00 97.31 699 GLU A O 1
ATOM 5618 N N . LEU A 1 700 ? 23.071 -12.710 -25.762 1.00 98.19 700 LEU A N 1
ATOM 5619 C CA . LEU A 1 700 ? 21.867 -11.959 -25.392 1.00 98.19 700 LEU A CA 1
ATOM 5620 C C . LEU A 1 700 ? 21.463 -10.979 -26.494 1.00 98.19 700 LEU A C 1
ATOM 5622 O O . LEU A 1 700 ? 20.368 -11.083 -27.041 1.00 98.19 700 LEU A O 1
ATOM 5626 N N . CYS A 1 701 ? 22.369 -10.082 -26.869 1.00 98.06 701 CYS A N 1
ATOM 5627 C CA . CYS A 1 701 ? 22.118 -8.936 -27.738 1.00 98.06 701 CYS A CA 1
ATOM 5628 C C . CYS A 1 701 ? 22.523 -9.149 -29.202 1.00 98.06 701 CYS A C 1
ATOM 5630 O O . CYS A 1 701 ? 22.140 -8.331 -30.028 1.00 98.06 701 CYS A O 1
ATOM 5632 N N . GLY A 1 702 ? 23.260 -10.213 -29.547 1.00 97.75 702 GLY A N 1
ATOM 5633 C CA . GLY A 1 702 ? 23.712 -10.464 -30.928 1.00 97.75 702 GLY A CA 1
ATOM 5634 C C . GLY A 1 702 ? 24.740 -9.456 -31.428 1.00 97.75 702 GLY A C 1
ATOM 5635 O O . GLY A 1 702 ? 24.756 -9.124 -32.615 1.00 97.75 702 GLY A O 1
ATOM 5636 N N . VAL A 1 703 ? 25.558 -8.931 -30.516 1.00 97.88 703 VAL A N 1
ATOM 5637 C CA . VAL A 1 703 ? 26.618 -7.965 -30.811 1.00 97.88 703 VAL A CA 1
ATOM 5638 C C . VAL A 1 703 ? 27.865 -8.267 -29.990 1.00 97.88 703 VAL A C 1
ATOM 5640 O O . VAL A 1 703 ? 27.780 -8.856 -28.914 1.00 97.88 703 VAL A O 1
ATOM 5643 N N . HIS A 1 704 ? 29.011 -7.803 -30.470 1.00 97.38 704 HIS A N 1
ATOM 5644 C CA . HIS A 1 704 ? 30.249 -7.734 -29.703 1.00 97.38 704 HIS A CA 1
ATOM 5645 C C . HIS A 1 704 ? 30.726 -6.278 -29.655 1.00 97.38 704 HIS A C 1
ATOM 5647 O O . HIS A 1 704 ? 30.934 -5.668 -30.707 1.00 97.38 704 HIS A O 1
ATOM 5653 N N . VAL A 1 705 ? 30.857 -5.727 -28.447 1.00 94.69 705 VAL A N 1
ATOM 5654 C CA . VAL A 1 705 ? 31.355 -4.367 -28.196 1.00 94.69 705 VAL A CA 1
ATOM 5655 C C . VAL A 1 705 ? 32.880 -4.411 -28.235 1.00 94.69 705 VAL A C 1
ATOM 5657 O O . VAL A 1 705 ? 33.486 -5.056 -27.383 1.00 94.69 705 VAL A O 1
ATOM 5660 N N . ARG A 1 706 ? 33.490 -3.784 -29.244 1.00 91.12 706 ARG A N 1
ATOM 5661 C CA . ARG A 1 706 ? 34.947 -3.820 -29.451 1.00 91.12 706 ARG A CA 1
ATOM 5662 C C . ARG A 1 706 ? 35.671 -2.716 -28.697 1.00 91.12 706 ARG A C 1
ATOM 5664 O O . ARG A 1 706 ? 36.675 -2.990 -28.053 1.00 91.12 706 ARG A O 1
ATOM 5671 N N . ASP A 1 707 ? 35.166 -1.494 -28.822 1.00 86.56 707 ASP A N 1
ATOM 5672 C CA . ASP A 1 707 ? 35.759 -0.286 -28.251 1.00 86.56 707 ASP A CA 1
ATOM 5673 C C . ASP A 1 707 ? 34.722 0.855 -28.218 1.00 86.56 707 ASP A C 1
ATOM 5675 O O . ASP A 1 707 ? 33.575 0.688 -28.656 1.00 86.56 707 ASP A O 1
ATOM 5679 N N . LEU A 1 708 ? 35.120 2.023 -27.714 1.00 84.94 708 LEU A N 1
ATOM 5680 C CA . LEU A 1 708 ? 34.388 3.276 -27.853 1.00 84.94 708 LEU A CA 1
ATOM 5681 C C . LEU A 1 708 ? 34.240 3.636 -29.342 1.00 84.94 708 LEU A C 1
ATOM 5683 O O . LEU A 1 708 ? 35.214 3.686 -30.089 1.00 84.94 708 LEU A O 1
ATOM 5687 N N . GLY A 1 709 ? 33.008 3.887 -29.774 1.00 85.62 709 GLY A N 1
ATOM 5688 C CA . GLY A 1 709 ? 32.700 4.304 -31.139 1.00 85.62 709 GLY A CA 1
ATOM 5689 C C . GLY A 1 709 ? 32.620 5.825 -31.300 1.00 85.62 709 GLY A C 1
ATOM 5690 O O . GLY A 1 709 ? 32.977 6.595 -30.409 1.00 85.62 709 GLY A O 1
ATOM 5691 N N . ASP A 1 710 ? 32.120 6.283 -32.451 1.00 84.25 710 ASP A N 1
ATOM 5692 C CA . ASP A 1 710 ? 31.994 7.714 -32.730 1.00 84.25 710 ASP A CA 1
ATOM 5693 C C . ASP A 1 710 ? 30.929 8.422 -31.874 1.00 84.25 710 ASP A C 1
ATOM 5695 O O . ASP A 1 710 ? 29.979 7.832 -31.343 1.00 84.25 710 ASP A O 1
ATOM 5699 N N . ARG A 1 711 ? 31.056 9.755 -31.838 1.00 83.06 711 ARG A N 1
ATOM 5700 C CA . ARG A 1 711 ? 30.026 10.667 -31.340 1.00 83.06 711 ARG A CA 1
ATOM 5701 C C . ARG A 1 711 ? 28.716 10.493 -32.118 1.00 83.06 711 ARG A C 1
ATOM 5703 O O . ARG A 1 711 ? 28.704 10.528 -33.349 1.00 83.06 711 ARG A O 1
ATOM 5710 N N . ILE A 1 712 ? 27.601 10.402 -31.399 1.00 86.31 712 ILE A N 1
ATOM 5711 C CA . ILE A 1 712 ? 26.238 10.364 -31.936 1.00 86.31 712 ILE A CA 1
ATOM 5712 C C . ILE A 1 712 ? 25.632 11.767 -31.811 1.00 86.31 712 ILE A C 1
ATOM 5714 O O . ILE A 1 712 ? 25.382 12.253 -30.709 1.00 86.31 712 ILE A O 1
ATOM 5718 N N . GLU A 1 713 ? 25.395 12.428 -32.941 1.00 86.38 713 GLU A N 1
ATOM 5719 C CA . GLU A 1 713 ? 24.809 13.780 -32.987 1.00 86.38 713 GLU A CA 1
ATOM 5720 C C . GLU A 1 713 ? 23.326 13.747 -33.349 1.00 86.38 713 GLU A C 1
ATOM 5722 O O . GLU A 1 713 ? 22.535 14.557 -32.860 1.00 86.38 713 GLU A O 1
ATOM 5727 N N . SER A 1 714 ? 22.936 12.792 -34.189 1.00 90.19 714 SER A N 1
ATOM 5728 C CA . SER A 1 714 ? 21.553 12.554 -34.573 1.00 90.19 714 SER A CA 1
ATOM 5729 C C . SER A 1 714 ? 21.300 11.071 -34.810 1.00 90.19 714 SER A C 1
ATOM 5731 O O . SER A 1 714 ? 22.234 10.293 -35.010 1.00 90.19 714 SER A O 1
ATOM 5733 N N . VAL A 1 715 ? 20.029 10.683 -34.745 1.00 93.56 715 VAL A N 1
ATOM 5734 C CA . VAL A 1 715 ? 19.571 9.301 -34.881 1.00 93.56 715 VAL A CA 1
ATOM 5735 C C . VAL A 1 715 ? 18.474 9.235 -35.932 1.00 93.56 715 VAL A C 1
ATOM 5737 O O . VAL A 1 715 ? 17.491 9.972 -35.858 1.00 93.56 715 VAL A O 1
ATOM 5740 N N . LYS A 1 716 ? 18.627 8.325 -36.892 1.00 95.00 716 LYS A N 1
ATOM 5741 C CA . LYS A 1 716 ? 17.648 8.039 -37.942 1.00 95.00 716 LYS A CA 1
ATOM 5742 C C . LYS A 1 716 ? 17.168 6.599 -37.825 1.00 95.00 716 LYS A C 1
ATOM 5744 O O . LYS A 1 716 ? 17.980 5.675 -37.850 1.00 95.00 716 LYS A O 1
ATOM 5749 N N . PHE A 1 717 ? 15.855 6.399 -37.741 1.00 94.50 717 PHE A N 1
ATOM 5750 C CA . PHE A 1 717 ? 15.266 5.060 -37.739 1.00 94.50 717 PHE A CA 1
ATOM 5751 C C . PHE A 1 717 ? 15.244 4.472 -39.154 1.00 94.50 717 PHE A C 1
ATOM 5753 O O . PHE A 1 717 ? 14.850 5.123 -40.123 1.00 94.50 717 PHE A O 1
ATOM 5760 N N . THR A 1 718 ? 15.695 3.229 -39.277 1.00 89.69 718 THR A N 1
ATOM 5761 C CA . THR A 1 718 ? 15.801 2.478 -40.536 1.00 89.69 718 THR A CA 1
ATOM 5762 C C . THR A 1 718 ? 14.724 1.406 -40.659 1.00 89.69 718 THR A C 1
ATOM 5764 O O . THR A 1 718 ? 14.335 1.087 -41.782 1.00 89.69 718 THR A O 1
ATOM 5767 N N . ALA A 1 719 ? 14.202 0.904 -39.538 1.00 88.69 719 ALA A N 1
ATOM 5768 C CA . ALA A 1 719 ? 13.139 -0.096 -39.517 1.00 88.69 719 ALA A CA 1
ATOM 5769 C C . ALA A 1 719 ? 11.745 0.533 -39.683 1.00 88.69 719 ALA A C 1
ATOM 5771 O O . ALA A 1 719 ? 11.409 1.506 -39.006 1.00 88.69 719 ALA A O 1
ATOM 5772 N N . GLU A 1 720 ? 10.921 -0.035 -40.569 1.00 86.56 720 GLU A N 1
ATOM 5773 C CA . GLU A 1 720 ? 9.596 0.503 -40.929 1.00 86.56 720 GLU A CA 1
ATOM 5774 C C . GLU A 1 720 ? 8.628 0.603 -39.739 1.00 86.56 720 GLU A C 1
ATOM 5776 O O . GLU A 1 720 ? 7.886 1.577 -39.623 1.00 86.56 720 GLU A O 1
ATOM 5781 N N . ASP A 1 721 ? 8.678 -0.356 -38.809 1.00 85.56 721 ASP A N 1
ATOM 5782 C CA . ASP A 1 721 ? 7.830 -0.386 -37.610 1.00 85.56 721 ASP A CA 1
ATOM 5783 C C . ASP A 1 721 ? 8.168 0.714 -36.587 1.00 85.56 721 ASP A C 1
ATOM 5785 O O . ASP A 1 721 ? 7.356 1.003 -35.703 1.00 85.56 721 ASP A O 1
ATOM 5789 N N 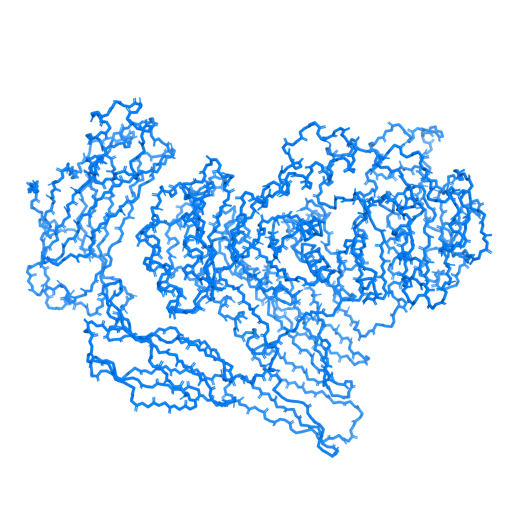. PHE A 1 722 ? 9.337 1.350 -36.720 1.00 86.94 722 PHE A N 1
ATOM 5790 C CA . PHE A 1 722 ? 9.718 2.540 -35.961 1.00 86.94 722 PHE A CA 1
ATOM 5791 C C . PHE A 1 722 ? 9.634 3.818 -36.796 1.00 86.94 722 PHE A C 1
ATOM 5793 O O . PHE A 1 722 ? 9.130 4.806 -36.284 1.00 86.94 722 PHE A O 1
ATOM 5800 N N . LYS A 1 723 ? 10.050 3.831 -38.068 1.00 84.88 723 LYS A N 1
ATOM 5801 C CA . LYS A 1 723 ? 10.092 5.049 -38.909 1.00 84.88 723 LYS A CA 1
ATOM 5802 C C . LYS A 1 723 ? 8.831 5.909 -38.834 1.00 84.88 723 LYS A C 1
ATOM 5804 O O . LYS A 1 723 ? 8.932 7.117 -38.697 1.00 84.88 723 LYS A O 1
ATOM 5809 N N . GLN A 1 724 ? 7.651 5.292 -38.859 1.00 82.38 724 GLN A N 1
ATOM 5810 C CA . GLN A 1 724 ? 6.369 6.010 -38.846 1.00 82.38 724 GLN A CA 1
ATOM 5811 C C . GLN A 1 724 ? 6.066 6.732 -37.518 1.00 82.38 724 GLN A C 1
ATOM 5813 O O . GLN A 1 724 ? 5.179 7.579 -37.466 1.00 82.38 724 GLN A O 1
ATOM 5818 N N . ARG A 1 725 ? 6.768 6.381 -36.433 1.00 84.31 725 ARG A N 1
ATOM 5819 C CA . ARG A 1 725 ? 6.537 6.886 -35.068 1.00 84.31 725 ARG A CA 1
ATOM 5820 C C . ARG A 1 725 ? 7.543 7.956 -34.634 1.00 84.31 725 ARG A C 1
ATOM 5822 O O . ARG A 1 725 ? 7.392 8.522 -33.554 1.00 84.31 725 ARG A O 1
ATOM 5829 N N . PHE A 1 726 ? 8.581 8.202 -35.430 1.00 88.56 726 PHE A N 1
ATOM 5830 C CA . PHE A 1 726 ? 9.703 9.072 -35.080 1.00 88.56 726 PHE A CA 1
ATOM 5831 C C . PHE A 1 726 ? 9.933 10.100 -36.191 1.00 88.56 726 PHE A C 1
ATOM 5833 O O . PHE A 1 726 ? 9.581 9.844 -37.340 1.00 88.56 726 PHE A O 1
ATOM 5840 N N . PRO A 1 727 ? 10.521 11.267 -35.880 1.00 86.00 727 PRO A N 1
ATOM 5841 C CA . PRO A 1 727 ? 10.964 12.184 -36.924 1.00 86.00 727 PRO A CA 1
ATOM 5842 C C . PRO A 1 727 ? 12.028 11.521 -37.815 1.00 86.00 727 PRO A C 1
ATOM 5844 O O . PRO A 1 727 ? 12.790 10.674 -37.343 1.00 86.00 727 PRO A O 1
ATOM 5847 N N . ASP A 1 728 ? 12.136 11.969 -39.071 1.00 85.38 728 ASP A N 1
ATOM 5848 C CA . ASP A 1 728 ? 13.124 11.467 -40.047 1.00 85.38 728 ASP A CA 1
ATOM 5849 C C . ASP A 1 728 ? 14.568 11.497 -39.521 1.00 85.38 728 ASP A C 1
ATOM 5851 O O . ASP A 1 728 ? 15.402 10.670 -39.894 1.00 85.38 728 ASP A O 1
ATOM 5855 N N . SER A 1 729 ? 14.866 12.462 -38.651 1.00 88.50 729 SER A N 1
ATOM 5856 C CA . SER A 1 729 ? 16.107 12.548 -37.892 1.00 88.50 729 SER A CA 1
ATOM 5857 C C . SER A 1 729 ? 15.833 13.174 -36.526 1.00 88.50 729 SER A C 1
ATOM 5859 O O . SER A 1 729 ? 15.262 14.264 -36.431 1.00 88.50 729 SER A O 1
ATOM 5861 N N . PHE A 1 730 ? 16.237 12.487 -35.460 1.00 90.06 730 PHE A N 1
ATOM 5862 C CA . PHE A 1 730 ? 16.177 12.980 -34.088 1.00 90.06 730 PHE A CA 1
ATOM 5863 C C . PHE A 1 730 ? 17.541 13.549 -33.689 1.00 90.06 730 PHE A C 1
ATOM 5865 O O . PHE A 1 730 ? 18.529 12.820 -33.645 1.00 90.06 730 PHE A O 1
ATOM 5872 N N . VAL A 1 731 ? 17.617 14.846 -33.390 1.00 87.56 731 VAL A N 1
ATOM 5873 C CA . VAL A 1 731 ? 18.880 15.518 -33.040 1.00 87.56 731 VAL A CA 1
ATOM 5874 C C . VAL A 1 731 ? 19.154 15.383 -31.540 1.00 87.56 731 VAL A C 1
ATOM 5876 O O . VAL A 1 731 ? 18.354 15.837 -30.724 1.00 87.56 731 VAL A O 1
ATOM 5879 N N . LEU A 1 732 ? 20.295 14.795 -31.173 1.00 79.19 732 LEU A N 1
ATOM 5880 C CA . LEU A 1 732 ? 20.723 14.621 -29.780 1.00 79.19 732 LEU A CA 1
ATOM 5881 C C . LEU A 1 732 ? 21.502 15.830 -29.251 1.00 79.19 732 LEU A C 1
ATOM 5883 O O . LEU A 1 732 ? 21.236 16.283 -28.140 1.00 79.19 732 LEU A O 1
ATOM 5887 N N . SER A 1 733 ? 22.421 16.391 -30.036 1.00 69.31 733 SER A N 1
ATOM 5888 C CA . SER A 1 733 ? 23.153 17.618 -29.685 1.00 69.31 733 SER A CA 1
ATOM 5889 C C . SER A 1 733 ? 23.141 18.581 -30.865 1.00 69.31 733 SER A C 1
ATOM 5891 O O . SER A 1 733 ? 23.507 18.186 -31.974 1.00 69.31 733 SER A O 1
ATOM 5893 N N . ARG A 1 734 ? 22.764 19.846 -30.647 1.00 54.94 734 ARG A N 1
ATOM 5894 C CA . ARG A 1 734 ? 23.023 20.899 -31.638 1.00 54.94 734 ARG A CA 1
ATOM 5895 C C . ARG A 1 734 ? 24.435 21.416 -31.397 1.00 54.94 734 ARG A C 1
ATOM 5897 O O . ARG A 1 734 ? 24.754 21.813 -30.287 1.00 54.94 734 ARG A O 1
ATOM 5904 N N . LYS A 1 735 ? 25.281 21.410 -32.426 1.00 51.81 735 LYS A N 1
ATOM 5905 C CA . LYS A 1 735 ? 26.618 22.005 -32.343 1.00 51.81 735 LYS A CA 1
ATOM 5906 C C . LYS A 1 735 ? 26.469 23.485 -31.986 1.00 51.81 735 LYS A C 1
ATOM 5908 O O . LYS A 1 735 ? 25.928 24.241 -32.791 1.00 51.81 735 LYS A O 1
ATOM 5913 N N . ASN A 1 736 ? 26.930 23.897 -30.807 1.00 50.09 736 ASN A N 1
ATOM 5914 C CA . ASN A 1 736 ? 27.052 25.314 -30.499 1.00 50.09 736 ASN A CA 1
ATOM 5915 C C . ASN A 1 736 ? 28.273 25.852 -31.269 1.00 50.09 736 ASN A C 1
ATOM 5917 O O . ASN A 1 736 ? 29.395 25.409 -31.013 1.00 50.09 736 ASN A O 1
ATOM 5921 N N . PRO A 1 737 ? 28.087 26.754 -32.249 1.00 49.41 737 PRO A N 1
ATOM 5922 C CA . PRO A 1 737 ? 29.171 27.205 -33.119 1.00 49.41 737 PRO A CA 1
ATOM 5923 C C . PRO A 1 737 ? 30.242 28.027 -32.384 1.00 49.41 737 PRO A C 1
ATOM 5925 O O . PRO A 1 737 ? 31.288 28.292 -32.969 1.00 49.41 737 PRO A O 1
ATOM 5928 N N . LEU A 1 738 ? 29.996 28.427 -31.130 1.00 46.81 738 LEU A N 1
ATOM 5929 C CA . LEU A 1 738 ? 30.911 29.230 -30.317 1.00 46.81 738 LEU A CA 1
ATOM 5930 C C . LEU A 1 738 ? 31.922 28.401 -29.504 1.00 46.81 738 LEU A C 1
ATOM 5932 O O . LEU A 1 738 ? 32.829 28.987 -28.917 1.00 46.81 738 LEU A O 1
ATOM 5936 N N . PHE A 1 739 ? 31.804 27.068 -29.463 1.00 48.94 739 PHE A N 1
ATOM 5937 C CA . PHE A 1 739 ? 32.670 26.210 -28.645 1.00 48.94 739 PHE A CA 1
ATOM 5938 C C . PHE A 1 739 ? 33.573 25.290 -29.486 1.00 48.94 739 PHE A C 1
ATOM 5940 O O . PHE A 1 739 ? 33.176 24.764 -30.529 1.00 48.94 739 PHE A O 1
ATOM 5947 N N . VAL A 1 740 ? 34.818 25.101 -29.026 1.00 47.59 740 VAL A N 1
ATOM 5948 C CA . VAL A 1 740 ? 35.799 24.171 -29.620 1.00 47.59 740 VAL A CA 1
ATOM 5949 C C . VAL A 1 740 ? 35.360 22.716 -29.438 1.00 47.59 740 VAL A C 1
ATOM 5951 O O . VAL A 1 740 ? 34.608 22.398 -28.521 1.00 47.59 740 VAL A O 1
ATOM 5954 N N . SER A 1 741 ? 35.846 21.813 -30.296 1.00 45.97 741 SER A N 1
ATOM 5955 C CA . SER A 1 741 ? 35.344 20.437 -30.465 1.00 45.97 741 SER A CA 1
ATOM 5956 C C . SER A 1 741 ? 35.275 19.562 -29.203 1.00 45.97 741 SER A C 1
ATOM 5958 O O . SER A 1 741 ? 34.657 18.500 -29.270 1.00 45.97 741 SER A O 1
ATOM 5960 N N . HIS A 1 742 ? 35.911 19.957 -28.093 1.00 43.31 742 HIS A N 1
ATOM 5961 C CA . HIS A 1 742 ? 36.041 19.180 -26.847 1.00 43.31 742 HIS A CA 1
ATOM 5962 C C . HIS A 1 742 ? 35.627 19.981 -25.587 1.00 43.31 742 HIS A C 1
ATOM 5964 O O . HIS A 1 742 ? 35.901 19.571 -24.464 1.00 43.31 742 HIS A O 1
ATOM 5970 N N . PHE A 1 743 ? 34.986 21.148 -25.745 1.00 41.56 743 PHE A N 1
ATOM 5971 C CA . PHE A 1 743 ? 34.671 22.063 -24.632 1.00 41.56 743 PHE A CA 1
ATOM 5972 C C . PHE A 1 743 ? 33.624 21.502 -23.643 1.00 41.56 743 PHE A C 1
ATOM 5974 O O . PHE A 1 743 ? 33.686 21.782 -22.447 1.00 41.56 743 PHE A O 1
ATOM 5981 N N . ASP A 1 744 ? 32.707 20.656 -24.124 1.00 45.25 744 ASP A N 1
ATOM 5982 C CA . ASP A 1 744 ? 31.590 20.090 -23.345 1.00 45.25 744 ASP A CA 1
ATOM 5983 C C . ASP A 1 744 ? 32.020 18.961 -22.380 1.00 45.25 744 ASP A C 1
ATOM 5985 O O . ASP A 1 744 ? 31.222 18.482 -21.574 1.00 45.25 744 ASP A O 1
ATOM 5989 N N . GLU A 1 745 ? 33.275 18.502 -22.455 1.00 43.88 745 GLU A N 1
ATOM 5990 C CA . GLU A 1 745 ? 33.780 17.333 -21.713 1.00 43.88 745 GLU A CA 1
ATOM 5991 C C . GLU A 1 745 ? 34.191 17.658 -20.264 1.00 43.88 745 GLU A C 1
ATOM 5993 O O . GLU A 1 745 ? 34.315 16.751 -19.443 1.00 43.88 745 GLU A O 1
ATOM 5998 N N . LEU A 1 746 ? 34.361 18.945 -19.928 1.00 37.12 746 LEU A N 1
ATOM 5999 C CA . LEU A 1 746 ? 34.920 19.400 -18.644 1.00 37.12 746 LEU A CA 1
ATOM 6000 C C . LEU A 1 746 ? 33.923 20.128 -17.724 1.00 37.12 746 LEU A C 1
ATOM 6002 O O . LEU A 1 746 ? 34.246 20.361 -16.559 1.00 37.12 746 LEU A O 1
ATOM 6006 N N . TYR A 1 747 ? 32.722 20.482 -18.201 1.00 42.78 747 TYR A N 1
ATOM 6007 C CA . TYR A 1 747 ? 31.788 21.329 -17.447 1.00 42.78 747 TYR A CA 1
ATOM 6008 C C . TYR A 1 747 ? 30.388 20.704 -17.285 1.00 42.78 747 TYR A C 1
ATOM 6010 O O . TYR A 1 747 ? 29.598 20.699 -18.225 1.00 42.78 747 TYR A O 1
ATOM 6018 N N . PRO A 1 748 ? 30.013 20.280 -16.059 1.00 43.88 748 PRO A N 1
ATOM 6019 C CA . PRO A 1 748 ? 28.669 19.792 -15.710 1.00 43.88 748 PRO A CA 1
ATOM 6020 C C . PRO A 1 748 ? 27.535 20.827 -15.837 1.00 43.88 748 PRO A C 1
ATOM 6022 O O . PRO A 1 748 ? 26.379 20.495 -15.591 1.00 43.88 748 PRO A O 1
ATOM 6025 N N . VAL A 1 749 ? 27.857 22.085 -16.163 1.00 41.97 749 VAL A N 1
ATOM 6026 C CA . VAL A 1 749 ? 26.931 23.233 -16.159 1.00 41.97 749 VAL A CA 1
ATOM 6027 C C . VAL A 1 749 ? 25.958 23.240 -17.343 1.00 41.97 749 VAL A C 1
ATOM 6029 O O . VAL A 1 749 ? 24.946 23.936 -17.300 1.00 41.97 749 VAL A O 1
ATOM 6032 N N . PHE A 1 750 ? 26.209 22.450 -18.387 1.00 46.38 750 PHE A N 1
ATOM 6033 C CA . PHE A 1 750 ? 25.327 22.405 -19.548 1.00 46.38 750 PHE A CA 1
ATOM 6034 C C . PHE A 1 750 ? 24.298 21.282 -19.395 1.00 46.38 750 PHE A C 1
ATOM 6036 O O . PHE A 1 750 ? 24.529 20.134 -19.763 1.00 46.38 750 PHE A O 1
ATOM 6043 N N . GLU A 1 751 ? 23.116 21.615 -18.871 1.00 44.94 751 GLU A N 1
ATOM 6044 C CA . GLU A 1 751 ? 22.006 20.663 -18.703 1.00 44.94 751 GLU A CA 1
ATOM 6045 C C . GLU A 1 751 ? 21.543 20.000 -20.021 1.00 44.94 751 GLU A C 1
ATOM 6047 O O . GLU A 1 751 ? 20.832 18.992 -19.972 1.00 44.94 751 GLU A O 1
ATOM 6052 N N . ARG A 1 752 ? 21.910 20.539 -21.201 1.00 44.12 752 ARG A N 1
ATOM 6053 C CA . ARG A 1 752 ? 21.403 20.079 -22.512 1.00 44.12 752 ARG A CA 1
ATOM 6054 C C . ARG A 1 752 ? 22.412 20.000 -23.671 1.00 44.12 752 ARG A C 1
ATOM 6056 O O . ARG A 1 752 ? 22.046 19.434 -24.699 1.00 44.12 752 ARG A O 1
ATOM 6063 N N . ASP A 1 753 ? 23.655 20.453 -23.505 1.00 46.81 753 ASP A N 1
ATOM 6064 C CA . ASP A 1 753 ? 24.715 20.325 -24.520 1.00 46.81 753 ASP A CA 1
ATOM 6065 C C . ASP A 1 753 ? 25.747 19.300 -24.043 1.00 46.81 753 ASP A C 1
ATOM 6067 O O . ASP A 1 753 ? 26.640 19.607 -23.261 1.00 46.81 753 ASP A O 1
ATOM 6071 N N . VAL A 1 754 ? 25.561 18.038 -24.444 1.00 60.22 754 VAL A N 1
ATOM 6072 C CA . VAL A 1 754 ? 26.394 16.927 -23.972 1.00 60.22 754 VAL A CA 1
ATOM 6073 C C . VAL A 1 754 ? 26.814 16.034 -25.137 1.00 60.22 754 VAL A C 1
ATOM 6075 O O . VAL A 1 754 ? 26.010 15.733 -26.017 1.00 60.22 754 VAL A O 1
ATOM 6078 N N . THR A 1 755 ? 28.073 15.597 -25.149 1.00 66.75 755 THR A N 1
ATOM 6079 C CA . THR A 1 755 ? 28.588 14.604 -26.102 1.00 66.75 755 THR A CA 1
ATOM 6080 C C . THR A 1 755 ? 28.035 13.208 -25.780 1.00 66.75 755 THR A C 1
ATOM 6082 O O . THR A 1 755 ? 28.062 12.779 -24.624 1.00 66.75 755 THR A O 1
ATOM 6085 N N . TYR A 1 756 ? 27.546 12.492 -26.798 1.00 78.06 756 TYR A N 1
ATOM 6086 C CA . TYR A 1 756 ? 27.036 11.118 -26.694 1.00 78.06 756 TYR A CA 1
ATOM 6087 C C . TYR A 1 756 ? 27.923 10.181 -27.510 1.00 78.06 756 TYR A C 1
ATOM 6089 O O . TYR A 1 756 ? 28.169 10.468 -28.677 1.00 78.06 756 TYR A O 1
ATOM 6097 N N . PHE A 1 757 ? 28.359 9.060 -26.936 1.00 82.12 757 PHE A N 1
ATOM 6098 C CA . PHE A 1 757 ? 29.155 8.047 -27.636 1.00 82.12 757 PHE A CA 1
ATOM 6099 C C . PHE A 1 757 ? 28.425 6.704 -27.656 1.00 82.12 757 PHE A C 1
ATOM 6101 O O . PHE A 1 757 ? 27.862 6.278 -26.640 1.00 82.12 757 PHE A O 1
ATOM 6108 N N . GLY A 1 758 ? 28.440 6.044 -28.813 1.00 84.56 758 GLY A N 1
ATOM 6109 C CA . GLY A 1 758 ? 28.060 4.636 -28.943 1.00 84.56 758 GLY A CA 1
ATOM 6110 C C . GLY A 1 758 ? 29.274 3.723 -28.775 1.00 84.56 758 GLY A C 1
ATOM 6111 O O . GLY A 1 758 ? 30.406 4.194 -28.777 1.00 84.56 758 GLY A O 1
ATOM 6112 N N . GLY A 1 759 ? 29.053 2.415 -28.667 1.00 88.44 759 GLY A N 1
ATOM 6113 C CA . GLY A 1 759 ? 30.123 1.432 -28.857 1.00 88.44 759 GLY A CA 1
ATOM 6114 C C . GLY A 1 759 ? 30.379 1.150 -30.334 1.00 88.44 759 GLY A C 1
ATOM 6115 O O . GLY A 1 759 ? 29.434 1.178 -31.132 1.00 88.44 759 GLY A O 1
ATOM 6116 N N . ASP A 1 760 ? 31.625 0.832 -30.687 1.00 92.38 760 ASP A N 1
ATOM 6117 C CA . ASP A 1 760 ? 31.936 0.128 -31.932 1.00 92.38 760 ASP A CA 1
ATOM 6118 C C . ASP A 1 760 ? 31.418 -1.312 -31.819 1.00 92.38 760 ASP A C 1
ATOM 6120 O O . ASP A 1 760 ? 31.944 -2.142 -31.069 1.00 92.38 760 ASP A O 1
ATOM 6124 N N . LEU A 1 761 ? 30.323 -1.591 -32.526 1.00 95.19 761 LEU A N 1
ATOM 6125 C CA . LEU A 1 761 ? 29.629 -2.869 -32.457 1.00 95.19 761 LEU A CA 1
ATOM 6126 C C . LEU A 1 761 ? 29.942 -3.723 -33.681 1.00 95.19 761 LEU A C 1
ATOM 6128 O O . LEU A 1 761 ? 29.560 -3.395 -34.806 1.00 95.19 761 LEU A O 1
ATOM 6132 N N . LYS A 1 762 ? 30.487 -4.919 -33.448 1.00 96.25 762 LYS A N 1
ATOM 6133 C CA . LYS A 1 762 ? 30.363 -6.016 -34.411 1.00 96.25 762 LYS A CA 1
ATOM 6134 C C . LYS A 1 762 ? 28.991 -6.657 -34.237 1.00 96.25 762 LYS A C 1
ATOM 6136 O O . LYS A 1 762 ? 28.786 -7.452 -33.320 1.00 96.25 762 LYS A O 1
ATOM 6141 N N . VAL A 1 763 ? 28.058 -6.321 -35.119 1.00 96.19 763 VAL A N 1
ATOM 6142 C CA . VAL A 1 763 ? 26.733 -6.950 -35.157 1.00 96.19 763 VAL A CA 1
ATOM 6143 C C . VAL A 1 763 ? 26.860 -8.367 -35.721 1.00 96.19 763 VAL A C 1
ATOM 6145 O O . VAL A 1 763 ? 27.442 -8.554 -36.787 1.00 96.19 763 VAL A O 1
ATOM 6148 N N . THR A 1 764 ? 26.351 -9.365 -34.999 1.00 94.38 764 THR A N 1
ATOM 6149 C CA . THR A 1 764 ? 26.364 -10.771 -35.434 1.00 94.38 764 THR A CA 1
ATOM 6150 C C . THR A 1 764 ? 24.974 -11.268 -35.814 1.00 94.38 764 THR A C 1
ATOM 6152 O O . THR A 1 764 ? 24.831 -11.916 -36.843 1.00 94.38 764 THR A O 1
ATOM 6155 N N . ASP A 1 765 ? 23.964 -10.958 -34.999 1.00 94.69 765 ASP A N 1
ATOM 6156 C CA . ASP A 1 765 ? 22.615 -11.549 -35.088 1.00 94.69 765 ASP A CA 1
ATOM 6157 C C . ASP A 1 765 ? 21.511 -10.558 -34.655 1.00 94.69 765 ASP A C 1
ATOM 6159 O O . ASP A 1 765 ? 20.399 -10.936 -34.293 1.00 94.69 765 ASP A O 1
ATOM 6163 N N . ALA A 1 766 ? 21.829 -9.261 -34.621 1.00 97.00 766 ALA A N 1
ATOM 6164 C CA . ALA A 1 766 ? 20.874 -8.210 -34.290 1.00 97.00 766 ALA A CA 1
ATOM 6165 C C . ALA A 1 766 ? 20.454 -7.421 -35.531 1.00 97.00 766 ALA A C 1
ATOM 6167 O O . ALA A 1 766 ? 21.253 -7.121 -36.415 1.00 97.00 766 ALA A O 1
ATOM 6168 N N . GLU A 1 767 ? 19.189 -7.031 -35.561 1.00 96.94 767 GLU A N 1
ATOM 6169 C CA . GLU A 1 767 ? 18.643 -6.097 -36.532 1.00 96.94 767 GLU A CA 1
ATOM 6170 C C . GLU A 1 767 ? 18.902 -4.661 -36.067 1.00 96.94 767 GLU A C 1
ATOM 6172 O O . GLU A 1 767 ? 18.602 -4.298 -34.927 1.00 96.94 767 GLU A O 1
ATOM 6177 N N . VAL A 1 768 ? 19.428 -3.822 -36.957 1.00 96.88 768 VAL A N 1
ATOM 6178 C CA . VAL A 1 768 ? 19.653 -2.400 -36.681 1.00 96.88 768 VAL A CA 1
ATOM 6179 C C . VAL A 1 768 ? 18.373 -1.619 -36.981 1.00 96.88 768 VAL A C 1
ATOM 6181 O O . VAL A 1 768 ? 17.969 -1.484 -38.136 1.00 96.88 768 VAL A O 1
ATOM 6184 N N . LEU A 1 769 ? 17.738 -1.093 -35.931 1.00 96.00 769 LEU A N 1
ATOM 6185 C CA . LEU A 1 769 ? 16.497 -0.320 -36.022 1.00 96.00 769 LEU A CA 1
ATOM 6186 C C . LEU A 1 769 ? 16.740 1.171 -36.254 1.00 96.00 769 LEU A C 1
ATOM 6188 O O . LEU A 1 769 ? 15.888 1.845 -36.834 1.00 96.00 769 LEU A O 1
ATOM 6192 N N . ALA A 1 770 ? 17.868 1.688 -35.766 1.00 95.69 770 ALA A N 1
ATOM 6193 C CA . ALA A 1 770 ? 18.262 3.077 -35.941 1.00 95.69 770 ALA A CA 1
ATOM 6194 C C . ALA A 1 770 ? 19.779 3.228 -36.030 1.00 95.69 770 ALA A C 1
ATOM 6196 O O . ALA A 1 770 ? 20.519 2.491 -35.371 1.00 95.69 770 ALA A O 1
ATOM 6197 N N . VAL A 1 771 ? 20.218 4.222 -36.800 1.00 95.50 771 VAL A N 1
ATOM 6198 C CA . VAL A 1 771 ? 21.629 4.548 -37.022 1.00 95.50 771 VAL A CA 1
ATOM 6199 C C . VAL A 1 771 ? 21.951 6.004 -36.695 1.00 95.50 771 VAL A C 1
ATOM 6201 O O . VAL A 1 771 ? 21.065 6.859 -36.708 1.00 95.50 771 VAL A O 1
ATOM 6204 N N . SER A 1 772 ? 23.221 6.286 -36.411 1.00 93.44 772 SER A N 1
ATOM 6205 C CA . SER A 1 772 ? 23.739 7.641 -36.223 1.00 93.44 772 SER A CA 1
ATOM 6206 C C . SER A 1 772 ? 23.942 8.371 -37.556 1.00 93.44 772 SER A C 1
ATOM 6208 O O . SER A 1 772 ? 23.845 7.775 -38.632 1.00 93.44 772 SER A O 1
ATOM 6210 N N . GLN A 1 773 ? 24.334 9.645 -37.500 1.00 91.38 773 GLN A N 1
ATOM 6211 C CA . GLN A 1 773 ? 24.762 10.427 -38.666 1.00 91.38 773 GLN A CA 1
ATOM 6212 C C . GLN A 1 773 ? 25.956 9.817 -39.426 1.00 91.38 773 GLN A C 1
ATOM 6214 O O . GLN A 1 773 ? 26.162 10.131 -40.595 1.00 91.38 773 GLN A O 1
ATOM 6219 N N . LYS A 1 774 ? 26.728 8.935 -38.777 1.00 90.12 774 LYS A N 1
ATOM 6220 C CA . LYS A 1 774 ? 27.841 8.179 -39.376 1.00 90.12 774 LYS A CA 1
ATOM 6221 C C . LYS A 1 774 ? 27.477 6.719 -39.692 1.00 90.12 774 LYS A C 1
ATOM 6223 O O . LYS A 1 774 ? 28.362 5.892 -39.870 1.00 90.12 774 LYS A O 1
ATOM 6228 N N . ASN A 1 775 ? 26.186 6.384 -39.752 1.00 91.94 775 ASN A N 1
ATOM 6229 C CA . ASN A 1 775 ? 25.668 5.027 -39.975 1.00 91.94 775 ASN A CA 1
ATOM 6230 C C . ASN A 1 775 ? 26.030 3.991 -38.887 1.00 91.94 775 ASN A C 1
ATOM 6232 O O . ASN A 1 775 ? 25.902 2.790 -39.123 1.00 91.94 775 ASN A O 1
ATOM 6236 N N . MET A 1 776 ? 26.435 4.412 -37.684 1.00 93.19 776 MET A N 1
ATOM 6237 C CA . MET A 1 776 ? 26.648 3.467 -36.580 1.00 93.19 776 MET A CA 1
ATOM 6238 C C . MET A 1 776 ? 25.318 2.975 -36.003 1.00 93.19 776 MET A C 1
ATOM 6240 O O . MET A 1 776 ? 24.418 3.796 -35.844 1.00 93.19 776 MET A O 1
ATOM 6244 N N . PRO A 1 777 ? 25.187 1.700 -35.594 1.00 95.44 777 PRO A N 1
ATOM 6245 C CA . PRO A 1 777 ? 23.993 1.214 -34.905 1.00 95.44 777 PRO A CA 1
ATOM 6246 C C . PRO A 1 777 ? 23.752 1.940 -33.572 1.00 95.44 777 PRO A C 1
ATOM 6248 O O . PRO A 1 777 ? 24.640 1.983 -32.721 1.00 95.44 777 PRO A O 1
ATOM 6251 N N . VAL A 1 778 ? 22.541 2.468 -33.370 1.00 95.12 778 VAL A N 1
ATOM 6252 C CA . VAL A 1 778 ? 22.129 3.173 -32.136 1.00 95.12 778 VAL A CA 1
ATOM 6253 C C . VAL A 1 778 ? 21.032 2.418 -31.396 1.00 95.12 778 VAL A C 1
ATOM 6255 O O . VAL A 1 778 ? 21.085 2.287 -30.179 1.00 95.12 778 VAL A O 1
ATOM 6258 N N . VAL A 1 779 ? 20.044 1.886 -32.112 1.00 96.62 779 VAL A N 1
ATOM 6259 C CA . VAL A 1 779 ? 18.999 1.034 -31.530 1.00 96.62 779 VAL A CA 1
ATOM 6260 C C . VAL A 1 779 ? 19.001 -0.273 -32.294 1.00 96.62 779 VAL A C 1
ATOM 6262 O O . VAL A 1 779 ? 18.908 -0.269 -33.522 1.00 96.62 779 VAL A O 1
ATOM 6265 N N . LEU A 1 780 ? 19.114 -1.384 -31.577 1.00 97.81 780 LEU A N 1
ATOM 6266 C CA . LEU A 1 780 ? 19.136 -2.719 -32.154 1.00 97.81 780 LEU A CA 1
ATOM 6267 C C . LEU A 1 780 ? 18.052 -3.585 -31.520 1.00 97.81 780 LEU A C 1
ATOM 6269 O O . LEU A 1 780 ? 17.735 -3.432 -30.341 1.00 97.81 780 LEU A O 1
ATOM 6273 N N . ARG A 1 781 ? 17.508 -4.516 -32.298 1.00 97.75 781 ARG A N 1
ATOM 6274 C CA . ARG A 1 781 ? 16.569 -5.541 -31.841 1.00 97.75 781 ARG A CA 1
ATOM 6275 C C . ARG A 1 781 ? 17.134 -6.909 -32.168 1.00 97.75 781 ARG A C 1
ATOM 6277 O O . ARG A 1 781 ? 17.517 -7.167 -33.303 1.00 97.75 781 ARG A O 1
ATOM 6284 N N . ARG A 1 782 ? 17.105 -7.818 -31.202 1.00 97.81 782 ARG A N 1
ATOM 6285 C CA . ARG A 1 782 ? 17.389 -9.231 -31.441 1.00 97.81 782 ARG A CA 1
ATOM 6286 C C . ARG A 1 782 ? 16.253 -10.100 -30.948 1.00 97.81 782 ARG A C 1
ATOM 6288 O O . ARG A 1 782 ? 15.753 -9.911 -29.842 1.00 97.81 782 ARG A O 1
ATOM 6295 N N . LYS A 1 783 ? 15.885 -11.085 -31.762 1.00 98.00 783 LYS A N 1
ATOM 6296 C CA . LYS A 1 783 ? 15.029 -12.189 -31.345 1.00 98.00 783 LYS A CA 1
ATOM 6297 C C . LYS A 1 783 ? 15.902 -13.284 -30.739 1.00 98.00 783 LYS A C 1
ATOM 6299 O O . LYS A 1 783 ? 16.810 -13.777 -31.397 1.00 98.00 783 LYS A O 1
ATOM 6304 N N . LEU A 1 784 ? 15.612 -13.684 -29.507 1.00 98.06 784 LEU A N 1
ATOM 6305 C CA . LEU A 1 784 ? 16.293 -14.790 -28.837 1.00 98.06 784 LEU A CA 1
ATOM 6306 C C . LEU A 1 784 ? 15.231 -15.755 -28.316 1.00 98.06 784 LEU A C 1
ATOM 6308 O O . LEU A 1 784 ? 14.432 -15.407 -27.449 1.00 98.06 784 LEU A O 1
ATOM 6312 N N . GLY A 1 785 ? 15.201 -16.970 -28.866 1.00 97.56 785 GLY A N 1
ATOM 6313 C CA . GLY A 1 785 ? 14.132 -17.926 -28.585 1.00 97.56 785 GLY A CA 1
ATOM 6314 C C . GLY A 1 785 ? 12.755 -17.348 -28.933 1.00 97.56 785 GLY A C 1
ATOM 6315 O O . GLY A 1 785 ? 12.488 -17.005 -30.089 1.00 97.56 785 GLY A O 1
ATOM 6316 N N . LYS A 1 786 ? 11.875 -17.257 -27.931 1.00 97.69 786 LYS A N 1
ATOM 6317 C CA . LYS A 1 786 ? 10.506 -16.733 -28.082 1.00 97.69 786 LYS A CA 1
ATOM 6318 C C . LYS A 1 786 ? 10.391 -15.224 -27.840 1.00 97.69 786 LYS A C 1
ATOM 6320 O O . LYS A 1 786 ? 9.340 -14.667 -28.146 1.00 97.69 786 LYS A O 1
ATOM 6325 N N . GLY A 1 787 ? 11.412 -14.588 -27.269 1.00 98.12 787 GLY A N 1
ATOM 6326 C CA . GLY A 1 787 ? 11.370 -13.190 -26.849 1.00 98.12 787 GLY A CA 1
ATOM 6327 C C . GLY A 1 787 ? 12.298 -12.283 -27.646 1.00 98.12 787 GLY A C 1
ATOM 6328 O O . GLY A 1 787 ? 12.890 -12.679 -28.656 1.00 98.12 787 GLY A O 1
ATOM 6329 N N . PHE A 1 788 ? 12.413 -11.043 -27.173 1.00 98.38 788 PHE A N 1
ATOM 6330 C CA . PHE A 1 788 ? 13.181 -9.990 -27.831 1.00 98.38 788 PHE A CA 1
ATOM 6331 C C . PHE A 1 788 ? 14.041 -9.207 -26.841 1.00 98.38 788 PHE A C 1
ATOM 6333 O O . PHE A 1 788 ? 13.623 -8.930 -25.721 1.00 98.38 788 PHE A O 1
ATOM 6340 N N . VAL A 1 789 ? 15.220 -8.777 -27.273 1.00 98.44 789 VAL A N 1
ATOM 6341 C CA . VAL A 1 789 ? 15.992 -7.740 -26.586 1.00 98.44 789 VAL A CA 1
ATOM 6342 C C . VAL A 1 789 ? 16.128 -6.525 -27.492 1.00 98.44 789 VAL A C 1
ATOM 6344 O O . VAL A 1 789 ? 16.418 -6.650 -28.681 1.00 98.44 789 VAL A O 1
ATOM 6347 N N . TYR A 1 790 ? 15.899 -5.354 -26.914 1.00 98.25 790 TYR A N 1
ATOM 6348 C CA . TYR A 1 790 ? 16.144 -4.053 -27.509 1.00 98.25 790 TYR A CA 1
ATOM 6349 C C . TYR A 1 790 ? 17.367 -3.453 -26.821 1.00 98.25 790 TYR A C 1
ATOM 6351 O O . TYR A 1 790 ? 17.319 -3.125 -25.632 1.00 98.25 790 TYR A O 1
ATOM 6359 N N . LEU A 1 791 ? 18.463 -3.352 -27.571 1.00 97.62 791 LEU A N 1
ATOM 6360 C CA . LEU A 1 791 ? 19.712 -2.759 -27.116 1.00 97.62 791 LEU A CA 1
ATOM 6361 C C . LEU A 1 791 ? 19.784 -1.310 -27.588 1.00 97.62 791 LEU A C 1
ATOM 6363 O O . LEU A 1 791 ? 19.749 -1.026 -28.787 1.00 97.62 791 LEU A O 1
ATOM 6367 N N . PHE A 1 792 ? 19.935 -0.407 -26.633 1.00 94.75 792 PHE A N 1
ATOM 6368 C CA . PHE A 1 792 ? 20.245 0.988 -26.872 1.00 94.75 792 PHE A CA 1
ATOM 6369 C C . PHE A 1 792 ? 21.769 1.179 -26.798 1.00 94.75 792 PHE A C 1
ATOM 6371 O O . PHE A 1 792 ? 22.369 1.086 -25.727 1.00 94.75 792 PHE A O 1
ATOM 6378 N N . ASN A 1 793 ? 22.420 1.378 -27.944 1.00 94.06 793 ASN A N 1
ATOM 6379 C CA . ASN A 1 793 ? 23.871 1.487 -28.034 1.00 94.06 793 ASN A CA 1
ATOM 6380 C C . ASN A 1 793 ? 24.345 2.873 -27.593 1.00 94.06 793 ASN A C 1
ATOM 6382 O O . ASN A 1 793 ? 24.458 3.803 -28.390 1.00 94.06 793 ASN A O 1
ATOM 6386 N N . SER A 1 794 ? 24.622 2.994 -26.302 1.00 86.81 794 SER A N 1
ATOM 6387 C CA . SER A 1 794 ? 25.185 4.191 -25.699 1.00 86.81 794 SER A CA 1
ATOM 6388 C C . SER A 1 794 ? 26.066 3.791 -24.528 1.00 86.81 794 SER A C 1
ATOM 6390 O O . SER A 1 794 ? 25.669 2.981 -23.686 1.00 86.81 794 SER A O 1
ATOM 6392 N N . TYR A 1 795 ? 27.248 4.397 -24.457 1.00 82.62 795 TYR A N 1
ATOM 6393 C CA . TYR A 1 795 ? 28.093 4.308 -23.270 1.00 82.62 795 TYR A CA 1
ATOM 6394 C C . TYR A 1 795 ? 27.495 5.136 -22.130 1.00 82.62 795 TYR A C 1
ATOM 6396 O O . TYR A 1 795 ? 27.724 4.851 -20.978 1.00 82.62 795 TYR A O 1
ATOM 6404 N N . SER A 1 796 ? 26.636 6.117 -22.396 1.00 80.12 796 SER A N 1
ATOM 6405 C CA . SER A 1 796 ? 25.878 6.775 -21.323 1.00 80.12 796 SER A CA 1
ATOM 6406 C C . SER A 1 796 ? 24.605 6.013 -20.963 1.00 80.12 796 SER A C 1
ATOM 6408 O O . SER A 1 796 ? 23.974 5.403 -21.837 1.00 80.12 796 SER A O 1
ATOM 6410 N N . HIS A 1 797 ? 24.172 6.110 -19.703 1.00 83.31 797 HIS A N 1
ATOM 6411 C CA . HIS A 1 797 ? 22.855 5.608 -19.323 1.00 83.31 797 HIS A CA 1
ATOM 6412 C C . HIS A 1 797 ? 21.757 6.410 -20.045 1.00 83.31 797 HIS A C 1
ATOM 6414 O O . HIS A 1 797 ? 21.969 7.581 -20.389 1.00 83.31 797 HIS A O 1
ATOM 6420 N N . PRO A 1 798 ? 20.570 5.814 -20.274 1.00 85.81 798 PRO A N 1
ATOM 6421 C CA . PRO A 1 798 ? 19.504 6.450 -21.045 1.00 85.81 798 PRO A CA 1
ATOM 6422 C C . PRO A 1 798 ? 19.095 7.852 -20.570 1.00 85.81 798 PRO A C 1
ATOM 6424 O O . PRO A 1 798 ? 18.634 8.636 -21.382 1.00 85.81 798 PRO A O 1
ATOM 6427 N N . GLY A 1 799 ? 19.307 8.224 -19.303 1.00 79.19 799 GLY A N 1
ATOM 6428 C CA . GLY A 1 799 ? 18.943 9.540 -18.759 1.00 79.19 799 GLY A CA 1
ATOM 6429 C C . GLY A 1 799 ? 19.842 10.726 -19.141 1.00 79.19 799 GLY A C 1
ATOM 6430 O O . GLY A 1 799 ? 19.809 11.759 -18.467 1.00 79.19 799 GLY A O 1
ATOM 6431 N N . ARG A 1 800 ? 20.719 10.617 -20.144 1.00 78.25 800 ARG A N 1
ATOM 6432 C CA . ARG A 1 800 ? 21.637 11.712 -20.515 1.00 78.25 800 ARG A CA 1
ATOM 6433 C C . ARG A 1 800 ? 20.971 12.666 -21.508 1.00 78.25 800 ARG A C 1
ATOM 6435 O O . ARG A 1 800 ? 20.752 12.286 -22.646 1.00 78.25 800 ARG A O 1
ATOM 6442 N N . GLY A 1 801 ? 20.696 13.912 -21.120 1.00 75.62 801 GLY A N 1
ATOM 6443 C CA . GLY A 1 801 ? 20.222 14.960 -22.041 1.00 75.62 801 GLY A CA 1
ATOM 6444 C C . GLY A 1 801 ? 19.083 14.509 -22.974 1.00 75.62 801 GLY A C 1
ATOM 6445 O O . GLY A 1 801 ? 18.122 13.876 -22.538 1.00 75.62 801 GLY A O 1
ATOM 6446 N N . ASN A 1 802 ? 19.205 14.785 -24.276 1.00 81.62 802 ASN A N 1
ATOM 6447 C CA . ASN A 1 802 ? 18.204 14.398 -25.284 1.00 81.62 802 ASN A CA 1
ATOM 6448 C C . ASN A 1 802 ? 18.141 12.884 -25.546 1.00 81.62 802 ASN A C 1
ATOM 6450 O O . ASN A 1 802 ? 17.159 12.406 -26.120 1.00 81.62 802 ASN A O 1
ATOM 6454 N N . LEU A 1 803 ? 19.141 12.118 -25.095 1.00 82.38 803 LEU A N 1
ATOM 6455 C CA . LEU A 1 803 ? 19.104 10.657 -25.136 1.00 82.38 803 LEU A CA 1
ATOM 6456 C C . LEU A 1 803 ? 17.927 10.111 -24.327 1.00 82.38 803 LEU A C 1
ATOM 6458 O O . LEU A 1 803 ? 17.317 9.128 -24.734 1.00 82.38 803 LEU A O 1
ATOM 6462 N N . GLN A 1 804 ? 17.567 10.788 -23.233 1.00 84.69 804 GLN A N 1
ATOM 6463 C CA . GLN A 1 804 ? 16.437 10.413 -22.388 1.00 84.69 804 GLN A CA 1
ATOM 6464 C C . GLN A 1 804 ? 15.116 10.500 -23.143 1.00 84.69 804 GLN A C 1
ATOM 6466 O O . GLN A 1 804 ? 14.302 9.587 -23.051 1.00 84.69 804 GLN A O 1
ATOM 6471 N N . ILE A 1 805 ? 14.921 11.571 -23.916 1.00 86.88 805 ILE A N 1
ATOM 6472 C CA . ILE A 1 805 ? 13.710 11.772 -24.720 1.00 86.88 805 ILE A CA 1
ATOM 6473 C C . ILE A 1 805 ? 13.619 10.678 -25.787 1.00 86.88 805 ILE A C 1
ATOM 6475 O O . ILE A 1 805 ? 12.578 10.038 -25.934 1.00 86.88 805 ILE A O 1
ATOM 6479 N N . LEU A 1 806 ? 14.724 10.413 -26.491 1.00 90.88 806 LEU A N 1
ATOM 6480 C CA . LEU A 1 806 ? 14.781 9.345 -27.486 1.00 90.88 806 LEU A CA 1
ATOM 6481 C C . LEU A 1 806 ? 14.497 7.970 -26.858 1.00 90.88 806 LEU A C 1
ATOM 6483 O O . LEU A 1 806 ? 13.709 7.196 -27.399 1.00 90.88 806 LEU A O 1
ATOM 6487 N N . ALA A 1 807 ? 15.105 7.670 -25.710 1.00 92.62 807 ALA A N 1
ATOM 6488 C CA . ALA A 1 807 ? 14.914 6.407 -25.010 1.00 92.62 807 ALA A CA 1
ATOM 6489 C C . ALA A 1 807 ? 13.480 6.251 -24.470 1.00 92.62 807 ALA A C 1
ATOM 6491 O O . ALA A 1 807 ? 12.923 5.156 -24.554 1.00 92.62 807 ALA A O 1
ATOM 6492 N N . GLU A 1 808 ? 12.847 7.332 -23.999 1.00 92.06 808 GLU A N 1
ATOM 6493 C CA . GLU A 1 808 ? 11.427 7.349 -23.630 1.00 92.06 808 GLU A CA 1
ATOM 6494 C C . GLU A 1 808 ? 10.538 7.007 -24.836 1.00 92.06 808 GLU A C 1
ATOM 6496 O O . GLU A 1 808 ? 9.670 6.138 -24.736 1.00 92.06 808 GLU A O 1
ATOM 6501 N N . MET A 1 809 ? 10.781 7.633 -25.994 1.00 92.62 809 MET A N 1
ATOM 6502 C CA . MET A 1 809 ? 10.035 7.355 -27.226 1.00 92.62 809 MET A CA 1
ATOM 6503 C C . MET A 1 809 ? 10.217 5.902 -27.690 1.00 92.62 809 MET A C 1
ATOM 6505 O O . MET A 1 809 ? 9.242 5.249 -28.066 1.00 92.62 809 MET A O 1
ATOM 6509 N N . VAL A 1 810 ? 11.445 5.371 -27.640 1.00 94.75 810 VAL A N 1
ATOM 6510 C CA . VAL A 1 810 ? 11.741 3.969 -27.989 1.00 94.75 810 VAL A CA 1
ATOM 6511 C C . VAL A 1 810 ? 11.038 3.011 -27.035 1.00 94.75 810 VAL A C 1
ATOM 6513 O O . VAL A 1 810 ? 10.358 2.094 -27.493 1.00 94.75 810 VAL A O 1
ATOM 6516 N N . MET A 1 811 ? 11.144 3.233 -25.724 1.00 95.44 811 MET A N 1
ATOM 6517 C CA . MET A 1 811 ? 10.475 2.400 -24.726 1.00 95.44 811 MET A CA 1
ATOM 6518 C C . MET A 1 811 ? 8.955 2.423 -24.912 1.00 95.44 811 MET A C 1
ATOM 6520 O O . MET A 1 811 ? 8.330 1.363 -24.917 1.00 95.44 811 MET A O 1
ATOM 6524 N N . ARG A 1 812 ? 8.365 3.600 -25.152 1.00 94.38 812 ARG A N 1
ATOM 6525 C CA . ARG A 1 812 ? 6.936 3.747 -25.456 1.00 94.38 812 ARG A CA 1
ATOM 6526 C C . ARG A 1 812 ? 6.536 2.963 -26.705 1.00 94.38 812 ARG A C 1
ATOM 6528 O O . ARG A 1 812 ? 5.568 2.210 -26.664 1.00 94.38 812 ARG A O 1
ATOM 6535 N N . ALA A 1 813 ? 7.316 3.064 -27.782 1.00 94.19 813 ALA A N 1
ATOM 6536 C CA . ALA A 1 813 ? 7.068 2.311 -29.008 1.00 94.19 813 ALA A CA 1
ATOM 6537 C C . ALA A 1 813 ? 7.147 0.789 -28.796 1.00 94.19 813 ALA A C 1
ATOM 6539 O O . ALA A 1 813 ? 6.408 0.056 -29.448 1.00 94.19 813 ALA A O 1
ATOM 6540 N N . ILE A 1 814 ? 8.001 0.301 -27.888 1.00 95.06 814 ILE A N 1
ATOM 6541 C CA . ILE A 1 814 ? 8.062 -1.124 -27.522 1.00 95.06 814 ILE A CA 1
ATOM 6542 C C . ILE A 1 814 ? 6.825 -1.528 -26.710 1.00 95.06 814 ILE A C 1
ATOM 6544 O O . ILE A 1 814 ? 6.188 -2.526 -27.040 1.00 95.06 814 ILE A O 1
ATOM 6548 N N . VAL A 1 815 ? 6.458 -0.753 -25.684 1.00 94.62 815 VAL A N 1
ATOM 6549 C CA . VAL A 1 815 ? 5.282 -1.025 -24.837 1.00 94.62 815 VAL A CA 1
ATOM 6550 C C . VAL A 1 815 ? 3.999 -1.082 -25.676 1.00 94.62 815 VAL A C 1
ATOM 6552 O O . VAL A 1 815 ? 3.182 -1.983 -25.508 1.00 94.62 815 VAL A O 1
ATOM 6555 N N . GLU A 1 816 ? 3.855 -0.188 -26.651 1.00 92.31 816 GLU A N 1
ATOM 6556 C CA . GLU A 1 816 ? 2.691 -0.127 -27.543 1.00 92.31 816 GLU A CA 1
ATOM 6557 C C . GLU A 1 816 ? 2.634 -1.238 -28.604 1.00 92.31 816 GLU A C 1
ATOM 6559 O O . GLU A 1 816 ? 1.647 -1.330 -29.334 1.00 92.31 816 GLU A O 1
ATOM 6564 N N . LYS A 1 817 ? 3.666 -2.087 -28.718 1.00 91.00 817 LYS A N 1
ATOM 6565 C CA . LYS A 1 817 ? 3.608 -3.296 -29.558 1.00 91.00 817 LYS A CA 1
ATOM 6566 C C . LYS A 1 817 ? 2.882 -4.448 -28.877 1.00 91.00 817 LYS A C 1
ATOM 6568 O O . LYS A 1 817 ? 2.441 -5.369 -29.565 1.00 91.00 817 LYS A O 1
ATOM 6573 N N . PHE A 1 818 ? 2.774 -4.435 -27.549 1.00 92.50 818 PHE A N 1
ATOM 6574 C CA . PHE A 1 818 ? 1.986 -5.442 -26.853 1.00 92.50 818 PHE A CA 1
ATOM 6575 C C . PHE A 1 818 ? 0.498 -5.197 -27.122 1.00 92.50 818 PHE A C 1
ATOM 6577 O O . PHE A 1 818 ? 0.050 -4.054 -27.026 1.00 92.50 818 PHE A O 1
ATOM 6584 N N . PRO A 1 819 ? -0.291 -6.244 -27.428 1.00 83.94 819 PRO A N 1
ATOM 6585 C CA . PRO A 1 819 ? -1.734 -6.106 -27.559 1.00 83.94 819 PRO A CA 1
ATOM 6586 C C . PRO A 1 819 ? -2.328 -5.488 -26.290 1.00 83.94 819 PRO A C 1
ATOM 6588 O O . PRO A 1 819 ? -2.262 -6.082 -25.209 1.00 83.94 819 PRO A O 1
ATOM 6591 N N . ALA A 1 820 ? -2.879 -4.282 -26.428 1.00 81.25 820 ALA A N 1
ATOM 6592 C CA . ALA A 1 820 ? -3.495 -3.567 -25.326 1.00 81.25 820 ALA A CA 1
ATOM 6593 C C . ALA A 1 820 ? -4.852 -4.200 -25.012 1.00 81.25 820 ALA A C 1
ATOM 6595 O O . ALA A 1 820 ? -5.807 -4.084 -25.779 1.00 81.25 820 ALA A O 1
ATOM 6596 N N . GLU A 1 821 ? -4.939 -4.877 -23.869 1.00 89.44 821 GLU A N 1
ATOM 6597 C CA . GLU A 1 821 ? -6.222 -5.348 -23.346 1.00 89.44 821 GLU A CA 1
ATOM 6598 C C . GLU A 1 821 ? -7.082 -4.174 -22.866 1.00 89.44 821 GLU A C 1
ATOM 6600 O O . GLU A 1 821 ? -8.304 -4.215 -22.991 1.00 89.44 821 GLU A O 1
ATOM 6605 N N . VAL A 1 822 ? -6.433 -3.131 -22.343 1.00 94.25 822 VAL A N 1
ATOM 6606 C CA . VAL A 1 822 ? -7.059 -1.902 -21.863 1.00 94.25 822 VAL A CA 1
ATOM 6607 C C . VAL A 1 822 ? -6.451 -0.712 -22.596 1.00 94.25 822 VAL A C 1
ATOM 6609 O O . VAL A 1 822 ? -5.231 -0.564 -22.633 1.00 94.25 822 VAL A O 1
ATOM 6612 N N . ILE A 1 823 ? -7.298 0.150 -23.156 1.00 94.31 823 ILE A N 1
ATOM 6613 C CA . ILE A 1 823 ? -6.900 1.428 -23.758 1.00 94.31 823 ILE A CA 1
ATOM 6614 C C . ILE A 1 823 ? -7.603 2.540 -22.990 1.00 94.31 823 ILE A C 1
ATOM 6616 O O . ILE A 1 823 ? -8.824 2.673 -23.065 1.00 94.31 823 ILE A O 1
ATOM 6620 N N . LEU A 1 824 ? -6.839 3.351 -22.260 1.00 92.94 824 LEU A N 1
ATOM 6621 C CA . LEU A 1 824 ? -7.362 4.465 -21.473 1.00 92.94 824 LEU A CA 1
ATOM 6622 C C . LEU A 1 824 ? -7.161 5.791 -22.216 1.00 92.94 824 LEU A C 1
ATOM 6624 O O . LEU A 1 824 ? -6.035 6.216 -22.467 1.00 92.94 824 LEU A O 1
ATOM 6628 N N . LYS A 1 825 ? -8.264 6.471 -22.531 1.00 92.00 825 LYS A N 1
ATOM 6629 C CA . LYS A 1 825 ? -8.273 7.845 -23.044 1.00 92.00 825 LYS A CA 1
ATOM 6630 C C . LYS A 1 825 ? -8.607 8.794 -21.896 1.00 92.00 825 LYS A C 1
ATOM 6632 O O . LYS A 1 825 ? -9.777 9.058 -21.606 1.00 92.00 825 LYS A O 1
ATOM 6637 N N . ASP A 1 826 ? -7.560 9.306 -21.263 1.00 88.44 826 ASP A N 1
ATOM 6638 C CA . ASP A 1 826 ? -7.625 10.294 -20.189 1.00 88.44 826 ASP A CA 1
ATOM 6639 C C . ASP A 1 826 ? -6.818 11.537 -20.580 1.00 88.44 826 ASP A C 1
ATOM 6641 O O . ASP A 1 826 ? -5.592 11.527 -20.619 1.00 88.44 826 ASP A O 1
ATOM 6645 N N . LYS A 1 827 ? -7.523 12.632 -20.872 1.00 82.81 827 LYS A N 1
ATOM 6646 C CA . LYS A 1 827 ? -6.904 13.879 -21.342 1.00 82.81 827 LYS A CA 1
ATOM 6647 C C . LYS A 1 827 ? -6.000 14.532 -20.289 1.00 82.81 827 LYS A C 1
ATOM 6649 O O . LYS A 1 827 ? -5.077 15.256 -20.656 1.00 82.81 827 LYS A O 1
ATOM 6654 N N . ASN A 1 828 ? -6.283 14.323 -19.003 1.00 82.38 828 ASN A N 1
ATOM 6655 C CA . ASN A 1 828 ? -5.607 15.024 -17.910 1.00 82.38 828 ASN A CA 1
ATOM 6656 C C . ASN A 1 828 ? -4.571 14.155 -17.183 1.00 82.38 828 ASN A C 1
ATOM 6658 O O . ASN A 1 828 ? -3.843 14.691 -16.340 1.00 82.38 828 ASN A O 1
ATOM 6662 N N . ASN A 1 829 ? -4.488 12.862 -17.525 1.00 88.38 829 ASN A N 1
ATOM 6663 C CA . ASN A 1 829 ? -3.605 11.871 -16.906 1.00 88.38 829 ASN A CA 1
ATOM 6664 C C . ASN A 1 829 ? -3.801 11.770 -15.374 1.00 88.38 829 ASN A C 1
ATOM 6666 O O . ASN A 1 829 ? -2.851 11.667 -14.600 1.00 88.38 829 ASN A O 1
ATOM 6670 N N . VAL A 1 830 ? -5.056 11.771 -14.929 1.00 90.38 830 VAL A N 1
ATOM 6671 C CA . VAL A 1 830 ? -5.475 11.666 -13.522 1.00 90.38 830 VAL A CA 1
ATOM 6672 C C . VAL A 1 830 ? -6.214 10.363 -13.195 1.00 90.38 830 VAL A C 1
ATOM 6674 O O . VAL A 1 830 ? -6.733 10.223 -12.092 1.00 90.38 830 VAL A O 1
ATOM 6677 N N . VAL A 1 831 ? -6.297 9.409 -14.123 1.00 94.31 831 VAL A N 1
ATOM 6678 C CA . VAL A 1 831 ? -6.955 8.117 -13.901 1.00 94.31 831 VAL A CA 1
ATOM 6679 C C . VAL A 1 831 ? -5.925 6.999 -13.806 1.00 94.31 831 VAL A C 1
ATOM 6681 O O . VAL A 1 831 ? -5.189 6.719 -14.756 1.00 94.31 831 VAL A O 1
ATOM 6684 N N . SER A 1 832 ? -5.909 6.328 -12.657 1.00 95.31 832 SER A N 1
ATOM 6685 C CA . SER A 1 832 ? -5.152 5.094 -12.458 1.00 95.31 832 SER A CA 1
ATOM 6686 C C . SER A 1 832 ? -6.056 3.869 -12.510 1.00 95.31 832 SER A C 1
ATOM 6688 O O . SER A 1 832 ? -7.215 3.946 -12.096 1.00 95.31 832 SER A O 1
ATOM 6690 N N . TRP A 1 833 ? -5.541 2.742 -13.010 1.00 96.62 833 TRP A N 1
ATOM 6691 C CA . TRP A 1 833 ? -6.295 1.492 -13.059 1.00 96.62 833 TRP A CA 1
ATOM 6692 C C . TRP A 1 833 ? -5.506 0.254 -12.628 1.00 96.62 833 TRP A C 1
ATOM 6694 O O . TRP A 1 833 ? -4.273 0.215 -12.655 1.00 96.62 833 TRP A O 1
ATOM 6704 N N . PHE A 1 834 ? -6.258 -0.763 -12.204 1.00 97.50 834 PHE A N 1
ATOM 6705 C CA . PHE A 1 834 ? -5.755 -2.004 -11.616 1.00 97.50 834 PHE A CA 1
ATOM 6706 C C . PHE A 1 834 ? -6.503 -3.199 -12.199 1.00 97.50 834 PHE A C 1
ATOM 6708 O O . PHE A 1 834 ? -7.727 -3.146 -12.321 1.00 97.50 834 PHE A O 1
ATOM 6715 N N . LYS A 1 835 ? -5.787 -4.285 -12.512 1.00 96.81 835 LYS A N 1
ATOM 6716 C CA . LYS A 1 835 ? -6.367 -5.552 -12.981 1.00 96.81 835 LYS A CA 1
ATOM 6717 C C . LYS A 1 835 ? -6.238 -6.638 -11.930 1.00 96.81 835 LYS A C 1
ATOM 6719 O O . LYS A 1 835 ? -5.169 -6.831 -11.356 1.00 96.81 835 LYS A O 1
ATOM 6724 N N . TYR A 1 836 ? -7.304 -7.407 -11.771 1.00 96.44 836 TYR A N 1
ATOM 6725 C CA . TYR A 1 836 ? -7.323 -8.648 -11.013 1.00 96.44 836 TYR A CA 1
ATOM 6726 C C . TYR A 1 836 ? -7.888 -9.742 -11.897 1.00 96.44 836 TYR A C 1
ATOM 6728 O O . TYR A 1 836 ? -9.085 -9.760 -12.188 1.00 96.44 836 TYR A O 1
ATOM 6736 N N . SER A 1 837 ? -7.006 -10.638 -12.322 1.00 93.38 837 SER A N 1
ATOM 6737 C CA . SER A 1 837 ? -7.395 -11.803 -13.107 1.00 93.38 837 SER A CA 1
ATOM 6738 C C . SER A 1 837 ? -8.062 -12.829 -12.193 1.00 93.38 837 SER A C 1
ATOM 6740 O O . SER A 1 837 ? -7.559 -13.102 -11.101 1.00 93.38 837 SER A O 1
ATOM 6742 N N . GLY A 1 838 ? -9.194 -13.377 -12.619 1.00 90.56 838 GLY A N 1
ATOM 6743 C CA . GLY A 1 838 ? -9.942 -14.383 -11.866 1.00 90.56 838 GLY A CA 1
ATOM 6744 C C . GLY A 1 838 ? -10.294 -15.581 -12.738 1.00 90.56 838 GLY A C 1
ATOM 6745 O O . GLY A 1 838 ? -10.324 -15.486 -13.959 1.00 90.56 838 GLY A O 1
ATOM 6746 N N . GLU A 1 839 ? -10.590 -16.720 -12.110 1.00 87.75 839 GLU A N 1
ATOM 6747 C CA . GLU A 1 839 ? -10.945 -17.949 -12.836 1.00 87.75 839 GLU A CA 1
ATOM 6748 C C . GLU A 1 839 ? -12.246 -17.790 -13.643 1.00 87.75 839 GLU A C 1
ATOM 6750 O O . GLU A 1 839 ? -12.347 -18.246 -14.780 1.00 87.75 839 GLU A O 1
ATOM 6755 N N . LYS A 1 840 ? -13.248 -17.116 -13.061 1.00 89.00 840 LYS A N 1
ATOM 6756 C CA . LYS A 1 840 ? -14.570 -16.918 -13.681 1.00 89.00 840 LYS A CA 1
ATOM 6757 C C . LYS A 1 840 ? -14.659 -15.645 -14.530 1.00 89.00 840 LYS A C 1
ATOM 6759 O O . LYS A 1 840 ? -15.385 -15.624 -15.525 1.00 89.00 840 LYS A O 1
ATOM 6764 N N . PHE A 1 841 ? -13.989 -14.578 -14.105 1.00 93.00 841 PHE A N 1
ATOM 6765 C CA . PHE A 1 841 ? -14.015 -13.260 -14.736 1.00 93.00 841 PHE A CA 1
ATOM 6766 C C . PHE A 1 841 ? -12.825 -12.416 -14.264 1.00 93.00 841 PHE A C 1
ATOM 6768 O O . PHE A 1 841 ? -12.339 -12.580 -13.143 1.00 93.00 841 PHE A O 1
ATOM 6775 N N . ASP A 1 842 ? -12.413 -11.472 -15.103 1.00 95.56 842 ASP A N 1
ATOM 6776 C CA . ASP A 1 842 ? -11.432 -10.443 -14.773 1.00 95.56 842 ASP A CA 1
ATOM 6777 C C . ASP A 1 842 ? -12.131 -9.225 -14.161 1.00 95.56 842 ASP A C 1
ATOM 6779 O O . ASP A 1 842 ? -13.279 -8.914 -14.500 1.00 95.56 842 ASP A O 1
ATOM 6783 N N . ARG A 1 843 ? -11.429 -8.507 -13.282 1.00 96.81 843 ARG A N 1
ATOM 6784 C CA . ARG A 1 843 ? -11.883 -7.243 -12.689 1.00 96.81 843 ARG A CA 1
ATOM 6785 C C . ARG A 1 843 ? -10.892 -6.125 -12.977 1.00 96.81 843 ARG A C 1
ATOM 6787 O O . ARG A 1 843 ? -9.687 -6.307 -12.815 1.00 96.81 843 ARG A O 1
ATOM 6794 N N . TYR A 1 844 ? -11.422 -4.961 -13.321 1.00 97.75 844 TYR A N 1
ATOM 6795 C CA . TYR A 1 844 ? -10.682 -3.735 -13.584 1.00 97.75 844 TYR A CA 1
ATOM 6796 C C . TYR A 1 844 ? -11.226 -2.639 -12.678 1.00 97.75 844 TYR A C 1
ATOM 6798 O O . TYR A 1 844 ? -12.428 -2.378 -12.698 1.00 97.75 844 TYR A O 1
ATOM 6806 N N . PHE A 1 845 ? -10.364 -2.004 -11.893 1.00 97.94 845 PHE A N 1
ATOM 6807 C CA . PHE A 1 845 ? -10.732 -0.879 -11.033 1.00 97.94 845 PHE A CA 1
ATOM 6808 C C . PHE A 1 845 ? -10.107 0.399 -11.569 1.00 97.94 845 PHE A C 1
ATOM 6810 O O . PHE A 1 845 ? -8.934 0.383 -11.931 1.00 97.94 845 PHE A O 1
ATOM 6817 N N . PHE A 1 846 ? -10.870 1.489 -11.587 1.00 97.44 846 PHE A N 1
ATOM 6818 C CA . PHE A 1 846 ? -10.451 2.807 -12.065 1.00 97.44 846 PHE A CA 1
ATOM 6819 C C . PHE A 1 846 ? -10.626 3.836 -10.954 1.00 97.44 846 PHE A C 1
ATOM 6821 O O . PHE A 1 846 ? -11.698 3.911 -10.355 1.00 97.44 846 PHE A O 1
ATOM 6828 N N . VAL A 1 847 ? -9.593 4.633 -10.692 1.00 96.06 847 VAL A N 1
ATOM 6829 C CA . VAL A 1 847 ? -9.565 5.627 -9.612 1.00 96.06 847 VAL A CA 1
ATOM 6830 C C . VAL A 1 847 ? -9.153 6.979 -10.174 1.00 96.06 847 VAL A C 1
ATOM 6832 O O . VAL A 1 847 ? -8.128 7.089 -10.849 1.00 96.06 847 VAL A O 1
ATOM 6835 N N . ASN A 1 848 ? -9.931 8.016 -9.863 1.00 94.31 848 ASN A N 1
ATOM 6836 C CA . ASN A 1 848 ? -9.524 9.401 -10.077 1.00 94.31 848 ASN A CA 1
ATOM 6837 C C . ASN A 1 848 ? -8.549 9.828 -8.966 1.00 94.31 848 ASN A C 1
ATOM 6839 O O . ASN A 1 848 ? -8.900 9.837 -7.782 1.00 94.31 848 ASN A O 1
ATOM 6843 N N . THR A 1 849 ? -7.328 10.183 -9.360 1.00 91.69 849 THR A N 1
ATOM 6844 C CA . THR A 1 849 ? -6.232 10.565 -8.466 1.00 91.69 849 THR A CA 1
ATOM 6845 C C . THR A 1 849 ? -6.156 12.071 -8.195 1.00 91.69 849 THR A C 1
ATOM 6847 O O . THR A 1 849 ? -5.249 12.515 -7.486 1.00 91.69 849 THR A O 1
ATOM 6850 N N . ASP A 1 850 ? -7.054 12.881 -8.766 1.00 88.94 850 ASP A N 1
ATOM 6851 C CA . ASP A 1 850 ? -7.131 14.319 -8.489 1.00 88.94 850 ASP A CA 1
ATOM 6852 C C . ASP A 1 850 ? -7.846 14.585 -7.157 1.00 88.94 850 ASP A C 1
ATOM 6854 O O . ASP A 1 850 ? -9.050 14.814 -7.092 1.00 88.94 850 ASP A O 1
ATOM 6858 N N . TRP A 1 851 ? -7.074 14.548 -6.073 1.00 87.00 851 TRP A N 1
ATOM 6859 C CA . TRP A 1 851 ? -7.548 14.831 -4.717 1.00 87.00 851 TRP A CA 1
ATOM 6860 C C . TRP A 1 851 ? -7.785 16.326 -4.452 1.00 87.00 851 TRP A C 1
ATOM 6862 O O . TRP A 1 851 ? -8.405 16.676 -3.452 1.00 87.00 851 TRP A O 1
ATOM 6872 N N . THR A 1 852 ? -7.284 17.216 -5.317 1.00 84.62 852 THR A N 1
ATOM 6873 C CA . THR A 1 852 ? -7.335 18.673 -5.087 1.00 84.62 852 THR A CA 1
ATOM 6874 C C . THR A 1 852 ? -8.718 19.269 -5.323 1.00 84.62 852 THR A C 1
ATOM 6876 O O . THR A 1 852 ? -8.975 20.412 -4.959 1.00 84.62 852 THR A O 1
ATOM 6879 N N . GLN A 1 853 ? -9.600 18.499 -5.955 1.00 87.50 853 GLN A N 1
ATOM 6880 C CA . GLN A 1 853 ? -10.951 18.891 -6.321 1.00 87.50 853 GLN A CA 1
ATOM 6881 C C . GLN A 1 853 ? -11.917 17.804 -5.827 1.00 87.50 853 GLN A C 1
ATOM 6883 O O . GLN A 1 853 ? -12.405 17.027 -6.649 1.00 87.50 853 GLN A O 1
ATOM 6888 N N . PRO A 1 854 ? -12.170 17.704 -4.506 1.00 87.50 854 PRO A N 1
ATOM 6889 C CA . PRO A 1 854 ? -12.885 16.578 -3.889 1.00 87.50 854 PRO A CA 1
ATOM 6890 C C . PRO A 1 854 ? -14.299 16.348 -4.451 1.00 87.50 854 PRO A C 1
ATOM 6892 O O . PRO A 1 854 ? -14.773 15.214 -4.457 1.00 87.50 854 PRO A O 1
ATOM 6895 N N . ASP A 1 855 ? -14.933 17.386 -5.002 1.00 89.62 855 ASP A N 1
ATOM 6896 C CA . ASP A 1 855 ? -16.276 17.311 -5.593 1.00 89.62 855 ASP A CA 1
ATOM 6897 C C . ASP A 1 855 ? -16.269 17.135 -7.122 1.00 89.62 855 ASP A C 1
ATOM 6899 O O . ASP A 1 855 ? -17.314 16.941 -7.753 1.00 89.62 855 ASP A O 1
ATOM 6903 N N . ARG A 1 856 ? -15.097 17.209 -7.768 1.00 89.88 856 ARG A N 1
ATOM 6904 C CA . ARG A 1 856 ? -15.001 17.199 -9.229 1.00 89.88 856 ARG A CA 1
ATOM 6905 C C . ARG A 1 856 ? -14.836 15.788 -9.767 1.00 89.88 856 ARG A C 1
ATOM 6907 O O . ARG A 1 856 ? -13.795 15.149 -9.641 1.00 89.88 856 ARG A O 1
ATOM 6914 N N . THR A 1 857 ? -15.844 15.358 -10.510 1.00 91.81 857 THR A N 1
ATOM 6915 C CA . THR A 1 857 ? -15.789 14.109 -11.265 1.00 91.81 857 THR A CA 1
ATOM 6916 C C . THR A 1 857 ? -14.980 14.260 -12.559 1.00 91.81 857 THR A C 1
ATOM 6918 O O . THR A 1 857 ? -15.084 15.271 -13.262 1.00 91.81 857 THR A O 1
ATOM 6921 N N . VAL A 1 858 ? -14.187 13.240 -12.894 1.00 91.88 858 VAL A N 1
ATOM 6922 C CA . VAL A 1 858 ? -13.441 13.145 -14.157 1.00 91.88 858 VAL A CA 1
ATOM 6923 C C . VAL A 1 858 ? -14.135 12.165 -15.095 1.00 91.88 858 VAL A C 1
ATOM 6925 O O . VAL A 1 858 ? -14.461 11.047 -14.704 1.00 91.88 858 VAL A O 1
ATOM 6928 N N . ASN A 1 859 ? -14.323 12.576 -16.349 1.00 92.38 859 ASN A N 1
ATOM 6929 C CA . ASN A 1 859 ? -14.813 11.696 -17.403 1.00 92.38 859 ASN A CA 1
ATOM 6930 C C . ASN A 1 859 ? -13.638 11.098 -18.180 1.00 92.38 859 ASN A C 1
ATOM 6932 O O . ASN A 1 859 ? -12.798 11.840 -18.692 1.00 92.38 859 ASN A O 1
ATOM 6936 N N . ALA A 1 860 ? -13.610 9.774 -18.305 1.00 93.38 860 ALA A N 1
ATOM 6937 C CA . ALA A 1 860 ? -12.614 9.043 -19.082 1.00 93.38 860 ALA A CA 1
ATOM 6938 C C . ALA A 1 860 ? -13.296 8.028 -20.002 1.00 93.38 860 ALA A C 1
ATOM 6940 O O . ALA A 1 860 ? -14.356 7.491 -19.676 1.00 93.38 860 ALA A O 1
ATOM 6941 N N . THR A 1 861 ? -12.693 7.762 -21.161 1.00 94.94 861 THR A N 1
ATOM 6942 C CA . THR A 1 861 ? -13.126 6.658 -22.030 1.00 94.94 861 THR A CA 1
ATOM 6943 C C . THR A 1 861 ? -12.129 5.524 -21.901 1.00 94.94 861 THR A C 1
ATOM 6945 O O . THR A 1 861 ? -10.930 5.743 -22.068 1.00 94.94 861 THR A O 1
ATOM 6948 N N . VAL A 1 862 ? -12.613 4.321 -21.615 1.00 95.38 862 VAL A N 1
ATOM 6949 C CA . VAL A 1 862 ? -11.782 3.122 -21.540 1.00 95.38 862 VAL A CA 1
ATOM 6950 C C . VAL A 1 862 ? -12.294 2.072 -22.512 1.00 95.38 862 VAL A C 1
ATOM 6952 O O . VAL A 1 862 ? -13.487 1.797 -22.544 1.00 95.38 862 VAL A O 1
ATOM 6955 N N . SER A 1 863 ? -11.395 1.486 -23.293 1.00 95.69 863 SER A N 1
ATOM 6956 C CA . SER A 1 863 ? -11.670 0.281 -24.071 1.00 95.69 863 SER A CA 1
ATOM 6957 C C . SER A 1 863 ? -11.128 -0.920 -23.313 1.00 95.69 863 SER A C 1
ATOM 6959 O O . SER A 1 863 ? -9.958 -0.896 -22.937 1.00 95.69 863 SER A O 1
ATOM 6961 N N . ILE A 1 864 ? -11.937 -1.950 -23.074 1.00 95.56 864 ILE A N 1
ATOM 6962 C CA . ILE A 1 864 ? -11.495 -3.213 -22.464 1.00 95.56 864 ILE A CA 1
ATOM 6963 C C . ILE A 1 864 ? -11.844 -4.344 -23.421 1.00 95.56 864 ILE A C 1
ATOM 6965 O O . ILE A 1 864 ? -13.015 -4.535 -23.750 1.00 95.56 864 ILE A O 1
ATOM 6969 N N . LYS A 1 865 ? -10.834 -5.095 -23.873 1.00 91.75 865 LYS A N 1
ATOM 6970 C CA . LYS A 1 865 ? -10.979 -6.185 -24.855 1.00 91.75 865 LYS A CA 1
ATOM 6971 C C . LYS A 1 865 ? -11.766 -5.741 -26.108 1.00 91.75 865 LYS A C 1
ATOM 6973 O O . LYS A 1 865 ? -12.558 -6.503 -26.651 1.00 91.75 865 LYS A O 1
ATOM 6978 N N . GLY A 1 866 ? -11.553 -4.493 -26.544 1.00 91.19 866 GLY A N 1
ATOM 6979 C CA . GLY A 1 866 ? -12.189 -3.886 -27.722 1.00 91.19 866 GLY A CA 1
ATOM 6980 C C . GLY A 1 866 ? -13.590 -3.300 -27.501 1.00 91.19 866 GLY A C 1
ATOM 6981 O O . GLY A 1 866 ? -14.204 -2.847 -28.463 1.00 91.19 866 GLY A O 1
ATOM 6982 N N . VAL A 1 867 ? -14.108 -3.304 -26.268 1.00 93.12 867 VAL A N 1
ATOM 6983 C CA . VAL A 1 867 ? -15.411 -2.714 -25.922 1.00 93.12 867 VAL A CA 1
ATOM 6984 C C . VAL A 1 867 ? -15.203 -1.389 -25.197 1.00 93.12 867 VAL A C 1
ATOM 6986 O O . VAL A 1 867 ? -14.513 -1.349 -24.181 1.00 93.12 867 VAL A O 1
ATOM 6989 N N . ASP A 1 868 ? -15.822 -0.319 -25.697 1.00 94.31 868 ASP A N 1
ATOM 6990 C CA . ASP A 1 868 ? -15.662 1.038 -25.166 1.00 94.31 868 ASP A CA 1
ATOM 6991 C C . ASP A 1 868 ? -16.680 1.374 -24.063 1.00 94.31 868 ASP A C 1
ATOM 6993 O O . ASP A 1 868 ? -17.881 1.115 -24.174 1.00 94.31 868 ASP A O 1
ATOM 6997 N N . PHE A 1 869 ? -16.197 2.035 -23.012 1.00 94.44 869 PHE A N 1
ATOM 6998 C CA . PHE A 1 869 ? -16.968 2.496 -21.864 1.00 94.44 869 PHE A CA 1
ATOM 6999 C C . PHE A 1 869 ? -16.651 3.958 -21.555 1.00 94.44 869 PHE A C 1
ATOM 7001 O O . PHE A 1 869 ? -15.489 4.355 -21.481 1.00 94.44 869 PHE A O 1
ATOM 7008 N N . SER A 1 870 ? -17.688 4.756 -21.300 1.00 93.31 870 SER A N 1
ATOM 7009 C CA . SER A 1 870 ? -17.546 6.099 -20.731 1.00 93.31 870 SER A CA 1
ATOM 7010 C C . SER A 1 870 ? -17.731 6.032 -19.218 1.00 93.31 870 SER A C 1
ATOM 7012 O O . SER A 1 870 ? -18.803 5.654 -18.736 1.00 93.31 870 SER A O 1
ATOM 7014 N N . LEU A 1 871 ? -16.686 6.393 -18.477 1.00 93.56 871 LEU A N 1
ATOM 7015 C CA . LEU A 1 871 ? -16.656 6.383 -17.019 1.00 93.56 871 LEU A CA 1
ATOM 7016 C C . LEU A 1 871 ? -16.686 7.801 -16.464 1.00 93.56 871 LEU A C 1
ATOM 7018 O O . LEU A 1 871 ? -16.041 8.697 -16.999 1.00 93.56 871 LEU A O 1
ATOM 7022 N N . SER A 1 872 ? -17.417 7.957 -15.364 1.00 92.56 872 SER A N 1
ATOM 7023 C CA . SER A 1 872 ? -17.552 9.181 -14.580 1.00 92.56 872 SER A CA 1
ATOM 7024 C C . SER A 1 872 ? -17.008 8.868 -13.187 1.00 92.56 872 SER A C 1
ATOM 7026 O O . SER A 1 872 ? -17.652 8.139 -12.433 1.00 92.56 872 SER A O 1
ATOM 7028 N N . LEU A 1 873 ? -15.795 9.335 -12.889 1.00 94.25 873 LEU A N 1
ATOM 7029 C CA . LEU A 1 873 ? -14.992 8.928 -11.734 1.00 94.25 873 LEU A CA 1
ATOM 7030 C C . LEU A 1 873 ? -14.911 10.035 -10.677 1.00 94.25 873 LEU A C 1
ATOM 7032 O O . LEU A 1 873 ? -14.264 11.068 -10.890 1.00 94.25 873 LEU A O 1
ATOM 7036 N N . ALA A 1 874 ? -15.545 9.806 -9.529 1.00 92.62 874 ALA A N 1
ATOM 7037 C CA . ALA A 1 874 ? -15.358 10.648 -8.354 1.00 92.62 874 ALA A CA 1
ATOM 7038 C C . ALA A 1 874 ? -13.931 10.468 -7.791 1.00 92.62 874 ALA A C 1
ATOM 7040 O O . ALA A 1 874 ? -13.368 9.374 -7.901 1.00 92.62 874 ALA A O 1
ATOM 7041 N N . PRO A 1 875 ? -13.325 11.511 -7.201 1.00 90.62 875 PRO A N 1
ATOM 7042 C CA . PRO A 1 875 ? -12.029 11.401 -6.534 1.00 90.62 875 PRO A CA 1
ATOM 7043 C C . PRO A 1 875 ? -12.003 10.296 -5.467 1.00 90.62 875 PRO A C 1
ATOM 7045 O O . PRO A 1 875 ? -12.987 10.089 -4.755 1.00 90.62 875 PRO A O 1
ATOM 7048 N N . ALA A 1 876 ? -10.868 9.597 -5.346 1.00 89.25 876 ALA A N 1
ATOM 7049 C CA . ALA A 1 876 ? -10.577 8.549 -4.351 1.00 89.25 876 ALA A CA 1
ATOM 7050 C C . ALA A 1 876 ? -11.442 7.269 -4.375 1.00 89.25 876 ALA A C 1
ATOM 7052 O O . ALA A 1 876 ? -10.972 6.227 -3.918 1.00 89.25 876 ALA A O 1
ATOM 7053 N N . MET A 1 877 ? -12.672 7.308 -4.890 1.00 92.00 877 MET A N 1
ATOM 7054 C CA . MET A 1 877 ? -13.572 6.152 -4.930 1.00 92.00 877 MET A CA 1
ATOM 7055 C C . MET A 1 877 ? -13.382 5.351 -6.227 1.00 92.00 877 MET A C 1
ATOM 7057 O O . MET A 1 877 ? -13.490 5.924 -7.316 1.00 92.00 877 MET A O 1
ATOM 7061 N N . PRO A 1 878 ? -13.112 4.036 -6.150 1.00 95.38 878 PRO A N 1
ATOM 7062 C CA . PRO A 1 878 ? -12.932 3.223 -7.342 1.00 95.38 878 PRO A CA 1
ATOM 7063 C C . PRO A 1 878 ? -14.260 2.901 -8.038 1.00 95.38 878 PRO A C 1
ATOM 7065 O O . PRO A 1 878 ? -15.264 2.632 -7.386 1.00 95.38 878 PRO A O 1
ATOM 7068 N N . VAL A 1 879 ? -14.235 2.834 -9.369 1.00 95.94 879 VAL A N 1
ATOM 7069 C CA . VAL A 1 879 ? -15.295 2.221 -10.189 1.00 95.94 879 VAL A CA 1
ATOM 7070 C C . VAL A 1 879 ? -14.779 0.910 -10.763 1.00 95.94 879 VAL A C 1
ATOM 7072 O O . VAL A 1 879 ? -13.640 0.846 -11.230 1.00 95.94 879 VAL A O 1
ATOM 7075 N N . GLN A 1 880 ? -15.614 -0.126 -10.751 1.00 96.44 880 GLN A N 1
ATOM 7076 C CA . GLN A 1 880 ? -15.249 -1.458 -11.219 1.00 96.44 880 GLN A CA 1
ATOM 7077 C C . GLN A 1 880 ? -15.901 -1.784 -12.567 1.00 96.44 880 GLN A C 1
ATOM 7079 O O . GLN A 1 880 ? -17.081 -1.516 -12.794 1.00 96.44 880 GLN A O 1
ATOM 7084 N N . ILE A 1 881 ? -15.144 -2.444 -13.441 1.00 96.88 881 ILE A N 1
ATOM 7085 C CA . ILE A 1 881 ? -15.670 -3.207 -14.574 1.00 96.88 881 ILE A CA 1
ATOM 7086 C C . ILE A 1 881 ? -15.255 -4.666 -14.393 1.00 96.88 881 ILE A C 1
ATOM 7088 O O . ILE A 1 881 ? -14.079 -4.953 -14.186 1.00 96.88 881 ILE A O 1
ATOM 7092 N N . ALA A 1 882 ? -16.201 -5.596 -14.479 1.00 95.69 882 ALA A N 1
ATOM 7093 C CA . ALA A 1 882 ? -15.929 -7.032 -14.464 1.00 95.69 882 ALA A CA 1
ATOM 7094 C C . ALA A 1 882 ? -16.363 -7.688 -15.774 1.00 95.69 882 ALA A C 1
ATOM 7096 O O . ALA A 1 882 ? -17.395 -7.314 -16.336 1.00 95.69 882 ALA A O 1
ATOM 7097 N N . THR A 1 883 ? -15.588 -8.654 -16.270 1.00 94.06 883 THR A N 1
ATOM 7098 C CA . THR A 1 883 ? -15.894 -9.311 -17.546 1.00 94.06 883 THR A CA 1
ATOM 7099 C C . THR A 1 883 ? -15.303 -10.706 -17.683 1.00 94.06 883 THR A C 1
ATOM 7101 O O . THR A 1 883 ? -14.185 -10.981 -17.259 1.00 94.06 883 THR A O 1
ATOM 7104 N N . ASN A 1 884 ? -16.044 -11.582 -18.358 1.00 90.81 884 ASN A N 1
ATOM 7105 C CA . ASN A 1 884 ? -15.567 -12.874 -18.856 1.00 90.81 884 ASN A CA 1
ATOM 7106 C C . ASN A 1 884 ? -15.343 -12.855 -20.385 1.00 90.81 884 ASN A C 1
ATOM 7108 O O . ASN A 1 884 ? -15.446 -13.889 -21.042 1.00 90.81 884 ASN A O 1
ATOM 7112 N N . SER A 1 885 ? -15.098 -11.665 -20.943 1.00 86.81 885 SER A N 1
ATOM 7113 C CA . SER A 1 885 ? -14.973 -11.335 -22.373 1.00 86.81 885 SER A CA 1
ATOM 7114 C C . SER A 1 885 ? -16.289 -11.279 -23.168 1.00 86.81 885 SER A C 1
ATOM 7116 O O . SER A 1 885 ? -16.334 -10.586 -24.178 1.00 86.81 885 SER A O 1
ATOM 7118 N N . GLU A 1 886 ? -17.365 -11.933 -22.721 1.00 84.44 886 GLU A N 1
ATOM 7119 C CA . GLU A 1 886 ? -18.684 -11.887 -23.388 1.00 84.44 886 GLU A CA 1
ATOM 7120 C C . GLU A 1 886 ? -19.650 -10.894 -22.721 1.00 84.44 886 GLU A C 1
ATOM 7122 O O . GLU A 1 886 ? -20.436 -10.211 -23.377 1.00 84.44 886 GLU A O 1
ATOM 7127 N N . VAL A 1 887 ? -19.626 -10.821 -21.390 1.00 88.69 887 VAL A N 1
ATOM 7128 C CA . VAL A 1 887 ? -20.516 -9.959 -20.607 1.00 88.69 887 VAL A CA 1
ATOM 7129 C C . VAL A 1 887 ? -19.672 -9.018 -19.766 1.00 88.69 887 VAL A C 1
ATOM 7131 O O . VAL A 1 887 ? -18.720 -9.451 -19.124 1.00 88.69 887 VAL A O 1
ATOM 7134 N N . PHE A 1 888 ? -20.041 -7.740 -19.761 1.00 92.50 888 PHE A N 1
ATOM 7135 C CA . PHE A 1 888 ? -19.377 -6.685 -19.006 1.00 92.50 888 PHE A CA 1
ATOM 7136 C C . PHE A 1 888 ? -20.352 -6.099 -17.986 1.00 92.50 888 PHE A C 1
ATOM 7138 O O . PHE A 1 888 ? -21.449 -5.667 -18.343 1.00 92.50 888 PHE A O 1
ATOM 7145 N N . ALA A 1 889 ? -19.950 -6.063 -16.721 1.00 91.69 889 ALA A N 1
ATOM 7146 C CA . ALA A 1 889 ? -20.693 -5.414 -15.649 1.00 91.69 889 ALA A CA 1
ATOM 7147 C C . ALA A 1 889 ? -19.918 -4.182 -15.177 1.00 91.69 889 ALA A C 1
ATOM 7149 O O . ALA A 1 889 ? -18.787 -4.315 -14.710 1.00 91.69 889 ALA A O 1
ATOM 7150 N N . ILE A 1 890 ? -20.518 -2.999 -15.313 1.00 93.56 890 ILE A N 1
ATOM 7151 C CA . ILE A 1 890 ? -20.019 -1.754 -14.726 1.00 93.56 890 ILE A CA 1
ATOM 7152 C C . ILE A 1 890 ? -20.695 -1.595 -13.370 1.00 93.56 890 ILE A C 1
ATOM 7154 O O . ILE A 1 890 ? -21.922 -1.507 -13.308 1.00 93.56 890 ILE A O 1
ATOM 7158 N N . ILE A 1 891 ? -19.891 -1.539 -12.318 1.00 92.19 891 ILE A N 1
ATOM 7159 C CA . ILE A 1 891 ? -20.340 -1.426 -10.935 1.00 92.19 891 ILE A CA 1
ATOM 7160 C C . ILE A 1 891 ? -19.812 -0.095 -10.408 1.00 92.19 891 ILE A C 1
ATOM 7162 O O . ILE A 1 891 ? -18.600 0.077 -10.229 1.00 92.19 891 ILE A O 1
ATOM 7166 N N . LYS A 1 892 ? -20.717 0.873 -10.232 1.00 90.62 892 LYS A N 1
ATOM 7167 C CA . LYS A 1 892 ? -20.348 2.214 -9.758 1.00 90.62 892 LYS A CA 1
ATOM 7168 C C . LYS A 1 892 ? -20.173 2.282 -8.251 1.00 90.62 892 LYS A C 1
ATOM 7170 O O . LYS A 1 892 ? -19.355 3.068 -7.788 1.00 90.62 892 LYS A O 1
ATOM 7175 N N . ASP A 1 893 ? -20.946 1.492 -7.513 1.00 90.50 893 ASP A N 1
ATOM 7176 C CA . ASP A 1 893 ? -20.804 1.373 -6.068 1.00 90.50 893 ASP A CA 1
ATOM 7177 C C . ASP A 1 893 ? -19.677 0.380 -5.724 1.00 90.50 893 ASP A C 1
ATOM 7179 O O . ASP A 1 893 ? -19.857 -0.830 -5.895 1.00 90.50 893 ASP A O 1
ATOM 7183 N N . PRO A 1 894 ? -18.519 0.842 -5.214 1.00 90.50 894 PRO A N 1
ATOM 7184 C CA . PRO A 1 894 ? -17.393 -0.036 -4.900 1.00 90.50 894 PRO A CA 1
ATOM 7185 C C . PRO A 1 894 ? -17.692 -1.046 -3.781 1.00 90.50 894 PRO A C 1
ATOM 7187 O O . PRO A 1 894 ? -16.927 -1.996 -3.599 1.00 90.50 894 PRO A O 1
ATOM 7190 N N . PHE A 1 895 ? -18.785 -0.872 -3.036 1.00 92.81 895 PHE A N 1
ATOM 7191 C CA . PHE A 1 895 ? -19.212 -1.790 -1.979 1.00 92.81 895 PHE A CA 1
ATOM 7192 C C . PHE A 1 895 ? -20.127 -2.912 -2.492 1.00 92.81 895 PHE A C 1
ATOM 7194 O O . PHE A 1 895 ? -20.516 -3.785 -1.726 1.00 92.81 895 PHE A O 1
ATOM 7201 N N . THR A 1 896 ? -20.429 -2.959 -3.790 1.00 92.81 896 THR A N 1
ATOM 7202 C CA . THR A 1 896 ? -21.172 -4.073 -4.382 1.00 92.81 896 THR A CA 1
ATOM 7203 C C . THR A 1 896 ? -20.238 -5.232 -4.752 1.00 92.81 896 THR A C 1
ATOM 7205 O O . THR A 1 896 ? -19.323 -5.096 -5.567 1.00 92.81 896 THR A O 1
ATOM 7208 N N . GLN A 1 897 ? -20.488 -6.403 -4.167 1.00 93.75 897 GLN A N 1
ATOM 7209 C CA . GLN A 1 897 ? -19.792 -7.654 -4.456 1.00 93.75 897 GLN A CA 1
ATOM 7210 C C . GLN A 1 897 ? -20.448 -8.397 -5.625 1.00 93.75 897 GLN A C 1
ATOM 7212 O O . GLN A 1 897 ? -21.668 -8.547 -5.679 1.00 93.75 897 GLN A O 1
ATOM 7217 N N . ILE A 1 898 ? -19.621 -8.966 -6.506 1.00 92.94 898 ILE A N 1
ATOM 7218 C CA . ILE A 1 898 ? -20.029 -10.034 -7.429 1.00 92.94 898 ILE A CA 1
ATOM 7219 C C . ILE A 1 898 ? -19.904 -11.365 -6.679 1.00 92.94 898 ILE A C 1
ATOM 7221 O O . ILE A 1 898 ? -18.803 -11.904 -6.560 1.00 92.94 898 ILE A O 1
ATOM 7225 N N . ALA A 1 899 ? -21.011 -11.865 -6.137 1.00 90.88 899 ALA A N 1
ATOM 7226 C CA . ALA A 1 899 ? -21.030 -13.063 -5.297 1.00 90.88 899 ALA A CA 1
ATOM 7227 C C . ALA A 1 899 ? -20.883 -14.352 -6.117 1.00 90.88 899 ALA A C 1
ATOM 7229 O O . ALA A 1 899 ? -20.183 -15.279 -5.713 1.00 90.88 899 ALA A O 1
ATOM 7230 N N . ASP A 1 900 ? -21.508 -14.403 -7.295 1.00 88.44 900 ASP A N 1
ATOM 7231 C CA . ASP A 1 900 ? -21.323 -15.496 -8.247 1.00 88.44 900 ASP A CA 1
ATOM 7232 C C . ASP A 1 900 ? -21.489 -15.001 -9.687 1.00 88.44 900 ASP A C 1
ATOM 7234 O O . ASP A 1 900 ? -22.203 -14.035 -9.965 1.00 88.44 900 ASP A O 1
ATOM 7238 N N . TRP A 1 901 ? -20.828 -15.695 -10.607 1.00 89.50 901 TRP A N 1
ATOM 7239 C CA . TRP A 1 901 ? -20.925 -15.479 -12.045 1.00 89.50 901 TRP A CA 1
ATOM 7240 C C . TRP A 1 901 ? -20.846 -16.838 -12.729 1.00 89.50 901 TRP A C 1
ATOM 7242 O O . TRP A 1 901 ? -19.765 -17.411 -12.897 1.00 89.50 901 TRP A O 1
ATOM 7252 N N . ARG A 1 902 ? -21.995 -17.369 -13.147 1.00 85.44 902 ARG A N 1
ATOM 7253 C CA . ARG A 1 902 ? -22.092 -18.733 -13.683 1.00 85.44 902 ARG A CA 1
ATOM 7254 C C . ARG A 1 902 ? -22.857 -18.803 -14.995 1.00 85.44 902 ARG A C 1
ATOM 7256 O O . ARG A 1 902 ? -23.648 -17.928 -15.346 1.00 85.44 902 ARG A O 1
ATOM 7263 N N . LYS A 1 903 ? -22.591 -19.868 -15.751 1.00 80.75 903 LYS A N 1
ATOM 7264 C CA . LYS A 1 903 ? -23.308 -20.203 -16.984 1.00 80.75 903 LYS A CA 1
ATOM 7265 C C . LYS A 1 903 ? -24.241 -21.377 -16.702 1.00 80.75 903 LYS A C 1
ATOM 7267 O O . LYS A 1 903 ? -23.774 -22.463 -16.378 1.00 80.75 903 LYS A O 1
ATOM 7272 N N . ILE A 1 904 ? -25.544 -21.163 -16.854 1.00 77.31 904 ILE A N 1
ATOM 7273 C CA . ILE A 1 904 ? -26.577 -22.194 -16.737 1.00 77.31 904 ILE A CA 1
ATOM 7274 C C . ILE A 1 904 ? -27.203 -22.362 -18.123 1.00 77.31 904 ILE A C 1
ATOM 7276 O O . ILE A 1 904 ? -27.975 -21.518 -18.582 1.00 77.31 904 ILE A O 1
ATOM 7280 N N . LYS A 1 905 ? -26.864 -23.453 -18.821 1.00 77.94 905 LYS A N 1
ATOM 7281 C CA . LYS A 1 905 ? -27.256 -23.677 -20.227 1.00 77.94 905 LYS A CA 1
ATOM 7282 C C . LYS A 1 905 ? -26.817 -22.489 -21.115 1.00 77.94 905 LYS A C 1
ATOM 7284 O O . LYS A 1 905 ? -25.623 -22.211 -21.219 1.00 77.94 905 LYS A O 1
ATOM 7289 N N . ASN A 1 906 ? -27.774 -21.768 -21.708 1.00 69.75 906 ASN A N 1
ATOM 7290 C CA . ASN A 1 906 ? -27.557 -20.585 -22.557 1.00 69.75 906 ASN A CA 1
ATOM 7291 C C . ASN A 1 906 ? -27.771 -19.249 -21.813 1.00 69.75 906 ASN A C 1
ATOM 7293 O O . ASN A 1 906 ? -27.786 -18.186 -22.437 1.00 69.75 906 ASN A O 1
ATOM 7297 N N . ILE A 1 907 ? -27.971 -19.289 -20.494 1.00 70.25 907 ILE A N 1
ATOM 7298 C CA . ILE A 1 907 ? -28.219 -18.115 -19.652 1.00 70.25 907 ILE A CA 1
ATOM 7299 C C . ILE A 1 907 ? -26.996 -17.902 -18.757 1.00 70.25 907 ILE A C 1
ATOM 7301 O O . ILE A 1 907 ? -26.480 -18.837 -18.143 1.00 70.25 907 ILE A O 1
ATOM 7305 N N . ARG A 1 908 ? -26.509 -16.665 -18.706 1.00 75.69 908 ARG A N 1
ATOM 7306 C CA . ARG A 1 908 ? -25.511 -16.224 -17.730 1.00 75.69 908 ARG A CA 1
ATOM 7307 C C . ARG A 1 908 ? -26.270 -15.658 -16.531 1.00 75.69 908 ARG A C 1
ATOM 7309 O O . ARG A 1 908 ? -27.180 -14.852 -16.704 1.00 75.69 908 ARG A O 1
ATOM 7316 N N . GLU A 1 909 ? -25.916 -16.088 -15.335 1.00 83.12 909 GLU A N 1
ATOM 7317 C CA . GLU A 1 909 ? -26.495 -15.587 -14.090 1.00 83.12 909 GLU A CA 1
ATOM 7318 C C . GLU A 1 909 ? -25.384 -14.933 -13.278 1.00 83.12 909 GLU A C 1
ATOM 7320 O O . GLU A 1 909 ? -24.322 -15.534 -13.082 1.00 83.12 909 GLU A O 1
ATOM 7325 N N . ILE A 1 910 ? -25.619 -13.686 -12.871 1.00 88.31 910 ILE A N 1
ATOM 7326 C CA . ILE A 1 910 ? -24.689 -12.910 -12.056 1.00 88.31 910 ILE A CA 1
ATOM 7327 C C . ILE A 1 910 ? -25.440 -12.453 -10.810 1.00 88.31 910 ILE A C 1
ATOM 7329 O O . ILE A 1 910 ? -26.525 -11.870 -10.907 1.00 88.31 910 ILE A O 1
ATOM 7333 N N . ILE A 1 911 ? -24.866 -12.749 -9.650 1.00 88.31 911 ILE A N 1
ATOM 7334 C CA . ILE A 1 911 ? -25.453 -12.441 -8.348 1.00 88.31 911 ILE A CA 1
ATOM 7335 C C . ILE A 1 911 ? -24.649 -11.306 -7.730 1.00 88.31 911 ILE A C 1
ATOM 7337 O O . ILE A 1 911 ? -23.435 -11.431 -7.553 1.00 88.31 911 ILE A O 1
ATOM 7341 N N . PHE A 1 912 ? -25.334 -10.216 -7.393 1.00 90.56 912 PHE A N 1
ATOM 7342 C CA . PHE A 1 912 ? -24.736 -9.054 -6.750 1.00 90.56 912 PHE A CA 1
ATOM 7343 C C . PHE A 1 912 ? -25.244 -8.906 -5.318 1.00 90.56 912 PHE A C 1
ATOM 7345 O O . PHE A 1 912 ? -26.444 -9.031 -5.060 1.00 90.56 912 PHE A O 1
ATOM 7352 N N . ILE A 1 913 ? -24.329 -8.606 -4.398 1.00 91.25 913 ILE A N 1
ATOM 7353 C CA . ILE A 1 913 ? -24.630 -8.310 -2.994 1.00 91.25 913 ILE A CA 1
ATOM 7354 C C . ILE A 1 913 ? -24.058 -6.928 -2.671 1.00 91.25 913 ILE A C 1
ATOM 7356 O O . ILE A 1 913 ? -22.848 -6.741 -2.734 1.00 91.25 913 ILE A O 1
ATOM 7360 N N . GLY A 1 914 ? -24.913 -5.963 -2.337 1.00 84.19 914 GLY A N 1
ATOM 7361 C CA . GLY A 1 914 ? -24.537 -4.573 -2.049 1.00 84.19 914 GLY A CA 1
ATOM 7362 C C . GLY A 1 914 ? -25.762 -3.654 -2.071 1.00 84.19 914 GLY A C 1
ATOM 7363 O O . GLY A 1 914 ? -26.782 -4.014 -2.657 1.00 84.19 914 GLY A O 1
ATOM 7364 N N . GLY A 1 915 ? -25.695 -2.493 -1.412 1.00 67.12 915 GLY A N 1
ATOM 7365 C CA . GLY A 1 915 ? -26.858 -1.610 -1.219 1.00 67.12 915 GLY A CA 1
ATOM 7366 C C . GLY A 1 915 ? -27.979 -2.237 -0.369 1.00 67.12 915 GLY A C 1
ATOM 7367 O O . GLY A 1 915 ? -27.730 -3.141 0.425 1.00 67.12 915 GLY A O 1
ATOM 7368 N N . ASP A 1 916 ? -29.223 -1.774 -0.550 1.00 50.47 916 ASP A N 1
ATOM 7369 C CA . ASP A 1 916 ? -30.384 -2.201 0.258 1.00 50.47 916 ASP A CA 1
ATOM 7370 C C . ASP A 1 916 ? -30.917 -3.613 -0.080 1.00 50.47 916 ASP A C 1
ATOM 7372 O O . ASP A 1 916 ? -31.831 -4.100 0.591 1.00 50.47 916 ASP A O 1
ATOM 7376 N N . LYS A 1 917 ? -30.435 -4.271 -1.152 1.00 57.88 917 LYS A N 1
ATOM 7377 C CA . LYS A 1 917 ? -30.988 -5.551 -1.650 1.00 57.88 917 LYS A CA 1
ATOM 7378 C C . LYS A 1 917 ? -29.938 -6.420 -2.348 1.00 57.88 917 LYS A C 1
ATOM 7380 O O . LYS A 1 917 ? -29.124 -5.925 -3.114 1.00 57.88 917 LYS A O 1
ATOM 7385 N N . THR A 1 918 ? -30.026 -7.744 -2.183 1.00 69.88 918 THR A N 1
ATOM 7386 C CA . THR A 1 918 ? -29.377 -8.688 -3.115 1.00 69.88 918 THR A CA 1
ATOM 7387 C C . THR A 1 918 ? -30.105 -8.649 -4.453 1.00 69.88 918 THR A C 1
ATOM 7389 O O . THR A 1 918 ? -31.327 -8.809 -4.501 1.00 69.88 918 THR A O 1
ATOM 7392 N N . VAL A 1 919 ? -29.362 -8.441 -5.538 1.00 71.19 919 VAL A N 1
ATOM 7393 C CA . VAL A 1 919 ? -29.918 -8.360 -6.892 1.00 71.19 919 VAL A CA 1
ATOM 7394 C C . VAL A 1 919 ? -29.393 -9.531 -7.711 1.00 71.19 919 VAL A C 1
ATOM 7396 O O . VAL A 1 919 ? -28.203 -9.628 -8.016 1.00 71.19 919 VAL A O 1
ATOM 7399 N N . GLU A 1 920 ? -30.300 -10.422 -8.099 1.00 67.19 920 GLU A N 1
ATOM 7400 C CA . GLU A 1 920 ? -30.015 -11.489 -9.054 1.00 67.19 920 GLU A CA 1
ATOM 7401 C C . GLU A 1 920 ? -30.297 -10.977 -10.468 1.00 67.19 920 GLU A C 1
ATOM 7403 O O . GLU A 1 920 ? -31.435 -10.652 -10.815 1.00 67.19 920 GLU A O 1
ATOM 7408 N N . THR A 1 921 ? -29.260 -10.899 -11.301 1.00 69.44 921 THR A N 1
ATOM 7409 C CA . THR A 1 921 ? -29.409 -10.479 -12.697 1.00 69.44 921 THR A CA 1
ATOM 7410 C C . THR A 1 921 ? -29.236 -11.680 -13.614 1.00 69.44 921 THR A C 1
ATOM 7412 O O . THR A 1 921 ? -28.135 -12.208 -13.794 1.00 69.44 921 THR A O 1
ATOM 7415 N N . ARG A 1 922 ? -30.336 -12.096 -14.249 1.00 64.31 922 ARG A N 1
ATOM 7416 C CA . ARG A 1 922 ? -30.320 -13.134 -15.284 1.00 64.31 922 ARG A CA 1
ATOM 7417 C C . ARG A 1 922 ? -30.155 -12.521 -16.661 1.00 64.31 922 ARG A C 1
ATOM 7419 O O . ARG A 1 922 ? -30.903 -11.641 -17.086 1.00 64.31 922 ARG A O 1
ATOM 7426 N N . VAL A 1 923 ? -29.173 -13.027 -17.388 1.00 62.03 923 VAL A N 1
ATOM 7427 C CA . VAL A 1 923 ? -28.781 -12.533 -18.698 1.00 62.03 923 VAL A CA 1
ATOM 7428 C C . VAL A 1 923 ? -28.931 -13.649 -19.724 1.00 62.03 923 VAL A C 1
ATOM 7430 O O . VAL A 1 923 ? -28.125 -14.574 -19.789 1.00 62.03 923 VAL A O 1
ATOM 7433 N N . SER A 1 924 ? -29.963 -13.557 -20.564 1.00 57.44 924 SER A N 1
ATOM 7434 C CA . SER A 1 924 ? -30.088 -14.405 -21.750 1.00 57.44 924 SER A CA 1
ATOM 7435 C C . SER A 1 924 ? -29.136 -13.918 -22.849 1.00 57.44 924 SER A C 1
ATOM 7437 O O . SER A 1 924 ? -29.139 -12.739 -23.213 1.00 57.44 924 SER A O 1
ATOM 7439 N N . ASN A 1 925 ? -28.298 -14.821 -23.368 1.00 54.66 925 ASN A N 1
ATOM 7440 C CA . ASN A 1 925 ? -27.345 -14.505 -24.430 1.00 54.66 925 ASN A CA 1
ATOM 7441 C C . ASN A 1 925 ? -28.006 -14.729 -25.800 1.00 54.66 925 ASN A C 1
ATOM 7443 O O . ASN A 1 925 ? -28.119 -15.860 -26.265 1.00 54.66 925 ASN A O 1
ATOM 7447 N N . ARG A 1 926 ? -28.471 -13.646 -26.437 1.00 53.62 926 ARG A N 1
ATOM 7448 C CA . ARG A 1 926 ? -28.792 -13.613 -27.882 1.00 53.62 926 ARG A CA 1
ATOM 7449 C C . ARG A 1 926 ? -27.838 -12.713 -28.684 1.00 53.62 926 ARG A C 1
ATOM 7451 O O . ARG A 1 926 ? -27.879 -12.745 -29.905 1.00 53.62 926 ARG A O 1
ATOM 7458 N N . MET A 1 927 ? -26.989 -11.932 -28.010 1.00 51.88 927 MET A N 1
ATOM 7459 C CA . MET A 1 927 ? -26.006 -11.022 -28.609 1.00 51.88 927 MET A CA 1
ATOM 7460 C C . MET A 1 927 ? -24.576 -11.426 -28.212 1.00 51.88 927 MET A C 1
ATOM 7462 O O . MET A 1 927 ? -24.406 -12.002 -27.139 1.00 51.88 927 MET A O 1
ATOM 7466 N N . PRO A 1 928 ? -23.556 -11.110 -29.035 1.00 56.47 928 PRO A N 1
ATOM 7467 C CA . PRO A 1 928 ? -22.163 -11.480 -28.769 1.00 56.47 928 PRO A CA 1
ATOM 7468 C C . PRO A 1 928 ? -21.523 -10.725 -27.589 1.00 56.47 928 PRO A C 1
ATOM 7470 O O . PRO A 1 928 ? -20.631 -11.272 -26.951 1.00 56.47 928 PRO A O 1
ATOM 7473 N N . VAL A 1 929 ? -21.985 -9.505 -27.275 1.00 65.06 929 VAL A N 1
ATOM 7474 C CA . VAL A 1 929 ? -21.525 -8.701 -26.127 1.00 65.06 929 VAL A CA 1
ATOM 7475 C C . VAL A 1 929 ? -22.720 -8.069 -25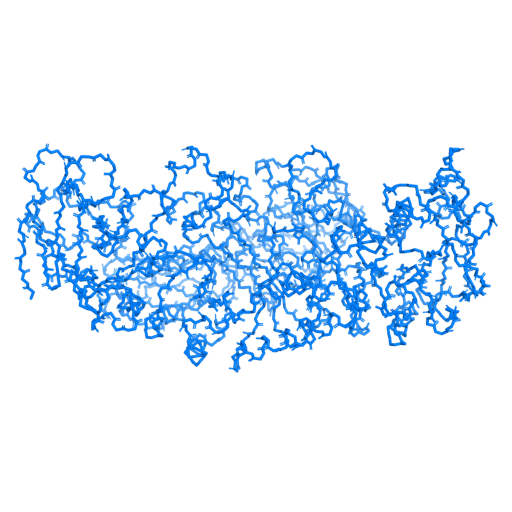.412 1.00 65.06 929 VAL A C 1
ATOM 7477 O O . VAL A 1 929 ? -23.614 -7.533 -26.072 1.00 65.06 929 VAL A O 1
ATOM 7480 N N . LYS A 1 930 ? -22.740 -8.088 -24.071 1.00 73.12 930 LYS A N 1
ATOM 7481 C CA . LYS A 1 930 ? -23.771 -7.403 -23.265 1.00 73.12 930 LYS A CA 1
ATOM 7482 C C . LYS A 1 930 ? -23.180 -6.596 -22.109 1.00 73.12 930 LYS A C 1
ATOM 7484 O O . LYS A 1 930 ? -22.309 -7.085 -21.397 1.00 73.12 930 LYS A O 1
ATOM 7489 N N . ILE A 1 931 ? -23.703 -5.383 -21.908 1.00 74.38 931 ILE A N 1
ATOM 7490 C CA . ILE A 1 931 ? -23.278 -4.444 -20.860 1.00 74.38 931 ILE A CA 1
ATOM 7491 C C . ILE A 1 931 ? -24.384 -4.309 -19.806 1.00 74.38 931 ILE A C 1
ATOM 7493 O O . ILE A 1 931 ? -25.534 -4.028 -20.143 1.00 74.38 931 ILE A O 1
ATOM 7497 N N . ILE A 1 932 ? -24.025 -4.483 -18.537 1.00 76.56 932 ILE A N 1
ATOM 7498 C CA . ILE A 1 932 ? -24.885 -4.270 -17.367 1.00 76.56 932 ILE A CA 1
ATOM 7499 C C . ILE A 1 932 ? -24.335 -3.059 -16.614 1.00 76.56 932 ILE A C 1
ATOM 7501 O O . ILE A 1 932 ? -23.125 -2.956 -16.421 1.00 76.56 932 ILE A O 1
ATOM 7505 N N . LYS A 1 933 ? -25.207 -2.133 -16.214 1.00 73.19 933 LYS A N 1
ATOM 7506 C CA . LYS A 1 933 ? -24.844 -0.965 -15.403 1.00 73.19 933 LYS A CA 1
ATOM 7507 C C . LYS A 1 933 ? -25.573 -1.069 -14.069 1.00 73.19 933 LYS A C 1
ATOM 7509 O O . LYS A 1 933 ? -26.799 -1.175 -14.084 1.00 73.19 933 LYS A O 1
ATOM 7514 N N . LEU A 1 934 ? -24.811 -1.058 -12.979 1.00 66.69 934 LEU A N 1
ATOM 7515 C CA . LEU A 1 934 ? -25.289 -1.122 -11.599 1.00 66.69 934 LEU A CA 1
ATOM 7516 C C . LEU A 1 934 ? -24.851 0.124 -10.834 1.00 66.69 934 LEU A C 1
ATOM 7518 O O . LEU A 1 934 ? -23.656 0.509 -10.949 1.00 66.69 934 LEU A O 1
#

Sequence (934 aa):
MKPIRKINLFSTAVNKKRSCYFRCRDKYSLSDKRLCLKLGKGEYAEFSFKLSENEIENGTYEICFAGSLELFDSHAYVHRFINSTVLLKLNGTTIYDGLIHWRSHEETASYWPIFDFQFDASLLKVGENTIKFANTTSIKKLGEFFDPRISEELGKKEAGEKIATLYLSDIEINFVHSPRKYPRISGVPGTAVEGVPFIIEVSSRQEKKSVELKSSENASVKPLGTAFEMGEYKHLFRVVPLSAGKVCKVNFICDEAVLTAEVGTVYSNSGNMEELITGPGVETTYWHQLLPGIEDFFAMGTGNCIRISIDDFLNNLHHIPTPQWIPLIKYLVRRERYFALQRIRVPHYSKIQHKDLKKLADMGGKLFAGVSIAEPVLFFAHDPAGKQEDLGKRIDAYKKYFRKRLEEVRLPGHKVVTFDSSGGMCGHYYQLGLDVQISEIAPACNILEESCSRGAASAFGKQWGVATAMHWYSGQGAQYAYDDARVCYAWLVMFHSYLAGARQILWEGGMFDNLPVYNFILSEESWRDFGRRYDHPMLVKAREGFRKLLDFHRAQQLSSPTVEFGVIRGINDMPISYSDSTSRYGDMSMARSWALLKVFLPHFCQGGRLESGRNIRRWYSATPYGQVDIVPAEADKKAFSKYKMLSLLGWNTMTKELYGKLVDYVRNGGTLFVSTAHFTVDTFQKLEWNFINKGDLSELCGVHVRDLGDRIESVKFTAEDFKQRFPDSFVLSRKNPLFVSHFDELYPVFERDVTYFGGDLKVTDAEVLAVSQKNMPVVLRRKLGKGFVYLFNSYSHPGRGNLQILAEMVMRAIVEKFPAEVILKDKNNVVSWFKYSGEKFDRYFFVNTDWTQPDRTVNATVSIKGVDFSLSLAPAMPVQIATNSEVFAIIKDPFTQIADWRKIKNIREIIFIGGDKTVETRVSNRMPVKIIKL

Foldseek 3Di:
DAEDEEAELPPDPDDPFSKDFQFPDAQFDPDDDGGWDKAFAFYKYKYKYADAPVRQDFFKKKKKWFKDFLLLNDPVCAQDKAKWWKWKDKQNHTQDTGIWIDHHHDPDPPDTDMDIGMDGSVSDDHTMMMMMIHGNGFCVVCPLRGDCVLCVVPNPVVSRGRSRMMIIRMITMDDDPPGPDPFDKFQQAQEAEAQDKFKIKTKHQDAPPFKDWPDWDQWDKDWPDWDCASNIIITMIIIGRHDFFQKTKTWMGGPNDIDIRIHLGYFYDPVQQDAFFEAEEDQDDTLVVVVVLVRVCRRVVLTQEYEYEQADPLDPPGLPDLVSCVSVLVVSQSRNGAYEYEHQDDQVRGSQHLVSVLVSCVSCQVSHPAYEDEALVCLVVPDPVCLQDFLLVSVVVSLVSLLVSCVRRDRPNGAYEYEHQALQCLLSNVVSPHQEYAHEADVFQRLQSLQSRLQNCLLNVHAYHYEYECLDGLPLADPDHNDQLSLLLLLLQLLVSVLSPHRYYYYNHLSARSHPRHPDDDDPVNVVPVCRGSVNPSSVSSSVSNSVSVLLSSQASFHHFQAAAEEEQANSFRQQDDDPSSCSQPAPLQNLQVVLCCLQFVQDDHPQDDPPPDPDTQSGFAGQQARYHYHYLPGDLVSLLSYQEYEYGHEHQDDPVSLVSLLVNQQVAHEYEYELQNQHNDSGNPLPSCGDVSQPPCSRFQKRFDFWADWFQKKAFDDPLCNVQDPRIGGQADDPPVDDPCRQVPDPPDLAHHTWIFTPIDHGAWDQGMAGPVRHRQWIWHRRNNGIYIYGGTSGGCSRHCSVVVSSSVVSSVSVVPPRQKGKAFPVRQKYKTWGDDPQKIKMKIAGSSSVCQADWGWIWMAGNNRIDIDTHGHSDIWMWIDPSQEIETERHSSKHFNDWDDDPQKIWTWITDDSGTDIDIGHDPDRHYYHYD

Radius of gyration: 32.3 Å; chains: 1; bounding box: 71×66×95 Å

pLDDT: mean 80.38, std 16.93, range [34.16, 98.62]